Protein 1O17 (pdb70)

Secondary structure (DSSP, 8-state):
--HHHHHHHHHTTPPPPHHHHHHHHHHHHTT-S-HHHHHHHHHHHHHH---HHHHHHHHHHHHHHS-----TT-EE------B--HHHHHHHHHTTTS-EEEEE---SSSS-SHHHHHHHHTB-----HHHHHHHHHHHSEEEEEHHHH-GGGGGTHHHHHHH-S--GGGG-GGG--TT--SEEEEE-SSHHHHHHHHHHHTTS--SEEEEEEETTTBSS--SSSEEEEEEEETTEEEEEEEEGGGGT-PPPPGGGTB-SSHHHHHHHHHHHHHTS-HHHHHHHHHHHHHHHHHTTSSSSHHHHHHHHHHHHTTHHHHHHHHHHHSB-HHHHHHHHS--/--HHHHHHHHHTT-PPPHHHHHHHHHHHHHT-S-HHHHHHHHHHHHHH---HHHHHHHHHHHHHTS-----TT-EE-------B--HHHHHHHHHTTTS-EEEEE---SSSS-SHHHHHHHHTB-----HHHHHHHHHHHSEEEEEHHHH-GGGGGGHHHHHHH-S--GGGG-GGGG-TT--SEEEEE-SSHHHHHHHHHHHTTTT-SEEEEEEETTTBSS--SSSEEEEEEEETTEEEEEEEEGGGGTSPPPPGGGTB-SSHHHHHHHHHHHHHTS-HHHHHHHHHHHHHHHHHTT-SSSHHHHHHHHHHHHTTHHHHHHHHHTTSB---HHHHHHHH-/--HHHHHHHHHTTPPPPHHHHHHHHHHHHTT-S-HHHHHHHHHHHHHH---HHHHHHHHHHHHHHS-----TT-EE----TTB--HHHHHHHHHHTTS-EEEEE---SSSS-SHHHHHHHTTB-----HHHHHHHHHHHSEEEEEHHHH-GGGGGGHHHHHHH-S--GGGGSGGG--TT--SEEEEE-SSHHHHHHHHHHHHTS--SEEEEEEETTTBSS--SSSEEEEEEEESS-EEEEEEEGGGGTSPPP-GGGGB-SSHHHHHHHHHHHHTTS-HHHHHHHHHHHHHHHHHTT--SSHHHHHHHHHHHHHHHHHHHHHHHHHSB-HHHHHHHHHHTB-/--HHHHHHHHHTTPPPPHHHHHHHHHHHHTT-S-HHHHHHHHHHHHHH---HHHHHHHHHHHHHHS-----TT-EE--B---SS--B--HHHHHHHHHTTTS-EEEEE---SSSS-SHHHHHHHHTB-----HHHHHHHHHHHSEEEEEHHHH-GGGHHHHHHHHHH-S--THHHHGGG--TT--SEEEEE-SSHHHHHHHHHHHHTTT-SEEEEEEETTTBSS--SSSEEEEEEEETTEEEEEEEEGGGGT-----GGGGB-SSHHHHHHHHHHHHTT--HHHHHHHHHHHHHHHHHTT--SSHHHHHHHHHHHHTTHHHHHHHHHHHSB-HHHHHHHHTTT--

InterPro domains:
  IPR000312 Glycosyl transferase, family 3 [PF00591] (73-317)
  IPR005940 Anthranilate phosphoribosyl transferase [MF_00211] (5-329)
  IPR005940 Anthranilate phosphoribosyl transferase [PTHR43285] (2-329)
  IPR005940 Anthranilate phosphoribosyl transferase [TIGR01245] (7-326)
  IPR017459 Glycosyl transferase family 3, N-terminal domain [PF02885] (5-66)
  IPR035902 Nucleoside phosphorylase/phosphoribosyltransferase catalytic domain superfamily [G3DSA:3.40.1030.10] (70-336)
  IPR035902 Nucleoside phosphorylase/phosphoribosyltransferase catalytic domain superfamily [SSF52418] (72-334)
  IPR036320 Glycosyl transferase family 3, N-terminal domain superfamily [SSF47648] (1-70)

Nearest PDB structures (foldseek):
  1zyk-assembly2_C  TM=9.983E-01  e=2.232E-58  Saccharolobus solfataricus
  3gbr-assembly1_B  TM=9.922E-01  e=7.635E-59  Saccharolobus solfataricus
  2gvq-assembly2_B  TM=9.893E-01  e=4.711E-59  Saccharolobus solfataricus
  1gxb-assembly2_C  TM=9.992E-01  e=1.383E-57  Saccharolobus solfataricus
  1gxb-assembly2_B-3  TM=9.938E-01  e=5.289E-57  Saccharolobus solfataricus

B-factor: mean 36.36, std 11.23, range [15.32, 81.08]

Solvent-accessible surface area: 52186 Å² total; per-residue (Å²): 114,71,27,65,119,9,0,86,60,0,11,97,103,48,73,1,105,34,105,49,0,16,73,0,0,24,9,1,2,121,43,114,12,68,83,14,11,3,0,0,0,0,0,0,0,77,6,33,33,33,18,60,35,0,0,0,0,0,0,81,0,12,57,87,42,12,62,118,19,77,7,42,81,0,0,2,6,8,40,116,80,23,16,0,14,0,1,0,0,0,0,1,0,0,1,55,36,18,20,0,0,4,19,13,67,87,25,150,83,48,78,31,9,8,0,1,0,0,78,24,0,6,5,74,8,83,4,67,37,142,96,0,90,77,9,4,96,146,5,43,1,0,0,0,4,13,104,99,4,17,56,23,30,153,58,1,53,80,2,70,176,32,2,62,28,145,7,0,12,48,18,0,32,40,0,3,14,5,0,64,4,29,51,0,1,2,12,5,121,28,103,123,32,9,62,36,3,0,99,0,0,99,59,2,77,11,55,36,0,0,0,0,34,0,55,80,26,13,47,3,0,0,0,57,10,34,1,46,4,30,5,3,14,129,232,18,53,94,146,41,129,11,40,1,66,74,0,55,34,85,70,3,44,36,110,95,0,71,14,139,36,16,98,63,0,0,39,47,1,0,54,2,15,67,54,97,27,134,75,0,11,34,0,0,9,0,2,0,0,0,0,0,44,0,16,89,95,10,62,66,31,83,79,0,20,96,69,0,60,102,6,12,125,112,0,35,112,20,0,56,70,2,0,56,98,3,38,57,52,89,118,1,119,96,11,19,103,136,33,122,68,27,42,114,6,0,105,63,0,12,105,101,48,75,2,110,33,105,45,0,22,75,0,0,24,13,2,1,114,44,117,18,70,71,14,10,5,0,0,0,0,0,0,0,83,16,38,32,34,23,55,40,0,0,0,0,0,0,81,0,14,64,81,39,9,44,128,12,78,15,44,83,0,0,2,7,9,42,84,66,67,18,17,0,13,0,1,2,0,0,0,4,0,0,2,55,39,15,21,0,0,4,21,10,59,90,21,157,80,57,106,45,10,7,0,3,0,2,73,22,4,10,8,61,13,71,0,50,30,132,96,0,96,84,8,5,105,128,6,42,1,0,0,0,7,16,118,72,0,19,63,20,26,150,60,0,54,79,1,72,177,36,2,46,15,168,6,2,13,59,31,0,37,44,0,3,12,7,0,66,3,27,51,1,1,0,13,5,96,36,116,117,58,8,65,37,5,1,111,0,1,99,60,2,78,12,54,37,0,0,0,0,32,0,54,77,16,2,22,4,0,0,0,59,10,38,1,32,2,25,5,2,12,131,148,11,61,77,136,33,134,18,44,1,71,63,3,40,32,79,79,2,55,40,127,60,0,76,18,120,42,5,101,36,2,0,28,20,2,0,62,4,15,67,64,120,10,120,52,0,13,29,0,0,19,0,2,0,0,0,0,0,49,0,15,102,104,12,62,71,21,136,75,0,28,101,71,0,55,106,8,13,123,106,0,33,99,18,2,59,83,3,0,65,90,2,34,101,57,59,3,96,147,6,43,104,75,0,93,109,71,29,73,112,8,0,96,66,0,16,114,121,46,73,1,100,39,102,43,0,32,82,0,0,28,3,2,2,125,44,115,10,69,75,13,10,6,0,0,0,1,0,0,0,78,4,32,32,32,24,62,38,0,0,0,0,0,0,84,0,10,58,93,45,15,65,139,6,116,12,35,85,0,0,1,3,22,43,55,112,25,13,0,18,2,9,2,0,1,0,0,0,0,1,51,39,15,22,0,0,3,20,11,58,88,30,154,80,59,108,37,13,12,0,2,0,2,42,14,0,5,7,78,10,94,0,50,33,115,76,0,94,81,3,4,119,138,2,42,3,0,0,0,12,17,110,70,0,14,57,26,28,160,65,0,52,82,1,70,170,30,0,35,19,114,8,1,10,55,21,0,30,26,0,4,14,3,0,63,3,28,50,0,13,2,15,3,98,40,104,121,52,8,61,34,3,1,99,0,1,100,59,3,77,14,61,35,0,0,0,1,32,0,60,84,27,7,25,10,0,0,0,66,7,39,1,48,2,34,8,3,19,137,221,23,54,99,126,27,144,15,48,1,67,77,1,50,26,87,70,4,47,36,114,108,0,59,16,124,47,6,66,36,4,0,34,44,0,0,76,3,17,46,50,94,29,97,74,0,2,33,0,0,9,0,8,0,0,0,0,0,42,0,16,93,100,12,62,68,23,94,73,0,7,76,76,0,55,117,12,12,134,137,0,36,108,20,2,49,72,5,1,65,70,20,37,66,32,88,92,1,118,69,5,26,108,117,0,57,75,117,64,27,82,119,11,0,132,67,0,12,87,111,44,81,2,103,42,102,31,0,35,73,0,0,52,10,1,1,136,45,109,11,70,76,10,10,7,0,0,0,0,0,0,0,76,10,33,33,26,20,62,43,0,0,0,0,0,0,85,0,10,44,112,51,14,58,123,15,116,12,46,80,0,0,0,7,8,30,10,26,29,106,51,85,41,23,1,19,1,28,1,0,2,0,1,0,0,2,57,17,17,21,0,0,3,12,11,51,88,36,150,86,70,91,63,9,12,0,3,0,2,52,16,0,7,5,58,6,87,1,44,41,126,85,0,103,103,6,2,89,142,2,44,3,0,0,0,10,16,108,80,0,12,61,23,28,162,62,2,50,81,2,73,171,32,0,38,14,63,8,1,8,39,14,0,29,4,1,3,14,2,0,64,2,25,49,0,12,0,4,0,46,34,120,117,56,9,52,31,0,0,106,0,0,103,58,2,76,11,52,30,0,0,0,2,33,0,62,68,14,5,25,22,0,0,0,63,10,40,1,32,5,30,6,2,16,143,213,23,48,102,124,31,138,12,39,0,59,67,4,51,18,81,81,3,38,26,113,88,0,55,15,138,44,4,69,58,5,0,30,45,0,0,77,3,16,54,66,99,22,124,47,0,11,37,0,0,16,0,7,0,0,0,0,0,50,0,18,94,122,5,68,73,28,115,81,0,27,112,74,0,54,101,10,12,127,118,0,37,113,24,2,51,65,5,0,65,79,1,37,69,43,87,96,0,114,59,3,26,112,107,2,60,64

Radius of gyration: 48.21 Å; Cα contacts (8 Å, |Δi|>4): 2937; chains: 4; bounding box: 80×112×144 Å

Sequence (1365 aa):
MNINEILKKLINKSDLEINEAEELAKAIIRGEVPEILVSAILVALRMKGESKNEIVGFARAMRELAIKIDVPNAIDTAGGLGTVNVSTASAILLSLVNPVAKHGNRAVSGKSGSADVLEALGYNIIVPPERAKELVNKTNFVFLFAQYYHPAMKNVANVRKTLGIRTIFNILGPLTNPANAKYQLMGVFSKDHLDLLSKSAYELDFNKIILVYGEPGIDEVSPIGNTFMKIVSKRGIEEVKLNVTDFGISPIPIEKLIVNSAEDSAIKIVRAFLGKDEHVAEFIKINTAVALFALDRVGDFREGYEYADHLIEKSLDKLNEIISMNGDVTKLKTIVVKSMNINEILKKLINKSDLEINEAEELAKAIIRGEVPEILVSAILVALRMKGESKNEIVGFARAMRELAIKIDVPNAIDTAGDGLGTVNVSTASAILLSLVNPVAKHGNRAVSGKSGSADVLEALGYNIIVPPERAKELVNKTNFVFLFAQYYHPAMKNVANVRKTLGIRTIFNILGPLTNPANAKYQLMGVFSKDHLDLLSKSAYELDFNKIILVYGEPGIDEVSPIGNTFMKIVSKRGIEEVKLNVTDFGISPIPIEKLIVNSAEDSAIKIVRAFLGKDEHVAEFIKINTAVALFALDRVGDFREGYEYADHLIEKSLDKLNEIISMNGDVTKLKTIVVKSMNINEILKKLINKSDLEINEAEELAKAIIRGEVPEILVSAILVALRMKGESKNEIVGFARAMRELAIKIDVPNAIDTAGGLGTVNVSTASAILLSLVNPVAKHGNRAVSGKSGSADVLEALGYNIIVPPERAKELVNKTNFVFLFAQYYHPAMKNVANVRKTLGIRTIFNILGPLTNPANAKYQLMGVFSKDHLDLLSKSAYELDFNKIILVYGEPGIDEVSPIGNTFMKIVSKRGIEEVKLNVTDFGISPIPIEKLIVNSAEDSAIKIVRAFLGKDEHVAEFIKINTAVALFALDRVGDFREGYEYADHLIEKSLDKLNEIISMNGDVTKLKTIVVKSSGMNINEILKKLINKSDLEINEAEELAKAIIRGEVPEILVSAILVALRMKGESKNEIVGFARAMRELAIKIDVPNAIDTAGTGGDGLGTVNVSTASAILLSLVNPVAKHGNRAVSGKSGSADVLEALGYNIIVPPERAKELVNKTNFVFLFAQYYHPAMKNVANVRKTLGIRTIFNILGPLTNPANAKYQLMGVFSKDHLDLLSKSAYELDFNKIILVYGEPGIDEVSPIGNTFMKIVSKRGIEEVKLNVTDFGISPIPIEKLIVNSAEDSAIKIVRAFLGKDEHVAEFIKINTAVALFALDRVGDFREGYEYADHLIEKSLDKLNEIISMNGDVTKLKTIVVKSSG

Organism: Saccharolobus solfataricus (strain ATCC 35092 / DSM 1617 / JCM 11322 / P2) (NCBI:txid273057)

Structure (mmCIF, N/CA/C/O backbone):
data_1O17
#
_entry.id   1O17
#
_cell.length_a   92.340
_cell.length_b   65.850
_cell.length_c   116.440
_cell.angle_alpha   90.00
_cell.angle_beta   107.56
_cell.angle_gamma   90.00
#
_symmetry.space_group_name_H-M   'P 1 2 1'
#
loop_
_entity.id
_entity.type
_entity.pdbx_description
1 polymer 'ANTHRANILATE PHOSPHORIBOSYLTRANSFERASE'
2 water water
#
loop_
_atom_site.group_PDB
_atom_site.id
_atom_site.type_symbol
_atom_site.label_atom_id
_atom_site.label_alt_id
_atom_site.label_comp_id
_atom_site.label_asym_id
_atom_site.label_entity_id
_atom_site.label_seq_id
_atom_site.pdbx_PDB_ins_code
_atom_site.Cartn_x
_atom_site.Cartn_y
_atom_site.Cartn_z
_atom_site.occupancy
_atom_site.B_iso_or_equiv
_atom_site.auth_seq_id
_atom_site.auth_comp_id
_atom_site.auth_asym_id
_atom_site.auth_atom_id
_atom_site.pdbx_PDB_model_num
ATOM 1 N N . MET A 1 1 ? 15.531 -6.468 63.395 1.00 64.48 1 MET A N 1
ATOM 2 C CA . MET A 1 1 ? 14.398 -7.277 62.855 1.00 63.24 1 MET A CA 1
ATOM 3 C C . MET A 1 1 ? 14.855 -8.732 62.701 1.00 61.08 1 MET A C 1
ATOM 4 O O . MET A 1 1 ? 15.853 -9.015 62.036 1.00 61.71 1 MET A O 1
ATOM 9 N N . ASN A 1 2 ? 14.123 -9.648 63.330 1.00 57.79 2 ASN A N 1
ATOM 10 C CA . ASN A 1 2 ? 14.465 -11.071 63.304 1.00 53.93 2 ASN A CA 1
ATOM 11 C C . ASN A 1 2 ? 13.792 -11.834 62.167 1.00 50.25 2 ASN A C 1
ATOM 12 O O . ASN A 1 2 ? 12.572 -11.984 62.146 1.00 49.70 2 ASN A O 1
ATOM 17 N N . ILE A 1 3 ? 14.596 -12.337 61.237 1.00 46.65 3 ILE A N 1
ATOM 18 C CA . ILE A 1 3 ? 14.073 -13.074 60.095 1.00 43.39 3 ILE A CA 1
ATOM 19 C C . ILE A 1 3 ? 13.441 -14.403 60.493 1.00 41.68 3 ILE A C 1
ATOM 20 O O . ILE A 1 3 ? 12.366 -14.759 60.004 1.00 38.95 3 ILE A O 1
ATOM 25 N N . ASN A 1 4 ? 14.104 -15.136 61.380 1.00 39.98 4 ASN A N 1
ATOM 26 C CA . ASN A 1 4 ? 13.586 -16.428 61.804 1.00 39.68 4 ASN A CA 1
ATOM 27 C C . ASN A 1 4 ? 12.234 -16.318 62.497 1.00 36.78 4 ASN A C 1
ATOM 28 O O . ASN A 1 4 ? 11.348 -17.143 62.274 1.00 35.48 4 ASN A O 1
ATOM 33 N N . GLU A 1 5 ? 12.064 -15.297 63.325 1.00 36.27 5 GLU A N 1
ATOM 34 C CA . GLU A 1 5 ? 10.793 -15.112 64.010 1.00 36.80 5 GLU A CA 1
ATOM 35 C C . GLU A 1 5 ? 9.718 -14.782 62.978 1.00 34.57 5 GLU A C 1
ATOM 36 O O . GLU A 1 5 ? 8.581 -15.256 63.068 1.00 34.09 5 GLU A O 1
ATOM 42 N N . ILE A 1 6 ? 10.086 -13.975 61.988 1.00 32.57 6 ILE A N 1
ATOM 43 C CA . ILE A 1 6 ? 9.148 -13.602 60.934 1.00 32.23 6 ILE A CA 1
ATOM 44 C C . ILE A 1 6 ? 8.690 -14.851 60.189 1.00 30.24 6 ILE A C 1
ATOM 45 O O . ILE A 1 6 ? 7.498 -15.053 59.980 1.00 30.91 6 ILE A O 1
ATOM 50 N N . LEU A 1 7 ? 9.641 -15.692 59.793 1.00 29.82 7 LEU A N 1
ATOM 51 C CA . LEU A 1 7 ? 9.301 -16.912 59.066 1.00 29.40 7 LEU A CA 1
ATOM 52 C C . LEU A 1 7 ? 8.363 -17.809 59.865 1.00 28.78 7 LEU A C 1
ATOM 53 O O . LEU A 1 7 ? 7.338 -18.259 59.351 1.00 27.36 7 LEU A O 1
ATOM 58 N N . LYS A 1 8 ? 8.705 -18.069 61.124 1.00 30.43 8 LYS A N 1
ATOM 59 C CA . LYS A 1 8 ? 7.859 -18.923 61.951 1.00 31.05 8 LYS A CA 1
ATOM 60 C C . LYS A 1 8 ? 6.431 -18.413 61.999 1.00 29.28 8 LYS A C 1
ATOM 61 O O . LYS A 1 8 ? 5.488 -19.197 62.001 1.00 30.09 8 LYS A O 1
ATOM 67 N N . LYS A 1 9 ? 6.274 -17.094 62.009 1.00 30.72 9 LYS A N 1
ATOM 68 C CA . LYS A 1 9 ? 4.956 -16.463 62.042 1.00 30.05 9 LYS A CA 1
ATOM 69 C C . LYS A 1 9 ? 4.161 -16.725 60.754 1.00 30.63 9 LYS A C 1
ATOM 70 O O . LYS A 1 9 ? 2.954 -16.977 60.797 1.00 29.20 9 LYS A O 1
ATOM 76 N N . LEU A 1 10 ? 4.838 -16.664 59.607 1.00 30.30 10 LEU A N 1
ATOM 77 C CA . LEU A 1 10 ? 4.191 -16.905 58.313 1.00 28.98 10 LEU A CA 1
ATOM 78 C C . LEU A 1 10 ? 3.862 -18.388 58.195 1.00 29.82 10 LEU A C 1
ATOM 79 O O . LEU A 1 10 ? 2.797 -18.764 57.706 1.00 27.15 10 LEU A O 1
ATOM 84 N N . ILE A 1 11 ? 4.791 -19.225 58.647 1.00 32.61 11 ILE A N 1
ATOM 85 C CA . ILE A 1 11 ? 4.606 -20.673 58.613 1.00 36.20 11 ILE A CA 1
ATOM 86 C C . ILE A 1 11 ? 3.345 -21.042 59.385 1.00 36.85 11 ILE A C 1
ATOM 87 O O . ILE A 1 11 ? 2.698 -22.045 59.096 1.00 37.36 11 ILE A O 1
ATOM 92 N N . ASN A 1 12 ? 2.998 -20.219 60.368 1.00 38.14 12 ASN A N 1
ATOM 93 C CA . ASN A 1 12 ? 1.811 -20.467 61.177 1.00 39.08 12 ASN A CA 1
ATOM 94 C C . ASN A 1 12 ? 0.605 -19.698 60.655 1.00 38.05 12 ASN A C 1
ATOM 95 O O . ASN A 1 12 ? -0.422 -19.599 61.320 1.00 36.33 12 ASN A O 1
ATOM 100 N N . LYS A 1 13 ? 0.756 -19.151 59.454 1.00 37.18 13 LYS A N 1
ATOM 101 C CA . LYS A 1 13 ? -0.306 -18.422 58.779 1.00 36.92 13 LYS A CA 1
ATOM 102 C C . LYS A 1 13 ? -0.854 -17.195 59.515 1.00 37.16 13 LYS A C 1
ATOM 103 O O . LYS A 1 13 ? -2.046 -16.893 59.434 1.00 36.22 13 LYS A O 1
ATOM 109 N N . SER A 1 14 ? 0.026 -16.488 60.219 1.00 36.28 14 SER A N 1
ATOM 110 C CA . SER A 1 14 ? -0.345 -15.271 60.936 1.00 36.75 14 SER A CA 1
ATOM 111 C C . SER A 1 14 ? 0.155 -14.069 60.130 1.00 36.36 14 SER A C 1
ATOM 112 O O . SER A 1 14 ? 1.334 -14.004 59.776 1.00 34.58 14 SER A O 1
ATOM 115 N N . ASP A 1 15 ? -0.741 -13.125 59.840 1.00 36.63 15 ASP A N 1
ATOM 116 C CA . ASP A 1 15 ? -0.377 -11.931 59.074 1.00 36.58 15 ASP A CA 1
ATOM 117 C C . ASP A 1 15 ? 0.591 -11.038 59.841 1.00 35.72 15 ASP A C 1
ATOM 118 O O . ASP A 1 15 ? 0.539 -10.948 61.066 1.00 35.72 15 ASP A O 1
ATOM 123 N N . LEU A 1 16 ? 1.479 -10.379 59.109 1.00 34.79 16 LEU A N 1
ATOM 124 C CA . LEU A 1 16 ? 2.450 -9.493 59.723 1.00 33.35 16 LEU A CA 1
ATOM 125 C C . LEU A 1 16 ? 1.813 -8.125 59.899 1.00 33.56 16 LEU A C 1
ATOM 126 O O . LEU A 1 16 ? 0.790 -7.829 59.283 1.00 32.35 16 LEU A O 1
ATOM 131 N N . GLU A 1 17 ? 2.416 -7.303 60.751 1.00 34.51 17 GLU A N 1
ATOM 132 C CA . GLU A 1 17 ? 1.936 -5.943 60.966 1.00 35.65 17 GLU A CA 1
ATOM 133 C C . GLU A 1 17 ? 2.585 -5.161 59.832 1.00 35.42 17 GLU A C 1
ATOM 134 O O . GLU A 1 17 ? 3.520 -5.659 59.203 1.00 33.53 17 GLU A O 1
ATOM 140 N N . ILE A 1 18 ? 2.111 -3.948 59.568 1.00 35.40 18 ILE A N 1
ATOM 141 C CA . ILE A 1 18 ? 2.694 -3.157 58.488 1.00 36.79 18 ILE A CA 1
ATOM 142 C C . ILE A 1 18 ? 4.187 -2.918 58.665 1.00 36.80 18 ILE A C 1
ATOM 143 O O . ILE A 1 18 ? 4.973 -3.196 57.760 1.00 36.97 18 ILE A O 1
ATOM 148 N N . ASN A 1 19 ? 4.580 -2.411 59.825 1.00 37.11 19 ASN A N 1
ATOM 149 C CA . ASN A 1 19 ? 5.984 -2.132 60.082 1.00 38.62 19 ASN A CA 1
ATOM 150 C C . ASN A 1 19 ? 6.862 -3.377 59.978 1.00 37.74 19 ASN A C 1
ATOM 151 O O . ASN A 1 19 ? 8.008 -3.297 59.527 1.00 37.72 19 ASN A O 1
ATOM 156 N N . GLU A 1 20 ? 6.324 -4.520 60.392 1.00 37.04 20 GLU A N 1
ATOM 157 C CA . GLU A 1 20 ? 7.049 -5.786 60.320 1.00 36.30 20 GLU A CA 1
ATOM 158 C C . GLU A 1 20 ? 7.362 -6.126 58.866 1.00 34.38 20 GLU A C 1
ATOM 159 O O . GLU A 1 20 ? 8.505 -6.397 58.504 1.00 32.88 20 GLU A O 1
ATOM 165 N N . ALA A 1 21 ? 6.314 -6.137 58.054 1.00 32.57 21 ALA A N 1
ATOM 166 C CA . ALA A 1 21 ? 6.429 -6.448 56.643 1.00 31.44 21 ALA A CA 1
ATOM 167 C C . ALA A 1 21 ? 7.337 -5.442 55.944 1.00 30.94 21 ALA A C 1
ATOM 168 O O . ALA A 1 21 ? 8.094 -5.807 55.047 1.00 29.28 21 ALA A O 1
ATOM 170 N N . GLU A 1 22 ? 7.280 -4.181 56.365 1.00 30.09 22 GLU A N 1
ATOM 171 C CA . GLU A 1 22 ? 8.111 -3.165 55.733 1.00 30.14 22 GLU A CA 1
ATOM 172 C C . GLU A 1 22 ? 9.596 -3.345 56.030 1.00 30.27 22 GLU A C 1
ATOM 173 O O . GLU A 1 22 ? 10.442 -3.121 55.152 1.00 28.75 22 GLU A O 1
ATOM 179 N N . GLU A 1 23 ? 9.921 -3.746 57.256 1.00 28.89 23 GLU A N 1
ATOM 180 C CA . GLU A 1 23 ? 11.318 -3.962 57.619 1.00 28.98 23 GLU A CA 1
ATOM 181 C C . GLU A 1 23 ? 11.809 -5.254 56.971 1.00 26.74 23 GLU A C 1
ATOM 182 O O . GLU A 1 23 ? 12.963 -5.359 56.557 1.00 26.47 23 GLU A O 1
ATOM 188 N N . LEU A 1 24 ? 10.922 -6.238 56.885 1.00 25.33 24 LEU A N 1
ATOM 189 C CA . LEU A 1 24 ? 11.263 -7.510 56.258 1.00 26.84 24 LEU A CA 1
ATOM 190 C C . LEU A 1 24 ? 11.603 -7.244 54.786 1.00 25.65 24 LEU A C 1
ATOM 191 O O . LEU A 1 24 ? 12.650 -7.655 54.287 1.00 26.47 24 LEU A O 1
ATOM 196 N N . ALA A 1 25 ? 10.703 -6.541 54.109 1.00 24.99 25 ALA A N 1
ATOM 197 C CA . ALA A 1 25 ? 10.883 -6.205 52.707 1.00 26.67 25 ALA A CA 1
ATOM 198 C C . ALA A 1 25 ? 12.156 -5.394 52.489 1.00 26.23 25 ALA A C 1
ATOM 199 O O . ALA A 1 25 ? 12.891 -5.645 51.534 1.00 27.02 25 ALA A O 1
ATOM 201 N N . LYS A 1 26 ? 12.428 -4.433 53.371 1.00 25.89 26 LYS A N 1
ATOM 202 C CA . LYS A 1 26 ? 13.631 -3.606 53.232 1.00 26.59 26 LYS A CA 1
ATOM 203 C C . LYS A 1 26 ? 14.899 -4.436 53.302 1.00 27.01 26 LYS A C 1
ATOM 204 O O . LYS A 1 26 ? 15.812 -4.261 52.491 1.00 25.45 26 LYS A O 1
ATOM 210 N N . ALA A 1 27 ? 14.959 -5.328 54.287 1.00 27.18 27 ALA A N 1
ATOM 211 C CA . ALA A 1 27 ? 16.119 -6.189 54.467 1.00 25.52 27 ALA A CA 1
ATOM 212 C C . ALA A 1 27 ? 16.299 -7.078 53.235 1.00 24.06 27 ALA A C 1
ATOM 213 O O . ALA A 1 27 ? 17.409 -7.257 52.741 1.00 22.58 27 ALA A O 1
ATOM 215 N N . ILE A 1 28 ? 15.202 -7.639 52.741 1.00 24.15 28 ILE A N 1
ATOM 216 C CA . ILE A 1 28 ? 15.281 -8.500 51.567 1.00 25.54 28 ILE A CA 1
ATOM 217 C C . ILE A 1 28 ? 15.775 -7.746 50.334 1.00 24.85 28 ILE A C 1
ATOM 218 O O . ILE A 1 28 ? 16.676 -8.197 49.630 1.00 26.53 28 ILE A O 1
ATOM 223 N N . ILE A 1 29 ? 15.189 -6.588 50.085 1.00 26.47 29 ILE A N 1
ATOM 224 C CA . ILE A 1 29 ? 15.554 -5.799 48.925 1.00 27.13 29 ILE A CA 1
ATOM 225 C C . ILE A 1 29 ? 16.969 -5.269 49.030 1.00 26.91 29 ILE A C 1
ATOM 226 O O . ILE A 1 29 ? 17.653 -5.110 48.022 1.00 25.64 29 ILE A O 1
ATOM 231 N N . ARG A 1 30 ? 17.413 -5.016 50.257 1.00 27.59 30 ARG A N 1
ATOM 232 C CA . ARG A 1 30 ? 18.768 -4.534 50.483 1.00 28.88 30 ARG A CA 1
ATOM 233 C C . ARG A 1 30 ? 19.757 -5.694 50.339 1.00 29.72 30 ARG A C 1
ATOM 234 O O . ARG A 1 30 ? 20.973 -5.495 50.359 1.00 29.60 30 ARG A O 1
ATOM 242 N N . GLY A 1 31 ? 19.230 -6.908 50.197 1.00 30.40 31 GLY A N 1
ATOM 243 C CA . GLY A 1 31 ? 20.088 -8.069 50.042 1.00 31.41 31 GLY A CA 1
ATOM 244 C C . GLY A 1 31 ? 20.777 -8.509 51.326 1.00 31.66 31 GLY A C 1
ATOM 245 O O . GLY A 1 31 ? 21.856 -9.104 51.284 1.00 29.68 31 GLY A O 1
ATOM 246 N N . GLU A 1 32 ? 20.164 -8.225 52.471 1.00 31.28 32 GLU A N 1
ATOM 247 C CA . GLU A 1 32 ? 20.755 -8.620 53.752 1.00 32.27 32 GLU A CA 1
ATOM 248 C C . GLU A 1 32 ? 20.201 -9.963 54.241 1.00 31.05 32 GLU A C 1
ATOM 249 O O . GLU A 1 32 ? 20.535 -10.420 55.332 1.00 33.13 32 GLU A O 1
ATOM 255 N N . VAL A 1 33 ? 19.362 -10.601 53.430 1.00 29.18 33 VAL A N 1
ATOM 256 C CA . VAL A 1 33 ? 18.771 -11.883 53.804 1.00 26.86 33 VAL A CA 1
ATOM 257 C C . VAL A 1 33 ? 19.253 -13.021 52.908 1.00 27.65 33 VAL A C 1
ATOM 258 O O . VAL A 1 33 ? 19.214 -12.918 51.689 1.00 27.79 33 VAL A O 1
ATOM 262 N N . PRO A 1 34 ? 19.711 -14.130 53.506 1.00 27.72 34 PRO A N 1
ATOM 263 C CA . PRO A 1 34 ? 20.195 -15.279 52.728 1.00 27.26 34 PRO A CA 1
ATOM 264 C C . PRO A 1 34 ? 19.137 -15.737 51.722 1.00 26.41 34 PRO A C 1
ATOM 265 O O . PRO A 1 34 ? 17.947 -15.784 52.050 1.00 27.44 34 PRO A O 1
ATOM 269 N N . GLU A 1 35 ? 19.563 -16.093 50.512 1.00 25.01 35 GLU A N 1
ATOM 270 C CA . GLU A 1 35 ? 18.618 -16.532 49.479 1.00 23.68 35 GLU A CA 1
ATOM 271 C C . GLU A 1 35 ? 17.684 -17.643 49.969 1.00 23.04 35 GLU A C 1
ATOM 272 O O . GLU A 1 35 ? 16.492 -17.643 49.659 1.00 22.44 35 GLU A O 1
ATOM 278 N N . ILE A 1 36 ? 18.231 -18.584 50.737 1.00 22.33 36 ILE A N 1
ATOM 279 C CA . ILE A 1 36 ? 17.444 -19.689 51.280 1.00 21.13 36 ILE A CA 1
ATOM 280 C C . ILE A 1 36 ? 16.269 -19.154 52.093 1.00 21.92 36 ILE A C 1
ATOM 281 O O . ILE A 1 36 ? 15.163 -19.689 52.014 1.00 22.74 36 ILE A O 1
ATOM 286 N N . LEU A 1 37 ? 16.509 -18.093 52.861 1.00 22.47 37 LEU A N 1
ATOM 287 C CA . LEU A 1 37 ? 15.465 -17.493 53.690 1.00 22.70 37 LEU A CA 1
ATOM 288 C C . LEU A 1 37 ? 14.531 -16.580 52.881 1.00 22.48 37 LEU A C 1
ATOM 289 O O . LEU A 1 37 ? 13.349 -16.466 53.199 1.00 21.74 37 LEU A O 1
ATOM 294 N N . VAL A 1 38 ? 15.051 -15.930 51.840 1.00 22.99 38 VAL A N 1
ATOM 295 C CA . VAL A 1 38 ? 14.195 -15.080 51.006 1.00 22.18 38 VAL A CA 1
ATOM 296 C C . VAL A 1 38 ? 13.191 -15.998 50.304 1.00 21.56 38 VAL A C 1
ATOM 297 O O . VAL A 1 38 ? 12.001 -15.700 50.228 1.00 22.40 38 VAL A O 1
ATOM 301 N N . SER A 1 39 ? 13.685 -17.123 49.796 1.00 22.62 39 SER A N 1
ATOM 302 C CA . SER A 1 39 ? 12.848 -18.105 49.113 1.00 19.62 39 SER A CA 1
ATOM 303 C C . SER A 1 39 ? 11.757 -18.606 50.062 1.00 19.84 39 SER A C 1
ATOM 304 O O . SER A 1 39 ? 10.573 -18.643 49.705 1.00 16.77 39 SER A O 1
ATOM 307 N N . ALA A 1 40 ? 12.158 -18.981 51.278 1.00 18.26 40 ALA A N 1
ATOM 308 C CA . ALA A 1 40 ? 11.208 -19.474 52.276 1.00 19.11 40 ALA A CA 1
ATOM 309 C C . ALA A 1 40 ? 10.121 -18.452 52.551 1.00 18.88 40 ALA A C 1
ATOM 310 O O . ALA A 1 40 ? 8.938 -18.780 52.587 1.00 22.80 40 ALA A O 1
ATOM 312 N N . ILE A 1 41 ? 10.530 -17.209 52.747 1.00 21.90 41 ILE A N 1
ATOM 313 C CA . ILE A 1 41 ? 9.605 -16.128 53.046 1.00 22.50 41 ILE A CA 1
ATOM 314 C C . ILE A 1 41 ? 8.597 -15.843 51.929 1.00 23.92 41 ILE A C 1
ATOM 315 O O . ILE A 1 41 ? 7.413 -15.622 52.194 1.00 23.80 41 ILE A O 1
ATOM 320 N N . LEU A 1 42 ? 9.055 -15.856 50.684 1.00 23.10 42 LEU A N 1
ATOM 321 C CA . LEU A 1 42 ? 8.159 -15.598 49.567 1.00 22.58 42 LEU A CA 1
ATOM 322 C C . LEU A 1 42 ? 7.163 -16.741 49.388 1.00 21.95 42 LEU A C 1
ATOM 323 O O . LEU A 1 42 ? 6.001 -16.514 49.064 1.00 23.76 42 LEU A O 1
ATOM 328 N N . VAL A 1 43 ? 7.607 -17.969 49.626 1.00 21.30 43 VAL A N 1
ATOM 329 C CA . VAL A 1 43 ? 6.722 -19.110 49.489 1.00 20.08 43 VAL A CA 1
ATOM 330 C C . VAL A 1 43 ? 5.696 -19.122 50.627 1.00 20.52 43 VAL A C 1
ATOM 331 O O . VAL A 1 43 ? 4.513 -19.400 50.403 1.00 21.47 43 VAL A O 1
ATOM 335 N N . ALA A 1 44 ? 6.139 -18.797 51.838 1.00 19.19 44 ALA A N 1
ATOM 336 C CA . ALA A 1 44 ? 5.243 -18.776 53.004 1.00 20.01 44 ALA A CA 1
ATOM 337 C C . ALA A 1 44 ? 4.146 -17.720 52.833 1.00 20.74 44 ALA A C 1
ATOM 338 O O . ALA A 1 44 ? 2.985 -17.965 53.147 1.00 20.87 44 ALA A O 1
ATOM 340 N N . LEU A 1 45 ? 4.541 -16.549 52.335 1.00 21.34 45 LEU A N 1
ATOM 341 C CA . LEU A 1 45 ? 3.640 -15.426 52.080 1.00 23.16 45 LEU A CA 1
ATOM 342 C C . LEU A 1 45 ? 2.606 -15.810 51.007 1.00 24.26 45 LEU A C 1
ATOM 343 O O . LEU A 1 45 ? 1.415 -15.503 51.123 1.00 24.65 45 LEU A O 1
ATOM 348 N N . ARG A 1 46 ? 3.076 -16.475 49.960 1.00 23.55 46 ARG A N 1
ATOM 349 C CA . ARG A 1 46 ? 2.220 -16.931 48.863 1.00 25.06 46 ARG A CA 1
ATOM 350 C C . ARG A 1 46 ? 1.187 -17.974 49.330 1.00 26.56 46 ARG A C 1
ATOM 351 O O . ARG A 1 46 ? 0.001 -17.893 49.002 1.00 27.06 46 ARG A O 1
ATOM 359 N N . MET A 1 47 ? 1.638 -18.955 50.100 1.00 27.43 47 MET A N 1
ATOM 360 C CA . MET A 1 47 ? 0.740 -20.004 50.566 1.00 27.87 47 MET A CA 1
ATOM 361 C C . MET A 1 47 ? -0.209 -19.570 51.668 1.00 28.70 47 MET A C 1
ATOM 362 O O . MET A 1 47 ? -1.339 -20.047 51.745 1.00 29.01 47 MET A O 1
ATOM 367 N N . LYS A 1 48 ? 0.239 -18.666 52.525 1.00 29.63 48 LYS A N 1
ATOM 368 C CA . LYS A 1 48 ? -0.643 -18.167 53.565 1.00 30.60 48 LYS A CA 1
ATOM 369 C C . LYS A 1 48 ? -1.660 -17.266 52.876 1.00 31.89 48 LYS A C 1
ATOM 370 O O . LYS A 1 48 ? -2.833 -17.212 53.263 1.00 32.90 48 LYS A O 1
ATOM 376 N N . GLY A 1 49 ? -1.190 -16.568 51.842 1.00 29.85 49 GLY A N 1
ATOM 377 C CA . GLY A 1 49 ? -2.023 -15.626 51.116 1.00 30.39 49 GLY A CA 1
ATOM 378 C C . GLY A 1 49 ? -1.636 -14.275 51.688 1.00 30.72 49 GLY A C 1
ATOM 379 O O . GLY A 1 49 ? -1.827 -14.047 52.881 1.00 30.55 49 GLY A O 1
ATOM 380 N N . GLU A 1 50 ? -1.069 -13.383 50.878 1.00 30.58 50 GLU A N 1
ATOM 381 C CA . GLU A 1 50 ? -0.653 -12.093 51.425 1.00 32.34 50 GLU A CA 1
ATOM 382 C C . GLU A 1 50 ? -1.808 -11.207 51.887 1.00 32.14 50 GLU A C 1
ATOM 383 O O . GLU A 1 50 ? -2.865 -11.152 51.266 1.00 31.37 50 GLU A O 1
ATOM 389 N N . SER A 1 51 ? -1.590 -10.528 53.004 1.00 31.97 51 SER A N 1
ATOM 390 C CA . SER A 1 51 ? -2.600 -9.654 53.580 1.00 33.47 51 SER A CA 1
ATOM 391 C C . SER A 1 51 ? -2.383 -8.199 53.187 1.00 33.86 51 SER A C 1
ATOM 392 O O . SER A 1 51 ? -1.361 -7.838 52.612 1.00 32.85 51 SER A O 1
ATOM 395 N N . LYS A 1 52 ? -3.360 -7.370 53.531 1.00 35.56 52 LYS A N 1
ATOM 396 C CA . LYS A 1 52 ? -3.316 -5.949 53.233 1.00 35.80 52 LYS A CA 1
ATOM 397 C C . LYS A 1 52 ? -2.062 -5.302 53.807 1.00 34.75 52 LYS A C 1
ATOM 398 O O . LYS A 1 52 ? -1.361 -4.570 53.106 1.00 34.34 52 LYS A O 1
ATOM 404 N N . ASN A 1 53 ? -1.775 -5.575 55.079 1.00 33.74 53 ASN A N 1
ATOM 405 C CA . ASN A 1 53 ? -0.604 -4.986 55.731 1.00 32.74 53 ASN A CA 1
ATOM 406 C C . ASN A 1 53 ? 0.705 -5.386 55.071 1.00 31.42 53 ASN A C 1
ATOM 407 O O . ASN A 1 53 ? 1.621 -4.572 54.962 1.00 30.65 53 ASN A O 1
ATOM 412 N N . GLU A 1 54 ? 0.799 -6.645 54.656 1.00 29.67 54 GLU A N 1
ATOM 413 C CA . GLU A 1 54 ? 2.004 -7.124 53.999 1.00 29.91 54 GLU A CA 1
ATOM 414 C C . GLU A 1 54 ? 2.180 -6.440 52.643 1.00 29.49 54 GLU A C 1
ATOM 415 O O . GLU A 1 54 ? 3.304 -6.203 52.210 1.00 30.62 54 GLU A O 1
ATOM 421 N N . ILE A 1 55 ? 1.074 -6.114 51.977 1.00 28.48 55 ILE A N 1
ATOM 422 C CA . ILE A 1 55 ? 1.160 -5.426 50.691 1.00 28.25 55 ILE A CA 1
ATOM 423 C C . ILE A 1 55 ? 1.627 -3.987 50.946 1.00 29.08 55 ILE A C 1
ATOM 424 O O . ILE A 1 55 ? 2.553 -3.488 50.293 1.00 28.96 55 ILE A O 1
ATOM 429 N N . VAL A 1 56 ? 0.993 -3.333 51.914 1.00 27.01 56 VAL A N 1
ATOM 430 C CA . VAL A 1 56 ? 1.346 -1.966 52.269 1.00 25.17 56 VAL A CA 1
ATOM 431 C C . VAL A 1 56 ? 2.810 -1.896 52.671 1.00 24.89 56 VAL A C 1
ATOM 432 O O . VAL A 1 56 ? 3.559 -1.055 52.176 1.00 22.63 56 VAL A O 1
ATOM 436 N N . GLY A 1 57 ? 3.213 -2.789 53.572 1.00 25.02 57 GLY A N 1
ATOM 437 C CA . GLY A 1 57 ? 4.589 -2.797 54.035 1.00 24.34 57 GLY A CA 1
ATOM 438 C C . GLY A 1 57 ? 5.617 -2.956 52.923 1.00 23.62 57 GLY A C 1
ATOM 439 O O . GLY A 1 57 ? 6.598 -2.217 52.873 1.00 23.74 57 GLY A O 1
ATOM 440 N N . PHE A 1 58 ? 5.403 -3.921 52.033 1.00 22.87 58 PHE A N 1
ATOM 441 C CA . PHE A 1 58 ? 6.340 -4.151 50.935 1.00 22.69 58 PHE A CA 1
ATOM 442 C C . PHE A 1 58 ? 6.396 -2.976 49.965 1.00 22.06 58 PHE A C 1
ATOM 443 O O . PHE A 1 58 ? 7.472 -2.589 49.516 1.00 22.02 58 PHE A O 1
ATOM 451 N N . ALA A 1 59 ? 5.236 -2.412 49.646 1.00 23.00 59 ALA A N 1
ATOM 452 C CA . ALA A 1 59 ? 5.166 -1.277 48.741 1.00 23.54 59 ALA A CA 1
ATOM 453 C C . ALA A 1 59 ? 5.934 -0.085 49.315 1.00 25.20 59 ALA A C 1
ATOM 454 O O . ALA A 1 59 ? 6.671 0.594 48.601 1.00 25.00 59 ALA A O 1
ATOM 456 N N . ARG A 1 60 ? 5.776 0.179 50.608 1.00 26.13 60 ARG A N 1
ATOM 457 C CA . ARG A 1 60 ? 6.498 1.297 51.200 1.00 25.76 60 ARG A CA 1
ATOM 458 C C . ARG A 1 60 ? 7.995 1.031 51.129 1.00 24.01 60 ARG A C 1
ATOM 459 O O . ARG A 1 60 ? 8.784 1.945 50.909 1.00 24.91 60 ARG A O 1
ATOM 467 N N . ALA A 1 61 ? 8.386 -0.225 51.304 1.00 24.85 61 ALA A N 1
ATOM 468 C CA . ALA A 1 61 ? 9.800 -0.589 51.249 1.00 24.08 61 ALA A CA 1
ATOM 469 C C . ALA A 1 61 ? 10.384 -0.297 49.870 1.00 24.09 61 ALA A C 1
ATOM 470 O O . ALA A 1 61 ? 11.430 0.337 49.762 1.00 23.29 61 ALA A O 1
ATOM 472 N N . MET A 1 62 ? 9.714 -0.751 48.812 1.00 25.99 62 MET A N 1
ATOM 473 C CA . MET A 1 62 ? 10.216 -0.511 47.456 1.00 27.10 62 MET A CA 1
ATOM 474 C C . MET A 1 62 ? 10.253 0.981 47.135 1.00 27.25 62 MET A C 1
ATOM 475 O O . MET A 1 62 ? 11.190 1.461 46.494 1.00 26.51 62 MET A O 1
ATOM 480 N N . ARG A 1 63 ? 9.228 1.710 47.571 1.00 25.82 63 ARG A N 1
ATOM 481 C CA . ARG A 1 63 ? 9.183 3.144 47.326 1.00 27.25 63 ARG A CA 1
ATOM 482 C C . ARG A 1 63 ? 10.421 3.796 47.928 1.00 27.39 63 ARG A C 1
ATOM 483 O O . ARG A 1 63 ? 11.133 4.539 47.260 1.00 27.69 63 ARG A O 1
ATOM 491 N N . GLU A 1 64 ? 10.686 3.498 49.193 1.00 29.07 64 GLU A N 1
ATOM 492 C CA . GLU A 1 64 ? 11.850 4.055 49.864 1.00 30.68 64 GLU A CA 1
ATOM 493 C C . GLU A 1 64 ? 13.172 3.752 49.160 1.00 28.76 64 GLU A C 1
ATOM 494 O O . GLU A 1 64 ? 14.030 4.617 49.054 1.00 29.24 64 GLU A O 1
ATOM 500 N N . LEU A 1 65 ? 13.332 2.527 48.672 1.00 27.81 65 LEU A N 1
ATOM 501 C CA . LEU A 1 65 ? 14.580 2.130 48.033 1.00 27.33 65 LEU A CA 1
ATOM 502 C C . LEU A 1 65 ? 14.661 2.386 46.529 1.00 26.54 65 LEU A C 1
ATOM 503 O O . LEU A 1 65 ? 15.678 2.100 45.907 1.00 23.76 65 LEU A O 1
ATOM 508 N N . ALA A 1 66 ? 13.600 2.935 45.951 1.00 26.77 66 ALA A N 1
ATOM 509 C CA . ALA A 1 66 ? 13.577 3.214 44.520 1.00 27.38 66 ALA A CA 1
ATOM 510 C C . ALA A 1 66 ? 14.263 4.529 44.160 1.00 26.99 66 ALA A C 1
ATOM 511 O O . ALA A 1 66 ? 14.478 5.390 45.017 1.00 28.34 66 ALA A O 1
ATOM 513 N N . ILE A 1 67 ? 14.630 4.670 42.891 1.00 26.90 67 ILE A N 1
ATOM 514 C CA . ILE A 1 67 ? 15.220 5.913 42.411 1.00 25.99 67 ILE A CA 1
ATOM 515 C C . ILE A 1 67 ? 13.978 6.765 42.182 1.00 26.93 67 ILE A C 1
ATOM 516 O O . ILE A 1 67 ? 13.086 6.374 41.428 1.00 27.57 67 ILE A O 1
ATOM 521 N N . LYS A 1 68 ? 13.907 7.920 42.827 1.00 26.28 68 LYS A N 1
ATOM 522 C CA . LYS A 1 68 ? 12.720 8.751 42.697 1.00 29.93 68 LYS A CA 1
ATOM 523 C C . LYS A 1 68 ? 12.920 10.109 42.050 1.00 29.45 68 LYS A C 1
ATOM 524 O O . LYS A 1 68 ? 14.030 10.630 41.979 1.00 29.81 68 LYS A O 1
ATOM 530 N N . ILE A 1 69 ? 11.804 10.650 41.574 1.00 29.93 69 ILE A N 1
ATOM 531 C CA . ILE A 1 69 ? 11.712 11.981 40.989 1.00 30.43 69 ILE A CA 1
ATOM 532 C C . ILE A 1 69 ? 10.394 12.431 41.615 1.00 30.91 69 ILE A C 1
ATOM 533 O O . ILE A 1 69 ? 9.682 11.607 42.195 1.00 30.39 69 ILE A O 1
ATOM 538 N N . ASP A 1 70 ? 10.045 13.705 41.524 1.00 34.38 70 ASP A N 1
ATOM 539 C CA . ASP A 1 70 ? 8.806 14.124 42.168 1.00 36.76 70 ASP A CA 1
ATOM 540 C C . ASP A 1 70 ? 7.798 14.853 41.297 1.00 36.02 70 ASP A C 1
ATOM 541 O O . ASP A 1 70 ? 7.949 16.032 40.992 1.00 37.64 70 ASP A O 1
ATOM 546 N N . VAL A 1 71 ? 6.759 14.122 40.909 1.00 34.79 71 VAL A N 1
ATOM 547 C CA . VAL A 1 71 ? 5.684 14.648 40.084 1.00 32.50 71 VAL A CA 1
ATOM 548 C C . VAL A 1 71 ? 4.380 14.067 40.643 1.00 32.21 71 VAL A C 1
ATOM 549 O O . VAL A 1 71 ? 3.665 13.345 39.952 1.00 32.22 71 VAL A O 1
ATOM 553 N N . PRO A 1 72 ? 4.064 14.368 41.915 1.00 31.85 72 PRO A N 1
ATOM 554 C CA . PRO A 1 72 ? 2.842 13.870 42.557 1.00 31.45 72 PRO A CA 1
ATOM 555 C C . PRO A 1 72 ? 1.554 14.223 41.808 1.00 30.79 72 PRO A C 1
ATOM 556 O O . PRO A 1 72 ? 0.559 13.503 41.886 1.00 30.69 72 PRO A O 1
ATOM 560 N N . ASN A 1 73 ? 1.589 15.333 41.082 1.00 31.78 73 ASN A N 1
ATOM 561 C CA . ASN A 1 73 ? 0.448 15.816 40.301 1.00 32.68 73 ASN A CA 1
ATOM 562 C C . ASN A 1 73 ? 0.172 14.986 39.039 1.00 31.09 73 ASN A C 1
ATOM 563 O O . ASN A 1 73 ? -0.838 15.183 38.360 1.00 31.61 73 ASN A O 1
ATOM 568 N N . ALA A 1 74 ? 1.075 14.068 38.720 1.00 29.55 74 ALA A N 1
ATOM 569 C CA . ALA A 1 74 ? 0.936 13.247 37.523 1.00 27.09 74 ALA A CA 1
ATOM 570 C C . ALA A 1 74 ? 0.017 12.053 37.710 1.00 26.12 74 ALA A C 1
ATOM 571 O O . ALA A 1 74 ? -0.345 11.699 38.839 1.00 27.36 74 ALA A O 1
ATOM 573 N N . ILE A 1 75 ? -0.363 11.440 36.593 1.00 24.14 75 ILE A N 1
ATOM 574 C CA . ILE A 1 75 ? -1.214 10.252 36.610 1.00 24.73 75 ILE A CA 1
ATOM 575 C C . ILE A 1 75 ? -0.493 9.114 35.878 1.00 25.09 75 ILE A C 1
ATOM 576 O O . ILE A 1 75 ? 0.293 9.361 34.963 1.00 27.09 75 ILE A O 1
ATOM 581 N N . ASP A 1 76 ? -0.756 7.878 36.289 1.00 25.59 76 ASP A N 1
ATOM 582 C CA . ASP A 1 76 ? -0.160 6.699 35.664 1.00 26.25 76 ASP A CA 1
ATOM 583 C C . ASP A 1 76 ? -1.330 5.769 35.307 1.00 27.14 76 ASP A C 1
ATOM 584 O O . ASP A 1 76 ? -2.361 5.781 35.977 1.00 26.76 76 ASP A O 1
ATOM 589 N N . THR A 1 77 ? -1.180 4.967 34.261 1.00 30.20 77 THR A N 1
ATOM 590 C CA . THR A 1 77 ? -2.259 4.070 33.840 1.00 31.88 77 THR A CA 1
ATOM 591 C C . THR A 1 77 ? -2.013 2.583 34.104 1.00 36.03 77 THR A C 1
ATOM 592 O O . THR A 1 77 ? -0.957 2.191 34.597 1.00 33.13 77 THR A O 1
ATOM 596 N N . ALA A 1 78 ? -3.005 1.761 33.755 1.00 41.05 78 ALA A N 1
ATOM 597 C CA . ALA A 1 78 ? -2.932 0.313 33.945 1.00 45.95 78 ALA A CA 1
ATOM 598 C C . ALA A 1 78 ? -1.963 -0.331 32.957 1.00 49.43 78 ALA A C 1
ATOM 599 O O . ALA A 1 78 ? -1.053 0.329 32.454 1.00 50.43 78 ALA A O 1
ATOM 601 N N . GLY A 1 79 ? -2.153 -1.617 32.677 1.00 52.64 79 GLY A N 1
ATOM 602 C CA . GLY A 1 79 ? -1.257 -2.294 31.754 1.00 55.97 79 GLY A CA 1
ATOM 603 C C . GLY A 1 79 ? -1.789 -3.620 31.255 1.00 58.58 79 GLY A C 1
ATOM 604 O O . GLY A 1 79 ? -3.002 -3.834 31.226 1.00 61.54 79 GLY A O 1
ATOM 605 N N . GLY A 1 84 ? -2.451 -12.884 30.219 1.00 44.66 84 GLY A N 1
ATOM 606 C CA . GLY A 1 84 ? -1.917 -12.282 29.012 1.00 41.60 84 GLY A CA 1
ATOM 607 C C . GLY A 1 84 ? -2.637 -12.763 27.771 1.00 40.70 84 GLY A C 1
ATOM 608 O O . GLY A 1 84 ? -2.145 -13.648 27.061 1.00 40.70 84 GLY A O 1
ATOM 609 N N . LEU A 1 85 ? -3.805 -12.183 27.508 1.00 38.98 85 LEU A N 1
ATOM 610 C CA . LEU A 1 85 ? -4.585 -12.556 26.339 1.00 37.54 85 LEU A CA 1
ATOM 611 C C . LEU A 1 85 ? -3.939 -11.964 25.090 1.00 36.86 85 LEU A C 1
ATOM 612 O O . LEU A 1 85 ? -4.315 -12.301 23.968 1.00 36.67 85 LEU A O 1
ATOM 617 N N . GLY A 1 86 ? -2.964 -11.082 25.296 1.00 34.67 86 GLY A N 1
ATOM 618 C CA . GLY A 1 86 ? -2.261 -10.475 24.178 1.00 34.53 86 GLY A CA 1
ATOM 619 C C . GLY A 1 86 ? -2.895 -9.248 23.545 1.00 34.16 86 GLY A C 1
ATOM 620 O O . GLY A 1 86 ? -2.542 -8.880 22.422 1.00 33.54 86 GLY A O 1
ATOM 621 N N . THR A 1 87 ? -3.826 -8.613 24.252 1.00 34.43 87 THR A N 1
ATOM 622 C CA . THR A 1 87 ? -4.495 -7.419 23.739 1.00 32.34 87 THR A CA 1
ATOM 623 C C . THR A 1 87 ? -3.500 -6.275 23.606 1.00 31.13 87 THR A C 1
ATOM 624 O O . THR A 1 87 ? -2.516 -6.209 24.346 1.00 30.63 87 THR A O 1
ATOM 628 N N . VAL A 1 88 ? -3.752 -5.386 22.651 1.00 28.71 88 VAL A N 1
ATOM 629 C CA . VAL A 1 88 ? -2.888 -4.233 22.424 1.00 29.28 88 VAL A CA 1
ATOM 630 C C . VAL A 1 88 ? -2.786 -3.452 23.746 1.00 29.04 88 VAL A C 1
ATOM 631 O O . VAL A 1 88 ? -3.760 -3.368 24.498 1.00 27.18 88 VAL A O 1
ATOM 635 N N . ASN A 1 89 ? -1.607 -2.900 24.028 1.00 30.61 89 ASN A N 1
ATOM 636 C CA . ASN A 1 89 ? -1.380 -2.161 25.275 1.00 32.98 89 ASN A CA 1
ATOM 637 C C . ASN A 1 89 ? -1.977 -0.748 25.243 1.00 31.18 89 ASN A C 1
ATOM 638 O O . ASN A 1 89 ? -1.272 0.240 25.035 1.00 29.77 89 ASN A O 1
ATOM 643 N N . VAL A 1 90 ? -3.280 -0.667 25.477 1.00 29.47 90 VAL A N 1
ATOM 644 C CA . VAL A 1 90 ? -3.982 0.605 25.456 1.00 29.62 90 VAL A CA 1
ATOM 645 C C . VAL A 1 90 ? -3.626 1.564 26.590 1.00 28.70 90 VAL A C 1
ATOM 646 O O . VAL A 1 90 ? -3.854 2.769 26.479 1.00 28.46 90 VAL A O 1
ATOM 650 N N . SER A 1 91 ? -3.072 1.042 27.678 1.00 27.99 91 SER A N 1
ATOM 651 C CA . SER A 1 91 ? -2.695 1.903 28.790 1.00 28.53 91 SER A CA 1
ATOM 652 C C . SER A 1 91 ? -1.553 2.822 28.372 1.00 27.11 91 SER A C 1
ATOM 653 O O . SER A 1 91 ? -1.395 3.910 28.922 1.00 26.39 91 SER A O 1
ATOM 656 N N . THR A 1 92 ? -0.755 2.376 27.405 1.00 25.72 92 THR A N 1
ATOM 657 C CA . THR A 1 92 ? 0.338 3.193 26.898 1.00 26.55 92 THR A CA 1
ATOM 658 C C . THR A 1 92 ? -0.274 4.276 26.017 1.00 26.28 92 THR A C 1
ATOM 659 O O . THR A 1 92 ? 0.042 5.456 26.166 1.00 27.32 92 THR A O 1
ATOM 663 N N . ALA A 1 93 ? -1.151 3.873 25.097 1.00 24.61 93 ALA A N 1
ATOM 664 C CA . ALA A 1 93 ? -1.797 4.835 24.211 1.00 26.03 93 ALA A CA 1
ATOM 665 C C . ALA A 1 93 ? -2.595 5.823 25.056 1.00 25.11 93 ALA A C 1
ATOM 666 O O . ALA A 1 93 ? -2.547 7.028 24.829 1.00 24.76 93 ALA A O 1
ATOM 668 N N . SER A 1 94 ? -3.315 5.304 26.042 1.00 25.35 94 SER A N 1
ATOM 669 C CA . SER A 1 94 ? -4.110 6.145 26.925 1.00 25.88 94 SER A CA 1
ATOM 670 C C . SER A 1 94 ? -3.204 7.168 27.622 1.00 26.60 94 SER A C 1
ATOM 671 O O . SER A 1 94 ? -3.580 8.334 27.776 1.00 26.06 94 SER A O 1
ATOM 674 N N . ALA A 1 95 ? -2.006 6.732 28.017 1.00 26.07 95 ALA A N 1
ATOM 675 C CA . ALA A 1 95 ? -1.035 7.612 28.672 1.00 26.37 95 ALA A CA 1
ATOM 676 C C . ALA A 1 95 ? -0.732 8.801 27.756 1.00 27.35 95 ALA A C 1
ATOM 677 O O . ALA A 1 95 ? -0.577 9.937 28.220 1.00 27.57 95 ALA A O 1
ATOM 679 N N . ILE A 1 96 ? -0.655 8.532 26.455 1.00 27.85 96 ILE A N 1
ATOM 680 C CA . ILE A 1 96 ? -0.397 9.571 25.464 1.00 28.29 96 ILE A CA 1
ATOM 681 C C . ILE A 1 96 ? -1.527 10.616 25.433 1.00 27.43 96 ILE A C 1
ATOM 682 O O . ILE A 1 96 ? -1.265 11.820 25.477 1.00 28.54 96 ILE A O 1
ATOM 687 N N . LEU A 1 97 ? -2.777 10.155 25.348 1.00 26.75 97 LEU A N 1
ATOM 688 C CA . LEU A 1 97 ? -3.915 11.074 25.296 1.00 26.77 97 LEU A CA 1
ATOM 689 C C . LEU A 1 97 ? -3.926 11.977 26.521 1.00 27.39 97 LEU A C 1
ATOM 690 O O . LEU A 1 97 ? -4.063 13.196 26.408 1.00 27.64 97 LEU A O 1
ATOM 695 N N . LEU A 1 98 ? -3.802 11.362 27.691 1.00 24.93 98 LEU A N 1
ATOM 696 C CA . LEU A 1 98 ? -3.811 12.079 28.953 1.00 22.95 98 LEU A CA 1
ATOM 697 C C . LEU A 1 98 ? -2.744 13.163 29.043 1.00 23.46 98 LEU A C 1
ATOM 698 O O . LEU A 1 98 ? -2.976 14.206 29.657 1.00 21.42 98 LEU A O 1
ATOM 703 N N . SER A 1 99 ? -1.583 12.931 28.430 1.00 22.80 99 SER A N 1
ATOM 704 C CA . SER A 1 99 ? -0.508 13.906 28.497 1.00 24.33 99 SER A CA 1
ATOM 705 C C . SER A 1 99 ? -0.904 15.240 27.849 1.00 26.81 99 SER A C 1
ATOM 706 O O . SER A 1 99 ? -0.199 16.240 27.980 1.00 26.62 99 SER A O 1
ATOM 709 N N . LEU A 1 100 ? -2.034 15.252 27.148 1.00 28.58 100 LEU A N 1
ATOM 710 C CA . LEU A 1 100 ? -2.518 16.480 26.516 1.00 30.01 100 LEU A CA 1
ATOM 711 C C . LEU A 1 100 ? -3.098 17.417 27.584 1.00 30.23 100 LEU A C 1
ATOM 712 O O . LEU A 1 100 ? -3.052 18.636 27.445 1.00 32.65 100 LEU A O 1
ATOM 717 N N . VAL A 1 101 ? -3.631 16.849 28.659 1.00 30.66 101 VAL A N 1
ATOM 718 C CA . VAL A 1 101 ? -4.251 17.669 29.691 1.00 31.32 101 VAL A CA 1
ATOM 719 C C . VAL A 1 101 ? -3.744 17.492 31.114 1.00 30.58 101 VAL A C 1
ATOM 720 O O . VAL A 1 101 ? -4.349 18.018 32.049 1.00 32.69 101 VAL A O 1
ATOM 724 N N . ASN A 1 102 ? -2.647 16.765 31.290 1.00 29.67 102 ASN A N 1
ATOM 725 C CA . ASN A 1 102 ? -2.113 16.539 32.627 1.00 28.02 102 ASN A CA 1
ATOM 726 C C . ASN A 1 102 ? -0.771 15.819 32.556 1.00 27.77 102 ASN A C 1
ATOM 727 O O . ASN A 1 102 ? -0.516 15.075 31.613 1.00 27.46 102 ASN A O 1
ATOM 732 N N . PRO A 1 103 ? 0.121 16.054 33.535 1.00 26.61 103 PRO A N 1
ATOM 733 C CA . PRO A 1 103 ? 1.400 15.340 33.447 1.00 26.86 103 PRO A CA 1
ATOM 734 C C . PRO A 1 103 ? 1.221 13.831 33.617 1.00 24.40 103 PRO A C 1
ATOM 735 O O . PRO A 1 103 ? 0.428 13.374 34.445 1.00 23.81 103 PRO A O 1
ATOM 739 N N . VAL A 1 104 ? 1.954 13.072 32.810 1.00 22.91 104 VAL A N 1
ATOM 740 C CA . VAL A 1 104 ? 1.897 11.623 32.842 1.00 22.94 104 VAL A CA 1
ATOM 741 C C . VAL A 1 104 ? 3.264 11.026 33.179 1.00 23.97 104 VAL A C 1
ATOM 742 O O . VAL A 1 104 ? 4.269 11.343 32.541 1.00 24.60 104 VAL A O 1
ATOM 746 N N . ALA A 1 105 ? 3.285 10.173 34.199 1.00 24.94 105 ALA A N 1
ATOM 747 C CA . ALA A 1 105 ? 4.493 9.484 34.646 1.00 24.86 105 ALA A CA 1
ATOM 748 C C . ALA A 1 105 ? 4.214 7.973 34.533 1.00 25.70 105 ALA A C 1
ATOM 749 O O . ALA A 1 105 ? 3.873 7.304 35.516 1.00 27.01 105 ALA A O 1
ATOM 751 N N . LYS A 1 106 ? 4.364 7.459 33.317 1.00 24.02 106 LYS A N 1
ATOM 752 C CA . LYS A 1 106 ? 4.114 6.061 32.992 1.00 22.85 106 LYS A CA 1
ATOM 753 C C . LYS A 1 106 ? 5.185 5.117 33.533 1.00 23.19 106 LYS A C 1
ATOM 754 O O . LYS A 1 106 ? 6.335 5.169 33.116 1.00 23.13 106 LYS A O 1
ATOM 760 N N . HIS A 1 107 ? 4.789 4.253 34.460 1.00 22.35 107 HIS A N 1
ATOM 761 C CA . HIS A 1 107 ? 5.696 3.297 35.092 1.00 23.48 107 HIS A CA 1
ATOM 762 C C . HIS A 1 107 ? 5.482 1.924 34.457 1.00 23.70 107 HIS A C 1
ATOM 763 O O . HIS A 1 107 ? 4.379 1.393 34.507 1.00 24.45 107 HIS A O 1
ATOM 770 N N . GLY A 1 108 ? 6.529 1.353 33.863 1.00 23.77 108 GLY A N 1
ATOM 771 C CA . GLY A 1 108 ? 6.385 0.050 33.237 1.00 24.52 108 GLY A CA 1
ATOM 772 C C . GLY A 1 108 ? 7.659 -0.738 32.970 1.00 23.77 108 GLY A C 1
ATOM 773 O O . GLY A 1 108 ? 8.765 -0.286 33.249 1.00 25.50 108 GLY A O 1
ATOM 774 N N . ASN A 1 109 ? 7.493 -1.939 32.429 1.00 24.31 109 ASN A N 1
ATOM 775 C CA . ASN A 1 109 ? 8.617 -2.815 32.110 1.00 25.01 109 ASN A CA 1
ATOM 776 C C . ASN A 1 109 ? 8.349 -3.459 30.760 1.00 26.37 109 ASN A C 1
ATOM 777 O O . ASN A 1 109 ? 7.291 -3.236 30.146 1.00 25.56 109 ASN A O 1
ATOM 782 N N . ARG A 1 110 ? 9.314 -4.242 30.288 1.00 25.43 110 ARG A N 1
ATOM 783 C CA . ARG A 1 110 ? 9.132 -4.967 29.044 1.00 25.49 110 ARG A CA 1
ATOM 784 C C . ARG A 1 110 ? 8.318 -6.170 29.484 1.00 27.45 110 ARG A C 1
ATOM 785 O O . ARG A 1 110 ? 8.338 -6.551 30.650 1.00 26.71 110 ARG A O 1
ATOM 793 N N . ALA A 1 111 ? 7.588 -6.771 28.564 1.00 30.28 111 ALA A N 1
ATOM 794 C CA . ALA A 1 111 ? 6.815 -7.934 28.929 1.00 33.86 111 ALA A CA 1
ATOM 795 C C . ALA A 1 111 ? 7.724 -9.136 28.758 1.00 38.03 111 ALA A C 1
ATOM 796 O O . ALA A 1 111 ? 8.764 -9.051 28.102 1.00 38.18 111 ALA A O 1
ATOM 798 N N . VAL A 1 112 ? 7.362 -10.242 29.390 1.00 42.32 112 VAL A N 1
ATOM 799 C CA . VAL A 1 112 ? 8.116 -11.473 29.209 1.00 47.35 112 VAL A CA 1
ATOM 800 C C . VAL A 1 112 ? 7.358 -11.992 27.995 1.00 50.95 112 VAL A C 1
ATOM 801 O O . VAL A 1 112 ? 7.939 -12.399 26.982 1.00 52.28 112 VAL A O 1
ATOM 805 N N . SER A 1 113 ? 6.033 -11.897 28.130 1.00 53.23 113 SER A N 1
ATOM 806 C CA . SER A 1 113 ? 5.043 -12.337 27.158 1.00 54.82 113 SER A CA 1
ATOM 807 C C . SER A 1 113 ? 5.026 -11.712 25.758 1.00 55.71 113 SER A C 1
ATOM 808 O O . SER A 1 113 ? 4.074 -11.025 25.384 1.00 56.15 113 SER A O 1
ATOM 811 N N . GLY A 1 114 ? 6.084 -11.967 24.994 1.00 55.73 114 GLY A N 1
ATOM 812 C CA . GLY A 1 114 ? 6.182 -11.507 23.617 1.00 56.18 114 GLY A CA 1
ATOM 813 C C . GLY A 1 114 ? 5.922 -10.084 23.154 1.00 55.76 114 GLY A C 1
ATOM 814 O O . GLY A 1 114 ? 5.241 -9.874 22.149 1.00 56.71 114 GLY A O 1
ATOM 815 N N . LYS A 1 115 ? 6.466 -9.109 23.869 1.00 54.71 115 LYS A N 1
ATOM 816 C CA . LYS A 1 115 ? 6.335 -7.707 23.495 1.00 52.16 115 LYS A CA 1
ATOM 817 C C . LYS A 1 115 ? 4.950 -7.078 23.512 1.00 49.56 115 LYS A C 1
ATOM 818 O O . LYS A 1 115 ? 4.448 -6.585 22.500 1.00 48.83 115 LYS A O 1
ATOM 824 N N . SER A 1 116 ? 4.344 -7.084 24.686 1.00 46.46 116 SER A N 1
ATOM 825 C CA . SER A 1 116 ? 3.043 -6.481 24.879 1.00 43.74 116 SER A CA 1
ATOM 826 C C . SER A 1 116 ? 3.303 -5.437 25.949 1.00 40.37 116 SER A C 1
ATOM 827 O O . SER A 1 116 ? 2.435 -4.629 26.283 1.00 41.97 116 SER A O 1
ATOM 830 N N . GLY A 1 117 ? 4.529 -5.465 26.469 1.00 37.45 117 GLY A N 1
ATOM 831 C CA . GLY A 1 117 ? 4.936 -4.539 27.508 1.00 32.56 117 GLY A CA 1
ATOM 832 C C . GLY A 1 117 ? 4.941 -3.098 27.043 1.00 30.92 117 GLY A C 1
ATOM 833 O O . GLY A 1 117 ? 5.238 -2.807 25.884 1.00 28.65 117 GLY A O 1
ATOM 834 N N . SER A 1 118 ? 4.604 -2.187 27.949 1.00 28.99 118 SER A N 1
ATOM 835 C CA . SER A 1 118 ? 4.578 -0.777 27.605 1.00 27.93 118 SER A CA 1
ATOM 836 C C . SER A 1 118 ? 5.956 -0.319 27.129 1.00 25.13 118 SER A C 1
ATOM 837 O O . SER A 1 118 ? 6.063 0.557 26.280 1.00 26.72 118 SER A O 1
ATOM 840 N N . ALA A 1 119 ? 7.013 -0.921 27.655 1.00 22.80 119 ALA A N 1
ATOM 841 C CA . ALA A 1 119 ? 8.359 -0.533 27.243 1.00 22.38 119 ALA A CA 1
ATOM 842 C C . ALA A 1 119 ? 8.650 -1.014 25.830 1.00 21.83 119 ALA A C 1
ATOM 843 O O . ALA A 1 119 ? 9.379 -0.363 25.088 1.00 22.28 119 ALA A O 1
ATOM 845 N N . ASP A 1 120 ? 8.083 -2.157 25.462 1.00 22.56 120 ASP A N 1
ATOM 846 C CA . ASP A 1 120 ? 8.295 -2.708 24.128 1.00 25.64 120 ASP A CA 1
ATOM 847 C C . ASP A 1 120 ? 7.554 -1.847 23.100 1.00 24.77 120 ASP A C 1
ATOM 848 O O . ASP A 1 120 ? 8.092 -1.517 22.045 1.00 23.65 120 ASP A O 1
ATOM 853 N N . VAL A 1 121 ? 6.319 -1.481 23.416 1.00 25.17 121 VAL A N 1
ATOM 854 C CA . VAL A 1 121 ? 5.525 -0.675 22.501 1.00 25.91 121 VAL A CA 1
ATOM 855 C C . VAL A 1 121 ? 6.149 0.715 22.337 1.00 25.44 121 VAL A C 1
ATOM 856 O O . VAL A 1 121 ? 6.256 1.214 21.220 1.00 24.27 121 VAL A O 1
ATOM 860 N N . LEU A 1 122 ? 6.577 1.337 23.437 1.00 22.91 122 LEU A N 1
ATOM 861 C CA . LEU A 1 122 ? 7.186 2.663 23.332 1.00 24.38 122 LEU A CA 1
ATOM 862 C C . LEU A 1 122 ? 8.457 2.609 22.500 1.00 24.95 122 LEU A C 1
ATOM 863 O O . LEU A 1 122 ? 8.737 3.512 21.712 1.00 27.83 122 LEU A O 1
ATOM 868 N N . GLU A 1 123 ? 9.223 1.537 22.658 1.00 26.30 123 GLU A N 1
ATOM 869 C CA . GLU A 1 123 ? 10.457 1.383 21.906 1.00 25.58 123 GLU A CA 1
ATOM 870 C C . GLU A 1 123 ? 10.171 1.291 20.405 1.00 26.53 123 GLU A C 1
ATOM 871 O O . GLU A 1 123 ? 10.806 1.978 19.602 1.00 25.97 123 GLU A O 1
ATOM 877 N N . ALA A 1 124 ? 9.208 0.450 20.034 1.00 25.79 124 ALA A N 1
ATOM 878 C CA . ALA A 1 124 ? 8.843 0.272 18.633 1.00 27.25 124 ALA A CA 1
ATOM 879 C C . ALA A 1 124 ? 8.341 1.586 18.035 1.00 28.41 124 ALA A C 1
ATOM 880 O O . ALA A 1 124 ? 8.457 1.814 16.836 1.00 31.12 124 ALA A O 1
ATOM 882 N N . LEU A 1 125 ? 7.794 2.449 18.886 1.00 28.83 125 LEU A N 1
ATOM 883 C CA . LEU A 1 125 ? 7.278 3.748 18.467 1.00 26.79 125 LEU A CA 1
ATOM 884 C C . LEU A 1 125 ? 8.408 4.762 18.244 1.00 27.17 125 LEU A C 1
ATOM 885 O O . LEU A 1 125 ? 8.221 5.776 17.567 1.00 28.14 125 LEU A O 1
ATOM 890 N N . GLY A 1 126 ? 9.585 4.487 18.805 1.00 26.63 126 GLY A N 1
ATOM 891 C CA . GLY A 1 126 ? 10.712 5.391 18.644 1.00 26.25 126 GLY A CA 1
ATOM 892 C C . GLY A 1 126 ? 11.171 6.075 19.924 1.00 27.53 126 GLY A C 1
ATOM 893 O O . GLY A 1 126 ? 12.185 6.778 19.929 1.00 27.72 126 GLY A O 1
ATOM 894 N N . TYR A 1 127 ? 10.440 5.861 21.015 1.00 26.73 127 TYR A N 1
ATOM 895 C CA . TYR A 1 127 ? 10.778 6.465 22.306 1.00 25.46 127 TYR A CA 1
ATOM 896 C C . TYR A 1 127 ? 11.981 5.759 22.947 1.00 26.36 127 TYR A C 1
ATOM 897 O O . TYR A 1 127 ? 12.081 4.534 22.901 1.00 25.55 127 TYR A O 1
ATOM 906 N N . ASN A 1 128 ? 12.898 6.529 23.536 1.00 25.50 128 ASN A N 1
ATOM 907 C CA . ASN A 1 128 ? 14.059 5.940 24.204 1.00 25.65 128 ASN A CA 1
ATOM 908 C C . ASN A 1 128 ? 13.603 5.610 25.632 1.00 25.25 128 ASN A C 1
ATOM 909 O O . ASN A 1 128 ? 13.621 6.474 26.518 1.00 24.44 128 ASN A O 1
ATOM 914 N N . ILE A 1 129 ? 13.208 4.358 25.843 1.00 23.69 129 ILE A N 1
ATOM 915 C CA . ILE A 1 129 ? 12.682 3.905 27.125 1.00 23.08 129 ILE A CA 1
ATOM 916 C C . ILE A 1 129 ? 13.580 3.985 28.354 1.00 23.37 129 ILE A C 1
ATOM 917 O O . ILE A 1 129 ? 13.082 3.940 29.473 1.00 23.49 129 ILE A O 1
ATOM 922 N N . ILE A 1 130 ? 14.892 4.084 28.160 1.00 22.99 130 ILE A N 1
ATOM 923 C CA . ILE A 1 130 ? 15.800 4.194 29.292 1.00 24.10 130 ILE A CA 1
ATOM 924 C C . ILE A 1 130 ? 16.068 5.675 29.506 1.00 25.72 130 ILE A C 1
ATOM 925 O O . ILE A 1 130 ? 16.847 6.294 28.784 1.00 26.02 130 ILE A O 1
ATOM 930 N N . VAL A 1 131 ? 15.392 6.238 30.505 1.00 25.43 131 VAL A N 1
ATOM 931 C CA . VAL A 1 131 ? 15.496 7.655 30.815 1.00 23.19 131 VAL A CA 1
ATOM 932 C C . VAL A 1 131 ? 16.201 7.894 32.147 1.00 23.81 131 VAL A C 1
ATOM 933 O O . VAL A 1 131 ? 15.712 7.466 33.196 1.00 22.87 131 VAL A O 1
ATOM 937 N N . PRO A 1 132 ? 17.360 8.578 32.124 1.00 24.18 132 PRO A N 1
ATOM 938 C CA . PRO A 1 132 ? 18.085 8.852 33.369 1.00 25.21 132 PRO A CA 1
ATOM 939 C C . PRO A 1 132 ? 17.157 9.690 34.240 1.00 26.65 132 PRO A C 1
ATOM 940 O O . PRO A 1 132 ? 16.456 10.565 33.739 1.00 26.49 132 PRO A O 1
ATOM 944 N N . PRO A 1 133 ? 17.144 9.440 35.552 1.00 28.31 133 PRO A N 1
ATOM 945 C CA . PRO A 1 133 ? 16.270 10.206 36.445 1.00 28.86 133 PRO A CA 1
ATOM 946 C C . PRO A 1 133 ? 16.382 11.730 36.375 1.00 30.85 133 PRO A C 1
ATOM 947 O O . PRO A 1 133 ? 15.386 12.427 36.578 1.00 29.94 133 PRO A O 1
ATOM 951 N N . GLU A 1 134 ? 17.573 12.252 36.089 1.00 32.45 134 GLU A N 1
ATOM 952 C CA . GLU A 1 134 ? 17.752 13.709 36.006 1.00 36.09 134 GLU A CA 1
ATOM 953 C C . GLU A 1 134 ? 17.005 14.262 34.803 1.00 36.41 134 GLU A C 1
ATOM 954 O O . GLU A 1 134 ? 16.392 15.328 34.865 1.00 39.02 134 GLU A O 1
ATOM 960 N N . ARG A 1 135 ? 17.060 13.524 33.703 1.00 36.25 135 ARG A N 1
ATOM 961 C CA . ARG A 1 135 ? 16.390 13.942 32.490 1.00 36.70 135 ARG A CA 1
ATOM 962 C C . ARG A 1 135 ? 14.889 13.721 32.606 1.00 35.93 135 ARG A C 1
ATOM 963 O O . ARG A 1 135 ? 14.104 14.378 31.921 1.00 34.23 135 ARG A O 1
ATOM 971 N N . ALA A 1 136 ? 14.501 12.803 33.490 1.00 34.77 136 ALA A N 1
ATOM 972 C CA . ALA A 1 136 ? 13.100 12.448 33.690 1.00 33.16 136 ALA A CA 1
ATOM 973 C C . ALA A 1 136 ? 12.175 13.609 34.000 1.00 32.15 136 ALA A C 1
ATOM 974 O O . ALA A 1 136 ? 11.182 13.804 33.306 1.00 29.98 136 ALA A O 1
ATOM 976 N N . LYS A 1 137 ? 12.483 14.386 35.034 1.00 33.46 137 LYS A N 1
ATOM 977 C CA . LYS A 1 137 ? 11.592 15.490 35.374 1.00 34.48 137 LYS A CA 1
ATOM 978 C C . LYS A 1 137 ? 11.584 16.579 34.317 1.00 32.82 137 LYS A C 1
ATOM 979 O O . LYS A 1 137 ? 10.564 17.233 34.105 1.00 32.26 137 LYS A O 1
ATOM 985 N N . GLU A 1 138 ? 12.706 16.765 33.637 1.00 31.89 138 GLU A N 1
ATOM 986 C CA . GLU A 1 138 ? 12.755 17.780 32.600 1.00 32.58 138 GLU A CA 1
ATOM 987 C C . GLU A 1 138 ? 11.821 17.412 31.441 1.00 31.51 138 GLU A C 1
ATOM 988 O O . GLU A 1 138 ? 11.140 18.276 30.884 1.00 30.21 138 GLU A O 1
ATOM 994 N N . LEU A 1 139 ? 11.786 16.131 31.079 1.00 29.80 139 LEU A N 1
ATOM 995 C CA . LEU A 1 139 ? 10.918 15.691 29.996 1.00 28.49 139 LEU A CA 1
ATOM 996 C C . LEU A 1 139 ? 9.437 15.888 30.340 1.00 28.86 139 LEU A C 1
ATOM 997 O O . LEU A 1 139 ? 8.641 16.240 29.464 1.00 24.68 139 LEU A O 1
ATOM 1002 N N . VAL A 1 140 ? 9.071 15.663 31.606 1.00 30.67 140 VAL A N 1
ATOM 1003 C CA . VAL A 1 140 ? 7.682 15.840 32.036 1.00 32.82 140 VAL A CA 1
ATOM 1004 C C . VAL A 1 140 ? 7.354 17.325 31.990 1.00 33.68 140 VAL A C 1
ATOM 1005 O O . VAL A 1 140 ? 6.282 17.734 31.523 1.00 33.70 140 VAL A O 1
ATOM 1009 N N . ASN A 1 141 ? 8.280 18.136 32.492 1.00 33.16 141 ASN A N 1
ATOM 1010 C CA . ASN A 1 141 ? 8.082 19.578 32.485 1.00 33.44 141 ASN A CA 1
ATOM 1011 C C . ASN A 1 141 ? 7.853 20.091 31.072 1.00 32.15 141 ASN A C 1
ATOM 1012 O O . ASN A 1 141 ? 6.908 20.831 30.826 1.00 31.85 141 ASN A O 1
ATOM 1017 N N . LYS A 1 142 ? 8.712 19.677 30.147 1.00 33.39 142 LYS A N 1
ATOM 1018 C CA . LYS A 1 142 ? 8.632 20.123 28.758 1.00 33.71 142 LYS A CA 1
ATOM 1019 C C . LYS A 1 142 ? 7.579 19.461 27.862 1.00 33.92 142 LYS A C 1
ATOM 1020 O O . LYS A 1 142 ? 7.034 20.112 26.966 1.00 32.69 142 LYS A O 1
ATOM 1026 N N . THR A 1 143 ? 7.298 18.176 28.070 1.00 31.41 143 THR A N 1
ATOM 1027 C CA . THR A 1 143 ? 6.322 17.505 27.214 1.00 28.83 143 THR A CA 1
ATOM 1028 C C . THR A 1 143 ? 5.147 16.852 27.927 1.00 27.00 143 THR A C 1
ATOM 1029 O O . THR A 1 143 ? 4.320 16.213 27.285 1.00 25.97 143 THR A O 1
ATOM 1033 N N . ASN A 1 144 ? 5.084 17.005 29.247 1.00 26.01 144 ASN A N 1
ATOM 1034 C CA . ASN A 1 144 ? 3.998 16.450 30.056 1.00 25.90 144 ASN A CA 1
ATOM 1035 C C . ASN A 1 144 ? 3.930 14.921 30.109 1.00 25.76 144 ASN A C 1
ATOM 1036 O O . ASN A 1 144 ? 2.922 14.362 30.535 1.00 26.38 144 ASN A O 1
ATOM 1041 N N . PHE A 1 145 ? 4.992 14.247 29.686 1.00 25.79 145 PHE A N 1
ATOM 1042 C CA . PHE A 1 145 ? 5.009 12.787 29.685 1.00 24.68 145 PHE A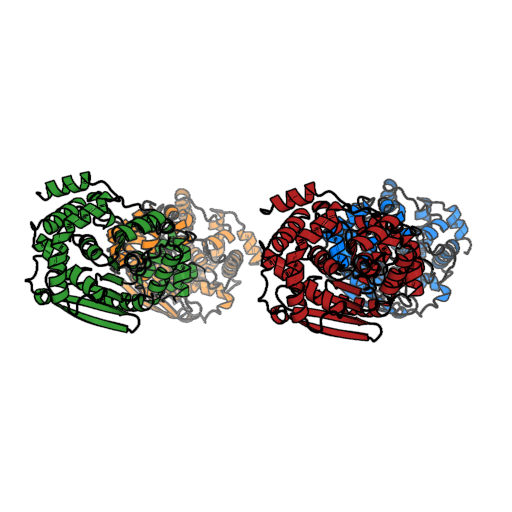 CA 1
ATOM 1043 C C . PHE A 1 145 ? 6.420 12.244 29.882 1.00 24.14 145 PHE A C 1
ATOM 1044 O O . PHE A 1 145 ? 7.399 12.848 29.450 1.00 24.77 145 PHE A O 1
ATOM 1052 N N . VAL A 1 146 ? 6.520 11.108 30.557 1.00 23.67 146 VAL A N 1
ATOM 1053 C CA . VAL A 1 146 ? 7.805 10.452 30.738 1.00 22.08 146 VAL A CA 1
ATOM 1054 C C . VAL A 1 146 ? 7.543 9.003 31.107 1.00 22.00 146 VAL A C 1
ATOM 1055 O O . VAL A 1 146 ? 6.613 8.698 31.855 1.00 19.80 146 VAL A O 1
ATOM 1059 N N . PHE A 1 147 ? 8.347 8.109 30.547 1.00 20.39 147 PHE A N 1
ATOM 1060 C CA . PHE A 1 147 ? 8.207 6.696 30.836 1.00 20.19 147 PHE A CA 1
ATOM 1061 C C . PHE A 1 147 ? 9.319 6.313 31.808 1.00 19.63 147 PHE A C 1
ATOM 1062 O O . PHE A 1 147 ? 10.496 6.615 31.586 1.00 20.16 147 PHE A O 1
ATOM 1070 N N . LEU A 1 148 ? 8.932 5.654 32.891 1.00 19.84 148 LEU A N 1
ATOM 1071 C CA . LEU A 1 148 ? 9.869 5.226 33.922 1.00 20.92 148 LEU A CA 1
ATOM 1072 C C . LEU A 1 148 ? 10.009 3.709 33.845 1.00 20.91 148 LEU A C 1
ATOM 1073 O O . LEU A 1 148 ? 9.156 2.969 34.349 1.00 22.18 148 LEU A O 1
ATOM 1078 N N . PHE A 1 149 ? 11.081 3.257 33.192 1.00 22.50 149 PHE A N 1
ATOM 1079 C CA . PHE A 1 149 ? 11.371 1.827 33.017 1.00 22.78 149 PHE A CA 1
ATOM 1080 C C . PHE A 1 149 ? 11.667 1.261 34.412 1.00 21.96 149 PHE A C 1
ATOM 1081 O O . PHE A 1 149 ? 12.741 1.506 34.977 1.00 21.19 149 PHE A O 1
ATOM 1089 N N . ALA A 1 150 ? 10.703 0.511 34.950 1.00 21.21 150 ALA A N 1
ATOM 1090 C CA . ALA A 1 150 ? 10.770 -0.071 36.302 1.00 21.42 150 ALA A CA 1
ATOM 1091 C C . ALA A 1 150 ? 12.099 -0.712 36.681 1.00 22.66 150 ALA A C 1
ATOM 1092 O O . ALA A 1 150 ? 12.702 -0.399 37.712 1.00 21.94 150 ALA A O 1
ATOM 1094 N N . GLN A 1 151 ? 12.520 -1.637 35.835 1.00 21.32 151 GLN A N 1
ATOM 1095 C CA . GLN A 1 151 ? 13.759 -2.365 35.977 1.00 23.79 151 GLN A CA 1
ATOM 1096 C C . GLN A 1 151 ? 14.924 -1.432 36.354 1.00 23.33 151 GLN A C 1
ATOM 1097 O O . GLN A 1 151 ? 15.783 -1.797 37.160 1.00 24.55 151 GLN A O 1
ATOM 1103 N N . TYR A 1 152 ? 14.954 -0.231 35.781 1.00 22.52 152 TYR A N 1
ATOM 1104 C CA . TYR A 1 152 ? 16.032 0.716 36.075 1.00 23.12 152 TYR A CA 1
ATOM 1105 C C . TYR A 1 152 ? 15.730 1.683 37.216 1.00 23.47 152 TYR A C 1
ATOM 1106 O O . TYR A 1 152 ? 16.650 2.219 37.834 1.00 26.23 152 TYR A O 1
ATOM 1115 N N . TYR A 1 153 ? 14.458 1.912 37.510 1.00 22.06 153 TYR A N 1
ATOM 1116 C CA . TYR A 1 153 ? 14.137 2.804 38.617 1.00 22.96 153 TYR A CA 1
ATOM 1117 C C . TYR A 1 153 ? 14.045 2.068 39.953 1.00 23.47 153 TYR A C 1
ATOM 1118 O O . TYR A 1 153 ? 13.900 2.684 41.006 1.00 23.17 153 TYR A O 1
ATOM 1127 N N . HIS A 1 154 ? 14.140 0.744 39.898 1.00 23.60 154 HIS A N 1
ATOM 1128 C CA . HIS A 1 154 ? 14.100 -0.098 41.095 1.00 23.31 154 HIS A CA 1
ATOM 1129 C C . HIS A 1 154 ? 15.303 -1.025 41.036 1.00 22.27 154 HIS A C 1
ATOM 1130 O O . HIS A 1 154 ? 15.151 -2.245 41.102 1.00 22.76 154 HIS A O 1
ATOM 1137 N N . PRO A 1 155 ? 16.517 -0.455 40.925 1.00 21.76 155 PRO A N 1
ATOM 1138 C CA . PRO A 1 155 ? 17.767 -1.223 40.841 1.00 21.23 155 PRO A CA 1
ATOM 1139 C C . PRO A 1 155 ? 18.023 -2.213 41.980 1.00 20.97 155 PRO A C 1
ATOM 1140 O O . PRO A 1 155 ? 18.631 -3.261 41.773 1.00 19.56 155 PRO A O 1
ATOM 1144 N N . ALA A 1 156 ? 17.553 -1.889 43.176 1.00 20.78 156 ALA A N 1
ATOM 1145 C CA . ALA A 1 156 ? 17.781 -2.773 44.316 1.00 19.88 156 ALA A CA 1
ATOM 1146 C C . ALA A 1 156 ? 17.079 -4.129 44.147 1.00 21.42 156 ALA A C 1
ATOM 1147 O O . ALA A 1 156 ? 17.409 -5.097 44.844 1.00 21.90 156 ALA A O 1
ATOM 1149 N N . MET A 1 157 ? 16.118 -4.208 43.229 1.00 19.00 157 MET A N 1
ATOM 1150 C CA . MET A 1 157 ? 15.418 -5.469 43.011 1.00 20.29 157 MET A CA 1
ATOM 1151 C C . MET A 1 157 ? 16.358 -6.529 42.439 1.00 21.53 157 MET A C 1
ATOM 1152 O O . MET A 1 157 ? 15.993 -7.700 42.332 1.00 20.13 157 MET A O 1
ATOM 1157 N N . LYS A 1 158 ? 17.570 -6.113 42.072 1.00 22.03 158 LYS A N 1
ATOM 1158 C CA . LYS A 1 158 ? 18.560 -7.047 41.554 1.00 23.39 158 LYS A CA 1
ATOM 1159 C C . LYS A 1 158 ? 18.919 -8.034 42.673 1.00 23.41 158 LYS A C 1
ATOM 1160 O O . LYS A 1 158 ? 19.376 -9.140 42.402 1.00 22.13 158 LYS A O 1
ATOM 1166 N N . ASN A 1 159 ? 18.729 -7.612 43.927 1.00 22.70 159 ASN A N 1
ATOM 1167 C CA . ASN A 1 159 ? 19.062 -8.446 45.082 1.00 23.36 159 ASN A CA 1
ATOM 1168 C C . ASN A 1 159 ? 18.074 -9.574 45.348 1.00 24.39 159 ASN A C 1
ATOM 1169 O O . ASN A 1 159 ? 18.294 -10.391 46.236 1.00 25.67 159 ASN A O 1
ATOM 1174 N N . VAL A 1 160 ? 16.987 -9.618 44.584 1.00 23.96 160 VAL A N 1
ATOM 1175 C CA . VAL A 1 160 ? 15.992 -10.670 44.738 1.00 23.80 160 VAL A CA 1
ATOM 1176 C C . VAL A 1 160 ? 15.785 -11.392 43.400 1.00 22.85 160 VAL A C 1
ATOM 1177 O O . VAL A 1 160 ? 15.008 -12.340 43.318 1.00 21.11 160 VAL A O 1
ATOM 1181 N N . ALA A 1 161 ? 16.502 -10.954 42.364 1.00 20.57 161 ALA A N 1
ATOM 1182 C CA . ALA A 1 161 ? 16.357 -11.540 41.039 1.00 21.79 161 ALA A CA 1
ATOM 1183 C C . ALA A 1 161 ? 16.613 -13.047 40.977 1.00 21.91 161 ALA A C 1
ATOM 1184 O O . ALA A 1 161 ? 15.807 -13.793 40.421 1.00 22.68 161 ALA A O 1
ATOM 1186 N N . ASN A 1 162 ? 17.729 -13.496 41.537 1.00 21.93 162 ASN A N 1
ATOM 1187 C CA . ASN A 1 162 ? 18.055 -14.916 41.510 1.00 24.25 162 ASN A CA 1
ATOM 1188 C C . ASN A 1 162 ? 16.982 -15.773 42.184 1.00 24.07 162 ASN A C 1
ATOM 1189 O O . ASN A 1 162 ? 16.611 -16.835 41.669 1.00 23.85 162 ASN A O 1
ATOM 1194 N N . VAL A 1 163 ? 16.483 -15.326 43.338 1.00 22.66 163 VAL A N 1
ATOM 1195 C CA . VAL A 1 163 ? 15.456 -16.099 44.033 1.00 21.74 163 VAL A CA 1
ATOM 1196 C C . VAL A 1 163 ? 14.199 -16.125 43.185 1.00 21.42 163 VAL A C 1
ATOM 1197 O O . VAL A 1 163 ? 13.569 -17.167 43.012 1.00 21.28 163 VAL A O 1
ATOM 1201 N N . ARG A 1 164 ? 13.849 -14.971 42.633 1.00 21.74 164 ARG A N 1
ATOM 1202 C CA . ARG A 1 164 ? 12.649 -14.859 41.815 1.00 24.30 164 ARG A CA 1
ATOM 1203 C C . ARG A 1 164 ? 12.684 -15.749 40.562 1.00 23.71 164 ARG A C 1
ATOM 1204 O O . ARG A 1 164 ? 11.715 -16.452 40.259 1.00 22.92 164 ARG A O 1
ATOM 1212 N N . LYS A 1 165 ? 13.790 -15.716 39.831 1.00 21.80 165 LYS A N 1
ATOM 1213 C CA . LYS A 1 165 ? 13.892 -16.544 38.640 1.00 23.19 165 LYS A CA 1
ATOM 1214 C C . LYS A 1 165 ? 13.893 -18.038 38.974 1.00 23.14 165 LYS A C 1
ATOM 1215 O O . LYS A 1 165 ? 13.181 -18.813 38.354 1.00 24.51 165 LYS A O 1
ATOM 1221 N N . THR A 1 166 ? 14.694 -18.428 39.956 1.00 22.19 166 THR A N 1
ATOM 1222 C CA . THR A 1 166 ? 14.798 -19.825 40.350 1.00 23.03 166 THR A CA 1
ATOM 1223 C C . THR A 1 166 ? 13.460 -20.367 40.850 1.00 22.30 166 THR A C 1
ATOM 1224 O O . THR A 1 166 ? 13.083 -21.483 40.514 1.00 21.00 166 THR A O 1
ATOM 1228 N N . LEU A 1 167 ? 12.740 -19.579 41.643 1.00 23.74 167 LEU A N 1
ATOM 1229 C CA . LEU A 1 167 ? 11.430 -20.007 42.135 1.00 25.99 167 LEU A CA 1
ATOM 1230 C C . LEU A 1 167 ? 10.510 -20.193 40.938 1.00 27.97 167 LEU A C 1
ATOM 1231 O O . LEU A 1 167 ? 9.752 -21.148 40.877 1.00 28.59 167 LEU A O 1
ATOM 1236 N N . GLY A 1 168 ? 10.575 -19.254 39.995 1.00 30.21 168 GLY A N 1
ATOM 1237 C CA . GLY A 1 168 ? 9.745 -19.331 38.807 1.00 31.35 168 GLY A CA 1
ATOM 1238 C C . GLY A 1 168 ? 8.252 -19.113 39.004 1.00 33.16 168 GLY A C 1
ATOM 1239 O O . GLY A 1 168 ? 7.501 -19.118 38.028 1.00 35.84 168 GLY A O 1
ATOM 1240 N N . ILE A 1 169 ? 7.805 -18.929 40.243 1.00 31.89 169 ILE A N 1
ATOM 1241 C CA . ILE A 1 169 ? 6.383 -18.717 40.497 1.00 30.24 169 ILE A CA 1
ATOM 1242 C C . ILE A 1 169 ? 6.097 -17.263 40.839 1.00 30.65 169 ILE A C 1
ATOM 1243 O O . ILE A 1 169 ? 7.013 -16.479 41.080 1.00 30.27 169 ILE A O 1
ATOM 1248 N N . ARG A 1 170 ? 4.816 -16.911 40.856 1.00 30.79 170 ARG A N 1
ATOM 1249 C CA . ARG A 1 170 ? 4.393 -15.561 41.204 1.00 31.86 170 ARG A CA 1
ATOM 1250 C C . ARG A 1 170 ? 4.541 -15.359 42.712 1.00 29.97 170 ARG A C 1
ATOM 1251 O O . ARG A 1 170 ? 4.216 -16.258 43.490 1.00 27.81 170 ARG A O 1
ATOM 1259 N N . THR A 1 171 ? 5.048 -14.198 43.123 1.00 28.20 171 THR A N 1
ATOM 1260 C CA . THR A 1 171 ? 5.189 -13.900 44.548 1.00 27.80 171 THR A CA 1
ATOM 1261 C C . THR A 1 171 ? 4.592 -12.531 44.831 1.00 26.78 171 THR A C 1
ATOM 1262 O O . THR A 1 171 ? 4.050 -11.883 43.938 1.00 26.51 171 THR A O 1
ATOM 1266 N N . ILE A 1 172 ? 4.697 -12.084 46.075 1.00 25.41 172 ILE A N 1
ATOM 1267 C CA . ILE A 1 172 ? 4.156 -10.790 46.440 1.00 24.25 172 ILE A CA 1
ATOM 1268 C C . ILE A 1 172 ? 4.688 -9.691 45.504 1.00 25.01 172 ILE A C 1
ATOM 1269 O O . ILE A 1 172 ? 3.967 -8.756 45.168 1.00 24.44 172 ILE A O 1
ATOM 1274 N N . PHE A 1 173 ? 5.932 -9.815 45.060 1.00 25.37 173 PHE A N 1
ATOM 1275 C CA . PHE A 1 173 ? 6.506 -8.794 44.182 1.00 27.51 173 PHE A CA 1
ATOM 1276 C C . PHE A 1 173 ? 5.810 -8.603 42.833 1.00 28.44 173 PHE A C 1
ATOM 1277 O O . PHE A 1 173 ? 5.921 -7.541 42.238 1.00 29.95 173 PHE A O 1
ATOM 1285 N N . ASN A 1 174 ? 5.092 -9.615 42.355 1.00 28.80 174 ASN A N 1
ATOM 1286 C CA . ASN A 1 174 ? 4.405 -9.513 41.066 1.00 30.13 174 ASN A CA 1
ATOM 1287 C C . ASN A 1 174 ? 3.158 -8.627 41.024 1.00 31.11 174 ASN A C 1
ATOM 1288 O O . ASN A 1 174 ? 2.662 -8.310 39.946 1.00 30.68 174 ASN A O 1
ATOM 1293 N N . ILE A 1 175 ? 2.652 -8.211 42.178 1.00 32.19 175 ILE A N 1
ATOM 1294 C CA . ILE A 1 175 ? 1.458 -7.367 42.184 1.00 34.39 175 ILE A CA 1
ATOM 1295 C C . ILE A 1 175 ? 1.695 -5.967 42.736 1.00 33.63 175 ILE A C 1
ATOM 1296 O O . ILE A 1 175 ? 0.756 -5.186 42.855 1.00 34.07 175 ILE A O 1
ATOM 1301 N N . LEU A 1 176 ? 2.945 -5.649 43.063 1.00 32.10 176 LEU A N 1
ATOM 1302 C CA . LEU A 1 176 ? 3.281 -4.349 43.637 1.00 29.55 176 LEU A CA 1
ATOM 1303 C C . LEU A 1 176 ? 3.623 -3.257 42.635 1.00 29.66 176 LEU A C 1
ATOM 1304 O O . LEU A 1 176 ? 3.558 -2.073 42.962 1.00 28.40 176 LEU A O 1
ATOM 1309 N N . GLY A 1 177 ? 3.984 -3.663 41.422 1.00 30.38 177 GLY A N 1
ATOM 1310 C CA . GLY A 1 177 ? 4.361 -2.721 40.382 1.00 28.99 177 GLY A CA 1
ATOM 1311 C C . GLY A 1 177 ? 3.587 -1.419 40.291 1.00 29.77 177 GLY A C 1
ATOM 1312 O O . GLY A 1 177 ? 4.187 -0.338 40.299 1.00 32.60 177 GLY A O 1
ATOM 1313 N N . PRO A 1 178 ? 2.255 -1.476 40.203 1.00 29.68 178 PRO A N 1
ATOM 1314 C CA . PRO A 1 178 ? 1.505 -0.220 40.106 1.00 29.60 178 PRO A CA 1
ATOM 1315 C C . PRO A 1 178 ? 1.401 0.611 41.380 1.00 29.72 178 PRO A C 1
ATOM 1316 O O . PRO A 1 178 ? 0.990 1.772 41.338 1.00 27.45 178 PRO A O 1
ATOM 1320 N N . LEU A 1 179 ? 1.787 0.025 42.510 1.00 28.30 179 LEU A N 1
ATOM 1321 C CA . LEU A 1 179 ? 1.740 0.734 43.781 1.00 27.18 179 LEU A CA 1
ATOM 1322 C C . LEU A 1 179 ? 3.110 1.327 44.076 1.00 27.50 179 LEU A C 1
ATOM 1323 O O . LEU A 1 179 ? 3.346 1.853 45.165 1.00 27.48 179 LEU A O 1
ATOM 1328 N N . THR A 1 180 ? 4.009 1.250 43.099 1.00 26.95 180 THR A N 1
ATOM 1329 C CA . THR A 1 180 ? 5.363 1.748 43.293 1.00 26.49 180 THR A CA 1
ATOM 1330 C C . THR A 1 180 ? 5.875 2.707 42.223 1.00 28.31 180 THR A C 1
ATOM 1331 O O . THR A 1 180 ? 7.065 2.688 41.891 1.00 28.84 180 THR A O 1
ATOM 1335 N N . ASN A 1 181 ? 4.990 3.546 41.686 1.00 27.69 181 ASN A N 1
ATOM 1336 C CA . ASN A 1 181 ? 5.393 4.515 40.670 1.00 27.46 181 ASN A CA 1
ATOM 1337 C C . ASN A 1 181 ? 6.527 5.387 41.239 1.00 27.36 181 ASN A C 1
ATOM 1338 O O . ASN A 1 181 ? 6.367 6.039 42.277 1.00 25.96 181 ASN A O 1
ATOM 1343 N N . PRO A 1 182 ? 7.688 5.400 40.561 1.00 25.77 182 PRO A N 1
ATOM 1344 C CA . PRO A 1 182 ? 8.892 6.156 40.936 1.00 26.86 182 PRO A CA 1
ATOM 1345 C C . PRO A 1 182 ? 8.732 7.679 40.990 1.00 29.11 182 PRO A C 1
ATOM 1346 O O . PRO A 1 182 ? 9.568 8.370 41.578 1.00 30.51 182 PRO A O 1
ATOM 1350 N N . ALA A 1 183 ? 7.676 8.199 40.365 1.00 28.58 183 ALA A N 1
ATOM 1351 C CA . ALA A 1 183 ? 7.433 9.638 40.346 1.00 27.66 183 ALA A CA 1
ATOM 1352 C C . ALA A 1 183 ? 6.448 10.053 41.440 1.00 27.99 183 ALA A C 1
ATOM 1353 O O . ALA A 1 183 ? 6.103 11.228 41.572 1.00 27.05 183 ALA A O 1
ATOM 1355 N N . ASN A 1 184 ? 5.996 9.081 42.220 1.00 27.85 184 ASN A N 1
ATOM 1356 C CA . ASN A 1 184 ? 5.066 9.353 43.305 1.00 29.56 184 ASN A CA 1
ATOM 1357 C C . ASN A 1 184 ? 3.771 9.999 42.789 1.00 28.86 184 ASN A C 1
ATOM 1358 O O . ASN A 1 184 ? 3.186 10.860 43.444 1.00 28.03 184 ASN A O 1
ATOM 1363 N N . ALA A 1 185 ? 3.330 9.574 41.606 1.00 27.80 185 ALA A N 1
ATOM 1364 C CA . ALA A 1 185 ? 2.100 10.094 41.015 1.00 27.37 185 ALA A CA 1
ATOM 1365 C C . ALA A 1 185 ? 0.913 9.793 41.943 1.00 26.95 185 ALA A C 1
ATOM 1366 O O . ALA A 1 185 ? 0.700 8.644 42.341 1.00 27.63 185 ALA A O 1
ATOM 1368 N N . LYS A 1 186 ? 0.138 10.822 42.275 1.00 26.23 186 LYS A N 1
ATOM 1369 C CA . LYS A 1 186 ? -1.005 10.666 43.173 1.00 28.05 186 LYS A CA 1
ATOM 1370 C C . LYS A 1 186 ? -2.300 10.197 42.510 1.00 29.39 186 LYS A C 1
ATOM 1371 O O . LYS A 1 186 ? -3.261 9.833 43.196 1.00 28.54 186 LYS A O 1
ATOM 1377 N N . TYR A 1 187 ? -2.335 10.228 41.181 1.00 30.29 187 TYR A N 1
ATOM 1378 C CA . TYR A 1 187 ? -3.508 9.778 40.444 1.00 30.60 187 TYR A CA 1
ATOM 1379 C C . TYR A 1 187 ? -3.064 8.556 39.660 1.00 30.99 187 TYR A C 1
ATOM 1380 O O . TYR A 1 187 ? -2.007 8.560 39.023 1.00 29.23 187 TYR A O 1
ATOM 1389 N N . GLN A 1 188 ? -3.875 7.507 39.719 1.00 30.95 188 GLN A N 1
ATOM 1390 C CA . GLN A 1 188 ? -3.531 6.255 39.077 1.00 31.99 188 GLN A CA 1
ATOM 1391 C C . GLN A 1 188 ? -4.739 5.399 38.692 1.00 32.96 188 GLN A C 1
ATOM 1392 O O . GLN A 1 188 ? -5.784 5.412 39.354 1.00 32.75 188 GLN A O 1
ATOM 1398 N N . LEU A 1 189 ? -4.567 4.654 37.607 1.00 33.24 189 LEU A N 1
ATOM 1399 C CA . LEU A 1 189 ? -5.571 3.727 37.101 1.00 33.44 189 LEU A CA 1
ATOM 1400 C C . LEU A 1 189 ? -4.800 2.413 37.032 1.00 33.47 189 LEU A C 1
ATOM 1401 O O . LEU A 1 189 ? -3.925 2.263 36.185 1.00 35.16 189 LEU A O 1
ATOM 1406 N N . MET A 1 190 ? -5.082 1.478 37.935 1.00 33.22 190 MET A N 1
ATOM 1407 C CA . MET A 1 190 ? -4.360 0.213 37.913 1.00 34.51 190 MET A CA 1
ATOM 1408 C C . MET A 1 190 ? -5.239 -1.021 37.762 1.00 35.05 190 MET A C 1
ATOM 1409 O O . MET A 1 190 ? -6.249 -1.184 38.445 1.00 33.81 190 MET A O 1
ATOM 1414 N N . GLY A 1 191 ? -4.843 -1.895 36.850 1.00 36.49 191 GLY A N 1
ATOM 1415 C CA . GLY A 1 191 ? -5.597 -3.111 36.640 1.00 39.26 191 GLY A CA 1
ATOM 1416 C C . GLY A 1 191 ? -5.058 -4.242 37.492 1.00 39.04 191 GLY A C 1
ATOM 1417 O O . GLY A 1 191 ? -3.884 -4.257 37.849 1.00 40.47 191 GLY A O 1
ATOM 1418 N N . VAL A 1 192 ? -5.933 -5.182 37.823 1.00 40.04 192 VAL A N 1
ATOM 1419 C CA . VAL A 1 192 ? -5.586 -6.349 38.618 1.00 41.13 192 VAL A CA 1
ATOM 1420 C C . VAL A 1 192 ? -5.976 -7.563 37.773 1.00 44.19 192 VAL A C 1
ATOM 1421 O O . VAL A 1 192 ? -6.782 -7.440 36.851 1.00 43.63 192 VAL A O 1
ATOM 1425 N N . PHE A 1 193 ? -5.420 -8.732 38.066 1.00 47.41 193 PHE A N 1
ATOM 1426 C CA . PHE A 1 193 ? -5.758 -9.895 37.256 1.00 51.70 193 PHE A CA 1
ATOM 1427 C C . PHE A 1 193 ? -6.805 -10.826 37.851 1.00 51.63 193 PHE A C 1
ATOM 1428 O O . PHE A 1 193 ? -7.017 -11.922 37.346 1.00 53.00 193 PHE A O 1
ATOM 1436 N N . SER A 1 194 ? -7.470 -10.388 38.914 1.00 51.53 194 SER A N 1
ATOM 1437 C CA . SER A 1 194 ? -8.507 -11.197 39.541 1.00 51.62 194 SER A CA 1
ATOM 1438 C C . SER A 1 194 ? -9.367 -10.360 40.483 1.00 51.77 194 SER A C 1
ATOM 1439 O O . SER A 1 194 ? -8.904 -9.376 41.058 1.00 51.55 194 SER A O 1
ATOM 1442 N N . LYS A 1 195 ? -10.622 -10.760 40.638 1.00 51.28 195 LYS A N 1
ATOM 1443 C CA . LYS A 1 195 ? -11.543 -10.054 41.513 1.00 51.40 195 LYS A CA 1
ATOM 1444 C C . LYS A 1 195 ? -11.086 -10.069 42.969 1.00 51.88 195 LYS A C 1
ATOM 1445 O O . LYS A 1 195 ? -11.397 -9.155 43.728 1.00 50.69 195 LYS A O 1
ATOM 1451 N N . ASP A 1 196 ? -10.357 -11.109 43.364 1.00 53.32 196 ASP A N 1
ATOM 1452 C CA . ASP A 1 196 ? -9.881 -11.201 44.738 1.00 55.24 196 ASP A CA 1
ATOM 1453 C C . ASP A 1 196 ? -8.798 -10.166 44.996 1.00 54.99 196 ASP A C 1
ATOM 1454 O O . ASP A 1 196 ? -8.602 -9.726 46.131 1.00 55.00 196 ASP A O 1
ATOM 1459 N N . HIS A 1 197 ? -8.090 -9.784 43.939 1.00 54.33 197 HIS A N 1
ATOM 1460 C CA . HIS A 1 197 ? -7.048 -8.779 44.063 1.00 53.75 197 HIS A CA 1
ATOM 1461 C C . HIS A 1 197 ? -7.685 -7.397 44.157 1.00 52.22 197 HIS A C 1
ATOM 1462 O O . HIS A 1 197 ? -7.144 -6.500 44.797 1.00 52.10 197 HIS A O 1
ATOM 1469 N N . LEU A 1 198 ? -8.839 -7.230 43.519 1.00 50.68 198 LEU A N 1
ATOM 1470 C CA . LEU A 1 198 ? -9.534 -5.952 43.562 1.00 49.94 198 LEU A CA 1
ATOM 1471 C C . LEU A 1 198 ? -9.746 -5.533 45.005 1.00 48.85 198 LEU A C 1
ATOM 1472 O O . LEU A 1 198 ? -9.367 -4.438 45.409 1.00 47.86 198 LEU A O 1
ATOM 1477 N N . ASP A 1 199 ? -10.345 -6.428 45.778 1.00 48.22 199 ASP A N 1
ATOM 1478 C CA . ASP A 1 199 ? -10.639 -6.167 47.176 1.00 49.44 199 ASP A CA 1
ATOM 1479 C C . ASP A 1 199 ? -9.385 -5.859 47.986 1.00 48.14 199 ASP A C 1
ATOM 1480 O O . ASP A 1 199 ? -9.286 -4.804 48.606 1.00 48.22 199 ASP A O 1
ATOM 1485 N N . LEU A 1 200 ? -8.424 -6.777 47.967 1.00 47.17 200 LEU A N 1
ATOM 1486 C CA . LEU A 1 200 ? -7.186 -6.612 48.723 1.00 45.55 200 LEU A CA 1
ATOM 1487 C C . LEU A 1 200 ? -6.294 -5.447 48.292 1.00 43.26 200 LEU A C 1
ATOM 1488 O O . LEU A 1 200 ? -5.815 -4.681 49.131 1.00 41.42 200 LEU A O 1
ATOM 1493 N N . LEU A 1 201 ? -6.055 -5.316 46.993 1.00 40.87 201 LEU A N 1
ATOM 1494 C CA . LEU A 1 201 ? -5.204 -4.242 46.512 1.00 40.42 201 LEU A CA 1
ATOM 1495 C C . LEU A 1 201 ? -5.836 -2.864 46.701 1.00 39.89 201 LEU A C 1
ATOM 1496 O O . LEU A 1 201 ? -5.126 -1.874 46.842 1.00 38.75 201 LEU A O 1
ATOM 1501 N N . SER A 1 202 ? -7.164 -2.793 46.711 1.00 39.38 202 SER A N 1
ATOM 1502 C CA . SER A 1 202 ? -7.829 -1.506 46.919 1.00 39.61 202 SER A CA 1
ATOM 1503 C C . SER A 1 202 ? -7.664 -1.112 48.385 1.00 38.70 202 SER A C 1
ATOM 1504 O O . SER A 1 202 ? -7.388 0.050 48.689 1.00 39.42 202 SER A O 1
ATOM 1507 N N . LYS A 1 203 ? -7.826 -2.079 49.289 1.00 37.58 203 LYS A N 1
ATOM 1508 C CA . LYS A 1 203 ? -7.667 -1.808 50.716 1.00 37.63 203 LYS A CA 1
ATOM 1509 C C . LYS A 1 203 ? -6.207 -1.472 51.023 1.00 36.64 203 LYS A C 1
ATOM 1510 O O . LYS A 1 203 ? -5.911 -0.753 51.983 1.00 36.11 203 LYS A O 1
ATOM 1516 N N . SER A 1 204 ? -5.295 -2.003 50.214 1.00 34.29 204 SER A N 1
ATOM 1517 C CA . SER A 1 204 ? -3.878 -1.721 50.396 1.00 31.77 204 SER A CA 1
ATOM 1518 C C . SER A 1 204 ? -3.626 -0.311 49.864 1.00 31.14 204 SER A C 1
ATOM 1519 O O . SER A 1 204 ? -2.928 0.488 50.487 1.00 29.10 204 SER A O 1
ATOM 1522 N N . ALA A 1 205 ? -4.215 -0.011 48.710 1.00 30.32 205 ALA A N 1
ATOM 1523 C CA . ALA A 1 205 ? -4.060 1.294 48.077 1.00 31.02 205 ALA A CA 1
ATOM 1524 C C . ALA A 1 205 ? -4.597 2.389 48.978 1.00 31.98 205 ALA A C 1
ATOM 1525 O O . ALA A 1 205 ? -4.013 3.468 49.081 1.00 32.47 205 ALA A O 1
ATOM 1527 N N . TYR A 1 206 ? -5.717 2.097 49.628 1.00 33.85 206 TYR A N 1
ATOM 1528 C CA . TYR A 1 206 ? -6.360 3.044 50.527 1.00 35.51 206 TYR A CA 1
ATOM 1529 C C . TYR A 1 206 ? -5.378 3.605 51.546 1.00 35.49 206 TYR A C 1
ATOM 1530 O O . TYR A 1 206 ? -5.501 4.753 51.977 1.00 35.67 206 TYR A O 1
ATOM 1539 N N . GLU A 1 207 ? -4.390 2.800 51.918 1.00 34.76 207 GLU A N 1
ATOM 1540 C CA . GLU A 1 207 ? -3.398 3.226 52.892 1.00 34.88 207 GLU A CA 1
ATOM 1541 C C . GLU A 1 207 ? -2.048 3.559 52.284 1.00 33.94 207 GLU A C 1
ATOM 1542 O O . GLU A 1 207 ? -1.051 3.660 53.000 1.00 32.39 207 GLU A O 1
ATOM 1548 N N . LEU A 1 208 ? -2.014 3.744 50.967 1.00 33.91 208 LEU A N 1
ATOM 1549 C CA . LEU A 1 208 ? -0.762 4.061 50.290 1.00 34.86 208 LEU A CA 1
ATOM 1550 C C . LEU A 1 208 ? -0.667 5.523 49.841 1.00 35.19 208 LEU A C 1
ATOM 1551 O O . LEU A 1 208 ? 0.118 5.871 48.953 1.00 32.48 208 LEU A O 1
ATOM 1556 N N . ASP A 1 209 ? -1.490 6.361 50.468 1.00 35.93 209 ASP A N 1
ATOM 1557 C CA . ASP A 1 209 ? -1.525 7.801 50.236 1.00 36.23 209 ASP A CA 1
ATOM 1558 C C . ASP A 1 209 ? -1.692 8.324 48.811 1.00 35.83 209 ASP A C 1
ATOM 1559 O O . ASP A 1 209 ? -0.873 9.119 48.349 1.00 35.99 209 ASP A O 1
ATOM 1564 N N . PHE A 1 210 ? -2.742 7.892 48.115 1.00 34.61 210 PHE A N 1
ATOM 1565 C CA . PHE A 1 210 ? -3.009 8.390 46.764 1.00 33.59 210 PHE A CA 1
ATOM 1566 C C . PHE A 1 210 ? -4.100 9.454 46.882 1.00 34.00 210 PHE A C 1
ATOM 1567 O O . PHE A 1 210 ? -4.885 9.426 47.830 1.00 34.10 210 PHE A O 1
ATOM 1575 N N . ASN A 1 211 ? -4.159 10.389 45.938 1.00 32.55 211 ASN A N 1
ATOM 1576 C CA . ASN A 1 211 ? -5.238 11.366 45.967 1.00 33.08 211 ASN A CA 1
ATOM 1577 C C . ASN A 1 211 ? -6.427 10.554 45.461 1.00 33.43 211 ASN A C 1
ATOM 1578 O O . ASN A 1 211 ? -7.476 10.485 46.107 1.00 31.90 211 ASN A O 1
ATOM 1583 N N . LYS A 1 212 ? -6.248 9.921 44.304 1.00 32.22 212 LYS A N 1
ATOM 1584 C CA . LYS A 1 212 ? -7.294 9.080 43.744 1.00 32.17 212 LYS A CA 1
ATOM 1585 C C . LYS A 1 212 ? -6.742 7.976 42.853 1.00 32.37 212 LYS A C 1
ATOM 1586 O O . LYS A 1 212 ? -6.032 8.233 41.886 1.00 31.67 212 LYS A O 1
ATOM 1592 N N . ILE A 1 213 ? -7.069 6.736 43.201 1.00 32.50 213 ILE A N 1
ATOM 1593 C CA . ILE A 1 213 ? -6.625 5.585 42.434 1.00 29.95 213 ILE A CA 1
ATOM 1594 C C . ILE A 1 213 ? -7.814 4.672 42.202 1.00 30.93 213 ILE A C 1
ATOM 1595 O O . ILE A 1 213 ? -8.522 4.291 43.137 1.00 30.34 213 ILE A O 1
ATOM 1600 N N . ILE A 1 214 ? -8.043 4.343 40.939 1.00 30.56 214 ILE A N 1
ATOM 1601 C CA . ILE A 1 214 ? -9.144 3.475 40.568 1.00 30.50 214 ILE A CA 1
ATOM 1602 C C . ILE A 1 214 ? -8.564 2.132 40.141 1.00 31.52 214 ILE A C 1
ATOM 1603 O O . ILE A 1 214 ? -7.676 2.078 39.288 1.00 30.99 214 ILE A O 1
ATOM 1608 N N . LEU A 1 215 ? -9.053 1.057 40.752 1.00 30.72 215 LEU A N 1
ATOM 1609 C CA . LEU A 1 215 ? -8.594 -0.279 40.418 1.00 30.95 215 LEU A CA 1
ATOM 1610 C C . LEU A 1 215 ? -9.636 -0.946 39.538 1.00 32.54 215 LEU A C 1
ATOM 1611 O O . LEU A 1 215 ? -10.838 -0.875 39.816 1.00 32.61 215 LEU A O 1
ATOM 1616 N N . VAL A 1 216 ? -9.178 -1.604 38.481 1.00 32.10 216 VAL A N 1
ATOM 1617 C CA . VAL A 1 216 ? -10.098 -2.245 37.571 1.00 34.46 216 VAL A CA 1
ATOM 1618 C C . VAL A 1 216 ? -9.733 -3.668 37.190 1.00 36.81 216 VAL A C 1
ATOM 1619 O O . VAL A 1 216 ? -8.560 -4.040 37.110 1.00 36.77 216 VAL A O 1
ATOM 1623 N N . TYR A 1 217 ? -10.774 -4.456 36.970 1.00 38.06 217 TYR A N 1
ATOM 1624 C CA . TYR A 1 217 ? -10.657 -5.834 36.540 1.00 39.54 217 TYR A CA 1
ATOM 1625 C C . TYR A 1 217 ? -11.672 -5.941 35.408 1.00 38.11 217 TYR A C 1
ATOM 1626 O O . TYR A 1 217 ? -12.865 -5.757 35.630 1.00 36.93 217 TYR A O 1
ATOM 1635 N N . GLY A 1 218 ? -11.206 -6.210 34.197 1.00 38.81 218 GLY A N 1
ATOM 1636 C CA . GLY A 1 218 ? -12.123 -6.304 33.075 1.00 38.98 218 GLY A CA 1
ATOM 1637 C C . GLY A 1 218 ? -12.264 -7.692 32.480 1.00 40.77 218 GLY A C 1
ATOM 1638 O O . GLY A 1 218 ? -11.286 -8.427 32.361 1.00 39.03 218 GLY A O 1
ATOM 1639 N N . GLU A 1 219 ? -13.488 -8.050 32.102 1.00 40.85 219 GLU A N 1
ATOM 1640 C CA . GLU A 1 219 ? -13.749 -9.354 31.506 1.00 41.14 219 GLU A CA 1
ATOM 1641 C C . GLU A 1 219 ? -13.088 -9.379 30.129 1.00 41.41 219 GLU A C 1
ATOM 1642 O O . GLU A 1 219 ? -12.970 -8.342 29.478 1.00 40.01 219 GLU A O 1
ATOM 1648 N N . PRO A 1 220 ? -12.675 -10.567 29.651 1.00 41.81 220 PRO A N 1
ATOM 1649 C CA . PRO A 1 220 ? -12.780 -11.883 30.298 1.00 43.36 220 PRO A CA 1
ATOM 1650 C C . PRO A 1 220 ? -11.627 -12.215 31.241 1.00 44.46 220 PRO A C 1
ATOM 1651 O O . PRO A 1 220 ? -11.452 -13.365 31.646 1.00 44.33 220 PRO A O 1
ATOM 1655 N N . GLY A 1 221 ? -10.850 -11.200 31.592 1.00 45.92 221 GLY A N 1
ATOM 1656 C CA . GLY A 1 221 ? -9.712 -11.403 32.466 1.00 46.72 221 GLY A CA 1
ATOM 1657 C C . GLY A 1 221 ? -8.571 -10.544 31.963 1.00 47.87 221 GLY A C 1
ATOM 1658 O O . GLY A 1 221 ? -7.604 -11.038 31.379 1.00 47.93 221 GLY A O 1
ATOM 1659 N N . ILE A 1 222 ? -8.704 -9.241 32.185 1.00 47.13 222 ILE A N 1
ATOM 1660 C CA . ILE A 1 222 ? -7.716 -8.263 31.763 1.00 46.12 222 ILE A CA 1
ATOM 1661 C C . ILE A 1 222 ? -7.551 -7.212 32.866 1.00 44.83 222 ILE A C 1
ATOM 1662 O O . ILE A 1 222 ? -8.500 -6.891 33.591 1.00 41.94 222 ILE A O 1
ATOM 1667 N N . ASP A 1 223 ? -6.337 -6.687 32.989 1.00 43.63 223 ASP A N 1
ATOM 1668 C CA . ASP A 1 223 ? -6.039 -5.672 33.987 1.00 42.52 223 ASP A CA 1
ATOM 1669 C C . ASP A 1 223 ? -6.276 -4.284 33.382 1.00 41.80 223 ASP A C 1
ATOM 1670 O O . ASP A 1 223 ? -5.404 -3.417 33.403 1.00 41.31 223 ASP A O 1
ATOM 1675 N N . GLU A 1 224 ? -7.476 -4.097 32.842 1.00 41.41 224 GLU A N 1
ATOM 1676 C CA . GLU A 1 224 ? -7.881 -2.843 32.221 1.00 40.76 224 GLU A CA 1
ATOM 1677 C C . GLU A 1 224 ? -9.401 -2.775 32.130 1.00 39.32 224 GLU A C 1
ATOM 1678 O O . GLU A 1 224 ? -10.096 -3.689 32.581 1.00 38.08 224 GLU A O 1
ATOM 1684 N N . VAL A 1 225 ? -9.911 -1.688 31.554 1.00 35.79 225 VAL A N 1
ATOM 1685 C CA . VAL A 1 225 ? -11.350 -1.515 31.386 1.00 34.64 225 VAL A CA 1
ATOM 1686 C C . VAL A 1 225 ? -11.813 -2.480 30.289 1.00 33.30 225 VAL A C 1
ATOM 1687 O O . VAL A 1 225 ? -11.222 -2.537 29.212 1.00 32.66 225 VAL A O 1
ATOM 1691 N N . SER A 1 226 ? -12.869 -3.234 30.573 1.00 33.59 226 SER A N 1
ATOM 1692 C CA . SER A 1 226 ? -13.385 -4.224 29.629 1.00 32.82 226 SER A CA 1
ATOM 1693 C C . SER A 1 226 ? -14.032 -3.700 28.356 1.00 32.62 226 SER A C 1
ATOM 1694 O O . SER A 1 226 ? -14.969 -2.902 28.395 1.00 31.17 226 SER A O 1
ATOM 1697 N N . PRO A 1 227 ? -13.540 -4.166 27.200 1.00 33.21 227 PRO A N 1
ATOM 1698 C CA . PRO A 1 227 ? -14.060 -3.767 25.893 1.00 32.32 227 PRO A CA 1
ATOM 1699 C C . PRO A 1 227 ? -15.158 -4.728 25.400 1.00 32.35 227 PRO A C 1
ATOM 1700 O O . PRO A 1 227 ? -15.797 -4.468 24.381 1.00 32.69 227 PRO A O 1
ATOM 1704 N N . ILE A 1 228 ? -15.377 -5.833 26.116 1.00 33.98 228 ILE A N 1
ATOM 1705 C CA . ILE A 1 228 ? -16.393 -6.805 25.695 1.00 35.24 228 ILE A CA 1
ATOM 1706 C C . ILE A 1 228 ? -17.598 -6.876 26.616 1.00 35.48 228 ILE A C 1
ATOM 1707 O O . ILE A 1 228 ? -18.697 -7.174 26.159 1.00 38.03 228 ILE A O 1
ATOM 1712 N N . GLY A 1 229 ? -17.394 -6.611 27.905 1.00 34.54 229 GLY A N 1
ATOM 1713 C CA . GLY A 1 229 ? -18.492 -6.670 28.850 1.00 33.00 229 GLY A CA 1
ATOM 1714 C C . GLY A 1 229 ? -18.309 -5.828 30.101 1.00 34.68 229 GLY A C 1
ATOM 1715 O O . GLY A 1 229 ? -18.135 -4.614 30.022 1.00 35.37 229 GLY A O 1
ATOM 1716 N N . ASN A 1 230 ? -18.345 -6.478 31.260 1.00 34.64 230 ASN A N 1
ATOM 1717 C CA . ASN A 1 230 ? -18.204 -5.789 32.532 1.00 36.45 230 ASN A CA 1
ATOM 1718 C C . ASN A 1 230 ? -16.782 -5.531 32.988 1.00 37.28 230 ASN A C 1
ATOM 1719 O O . ASN A 1 230 ? -15.833 -6.225 32.602 1.00 37.96 230 ASN A O 1
ATOM 1724 N N . THR A 1 231 ? -16.666 -4.509 33.827 1.00 36.55 231 THR A N 1
ATOM 1725 C CA . THR A 1 231 ? -15.411 -4.082 34.415 1.00 34.43 231 THR A CA 1
ATOM 1726 C C . THR A 1 231 ? -15.761 -3.874 35.874 1.00 34.70 231 THR A C 1
ATOM 1727 O O . THR A 1 231 ? -16.626 -3.060 36.191 1.00 35.96 231 THR A O 1
ATOM 1731 N N . PHE A 1 232 ? -15.128 -4.630 36.760 1.00 35.44 232 PHE A N 1
ATOM 1732 C CA . PHE A 1 232 ? -15.386 -4.470 38.177 1.00 37.25 232 PHE A CA 1
ATOM 1733 C C . PHE A 1 232 ? -14.356 -3.484 38.679 1.00 38.43 232 PHE A C 1
ATOM 1734 O O . PHE A 1 232 ? -13.150 -3.680 38.533 1.00 39.43 232 PHE A O 1
ATOM 1742 N N . MET A 1 233 ? -14.859 -2.413 39.271 1.00 39.43 233 MET A N 1
ATOM 1743 C CA . MET A 1 233 ? -14.025 -1.310 39.700 1.00 39.54 233 MET A CA 1
ATOM 1744 C C . MET A 1 233 ? -14.148 -0.865 41.153 1.00 39.97 233 MET A C 1
ATOM 1745 O O . MET A 1 233 ? -15.168 -1.077 41.806 1.00 39.66 233 MET A O 1
ATOM 1750 N N . LYS A 1 234 ? -13.081 -0.249 41.648 1.00 40.27 234 LYS A N 1
ATOM 1751 C CA . LYS A 1 234 ? -13.042 0.284 42.999 1.00 40.60 234 LYS A CA 1
ATOM 1752 C C . LYS A 1 234 ? -12.347 1.640 42.954 1.00 40.17 234 LYS A C 1
ATOM 1753 O O . LYS A 1 234 ? -11.236 1.762 42.426 1.00 39.83 234 LYS A O 1
ATOM 1759 N N . ILE A 1 235 ? -13.014 2.661 43.484 1.00 38.07 235 ILE A N 1
ATOM 1760 C CA . ILE A 1 235 ? -12.449 4.004 43.502 1.00 36.45 235 ILE A CA 1
ATOM 1761 C C . ILE A 1 235 ? -11.990 4.330 44.912 1.00 36.40 235 ILE A C 1
ATOM 1762 O O . ILE A 1 235 ? -12.797 4.423 45.843 1.00 35.54 235 ILE A O 1
ATOM 1767 N N . VAL A 1 236 ? -10.678 4.495 45.045 1.00 36.72 236 VAL A N 1
ATOM 1768 C CA . VAL A 1 236 ? -10.014 4.779 46.310 1.00 35.88 236 VAL A CA 1
ATOM 1769 C C . VAL A 1 236 ? -9.586 6.238 46.408 1.00 36.90 236 VAL A C 1
ATOM 1770 O O . VAL A 1 236 ? -9.027 6.800 45.461 1.00 35.67 236 VAL A O 1
ATOM 1774 N N . SER A 1 237 ? -9.849 6.837 47.566 1.00 37.77 237 SER A N 1
ATOM 1775 C CA . SER A 1 237 ? -9.499 8.226 47.840 1.00 41.19 237 SER A CA 1
ATOM 1776 C C . SER A 1 237 ? -9.458 8.397 49.356 1.00 42.99 237 SER A C 1
ATOM 1777 O O . SER A 1 237 ? -9.761 7.462 50.097 1.00 42.09 237 SER A O 1
ATOM 1780 N N . LYS A 1 238 ? -9.085 9.585 49.817 1.00 46.60 238 LYS A N 1
ATOM 1781 C CA . LYS A 1 238 ? -9.015 9.848 51.250 1.00 50.42 238 LYS A CA 1
ATOM 1782 C C . LYS A 1 238 ? -10.371 9.587 51.896 1.00 52.02 238 LYS A C 1
ATOM 1783 O O . LYS A 1 238 ? -10.458 9.373 53.103 1.00 53.72 238 LYS A O 1
ATOM 1789 N N . ARG A 1 239 ? -11.423 9.593 51.082 1.00 53.70 239 ARG A N 1
ATOM 1790 C CA . ARG A 1 239 ? -12.782 9.401 51.577 1.00 55.23 239 ARG A CA 1
ATOM 1791 C C . ARG A 1 239 ? -13.290 7.964 51.573 1.00 54.70 239 ARG A C 1
ATOM 1792 O O . ARG A 1 239 ? -14.482 7.729 51.764 1.00 55.18 239 ARG A O 1
ATOM 1800 N N . GLY A 1 240 ? -12.403 7.002 51.349 1.00 53.12 240 GLY A N 1
ATOM 1801 C CA . GLY A 1 240 ? -12.843 5.619 51.355 1.00 51.45 240 GLY A CA 1
ATOM 1802 C C . GLY A 1 240 ? -12.744 4.890 50.031 1.00 50.07 240 GLY A C 1
ATOM 1803 O O . GLY A 1 240 ? -12.095 5.353 49.094 1.00 49.07 240 GLY A O 1
ATOM 1804 N N . ILE A 1 241 ? -13.411 3.742 49.962 1.00 48.84 241 ILE A N 1
ATOM 1805 C CA . ILE A 1 241 ? -13.397 2.905 48.773 1.00 48.31 241 ILE A CA 1
ATOM 1806 C C . ILE A 1 241 ? -14.806 2.686 48.233 1.00 48.97 241 ILE A C 1
ATOM 1807 O O . ILE A 1 241 ? -15.666 2.159 48.933 1.00 49.55 241 ILE A O 1
ATOM 1812 N N . GLU A 1 242 ? -15.038 3.084 46.986 1.00 49.90 242 GLU A N 1
ATOM 1813 C CA . GLU A 1 242 ? -16.352 2.918 46.376 1.00 51.24 242 GLU A CA 1
ATOM 1814 C C . GLU A 1 242 ? -16.365 1.735 45.431 1.00 51.08 242 GLU A C 1
ATOM 1815 O O . GLU A 1 242 ? -15.424 1.542 44.664 1.00 51.31 242 GLU A O 1
ATOM 1821 N N . GLU A 1 243 ? -17.438 0.954 45.482 1.00 51.64 243 GLU A N 1
ATOM 1822 C CA . GLU A 1 243 ? -17.589 -0.183 44.588 1.00 52.19 243 GLU A CA 1
ATOM 1823 C C . GLU A 1 243 ? -18.335 0.369 43.382 1.00 51.77 243 GLU A C 1
ATOM 1824 O O . GLU A 1 243 ? -19.296 1.126 43.532 1.00 51.65 243 GLU A O 1
ATOM 1830 N N . VAL A 1 244 ? -17.885 0.005 42.189 1.00 50.64 244 VAL A N 1
ATOM 1831 C CA . VAL A 1 244 ? -18.525 0.471 40.973 1.00 49.67 244 VAL A CA 1
ATOM 1832 C C . VAL A 1 244 ? -18.462 -0.600 39.895 1.00 51.10 244 VAL A C 1
ATOM 1833 O O . VAL A 1 244 ? -17.413 -1.201 39.669 1.00 51.01 244 VAL A O 1
ATOM 1837 N N . LYS A 1 245 ? -19.594 -0.846 39.243 1.00 51.63 245 LYS A N 1
ATOM 1838 C CA . LYS A 1 245 ? -19.653 -1.822 38.169 1.00 51.84 245 LYS A CA 1
ATOM 1839 C C . LYS A 1 245 ? -19.908 -1.028 36.901 1.00 51.55 245 LYS A C 1
ATOM 1840 O O . LYS A 1 245 ? -20.530 0.032 36.945 1.00 53.15 245 LYS A O 1
ATOM 1846 N N . LEU A 1 246 ? -19.429 -1.533 35.772 1.00 50.70 246 LEU A N 1
ATOM 1847 C CA . LEU A 1 246 ? -19.575 -0.822 34.512 1.00 49.31 246 LEU A CA 1
ATOM 1848 C C . LEU A 1 246 ? -19.572 -1.789 33.332 1.00 48.14 246 LEU A C 1
ATOM 1849 O O . LEU A 1 246 ? -18.895 -2.815 33.368 1.00 49.61 246 LEU A O 1
ATOM 1854 N N . ASN A 1 247 ? -20.332 -1.463 32.291 1.00 44.01 247 ASN A N 1
ATOM 1855 C CA . ASN A 1 247 ? -20.380 -2.296 31.098 1.00 42.37 247 ASN A CA 1
ATOM 1856 C C . ASN A 1 247 ? -19.932 -1.428 29.926 1.00 41.25 247 ASN A C 1
ATOM 1857 O O . ASN A 1 247 ? -20.262 -0.246 29.866 1.00 41.19 247 ASN A O 1
ATOM 1862 N N . VAL A 1 248 ? -19.179 -2.007 29.000 1.00 40.13 248 VAL A N 1
ATOM 1863 C CA . VAL A 1 248 ? -18.707 -1.253 27.851 1.00 39.20 248 VAL A CA 1
ATOM 1864 C C . VAL A 1 248 ? -19.852 -0.490 27.185 1.00 40.94 248 VAL A C 1
ATOM 1865 O O . VAL A 1 248 ? -19.650 0.603 26.653 1.00 41.17 248 VAL A O 1
ATOM 1869 N N . THR A 1 249 ? -21.054 -1.062 27.219 1.00 42.32 249 THR A N 1
ATOM 1870 C CA . THR A 1 249 ? -22.211 -0.411 26.613 1.00 44.48 249 THR A CA 1
ATOM 1871 C C . THR A 1 249 ? -22.531 0.928 27.284 1.00 45.59 249 THR A C 1
ATOM 1872 O O . THR A 1 249 ? -23.068 1.834 26.646 1.00 45.86 249 THR A O 1
ATOM 1876 N N . ASP A 1 250 ? -22.193 1.058 28.564 1.00 45.87 250 ASP A N 1
ATOM 1877 C CA . ASP A 1 250 ? -22.435 2.306 29.270 1.00 47.50 250 ASP A CA 1
ATOM 1878 C C . ASP A 1 250 ? -21.703 3.450 28.558 1.00 48.73 250 ASP A C 1
ATOM 1879 O O . ASP A 1 250 ? -22.201 4.573 28.494 1.00 50.13 250 ASP A O 1
ATOM 1884 N N . PHE A 1 251 ? -20.522 3.161 28.015 1.00 48.96 251 PHE A N 1
ATOM 1885 C CA . PHE A 1 251 ? -19.753 4.171 27.299 1.00 47.77 251 PHE A CA 1
ATOM 1886 C C . PHE A 1 251 ? -20.480 4.493 26.007 1.00 48.76 251 PHE A C 1
ATOM 1887 O O . PHE A 1 251 ? -19.972 5.238 25.166 1.00 48.42 251 PHE A O 1
ATOM 1895 N N . GLY A 1 252 ? -21.666 3.910 25.853 1.00 49.38 252 GLY A N 1
ATOM 1896 C CA . GLY A 1 252 ? -22.469 4.133 24.664 1.00 49.94 252 GLY A CA 1
ATOM 1897 C C . GLY A 1 252 ? -21.954 3.467 23.399 1.00 50.35 252 GLY A C 1
ATOM 1898 O O . GLY A 1 252 ? -22.152 3.994 22.305 1.00 51.22 252 GLY A O 1
ATOM 1899 N N . ILE A 1 253 ? -21.302 2.314 23.532 1.00 49.98 253 ILE A N 1
ATOM 1900 C CA . ILE A 1 253 ? -20.781 1.610 22.364 1.00 49.80 253 ILE A CA 1
ATOM 1901 C C . ILE A 1 253 ? -21.156 0.139 22.363 1.00 48.29 253 ILE A C 1
ATOM 1902 O O . ILE A 1 253 ? -21.649 -0.384 23.355 1.00 47.55 253 ILE A O 1
ATOM 1907 N N . SER A 1 254 ? -20.900 -0.519 21.234 1.00 47.87 254 SER A N 1
ATOM 1908 C CA . SER A 1 254 ? -21.170 -1.947 21.079 1.00 47.15 254 SER A CA 1
ATOM 1909 C C . SER A 1 254 ? -19.920 -2.724 21.503 1.00 46.39 254 SER A C 1
ATOM 1910 O O . SER A 1 254 ? -18.796 -2.309 21.213 1.00 45.74 254 SER A O 1
ATOM 1913 N N . PRO A 1 255 ? -20.099 -3.858 22.200 1.00 45.07 255 PRO A N 1
ATOM 1914 C CA . PRO A 1 255 ? -18.949 -4.657 22.635 1.00 43.10 255 PRO A CA 1
ATOM 1915 C C . PRO A 1 255 ? -17.988 -4.929 21.477 1.00 41.69 255 PRO A C 1
ATOM 1916 O O . PRO A 1 255 ? -18.412 -5.354 20.408 1.00 41.36 255 PRO A O 1
ATOM 1920 N N . ILE A 1 256 ? -16.700 -4.672 21.686 1.00 40.93 256 ILE A N 1
ATOM 1921 C CA . ILE A 1 256 ? -15.705 -4.906 20.641 1.00 39.23 256 ILE A CA 1
ATOM 1922 C C . ILE A 1 256 ? -15.245 -6.352 20.668 1.00 39.38 256 ILE A C 1
ATOM 1923 O O . ILE A 1 256 ? -14.955 -6.902 21.727 1.00 37.88 256 ILE A O 1
ATOM 1928 N N . PRO A 1 257 ? -15.180 -6.993 19.497 1.00 39.34 257 PRO A N 1
ATOM 1929 C CA . PRO A 1 257 ? -14.735 -8.386 19.452 1.00 39.31 257 PRO A CA 1
ATOM 1930 C C . PRO A 1 257 ? -13.256 -8.432 19.826 1.00 39.16 257 PRO A C 1
ATOM 1931 O O . PRO A 1 257 ? -12.414 -7.848 19.143 1.00 39.06 257 PRO A O 1
ATOM 1935 N N . ILE A 1 258 ? -12.949 -9.121 20.922 1.00 39.02 258 ILE A N 1
ATOM 1936 C CA . ILE A 1 258 ? -11.582 -9.211 21.411 1.00 37.53 258 ILE A CA 1
ATOM 1937 C C . ILE A 1 258 ? -10.553 -9.575 20.349 1.00 36.79 258 ILE A C 1
ATOM 1938 O O . ILE A 1 258 ? -9.404 -9.146 20.442 1.00 34.67 258 ILE A O 1
ATOM 1943 N N . GLU A 1 259 ? -10.960 -10.343 19.337 1.00 37.12 259 GLU A N 1
ATOM 1944 C CA . GLU A 1 259 ? -10.040 -10.742 18.265 1.00 37.95 259 GLU A CA 1
ATOM 1945 C C . GLU A 1 259 ? -9.433 -9.533 17.570 1.00 35.73 259 GLU A C 1
ATOM 1946 O O . GLU A 1 259 ? -8.304 -9.590 17.092 1.00 35.68 259 GLU A O 1
ATOM 1952 N N . LYS A 1 260 ? -10.192 -8.447 17.501 1.00 35.07 260 LYS A N 1
ATOM 1953 C CA . LYS A 1 260 ? -9.719 -7.240 16.836 1.00 35.91 260 LYS A CA 1
ATOM 1954 C C . LYS A 1 260 ? -8.772 -6.412 17.703 1.00 34.91 260 LYS A C 1
ATOM 1955 O O . LYS A 1 260 ? -8.237 -5.404 17.250 1.00 34.99 260 LYS A O 1
ATOM 1961 N N . LEU A 1 261 ? -8.557 -6.848 18.941 1.00 32.44 261 LEU A N 1
ATOM 1962 C CA . LEU A 1 261 ? -7.678 -6.135 19.863 1.00 30.97 261 LEU A CA 1
ATOM 1963 C C . LEU A 1 261 ? -6.375 -6.881 20.168 1.00 31.33 261 LEU A C 1
ATOM 1964 O O . LEU A 1 261 ? -5.463 -6.321 20.767 1.00 29.37 261 LEU A O 1
ATOM 1969 N N . ILE A 1 262 ? -6.289 -8.139 19.754 1.00 30.81 262 ILE A N 1
ATOM 1970 C CA . ILE A 1 262 ? -5.107 -8.949 20.017 1.00 31.61 262 ILE A CA 1
ATOM 1971 C C . ILE A 1 262 ? -3.987 -8.745 19.003 1.00 31.63 262 ILE A C 1
ATOM 1972 O O . ILE A 1 262 ? -4.214 -8.750 17.794 1.00 32.96 262 ILE A O 1
ATOM 1977 N N . VAL A 1 263 ? -2.773 -8.553 19.507 1.00 31.70 263 VAL A N 1
ATOM 1978 C CA . VAL A 1 263 ? -1.601 -8.349 18.658 1.00 32.86 263 VAL A CA 1
ATOM 1979 C C . VAL A 1 263 ? -0.577 -9.410 19.030 1.00 33.04 263 VAL A C 1
ATOM 1980 O O . VAL A 1 263 ? -0.696 -10.036 20.083 1.00 32.72 263 VAL A O 1
ATOM 1984 N N . ASN A 1 264 ? 0.423 -9.620 18.184 1.00 32.89 264 ASN A N 1
ATOM 1985 C CA . ASN A 1 264 ? 1.434 -10.616 18.514 1.00 34.84 264 ASN A CA 1
ATOM 1986 C C . ASN A 1 264 ? 2.865 -10.159 18.231 1.00 33.16 264 ASN A C 1
ATOM 1987 O O . ASN A 1 264 ? 3.700 -10.939 17.781 1.00 33.17 264 ASN A O 1
ATOM 1992 N N . SER A 1 265 ? 3.127 -8.883 18.499 1.00 30.02 265 SER A N 1
ATOM 1993 C CA . SER A 1 265 ? 4.454 -8.291 18.344 1.00 27.97 265 SER A CA 1
ATOM 1994 C C . SER A 1 265 ? 4.390 -6.849 18.821 1.00 26.66 265 SER A C 1
ATOM 1995 O O . SER A 1 265 ? 3.317 -6.248 18.842 1.00 25.65 265 SER A O 1
ATOM 1998 N N . ALA A 1 266 ? 5.535 -6.306 19.220 1.00 26.70 266 ALA A N 1
ATOM 1999 C CA . ALA A 1 266 ? 5.599 -4.931 19.698 1.00 28.98 266 ALA A CA 1
ATOM 2000 C C . ALA A 1 266 ? 5.291 -3.995 18.540 1.00 29.29 266 ALA A C 1
ATOM 2001 O O . ALA A 1 266 ? 4.498 -3.061 18.674 1.00 29.06 266 ALA A O 1
ATOM 2003 N N . GLU A 1 267 ? 5.911 -4.251 17.398 1.00 28.67 267 GLU A N 1
ATOM 2004 C CA . GLU A 1 267 ? 5.667 -3.405 16.249 1.00 30.92 267 GLU A CA 1
ATOM 2005 C C . GLU A 1 267 ? 4.197 -3.412 15.846 1.00 30.08 267 GLU A C 1
ATOM 2006 O O . GLU A 1 267 ? 3.661 -2.382 15.453 1.00 30.24 267 GLU A O 1
ATOM 2012 N N . ASP A 1 268 ? 3.547 -4.569 15.947 1.00 30.55 268 ASP A N 1
ATOM 2013 C CA . ASP A 1 268 ? 2.135 -4.676 15.594 1.00 30.48 268 ASP A CA 1
ATOM 2014 C C . ASP A 1 268 ? 1.276 -3.892 16.573 1.00 29.94 268 ASP A C 1
ATOM 2015 O O . ASP A 1 268 ? 0.258 -3.323 16.197 1.00 28.53 268 ASP A O 1
ATOM 2020 N N . SER A 1 269 ? 1.680 -3.868 17.839 1.00 28.59 269 SER A N 1
ATOM 2021 C CA . SER A 1 269 ? 0.933 -3.118 18.826 1.00 27.52 269 SER A CA 1
ATOM 2022 C C . SER A 1 269 ? 1.118 -1.628 18.512 1.00 26.12 269 SER A C 1
ATOM 2023 O O . SER A 1 269 ? 0.176 -0.845 18.607 1.00 26.12 269 SER A O 1
ATOM 2026 N N . ALA A 1 270 ? 2.331 -1.248 18.120 1.00 24.97 270 ALA A N 1
ATOM 2027 C CA . ALA A 1 270 ? 2.631 0.140 17.781 1.00 26.20 270 ALA A CA 1
ATOM 2028 C C . ALA A 1 270 ? 1.793 0.573 16.588 1.00 26.37 270 ALA A C 1
ATOM 2029 O O . ALA A 1 270 ? 1.184 1.639 16.606 1.00 27.77 270 ALA A O 1
ATOM 2031 N N . ILE A 1 271 ? 1.758 -0.268 15.557 1.00 26.72 271 ILE A N 1
ATOM 2032 C CA . ILE A 1 271 ? 0.991 0.021 14.353 1.00 26.62 271 ILE A CA 1
ATOM 2033 C C . ILE A 1 271 ? -0.495 0.200 14.647 1.00 28.05 271 ILE A C 1
ATOM 2034 O O . ILE A 1 271 ? -1.125 1.129 14.134 1.00 27.59 271 ILE A O 1
ATOM 2039 N N . LYS A 1 272 ? -1.057 -0.679 15.473 1.00 28.21 272 LYS A N 1
ATOM 2040 C CA . LYS A 1 272 ? -2.474 -0.586 15.811 1.00 28.91 272 LYS A CA 1
ATOM 2041 C C . LYS A 1 272 ? -2.827 0.667 16.611 1.00 28.66 272 LYS A C 1
ATOM 2042 O O . LYS A 1 272 ? -3.936 1.209 16.490 1.00 28.31 272 LYS A O 1
ATOM 2048 N N . ILE A 1 273 ? -1.896 1.122 17.442 1.00 28.05 273 ILE A N 1
ATOM 2049 C CA . ILE A 1 273 ? -2.143 2.313 18.242 1.00 26.60 273 ILE A CA 1
ATOM 2050 C C . ILE A 1 273 ? -2.162 3.525 17.313 1.00 26.46 273 ILE A C 1
ATOM 2051 O O . ILE A 1 273 ? -3.062 4.359 17.388 1.00 27.12 273 ILE A O 1
ATOM 2056 N N . VAL A 1 274 ? -1.177 3.596 16.425 1.00 26.08 274 VAL A N 1
ATOM 2057 C CA . VAL A 1 274 ? -1.071 4.693 15.473 1.00 26.38 274 VAL A CA 1
ATOM 2058 C C . VAL A 1 274 ? -2.267 4.705 14.531 1.00 28.13 274 VAL A C 1
ATOM 2059 O O . VAL A 1 274 ? -2.822 5.770 14.247 1.00 29.36 274 VAL A O 1
ATOM 2063 N N . ARG A 1 275 ? -2.675 3.532 14.052 1.00 29.02 275 ARG A N 1
ATOM 2064 C CA . ARG A 1 275 ? -3.834 3.469 13.171 1.00 29.29 275 ARG A CA 1
ATOM 2065 C C . ARG A 1 275 ? -5.017 4.051 13.925 1.00 30.41 275 ARG A C 1
ATOM 2066 O O . ARG A 1 275 ? -5.783 4.839 13.367 1.00 31.30 275 ARG A O 1
ATOM 2074 N N . ALA A 1 276 ? -5.155 3.680 15.195 1.00 27.81 276 ALA A N 1
ATOM 2075 C CA . ALA A 1 276 ? -6.240 4.201 16.016 1.00 29.68 276 ALA A CA 1
ATOM 2076 C C . ALA A 1 276 ? -6.177 5.730 16.011 1.00 30.08 276 ALA A C 1
ATOM 2077 O O . ALA A 1 276 ? -7.177 6.393 15.736 1.00 29.03 276 ALA A O 1
ATOM 2079 N N . PHE A 1 277 ? -4.997 6.272 16.307 1.00 31.15 277 PHE A N 1
ATOM 2080 C CA . PHE A 1 277 ? -4.772 7.719 16.327 1.00 32.06 277 PHE A CA 1
ATOM 2081 C C . PHE A 1 277 ? -5.134 8.335 14.977 1.00 34.54 277 PHE A C 1
ATOM 2082 O O . PHE A 1 277 ? -5.696 9.426 14.921 1.00 35.75 277 PHE A O 1
ATOM 2090 N N . LEU A 1 278 ? -4.800 7.627 13.898 1.00 35.88 278 LEU A N 1
ATOM 2091 C CA . LEU A 1 278 ? -5.071 8.083 12.531 1.00 36.78 278 LEU A CA 1
ATOM 2092 C C . LEU A 1 278 ? -6.523 7.920 12.099 1.00 38.12 278 LEU A C 1
ATOM 2093 O O . LEU A 1 278 ? -6.889 8.334 11.002 1.00 39.91 278 LEU A O 1
ATOM 2098 N N . GLY A 1 279 ? -7.343 7.309 12.948 1.00 39.52 279 GLY A N 1
ATOM 2099 C CA . GLY A 1 279 ? -8.738 7.092 12.604 1.00 39.44 279 GLY A CA 1
ATOM 2100 C C . GLY A 1 279 ? -8.938 5.861 11.732 1.00 41.67 279 GLY A C 1
ATOM 2101 O O . GLY A 1 279 ? -10.037 5.626 11.223 1.00 42.49 279 GLY A O 1
ATOM 2102 N N . LYS A 1 280 ? -7.883 5.062 11.575 1.00 41.60 280 LYS A N 1
ATOM 2103 C CA . LYS A 1 280 ? -7.926 3.859 10.743 1.00 41.62 280 LYS A CA 1
ATOM 2104 C C . LYS A 1 280 ? -8.243 2.540 11.453 1.00 40.86 280 LYS A C 1
ATOM 2105 O O . LYS A 1 280 ? -8.285 1.495 10.811 1.00 42.19 280 LYS A O 1
ATOM 2111 N N . ASP A 1 281 ? -8.450 2.572 12.765 1.00 39.38 281 ASP A N 1
ATOM 2112 C CA . ASP A 1 281 ? -8.793 1.355 13.510 1.00 37.59 281 ASP A CA 1
ATOM 2113 C C . ASP A 1 281 ? -9.710 1.752 14.659 1.00 38.33 281 ASP A C 1
ATOM 2114 O O . ASP A 1 281 ? -9.280 1.918 15.808 1.00 38.97 281 ASP A O 1
ATOM 2119 N N . GLU A 1 282 ? -10.984 1.903 14.327 1.00 36.96 282 GLU A N 1
ATOM 2120 C CA . GLU A 1 282 ? -11.993 2.314 15.282 1.00 38.53 282 GLU A CA 1
ATOM 2121 C C . GLU A 1 282 ? -12.135 1.438 16.533 1.00 37.17 282 GLU A C 1
ATOM 2122 O O . GLU A 1 282 ? -12.352 1.966 17.624 1.00 34.75 282 GLU A O 1
ATOM 2128 N N . HIS A 1 283 ? -11.993 0.120 16.398 1.00 35.76 283 HIS A N 1
ATOM 2129 C CA . HIS A 1 283 ? -12.116 -0.772 17.562 1.00 34.99 283 HIS A CA 1
ATOM 2130 C C . HIS A 1 283 ? -11.022 -0.521 18.601 1.00 32.36 283 HIS A C 1
ATOM 2131 O O . HIS A 1 283 ? -11.291 -0.496 19.801 1.00 32.02 283 HIS A O 1
ATOM 2138 N N . VAL A 1 284 ? -9.794 -0.332 18.134 1.00 30.82 284 VAL A N 1
ATOM 2139 C CA . VAL A 1 284 ? -8.679 -0.057 19.026 1.00 30.80 284 VAL A CA 1
ATOM 2140 C C . VAL A 1 284 ? -8.898 1.323 19.646 1.00 31.87 284 VAL A C 1
ATOM 2141 O O . VAL A 1 284 ? -8.763 1.499 20.859 1.00 32.97 284 VAL A O 1
ATOM 2145 N N . ALA A 1 285 ? -9.244 2.294 18.803 1.00 31.83 285 ALA A N 1
ATOM 2146 C CA . ALA A 1 285 ? -9.503 3.656 19.261 1.00 32.20 285 ALA A CA 1
ATOM 2147 C C . ALA A 1 285 ? -10.549 3.626 20.365 1.00 30.81 285 ALA A C 1
ATOM 2148 O O . ALA A 1 285 ? -10.436 4.345 21.355 1.00 31.48 285 ALA A O 1
ATOM 2150 N N . GLU A 1 286 ? -11.556 2.774 20.209 1.00 30.53 286 GLU A N 1
ATOM 2151 C CA . GLU A 1 286 ? -12.611 2.650 21.217 1.00 31.53 286 GLU A CA 1
ATOM 2152 C C . GLU A 1 286 ? -12.058 2.103 22.537 1.00 30.26 286 GLU A C 1
ATOM 2153 O O . GLU A 1 286 ? -12.415 2.576 23.615 1.00 30.79 286 GLU A O 1
ATOM 2159 N N . PHE A 1 287 ? -11.208 1.082 22.433 1.00 28.63 287 PHE A N 1
ATOM 2160 C CA . PHE A 1 287 ? -10.594 0.429 23.595 1.00 26.99 287 PHE A CA 1
ATOM 2161 C C . PHE A 1 287 ? -9.750 1.462 24.348 1.00 24.89 287 PHE A C 1
ATOM 2162 O O . PHE A 1 287 ? -9.738 1.504 25.573 1.00 22.78 287 PHE A O 1
ATOM 2170 N N . ILE A 1 288 ? -9.065 2.311 23.591 1.00 25.50 288 ILE A N 1
ATOM 2171 C CA . ILE A 1 288 ? -8.245 3.364 24.163 1.00 25.97 288 ILE A CA 1
ATOM 2172 C C . ILE A 1 288 ? -9.126 4.361 24.916 1.00 28.27 288 ILE A C 1
ATOM 2173 O O . ILE A 1 288 ? -8.875 4.672 26.086 1.00 28.98 288 ILE A O 1
ATOM 2178 N N . LYS A 1 289 ? -10.181 4.829 24.255 1.00 30.40 289 LYS A N 1
ATOM 2179 C CA . LYS A 1 289 ? -11.085 5.823 24.848 1.00 31.11 289 LYS A CA 1
ATOM 2180 C C . LYS A 1 289 ? -11.805 5.417 26.128 1.00 30.39 289 LYS A C 1
ATOM 2181 O O . LYS A 1 289 ? -11.920 6.223 27.058 1.00 30.94 289 LYS A O 1
ATOM 2187 N N . ILE A 1 290 ? -12.285 4.183 26.205 1.00 29.34 290 ILE A N 1
ATOM 2188 C CA . ILE A 1 290 ? -12.982 3.765 27.415 1.00 28.22 290 ILE A CA 1
ATOM 2189 C C . ILE A 1 290 ? -12.022 3.687 28.602 1.00 27.85 290 ILE A C 1
ATOM 2190 O O . ILE A 1 290 ? -12.419 3.879 29.751 1.00 27.49 290 ILE A O 1
ATOM 2195 N N . ASN A 1 291 ? -10.756 3.410 28.325 1.00 27.61 291 ASN A N 1
ATOM 2196 C CA . ASN A 1 291 ? -9.758 3.340 29.386 1.00 27.12 291 ASN A CA 1
ATOM 2197 C C . ASN A 1 291 ? -9.392 4.771 29.758 1.00 25.71 291 ASN A C 1
ATOM 2198 O O . ASN A 1 291 ? -9.289 5.117 30.935 1.00 24.70 291 ASN A O 1
ATOM 2203 N N . THR A 1 292 ? -9.214 5.605 28.740 1.00 25.21 292 THR A N 1
ATOM 2204 C CA . THR A 1 292 ? -8.871 6.996 28.970 1.00 25.66 292 THR A CA 1
ATOM 2205 C C . THR A 1 292 ? -10.012 7.663 29.743 1.00 26.95 292 THR A C 1
ATOM 2206 O O . THR A 1 292 ? -9.782 8.536 30.579 1.00 27.46 292 THR A O 1
ATOM 2210 N N . ALA A 1 293 ? -11.239 7.226 29.473 1.00 28.21 293 ALA A N 1
ATOM 2211 C CA . ALA A 1 293 ? -12.420 7.773 30.129 1.00 28.88 293 ALA A CA 1
ATOM 2212 C C . ALA A 1 293 ? -12.399 7.578 31.646 1.00 29.36 293 ALA A C 1
ATOM 2213 O O . ALA A 1 293 ? -12.733 8.489 32.394 1.00 30.71 293 ALA A O 1
ATOM 2215 N N . VAL A 1 294 ? -12.017 6.395 32.107 1.00 28.99 294 VAL A N 1
ATOM 2216 C CA . VAL A 1 294 ? -11.966 6.151 33.546 1.00 27.49 294 VAL A CA 1
ATOM 2217 C C . VAL A 1 294 ? -10.819 6.951 34.177 1.00 27.82 294 VAL A C 1
ATOM 2218 O O . VAL A 1 294 ? -10.956 7.499 35.274 1.00 26.67 294 VAL A O 1
ATOM 2222 N N . ALA A 1 295 ? -9.687 7.026 33.486 1.00 27.15 295 ALA A N 1
ATOM 2223 C CA . ALA A 1 295 ? -8.548 7.780 34.006 1.00 29.44 295 ALA A CA 1
ATOM 2224 C C . ALA A 1 295 ? -8.939 9.257 34.147 1.00 30.48 295 ALA A C 1
ATOM 2225 O O . ALA A 1 295 ? -8.616 9.917 35.148 1.00 31.08 295 ALA A O 1
ATOM 2227 N N . LEU A 1 296 ? -9.644 9.762 33.140 1.00 29.76 296 LEU A N 1
ATOM 2228 C CA . LEU A 1 296 ? -10.111 11.145 33.129 1.00 30.45 296 LEU A CA 1
ATOM 2229 C C . LEU A 1 296 ? -11.020 11.384 34.338 1.00 31.59 296 LEU A C 1
ATOM 2230 O O . LEU A 1 296 ? -11.055 12.483 34.900 1.00 31.74 296 LEU A O 1
ATOM 2235 N N . PHE A 1 297 ? -11.756 10.352 34.738 1.00 31.28 297 PHE A N 1
ATOM 2236 C CA . PHE A 1 297 ? -12.634 10.469 35.891 1.00 33.00 297 PHE A CA 1
ATOM 2237 C C . PHE A 1 297 ? -11.787 10.500 37.166 1.00 33.54 297 PHE A C 1
ATOM 2238 O O . PHE A 1 297 ? -12.142 11.160 38.144 1.00 33.72 297 PHE A O 1
ATOM 2246 N N . ALA A 1 298 ? -10.668 9.779 37.149 1.00 33.65 298 ALA A N 1
ATOM 2247 C CA . ALA A 1 298 ? -9.768 9.736 38.298 1.00 33.70 298 ALA A CA 1
ATOM 2248 C C . ALA A 1 298 ? -9.176 11.121 38.563 1.00 33.41 298 ALA A C 1
ATOM 2249 O O . ALA A 1 298 ? -8.983 11.510 39.714 1.00 32.90 298 ALA A O 1
ATOM 2251 N N . LEU A 1 299 ? -8.885 11.858 37.496 1.00 33.18 299 LEU A N 1
ATOM 2252 C CA . LEU A 1 299 ? -8.332 13.200 37.621 1.00 33.68 299 LEU A CA 1
ATOM 2253 C C . LEU A 1 299 ? -9.431 14.208 37.933 1.00 35.19 299 LEU A C 1
ATOM 2254 O O . LEU A 1 299 ? -9.163 15.386 38.170 1.00 33.92 299 LEU A O 1
ATOM 2259 N N . ASP A 1 300 ? -10.669 13.728 37.936 1.00 37.75 300 ASP A N 1
ATOM 2260 C CA . ASP A 1 300 ? -11.832 14.568 38.181 1.00 38.43 300 ASP A CA 1
ATOM 2261 C C . ASP A 1 300 ? -11.936 15.684 37.145 1.00 37.94 300 ASP A C 1
ATOM 2262 O O . ASP A 1 300 ? -12.240 16.825 37.488 1.00 36.60 300 ASP A O 1
ATOM 2267 N N . ARG A 1 301 ? -11.674 15.341 35.881 1.00 35.67 301 ARG A N 1
ATOM 2268 C CA . ARG A 1 301 ? -11.754 16.288 34.769 1.00 35.04 301 ARG A CA 1
ATOM 2269 C C . ARG A 1 301 ? -13.124 16.164 34.106 1.00 34.71 301 ARG A C 1
ATOM 2270 O O . ARG A 1 301 ? -13.501 16.969 33.256 1.00 33.86 301 ARG A O 1
ATOM 2278 N N . VAL A 1 302 ? -13.853 15.125 34.493 1.00 34.11 302 VAL A N 1
ATOM 2279 C CA . VAL A 1 302 ? -15.192 14.878 33.985 1.00 34.27 302 VAL A CA 1
ATOM 2280 C C . VAL A 1 302 ? -15.966 14.401 35.191 1.00 35.58 302 VAL A C 1
ATOM 2281 O O . VAL A 1 302 ? -15.371 14.005 36.191 1.00 36.52 302 VAL A O 1
ATOM 2285 N N . GLY A 1 303 ? -17.288 14.446 35.116 1.00 37.27 303 GLY A N 1
ATOM 2286 C CA . GLY A 1 303 ? -18.077 14.012 36.253 1.00 39.24 303 GLY A CA 1
ATOM 2287 C C . GLY A 1 303 ? -18.809 12.722 35.971 1.00 39.27 303 GLY A C 1
ATOM 2288 O O . GLY A 1 303 ? -19.644 12.291 36.763 1.00 40.00 303 GLY A O 1
ATOM 2289 N N . ASP A 1 304 ? -18.478 12.097 34.846 1.00 40.08 304 ASP A N 1
ATOM 2290 C CA . ASP A 1 304 ? -19.129 10.859 34.447 1.00 41.05 304 ASP A CA 1
ATOM 2291 C C . ASP A 1 304 ? -18.288 10.120 33.381 1.00 39.87 304 ASP A C 1
ATOM 2292 O O . ASP A 1 304 ? -17.464 10.734 32.693 1.00 38.36 304 ASP A O 1
ATOM 2297 N N . PHE A 1 305 ? -18.477 8.805 33.267 1.00 38.27 305 PHE A N 1
ATOM 2298 C CA . PHE A 1 305 ? -17.715 7.997 32.310 1.00 37.09 305 PHE A CA 1
ATOM 2299 C C . PHE A 1 305 ? -18.031 8.313 30.855 1.00 37.52 305 PHE A C 1
ATOM 2300 O O . PHE A 1 305 ? -17.149 8.261 29.996 1.00 35.71 305 PHE A O 1
ATOM 2308 N N . ARG A 1 306 ? -19.292 8.631 30.575 1.00 39.16 306 ARG A N 1
ATOM 2309 C CA . ARG A 1 306 ? -19.697 8.973 29.218 1.00 40.65 306 ARG A CA 1
ATOM 2310 C C . ARG A 1 306 ? -18.998 10.265 28.792 1.00 38.66 306 ARG A C 1
ATOM 2311 O O . ARG A 1 306 ? -18.473 10.370 27.683 1.00 36.32 306 ARG A O 1
ATOM 2319 N N . GLU A 1 307 ? -18.994 11.245 29.687 1.00 37.69 307 GLU A N 1
ATOM 2320 C CA . GLU A 1 307 ? -18.347 12.527 29.428 1.00 37.03 307 GLU A CA 1
ATOM 2321 C C . GLU A 1 307 ? -16.870 12.244 29.159 1.00 35.49 307 GLU A C 1
ATOM 2322 O O . GLU A 1 307 ? -16.281 12.780 28.220 1.00 34.80 307 GLU A O 1
ATOM 2328 N N . GLY A 1 308 ? -16.281 11.395 30.000 1.00 34.64 308 GLY A N 1
ATOM 2329 C CA . GLY A 1 308 ? -14.885 11.033 29.832 1.00 32.89 308 GLY A CA 1
ATOM 2330 C C . GLY A 1 308 ? -14.670 10.415 28.463 1.00 31.57 308 GLY A C 1
ATOM 2331 O O . GLY A 1 308 ? -13.650 10.658 27.815 1.00 31.47 308 GLY A O 1
ATOM 2332 N N . TYR A 1 309 ? -15.637 9.620 28.014 1.00 31.69 309 TYR A N 1
ATOM 2333 C CA . TYR A 1 309 ? -15.544 8.977 26.707 1.00 33.29 309 TYR A CA 1
ATOM 2334 C C . TYR A 1 309 ? -15.582 10.021 25.595 1.00 33.13 309 TYR A C 1
ATOM 2335 O O . TYR A 1 309 ? -14.786 9.979 24.654 1.00 32.65 309 TYR A O 1
ATOM 2344 N N . GLU A 1 310 ? -16.518 10.957 25.703 1.00 34.94 310 GLU A N 1
ATOM 2345 C CA . GLU A 1 310 ? -16.650 12.016 24.707 1.00 36.32 310 GLU A CA 1
ATOM 2346 C C . GLU A 1 310 ? -15.408 12.903 24.710 1.00 34.57 310 GLU A C 1
ATOM 2347 O O . GLU A 1 310 ? -14.932 13.326 23.652 1.00 32.39 310 GLU A O 1
ATOM 2353 N N . TYR A 1 311 ? -14.880 13.166 25.905 1.00 32.37 311 TYR A N 1
ATOM 2354 C CA . TYR A 1 311 ? -13.692 14.001 26.052 1.00 30.68 311 TYR A CA 1
ATOM 2355 C C . TYR A 1 311 ? -12.514 13.295 25.393 1.00 29.12 311 TYR A C 1
ATOM 2356 O O . TYR A 1 311 ? -11.728 13.911 24.679 1.00 29.84 311 TYR A O 1
ATOM 2365 N N . ALA A 1 312 ? -12.414 11.991 25.629 1.00 29.48 312 ALA A N 1
ATOM 2366 C CA . ALA A 1 312 ? -11.336 11.179 25.080 1.00 28.87 312 ALA A CA 1
ATOM 2367 C C . ALA A 1 312 ? -11.316 11.169 23.549 1.00 29.50 312 ALA A C 1
ATOM 2368 O O . ALA A 1 312 ? -10.271 10.959 22.939 1.00 26.31 312 ALA A O 1
ATOM 2370 N N . ASP A 1 313 ? -12.465 11.390 22.922 1.00 30.89 313 ASP A N 1
ATOM 2371 C CA . ASP A 1 313 ? -12.494 11.397 21.468 1.00 32.66 313 ASP A CA 1
ATOM 2372 C C . ASP A 1 313 ? -11.794 12.650 20.941 1.00 32.84 313 ASP A C 1
ATOM 2373 O O . ASP A 1 313 ? -11.168 12.619 19.880 1.00 33.81 313 ASP A O 1
ATOM 2378 N N . HIS A 1 314 ? -11.884 13.747 21.688 1.00 31.26 314 HIS A N 1
ATOM 2379 C CA . HIS A 1 314 ? -11.226 14.984 21.281 1.00 32.30 314 HIS A CA 1
ATOM 2380 C C . HIS A 1 314 ? -9.718 14.806 21.443 1.00 31.25 314 HIS A C 1
ATOM 2381 O O . HIS A 1 314 ? -8.938 15.188 20.575 1.00 30.71 314 HIS A O 1
ATOM 2388 N N . LEU A 1 315 ? -9.321 14.208 22.561 1.00 29.61 315 LEU A N 1
ATOM 2389 C CA . LEU A 1 315 ? -7.914 13.970 22.842 1.00 28.37 315 LEU A CA 1
ATOM 2390 C C . LEU A 1 315 ? -7.229 13.055 21.814 1.00 28.14 315 LEU A C 1
ATOM 2391 O O . LEU A 1 315 ? -6.108 13.336 21.386 1.00 28.25 315 LEU A O 1
ATOM 2396 N N . ILE A 1 316 ? -7.895 11.977 21.400 1.00 27.58 316 ILE A N 1
ATOM 2397 C CA . ILE A 1 316 ? -7.286 11.050 20.437 1.00 27.07 316 ILE A CA 1
ATOM 2398 C C . ILE A 1 316 ? -6.955 11.700 19.092 1.00 29.28 316 ILE A C 1
ATOM 2399 O O . ILE A 1 316 ? -5.966 11.340 18.447 1.00 27.45 316 ILE A O 1
ATOM 2404 N N . GLU A 1 317 ? -7.772 12.668 18.676 1.00 31.56 317 GLU A N 1
ATOM 2405 C CA . GLU A 1 317 ? -7.549 13.373 17.413 1.00 32.74 317 GLU A CA 1
ATOM 2406 C C . GLU A 1 317 ? -6.254 14.186 17.441 1.00 32.93 317 GLU A C 1
ATOM 2407 O O . GLU A 1 317 ? -5.757 14.626 16.402 1.00 31.36 317 GLU A O 1
ATOM 2413 N N . LYS A 1 318 ? -5.708 14.381 18.636 1.00 31.51 318 LYS A N 1
ATOM 2414 C CA . LYS A 1 318 ? -4.490 15.167 18.792 1.00 33.02 318 LYS A CA 1
ATOM 2415 C C . LYS A 1 318 ? -3.314 14.368 19.335 1.00 32.06 318 LYS A C 1
ATOM 2416 O O . LYS A 1 318 ? -2.250 14.929 19.594 1.00 33.19 318 LYS A O 1
ATOM 2422 N N . SER A 1 319 ? -3.495 13.062 19.495 1.00 30.38 319 SER A N 1
ATOM 2423 C CA . SER A 1 319 ? -2.443 12.224 20.056 1.00 28.01 319 SER A CA 1
ATOM 2424 C C . SER A 1 319 ? -1.270 11.852 19.171 1.00 28.20 319 SER A C 1
ATOM 2425 O O . SER A 1 319 ? -0.168 11.663 19.680 1.00 29.08 319 SER A O 1
ATOM 2428 N N . LEU A 1 320 ? -1.474 11.738 17.861 1.00 28.10 320 LEU A N 1
ATOM 2429 C CA . LEU A 1 320 ? -0.345 11.413 16.993 1.00 27.94 320 LEU A CA 1
ATOM 2430 C C . LEU A 1 320 ? 0.661 12.554 17.052 1.00 28.12 320 LEU A C 1
ATOM 2431 O O . LEU A 1 320 ? 1.867 12.315 17.208 1.00 28.87 320 LEU A O 1
ATOM 2436 N N . ASP A 1 321 ? 0.172 13.790 16.934 1.00 26.74 321 ASP A N 1
ATOM 2437 C CA . ASP A 1 321 ? 1.051 14.958 16.995 1.00 28.06 321 ASP A CA 1
ATOM 2438 C C . ASP A 1 321 ? 1.737 15.038 18.352 1.00 27.99 321 ASP A C 1
ATOM 2439 O O . ASP A 1 321 ? 2.928 15.344 18.432 1.00 28.28 321 ASP A O 1
ATOM 2444 N N . LYS A 1 322 ? 0.980 14.772 19.415 1.00 27.55 322 LYS A N 1
ATOM 2445 C CA . LYS A 1 322 ? 1.522 14.799 20.771 1.00 27.03 322 LYS A CA 1
ATOM 2446 C C . LYS A 1 322 ? 2.619 13.735 20.899 1.00 28.46 322 LYS A C 1
ATOM 2447 O O . LYS A 1 322 ? 3.684 13.995 21.458 1.00 28.64 322 LYS A O 1
ATOM 2453 N N . LEU A 1 323 ? 2.355 12.542 20.369 1.00 28.70 323 LEU A N 1
ATOM 2454 C CA . LEU A 1 323 ? 3.331 11.460 20.422 1.00 28.21 323 LEU A CA 1
ATOM 2455 C C . LEU A 1 323 ? 4.602 11.930 19.740 1.00 28.45 323 LEU A C 1
ATOM 2456 O O . LEU A 1 323 ? 5.708 11.708 20.227 1.00 27.98 323 LEU A O 1
ATOM 2461 N N . ASN A 1 324 ? 4.440 12.598 18.607 1.00 29.77 324 ASN A N 1
ATOM 2462 C CA . ASN A 1 324 ? 5.595 13.085 17.881 1.00 29.60 324 ASN A CA 1
ATOM 2463 C C . ASN A 1 324 ? 6.408 14.104 18.698 1.00 30.63 324 ASN A C 1
ATOM 2464 O O . ASN A 1 324 ? 7.640 14.046 18.701 1.00 29.18 324 ASN A O 1
ATOM 2469 N N . GLU A 1 325 ? 5.744 15.024 19.402 1.00 29.77 325 GLU A N 1
ATOM 2470 C CA . GLU A 1 325 ? 6.503 15.993 20.189 1.00 31.48 325 GLU A CA 1
ATOM 2471 C C . GLU A 1 325 ? 7.271 15.244 21.281 1.00 29.22 325 GLU A C 1
ATOM 2472 O O . GLU A 1 325 ? 8.460 15.481 21.491 1.00 28.18 325 GLU A O 1
ATOM 2478 N N . ILE A 1 326 ? 6.591 14.317 21.953 1.00 29.42 326 ILE A N 1
ATOM 2479 C CA . ILE A 1 326 ? 7.200 13.536 23.029 1.00 27.31 326 ILE A CA 1
ATOM 2480 C C . ILE A 1 326 ? 8.456 12.797 22.564 1.00 27.28 326 ILE A C 1
ATOM 2481 O O . ILE A 1 326 ? 9.524 12.939 23.159 1.00 25.96 326 ILE A O 1
ATOM 2486 N N . ILE A 1 327 ? 8.320 12.018 21.496 1.00 26.99 327 ILE A N 1
ATOM 2487 C CA . ILE A 1 327 ? 9.428 11.242 20.968 1.00 27.82 327 ILE A CA 1
ATOM 2488 C C . ILE A 1 327 ? 10.572 12.100 20.445 1.00 30.89 327 ILE A C 1
ATOM 2489 O O . ILE A 1 327 ? 11.741 11.792 20.693 1.00 29.14 327 ILE A O 1
ATOM 2494 N N . SER A 1 328 ? 10.244 13.193 19.757 1.00 32.21 328 SER A N 1
ATOM 2495 C CA . SER A 1 328 ? 11.279 14.068 19.217 1.00 34.31 328 SER A CA 1
ATOM 2496 C C . SER A 1 328 ? 12.210 14.561 20.316 1.00 34.13 328 SER A C 1
ATOM 2497 O O . SER A 1 328 ? 13.393 14.782 20.080 1.00 35.36 328 SER A O 1
ATOM 2500 N N . MET A 1 329 ? 11.684 14.723 21.524 1.00 33.53 329 MET A N 1
ATOM 2501 C CA . MET A 1 329 ? 12.504 15.204 22.624 1.00 34.03 329 MET A CA 1
ATOM 2502 C C . MET A 1 329 ? 13.263 14.064 23.318 1.00 31.44 329 MET A C 1
ATOM 2503 O O . MET A 1 329 ? 14.235 14.292 24.032 1.00 28.19 329 MET A O 1
ATOM 2508 N N . ASN A 1 330 ? 12.817 12.836 23.096 1.00 30.14 330 ASN A N 1
ATOM 2509 C CA . ASN A 1 330 ? 13.457 11.677 23.706 1.00 28.35 330 ASN A CA 1
ATOM 2510 C C . ASN A 1 330 ? 13.167 10.453 22.845 1.00 28.00 330 ASN A C 1
ATOM 2511 O O . ASN A 1 330 ? 12.208 9.715 23.089 1.00 27.35 330 ASN A O 1
ATOM 2516 N N . GLY A 1 331 ? 13.997 10.248 21.828 1.00 27.09 331 GLY A N 1
ATOM 2517 C CA . GLY A 1 331 ? 13.793 9.126 20.939 1.00 29.49 331 GLY A CA 1
ATOM 2518 C C . GLY A 1 331 ? 14.103 9.470 19.499 1.00 31.82 331 GLY A C 1
ATOM 2519 O O . GLY A 1 331 ? 14.755 10.476 19.216 1.00 32.36 331 GLY A O 1
ATOM 2520 N N . ASP A 1 332 ? 13.620 8.635 18.586 1.00 32.82 332 ASP A N 1
ATOM 2521 C CA . ASP A 1 332 ? 13.860 8.813 17.159 1.00 34.39 332 ASP A CA 1
ATOM 2522 C C . ASP A 1 332 ? 12.547 8.949 16.393 1.00 34.31 332 ASP A C 1
ATOM 2523 O O . ASP A 1 332 ? 11.822 7.972 16.225 1.00 34.10 332 ASP A O 1
ATOM 2528 N N . VAL A 1 333 ? 12.245 10.155 15.919 1.00 35.62 333 VAL A N 1
ATOM 2529 C CA . VAL A 1 333 ? 11.003 10.376 15.184 1.00 36.87 333 VAL A CA 1
ATOM 2530 C C . VAL A 1 333 ? 10.970 9.737 13.798 1.00 36.85 333 VAL A C 1
ATOM 2531 O O . VAL A 1 333 ? 9.895 9.580 13.216 1.00 35.95 333 VAL A O 1
ATOM 2535 N N . THR A 1 334 ? 12.130 9.367 13.261 1.00 36.63 334 THR A N 1
ATOM 2536 C CA . THR A 1 334 ? 12.131 8.730 11.952 1.00 37.67 334 THR A CA 1
ATOM 2537 C C . THR A 1 334 ? 11.461 7.362 12.104 1.00 38.57 334 THR A C 1
ATOM 2538 O O . THR A 1 334 ? 10.724 6.924 11.220 1.00 38.64 334 THR A O 1
ATOM 2542 N N . LYS A 1 335 ? 11.696 6.705 13.240 1.00 39.56 335 LYS A N 1
ATOM 2543 C CA . LYS A 1 335 ? 11.090 5.399 13.503 1.00 39.47 335 LYS A CA 1
ATOM 2544 C C . LYS A 1 335 ? 9.583 5.550 13.640 1.00 37.71 335 LYS A C 1
ATOM 2545 O O . LYS A 1 335 ? 8.829 4.658 13.259 1.00 36.60 335 LYS A O 1
ATOM 2551 N N . LEU A 1 336 ? 9.146 6.678 14.195 1.00 36.26 336 LEU A N 1
ATOM 2552 C CA . LEU A 1 336 ? 7.719 6.925 14.352 1.00 35.40 336 LEU A CA 1
ATOM 2553 C C . LEU A 1 336 ? 7.105 7.140 12.976 1.00 35.85 336 LEU A C 1
ATOM 2554 O O . LEU A 1 336 ? 5.995 6.682 12.693 1.00 34.31 336 LEU A O 1
ATOM 2559 N N . LYS A 1 337 ? 7.844 7.837 12.121 1.00 36.36 337 LYS A N 1
ATOM 2560 C CA . LYS A 1 337 ? 7.369 8.113 10.777 1.00 37.91 337 LYS A CA 1
ATOM 2561 C C . LYS A 1 337 ? 7.311 6.814 9.980 1.00 37.61 337 LYS A C 1
ATOM 2562 O O . LYS A 1 337 ? 6.445 6.642 9.118 1.00 38.81 337 LYS A O 1
ATOM 2568 N N . THR A 1 338 ? 8.228 5.895 10.274 1.00 36.98 338 THR A N 1
ATOM 2569 C CA . THR A 1 338 ? 8.237 4.605 9.600 1.00 36.97 338 THR A CA 1
ATOM 2570 C C . THR A 1 338 ? 6.956 3.872 9.979 1.00 37.58 338 THR A C 1
ATOM 2571 O O . THR A 1 338 ? 6.264 3.321 9.121 1.00 34.91 338 THR A O 1
ATOM 2575 N N . ILE A 1 339 ? 6.655 3.866 11.277 1.00 37.52 339 ILE A N 1
ATOM 2576 C CA . ILE A 1 339 ? 5.453 3.216 11.788 1.00 37.00 339 ILE A CA 1
ATOM 2577 C C . ILE A 1 339 ? 4.198 3.905 11.254 1.00 38.52 339 ILE A C 1
ATOM 2578 O O . ILE A 1 339 ? 3.174 3.257 11.022 1.00 37.60 339 ILE A O 1
ATOM 2583 N N . VAL A 1 340 ? 4.242 5.219 11.055 1.00 39.78 340 VAL A N 1
ATOM 2584 C CA . VAL A 1 340 ? 3.052 5.933 10.598 1.00 42.89 340 VAL A CA 1
ATOM 2585 C C . VAL A 1 340 ? 2.676 5.516 9.192 1.00 45.31 340 VAL A C 1
ATOM 2586 O O . VAL A 1 340 ? 1.543 5.739 8.734 1.00 45.30 340 VAL A O 1
ATOM 2590 N N . VAL A 1 341 ? 3.631 4.959 8.498 1.00 48.54 341 VAL A N 1
ATOM 2591 C CA . VAL A 1 341 ? 3.359 4.874 7.072 1.00 52.53 341 VAL A CA 1
ATOM 2592 C C . VAL A 1 341 ? 2.165 3.929 6.632 1.00 54.34 341 VAL A C 1
ATOM 2593 O O . VAL A 1 341 ? 2.356 2.830 6.141 1.00 52.91 341 VAL A O 1
ATOM 2597 N N . LYS A 1 342 ? 0.894 4.551 6.830 1.00 56.55 342 LYS A N 1
ATOM 2598 C CA . LYS A 1 342 ? -0.587 4.179 6.672 1.00 57.13 342 LYS A CA 1
ATOM 2599 C C . LYS A 1 342 ? -1.005 3.369 7.815 1.00 57.19 342 LYS A C 1
ATOM 2600 O O . LYS A 1 342 ? -2.135 3.249 8.276 1.00 56.62 342 LYS A O 1
ATOM 2606 N N . SER A 1 343 ? 0.061 2.774 8.195 1.00 58.03 343 SER A N 1
ATOM 2607 C CA . SER A 1 343 ? 0.158 1.765 9.192 1.00 58.74 343 SER A CA 1
ATOM 2608 C C . SER A 1 343 ? 0.800 2.223 10.507 1.00 59.57 343 SER A C 1
ATOM 2609 O O . SER A 1 343 ? 0.531 3.328 10.976 1.00 59.98 343 SER A O 1
ATOM 2612 N N . MET B 1 1 ? -4.778 25.460 122.328 1.00 67.28 1 MET B N 1
ATOM 2613 C CA . MET B 1 1 ? -4.970 25.137 120.882 1.00 67.79 1 MET B CA 1
ATOM 2614 C C . MET B 1 1 ? -4.073 23.983 120.436 1.00 66.22 1 MET B C 1
ATOM 2615 O O . MET B 1 1 ? -3.135 24.173 119.659 1.00 66.05 1 MET B O 1
ATOM 2620 N N . ASN B 1 2 ? -4.355 22.785 120.938 1.00 64.12 2 ASN B N 1
ATOM 2621 C CA . ASN B 1 2 ? -3.563 21.625 120.552 1.00 62.13 2 ASN B CA 1
ATOM 2622 C C . ASN B 1 2 ? -4.343 20.793 119.547 1.00 59.24 2 ASN B C 1
ATOM 2623 O O . ASN B 1 2 ? -5.505 20.459 119.765 1.00 57.98 2 ASN B O 1
ATOM 2628 N N . ILE B 1 3 ? -3.688 20.469 118.440 1.00 57.48 3 ILE B N 1
ATOM 2629 C CA . ILE B 1 3 ? -4.304 19.697 117.375 1.00 55.50 3 ILE B CA 1
ATOM 2630 C C . ILE B 1 3 ? -4.825 18.341 117.831 1.00 54.20 3 ILE B C 1
ATOM 2631 O O . ILE B 1 3 ? -5.916 17.923 117.441 1.00 54.03 3 ILE B O 1
ATOM 2636 N N . ASN B 1 4 ? -4.055 17.647 118.660 1.00 53.78 4 ASN B N 1
ATOM 2637 C CA . ASN B 1 4 ? -4.488 16.343 119.129 1.00 52.52 4 ASN B CA 1
ATOM 2638 C C . ASN B 1 4 ? -5.685 16.456 120.060 1.00 50.78 4 ASN B C 1
ATOM 2639 O O . ASN B 1 4 ? -6.505 15.546 120.130 1.00 51.10 4 ASN B O 1
ATOM 2644 N N . GLU B 1 5 ? -5.796 17.575 120.769 1.00 49.92 5 GLU B N 1
ATOM 2645 C CA . GLU B 1 5 ? -6.938 17.784 121.652 1.00 49.81 5 GLU B CA 1
ATOM 2646 C C . GLU B 1 5 ? -8.147 17.971 120.738 1.00 47.53 5 GLU B C 1
ATOM 2647 O O . GLU B 1 5 ? -9.217 17.401 120.959 1.00 46.50 5 GLU B O 1
ATOM 2653 N N . ILE B 1 6 ? -7.958 18.788 119.705 1.00 45.32 6 ILE B N 1
ATOM 2654 C CA . ILE B 1 6 ? -9.013 19.068 118.740 1.00 43.16 6 ILE B CA 1
ATOM 2655 C C . ILE B 1 6 ? -9.431 17.796 118.023 1.00 40.87 6 ILE B C 1
ATOM 2656 O O . ILE B 1 6 ? -10.610 17.453 117.998 1.00 40.72 6 ILE B O 1
ATOM 2661 N N . LEU B 1 7 ? -8.462 17.088 117.454 1.00 40.49 7 LEU B N 1
ATOM 2662 C CA . LEU B 1 7 ? -8.758 15.845 116.755 1.00 40.17 7 LEU B CA 1
ATOM 2663 C C . LEU B 1 7 ? -9.566 14.912 117.655 1.00 41.74 7 LEU B C 1
ATOM 2664 O O . LEU B 1 7 ? -10.627 14.419 117.264 1.00 42.86 7 LEU B O 1
ATOM 2669 N N . LYS B 1 8 ? -9.071 14.682 118.868 1.00 43.19 8 LYS B N 1
ATOM 2670 C CA . LYS B 1 8 ? -9.768 13.819 119.806 1.00 44.14 8 LYS B CA 1
ATOM 2671 C C . LYS B 1 8 ? -11.176 14.347 120.027 1.00 44.15 8 LYS B C 1
ATOM 2672 O O . LYS B 1 8 ? -12.131 13.575 120.124 1.00 44.71 8 LYS B O 1
ATOM 2678 N N . LYS B 1 9 ? -11.307 15.667 120.086 1.00 43.92 9 LYS B N 1
ATOM 2679 C CA . LYS B 1 9 ? -12.611 16.283 120.291 1.00 43.03 9 LYS B CA 1
ATOM 2680 C C . LYS B 1 9 ? -13.545 16.016 119.103 1.00 42.38 9 LYS B C 1
ATOM 2681 O O . LYS B 1 9 ? -14.730 15.720 119.285 1.00 40.02 9 LYS B O 1
ATOM 2687 N N . LEU B 1 10 ? -13.008 16.117 117.889 1.00 40.91 10 LEU B N 1
ATOM 2688 C CA . LEU B 1 10 ? -13.807 15.880 116.690 1.00 40.75 10 LEU B CA 1
ATOM 2689 C C . LEU B 1 10 ? -14.183 14.413 116.584 1.00 42.30 10 LEU B C 1
ATOM 2690 O O . LEU B 1 10 ? -15.301 14.077 116.195 1.00 41.67 10 LEU B O 1
ATOM 2695 N N . ILE B 1 11 ? -13.247 13.534 116.930 1.00 44.20 11 ILE B N 1
ATOM 2696 C CA . ILE B 1 11 ? -13.520 12.106 116.868 1.00 44.83 11 ILE B CA 1
ATOM 2697 C C . ILE B 1 11 ? -14.658 11.739 117.817 1.00 45.16 11 ILE B C 1
ATOM 2698 O O . ILE B 1 11 ? -15.471 10.869 117.507 1.00 44.53 11 ILE B O 1
ATOM 2703 N N . ASN B 1 12 ? -14.733 12.414 118.960 1.00 45.28 12 ASN B N 1
ATOM 2704 C CA . ASN B 1 12 ? -15.813 12.144 119.899 1.00 46.83 12 ASN B CA 1
ATOM 2705 C C . ASN B 1 12 ? -17.073 12.807 119.360 1.00 46.64 12 ASN B C 1
ATOM 2706 O O . ASN B 1 12 ? -18.125 12.808 120.004 1.00 47.08 12 ASN B O 1
ATOM 2711 N N . LYS B 1 13 ? -16.942 13.381 118.168 1.00 45.78 13 LYS B N 1
ATOM 2712 C CA . LYS B 1 13 ? -18.042 14.041 117.482 1.00 44.20 13 LYS B CA 1
ATOM 2713 C C . LYS B 1 13 ? -18.655 15.214 118.245 1.00 43.15 13 LYS B C 1
ATOM 2714 O O . LYS B 1 13 ? -19.874 15.341 118.354 1.00 43.04 13 LYS B O 1
ATOM 2720 N N . SER B 1 14 ? -17.787 16.072 118.767 1.00 42.30 14 SER B N 1
ATOM 2721 C CA . SER B 1 14 ? -18.206 17.262 119.496 1.00 43.11 14 SER B CA 1
ATOM 2722 C C . SER B 1 14 ? -17.816 18.477 118.674 1.00 42.49 14 SER B C 1
ATOM 2723 O O . SER B 1 14 ? -16.699 18.548 118.163 1.00 42.02 14 SER B O 1
ATOM 2726 N N . ASP B 1 15 ? -18.730 19.433 118.547 1.00 42.17 15 ASP B N 1
ATOM 2727 C CA . ASP B 1 15 ? -18.448 20.639 117.773 1.00 41.59 15 ASP B CA 1
ATOM 2728 C C . ASP B 1 15 ? -17.356 21.494 118.407 1.00 40.81 15 ASP B C 1
ATOM 2729 O O . ASP B 1 15 ? -17.123 21.433 119.612 1.00 41.40 15 ASP B O 1
ATOM 2734 N N . LEU B 1 16 ? -16.680 22.283 117.580 1.00 39.90 16 LEU B N 1
ATOM 2735 C CA . LEU B 1 16 ? -15.630 23.167 118.052 1.00 39.12 16 LEU B CA 1
ATOM 2736 C C . LEU B 1 16 ? -16.243 24.553 118.225 1.00 40.01 16 LEU B C 1
ATOM 2737 O O . LEU B 1 16 ? -17.319 24.838 117.688 1.00 38.90 16 LEU B O 1
ATOM 2742 N N . GLU B 1 17 ? -15.555 25.399 118.990 1.00 40.38 17 GLU B N 1
ATOM 2743 C CA . GLU B 1 17 ? -15.981 26.774 119.227 1.00 40.00 17 GLU B CA 1
ATOM 2744 C C . GLU B 1 17 ? -15.446 27.553 118.035 1.00 37.83 17 GLU B C 1
ATOM 2745 O O . GLU B 1 17 ? -14.534 27.089 117.355 1.00 37.21 17 GLU B O 1
ATOM 2751 N N . ILE B 1 18 ? -15.986 28.738 117.792 1.00 36.92 18 ILE B N 1
ATOM 2752 C CA . ILE B 1 18 ? -15.547 29.537 116.661 1.00 36.98 18 ILE B CA 1
ATOM 2753 C C . ILE B 1 18 ? -14.050 29.816 116.647 1.00 38.03 18 ILE B C 1
ATOM 2754 O O . ILE B 1 18 ? -13.345 29.415 115.720 1.00 37.65 18 ILE B O 1
ATOM 2759 N N . ASN B 1 19 ? -13.563 30.506 117.673 1.00 39.89 19 ASN B N 1
ATOM 2760 C CA . ASN B 1 19 ? -12.148 30.854 117.756 1.00 41.41 19 ASN B CA 1
ATOM 2761 C C . ASN B 1 19 ? -11.266 29.612 117.716 1.00 40.08 19 ASN B C 1
ATOM 2762 O O . ASN B 1 19 ? -10.156 29.618 117.162 1.00 37.80 19 ASN B O 1
ATOM 2767 N N . GLU B 1 20 ? -11.776 28.542 118.303 1.00 38.42 20 GLU B N 1
ATOM 2768 C CA . GLU B 1 20 ? -11.101 27.257 118.338 1.00 39.07 20 GLU B CA 1
ATOM 2769 C C . GLU B 1 20 ? -10.940 26.763 116.898 1.00 38.37 20 GLU B C 1
ATOM 2770 O O . GLU B 1 20 ? -9.826 26.496 116.432 1.00 37.56 20 GLU B O 1
ATOM 2776 N N . ALA B 1 21 ? -12.058 26.654 116.188 1.00 37.48 21 ALA B N 1
ATOM 2777 C CA . ALA B 1 21 ? -12.026 26.199 114.805 1.00 35.59 21 ALA B CA 1
ATOM 2778 C C . ALA B 1 21 ? -11.186 27.157 113.972 1.00 34.75 21 ALA B C 1
ATOM 2779 O O . ALA B 1 21 ? -10.521 26.747 113.019 1.00 33.81 21 ALA B O 1
ATOM 2781 N N . GLU B 1 22 ? -11.202 28.434 114.348 1.00 35.05 22 GLU B N 1
ATOM 2782 C CA . GLU B 1 22 ? -10.452 29.441 113.611 1.00 34.85 22 GLU B CA 1
ATOM 2783 C C . GLU B 1 22 ? -8.949 29.256 113.767 1.00 35.35 22 GLU B C 1
ATOM 2784 O O . GLU B 1 22 ? -8.197 29.394 112.798 1.00 34.90 22 GLU B O 1
ATOM 2790 N N . GLU B 1 23 ? -8.504 28.942 114.980 1.00 35.19 23 GLU B N 1
ATOM 2791 C CA . GLU B 1 23 ? -7.079 28.730 115.213 1.00 36.45 23 GLU B CA 1
ATOM 2792 C C . GLU B 1 23 ? -6.592 27.493 114.473 1.00 35.38 23 GLU B C 1
ATOM 2793 O O . GLU B 1 23 ? -5.475 27.465 113.946 1.00 37.47 23 GLU B O 1
ATOM 2799 N N . LEU B 1 24 ? -7.432 26.468 114.435 1.00 34.50 24 LEU B N 1
ATOM 2800 C CA . LEU B 1 24 ? -7.094 25.237 113.728 1.00 34.05 24 LEU B CA 1
ATOM 2801 C C . LEU B 1 24 ? -6.936 25.533 112.239 1.00 34.39 24 LEU B C 1
ATOM 2802 O O . LEU B 1 24 ? -5.915 25.203 111.634 1.00 34.31 24 LEU B O 1
ATOM 2807 N N . ALA B 1 25 ? -7.950 26.166 111.652 1.00 33.95 25 ALA B N 1
ATOM 2808 C CA . ALA B 1 25 ? -7.913 26.498 110.231 1.00 31.85 25 ALA B CA 1
ATOM 2809 C C . ALA B 1 25 ? -6.672 27.312 109.885 1.00 30.88 25 ALA B C 1
ATOM 2810 O O . ALA B 1 25 ? -6.046 27.092 108.853 1.00 31.38 25 ALA B O 1
ATOM 2812 N N . LYS B 1 26 ? -6.307 28.254 110.747 1.00 32.49 26 LYS B N 1
ATOM 2813 C CA . LYS B 1 26 ? -5.127 29.070 110.487 1.00 33.72 26 LYS B CA 1
ATOM 2814 C C . LYS B 1 26 ? -3.871 28.205 110.491 1.00 34.17 26 LYS B C 1
ATOM 2815 O O . LYS B 1 26 ? -3.010 28.319 109.607 1.00 33.09 26 LYS B O 1
ATOM 2821 N N . ALA B 1 27 ? -3.771 27.340 111.494 1.00 33.20 27 ALA B N 1
ATOM 2822 C CA . ALA B 1 27 ? -2.627 26.454 111.605 1.00 32.96 27 ALA B CA 1
ATOM 2823 C C . ALA B 1 27 ? -2.533 25.614 110.336 1.00 33.03 27 ALA B C 1
ATOM 2824 O O . ALA B 1 27 ? -1.467 25.495 109.724 1.00 32.61 27 ALA B O 1
ATOM 2826 N N . ILE B 1 28 ? -3.659 25.036 109.934 1.00 33.61 28 ILE B N 1
ATOM 2827 C CA . ILE B 1 28 ? -3.684 24.207 108.733 1.00 34.11 28 ILE B CA 1
ATOM 2828 C C . ILE B 1 28 ? -3.329 24.995 107.478 1.00 34.42 28 ILE B C 1
ATOM 2829 O O . ILE B 1 28 ? -2.464 24.583 106.706 1.00 34.84 28 ILE B O 1
ATOM 2834 N N . ILE B 1 29 ? -3.994 26.127 107.268 1.00 35.03 29 ILE B N 1
ATOM 2835 C CA . ILE B 1 29 ? -3.733 26.928 106.071 1.00 35.48 29 ILE B CA 1
ATOM 2836 C C . ILE B 1 29 ? -2.297 27.431 106.024 1.00 35.55 29 ILE B C 1
ATOM 2837 O O . ILE B 1 29 ? -1.721 27.604 104.951 1.00 34.05 29 ILE B O 1
ATOM 2842 N N . ARG B 1 30 ? -1.722 27.654 107.199 1.00 37.35 30 ARG B N 1
ATOM 2843 C CA . ARG B 1 30 ? -0.350 28.132 107.300 1.00 39.56 30 ARG B CA 1
ATOM 2844 C C . ARG B 1 30 ? 0.698 27.076 106.960 1.00 39.52 30 ARG B C 1
ATOM 2845 O O . ARG B 1 30 ? 1.842 27.411 106.649 1.00 38.44 30 ARG B O 1
ATOM 2853 N N . GLY B 1 31 ? 0.307 25.805 107.005 1.00 39.78 31 GLY B N 1
ATOM 2854 C CA . GLY B 1 31 ? 1.241 24.738 106.680 1.00 38.11 31 GLY B CA 1
ATOM 2855 C C . GLY B 1 31 ? 2.017 24.233 107.884 1.00 38.45 31 GLY B C 1
ATOM 2856 O O . GLY B 1 31 ? 3.071 23.612 107.740 1.00 37.40 31 GLY B O 1
ATOM 2857 N N . GLU B 1 32 ? 1.493 24.493 109.075 1.00 37.61 32 GLU B N 1
ATOM 2858 C CA . GLU B 1 32 ? 2.153 24.067 110.298 1.00 39.86 32 GLU B CA 1
ATOM 2859 C C . GLU B 1 32 ? 1.452 22.882 110.954 1.00 39.32 32 GLU B C 1
ATOM 2860 O O . GLU B 1 32 ? 1.449 22.732 112.170 1.00 41.04 32 GLU B O 1
ATOM 2866 N N . VAL B 1 33 ? 0.852 22.041 110.127 1.00 39.79 33 VAL B N 1
ATOM 2867 C CA . VAL B 1 33 ? 0.171 20.848 110.602 1.00 37.95 33 VAL B CA 1
ATOM 2868 C C . VAL B 1 33 ? 0.518 19.747 109.615 1.00 37.69 33 VAL B C 1
ATOM 2869 O O . VAL B 1 33 ? 0.346 19.909 108.405 1.00 35.28 33 VAL B O 1
ATOM 2873 N N . PRO B 1 34 ? 1.041 18.619 110.118 1.00 36.40 34 PRO B N 1
ATOM 2874 C CA . PRO B 1 34 ? 1.413 17.499 109.249 1.00 35.27 34 PRO B CA 1
ATOM 2875 C C . PRO B 1 34 ? 0.253 17.081 108.345 1.00 32.70 34 PRO B C 1
ATOM 2876 O O . PRO B 1 34 ? -0.902 17.115 108.750 1.00 31.18 34 PRO B O 1
ATOM 2880 N N . GLU B 1 35 ? 0.566 16.694 107.119 1.00 32.12 35 GLU B N 1
ATOM 2881 C CA . GLU B 1 35 ? -0.469 16.265 106.196 1.00 32.33 35 GLU B CA 1
ATOM 2882 C C . GLU B 1 35 ? -1.289 15.124 106.808 1.00 32.52 35 GLU B C 1
ATOM 2883 O O . GLU B 1 35 ? -2.500 15.038 106.602 1.00 31.12 35 GLU B O 1
ATOM 2889 N N . ILE B 1 36 ? -0.632 14.252 107.572 1.00 31.63 36 ILE B N 1
ATOM 2890 C CA . ILE B 1 36 ? -1.333 13.143 108.201 1.00 30.12 36 ILE B CA 1
ATOM 2891 C C . ILE B 1 36 ? -2.446 13.662 109.111 1.00 30.04 36 ILE B C 1
ATOM 2892 O O . ILE B 1 36 ? -3.534 13.088 109.163 1.00 30.73 36 ILE B O 1
ATOM 2897 N N . LEU B 1 37 ? -2.172 14.754 109.818 1.00 30.17 37 LEU B N 1
ATOM 2898 C CA . LEU B 1 37 ? -3.149 15.338 110.729 1.00 30.97 37 LEU B CA 1
ATOM 2899 C C . LEU B 1 37 ? -4.183 16.221 110.026 1.00 29.87 37 LEU B C 1
ATOM 2900 O O . LEU B 1 37 ? -5.317 16.333 110.487 1.00 30.37 37 LEU B O 1
ATOM 2905 N N . VAL B 1 38 ? -3.799 16.850 108.918 1.00 30.73 38 VAL B N 1
ATOM 2906 C CA . VAL B 1 38 ? -4.744 17.685 108.174 1.00 30.63 38 VAL B CA 1
ATOM 2907 C C . VAL B 1 38 ? -5.823 16.754 107.630 1.00 29.41 38 VAL B C 1
ATOM 2908 O O . VAL B 1 38 ? -7.018 17.016 107.760 1.00 30.96 38 VAL B O 1
ATOM 2912 N N . SER B 1 39 ? -5.380 15.652 107.038 1.00 28.65 39 SER B N 1
ATOM 2913 C CA . SER B 1 39 ? -6.274 14.643 106.484 1.00 27.71 39 SER B CA 1
ATOM 2914 C C . SER B 1 39 ? -7.239 14.120 107.548 1.00 27.13 39 SER B C 1
ATOM 2915 O O . SER B 1 39 ? -8.442 14.015 107.308 1.00 25.23 39 SER B O 1
ATOM 2918 N N . ALA B 1 40 ? -6.706 13.802 108.728 1.00 25.86 40 ALA B N 1
ATOM 2919 C CA . ALA B 1 40 ? -7.527 13.295 109.819 1.00 25.64 40 ALA B CA 1
ATOM 2920 C C . ALA B 1 40 ? -8.577 14.313 110.255 1.00 24.92 40 ALA B C 1
ATOM 2921 O O . ALA B 1 40 ? -9.745 13.979 110.448 1.00 27.03 40 ALA B O 1
ATOM 2923 N N . ILE B 1 41 ? -8.152 15.555 110.432 1.00 25.49 41 ILE B N 1
ATOM 2924 C CA . ILE B 1 41 ? -9.059 16.609 110.852 1.00 26.47 41 ILE B CA 1
ATOM 2925 C C . ILE B 1 41 ? -10.169 16.819 109.815 1.00 25.98 41 ILE B C 1
ATOM 2926 O O . ILE B 1 41 ? -11.349 16.854 110.154 1.00 24.48 41 ILE B O 1
ATOM 2931 N N . LEU B 1 42 ? -9.788 16.947 108.550 1.00 27.46 42 LEU B N 1
ATOM 2932 C CA . LEU B 1 42 ? -10.781 17.149 107.502 1.00 27.82 42 LEU B CA 1
ATOM 2933 C C . LEU B 1 42 ? -11.789 16.005 107.481 1.00 27.32 42 LEU B C 1
ATOM 2934 O O . LEU B 1 42 ? -12.990 16.239 107.365 1.00 27.34 42 LEU B O 1
ATOM 2939 N N . VAL B 1 43 ? -11.307 14.770 107.614 1.00 26.90 43 VAL B N 1
ATOM 2940 C CA . VAL B 1 43 ? -12.197 13.611 107.608 1.00 26.02 43 VAL B CA 1
ATOM 2941 C C . VAL B 1 43 ? -13.084 13.592 108.849 1.00 26.23 43 VAL B C 1
ATOM 2942 O O . VAL B 1 43 ? -14.285 13.328 108.764 1.00 25.88 43 VAL B O 1
ATOM 2946 N N . ALA B 1 44 ? -12.488 13.865 110.002 1.00 26.59 44 ALA B N 1
ATOM 2947 C CA . ALA B 1 44 ? -13.232 13.883 111.251 1.00 27.02 44 ALA B CA 1
ATOM 2948 C C . ALA B 1 44 ? -14.361 14.907 111.142 1.00 27.85 44 ALA B C 1
ATOM 2949 O O . ALA B 1 44 ? -15.510 14.631 111.505 1.00 26.75 44 ALA B O 1
ATOM 2951 N N . LEU B 1 45 ? -14.022 16.089 110.635 1.00 27.55 45 LEU B N 1
ATOM 2952 C CA . LEU B 1 45 ? -14.993 17.164 110.460 1.00 29.04 45 LEU B CA 1
ATOM 2953 C C . LEU B 1 45 ? -16.146 16.722 109.574 1.00 29.33 45 LEU B C 1
ATOM 2954 O O . LEU B 1 45 ? -17.316 16.881 109.926 1.00 29.88 45 LEU B O 1
ATOM 2959 N N . ARG B 1 46 ? -15.808 16.181 108.412 1.00 28.38 46 ARG B N 1
ATOM 2960 C CA . ARG B 1 46 ? -16.824 15.722 107.490 1.00 30.09 46 ARG B CA 1
ATOM 2961 C C . ARG B 1 46 ? -17.761 14.657 108.062 1.00 30.71 46 ARG B C 1
ATOM 2962 O O . ARG B 1 46 ? -18.974 14.769 107.928 1.00 32.45 46 ARG B O 1
ATOM 2970 N N . MET B 1 47 ? -17.209 13.621 108.684 1.00 29.85 47 MET B N 1
ATOM 2971 C CA . MET B 1 47 ? -18.045 12.560 109.225 1.00 29.61 47 MET B CA 1
ATOM 2972 C C . MET B 1 47 ? -18.920 12.973 110.397 1.00 30.69 47 MET B C 1
ATOM 2973 O O . MET B 1 47 ? -20.027 12.460 110.556 1.00 31.14 47 MET B O 1
ATOM 2978 N N . LYS B 1 48 ? -18.439 13.893 111.222 1.00 29.30 48 LYS B N 1
ATOM 2979 C CA . LYS B 1 48 ? -19.245 14.356 112.343 1.00 29.65 48 LYS B CA 1
ATOM 2980 C C . LYS B 1 48 ? -20.350 15.236 111.774 1.00 30.22 48 LYS B C 1
ATOM 2981 O O . LYS B 1 48 ? -21.520 15.124 112.153 1.00 28.15 48 LYS B O 1
ATOM 2987 N N . GLY B 1 49 ? -19.950 16.095 110.838 1.00 30.56 49 GLY B N 1
ATOM 2988 C CA . GLY B 1 49 ? -20.859 17.042 110.217 1.00 31.22 49 GLY B CA 1
ATOM 2989 C C . GLY B 1 49 ? -20.388 18.416 110.667 1.00 32.09 49 GLY B C 1
ATOM 2990 O O . GLY B 1 49 ? -20.400 18.709 111.860 1.00 33.27 49 GLY B O 1
ATOM 2991 N N . GLU B 1 50 ? -19.944 19.255 109.737 1.00 32.70 50 GLU B N 1
ATOM 2992 C CA . GLU B 1 50 ? -19.466 20.575 110.121 1.00 33.09 50 GLU B CA 1
ATOM 2993 C C . GLU B 1 50 ? -20.613 21.426 110.634 1.00 32.61 50 GLU B C 1
ATOM 2994 O O . GLU B 1 50 ? -21.690 21.462 110.041 1.00 32.73 50 GLU B O 1
ATOM 3000 N N . SER B 1 51 ? -20.383 22.086 111.765 1.00 31.49 51 SER B N 1
ATOM 3001 C CA . SER B 1 51 ? -21.399 22.934 112.373 1.00 31.43 51 SER B CA 1
ATOM 3002 C C . SER B 1 51 ? -21.200 24.393 111.968 1.00 30.02 51 SER B C 1
ATOM 3003 O O . SER B 1 51 ? -20.192 24.753 111.358 1.00 28.67 51 SER B O 1
ATOM 3006 N N . LYS B 1 52 ? -22.174 25.223 112.328 1.00 31.67 52 LYS B N 1
ATOM 3007 C CA . LYS B 1 52 ? -22.146 26.644 112.016 1.00 32.79 52 LYS B CA 1
ATOM 3008 C C . LYS B 1 52 ? -20.881 27.309 112.556 1.00 33.19 52 LYS B C 1
ATOM 3009 O O . LYS B 1 52 ? -20.233 28.082 111.853 1.00 32.84 52 LYS B O 1
ATOM 3015 N N . ASN B 1 53 ? -20.511 27.003 113.795 1.00 34.49 53 ASN B N 1
ATOM 3016 C CA . ASN B 1 53 ? -19.315 27.616 114.363 1.00 34.73 53 ASN B CA 1
ATOM 3017 C C . ASN B 1 53 ? -18.034 27.231 113.629 1.00 34.71 53 ASN B C 1
ATOM 3018 O O . ASN B 1 53 ? -17.166 28.078 113.404 1.00 35.55 53 ASN B O 1
ATOM 3023 N N . GLU B 1 54 ? -17.907 25.965 113.243 1.00 34.66 54 GLU B N 1
ATOM 3024 C CA . GLU B 1 54 ? -16.717 25.537 112.512 1.00 35.31 54 GLU B CA 1
ATOM 3025 C C . GLU B 1 54 ? -16.608 26.262 111.168 1.00 34.97 54 GLU B C 1
ATOM 3026 O O . GLU B 1 54 ? -15.521 26.684 110.765 1.00 34.97 54 GLU B O 1
ATOM 3032 N N . ILE B 1 55 ? -17.738 26.407 110.480 1.00 33.00 55 ILE B N 1
ATOM 3033 C CA . ILE B 1 55 ? -17.758 27.093 109.194 1.00 31.41 55 ILE B CA 1
ATOM 3034 C C . ILE B 1 55 ? -17.355 28.556 109.375 1.00 30.03 55 ILE B C 1
ATOM 3035 O O . ILE B 1 55 ? -16.508 29.068 108.646 1.00 29.44 55 ILE B O 1
ATOM 3040 N N . VAL B 1 56 ? -17.953 29.220 110.360 1.00 29.53 56 VAL B N 1
ATOM 3041 C CA . VAL B 1 56 ? -17.624 30.613 110.632 1.00 28.78 56 VAL B CA 1
ATOM 3042 C C . VAL B 1 56 ? -16.135 30.748 110.949 1.00 29.54 56 VAL B C 1
ATOM 3043 O O . VAL B 1 56 ? -15.451 31.611 110.402 1.00 28.69 56 VAL B O 1
ATOM 3047 N N . GLY B 1 57 ? -15.633 29.879 111.823 1.00 29.74 57 GLY B N 1
ATOM 3048 C CA . GLY B 1 57 ? -14.227 29.938 112.187 1.00 28.16 57 GLY B CA 1
ATOM 3049 C C . GLY B 1 57 ? -13.306 29.761 110.999 1.00 26.43 57 GLY B C 1
ATOM 3050 O O . GLY B 1 57 ? -12.345 30.507 110.832 1.00 26.98 57 GLY B O 1
ATOM 3051 N N . PHE B 1 58 ? -13.597 28.771 110.166 1.00 25.61 58 PHE B N 1
ATOM 3052 C CA . PHE B 1 58 ? -12.775 28.517 108.994 1.00 26.78 58 PHE B CA 1
ATOM 3053 C C . PHE B 1 58 ? -12.835 29.670 107.997 1.00 25.12 58 PHE B C 1
ATOM 3054 O O . PHE B 1 58 ? -11.829 30.009 107.373 1.00 24.07 58 PHE B O 1
ATOM 3062 N N . ALA B 1 59 ? -14.014 30.267 107.847 1.00 26.08 59 ALA B N 1
ATOM 3063 C CA . ALA B 1 59 ? -14.183 31.389 106.923 1.00 27.69 59 ALA B CA 1
ATOM 3064 C C . ALA B 1 59 ? -13.349 32.590 107.386 1.00 29.43 59 ALA B C 1
ATOM 3065 O O . ALA B 1 59 ? -12.659 33.237 106.589 1.00 29.03 59 ALA B O 1
ATOM 3067 N N . ARG B 1 60 ? -13.415 32.879 108.682 1.00 30.40 60 ARG B N 1
ATOM 3068 C CA . ARG B 1 60 ? -12.654 33.978 109.256 1.00 31.06 60 ARG B CA 1
ATOM 3069 C C . ARG B 1 60 ? -11.157 33.733 109.090 1.00 31.83 60 ARG B C 1
ATOM 3070 O O . ARG B 1 60 ? -10.388 34.665 108.850 1.00 33.79 60 ARG B O 1
ATOM 3078 N N . ALA B 1 61 ? -10.743 32.475 109.209 1.00 34.10 61 ALA B N 1
ATOM 3079 C CA . ALA B 1 61 ? -9.330 32.133 109.064 1.00 34.45 61 ALA B CA 1
ATOM 3080 C C . ALA B 1 61 ? -8.863 32.386 107.632 1.00 35.03 61 ALA B C 1
ATOM 3081 O O . ALA B 1 61 ? -7.811 32.990 107.411 1.00 34.63 61 ALA B O 1
ATOM 3083 N N . MET B 1 62 ? -9.648 31.931 106.659 1.00 35.00 62 MET B N 1
ATOM 3084 C CA . MET B 1 62 ? -9.295 32.129 105.256 1.00 35.86 62 MET B CA 1
ATOM 3085 C C . MET B 1 62 ? -9.285 33.601 104.864 1.00 35.32 62 MET B C 1
ATOM 3086 O O . MET B 1 62 ? -8.470 34.024 104.053 1.00 36.13 62 MET B O 1
ATOM 3091 N N . ARG B 1 63 ? -10.200 34.377 105.430 1.00 36.37 63 ARG B N 1
ATOM 3092 C CA . ARG B 1 63 ? -10.259 35.800 105.128 1.00 38.25 63 ARG B CA 1
ATOM 3093 C C . ARG B 1 63 ? -8.999 36.516 105.598 1.00 38.72 63 ARG B C 1
ATOM 3094 O O . ARG B 1 63 ? -8.395 37.289 104.851 1.00 37.88 63 ARG B O 1
ATOM 3102 N N . GLU B 1 64 ? -8.598 36.254 106.839 1.00 40.13 64 GLU B N 1
ATOM 3103 C CA . GLU B 1 64 ? -7.415 36.906 107.385 1.00 41.85 64 GLU B CA 1
ATOM 3104 C C . GLU B 1 64 ? -6.130 36.523 106.664 1.00 40.22 64 GLU B C 1
ATOM 3105 O O . GLU B 1 64 ? -5.226 37.343 106.537 1.00 40.87 64 GLU B O 1
ATOM 3111 N N . LEU B 1 65 ? -6.047 35.284 106.190 1.00 38.89 65 LEU B N 1
ATOM 3112 C CA . LEU B 1 65 ? -4.849 34.818 105.502 1.00 39.10 65 LEU B CA 1
ATOM 3113 C C . LEU B 1 65 ? -4.871 35.071 103.999 1.00 40.20 65 LEU B C 1
ATOM 3114 O O . LEU B 1 65 ? -3.988 34.619 103.274 1.00 40.32 65 LEU B O 1
ATOM 3119 N N . ALA B 1 66 ? -5.879 35.789 103.522 1.00 41.72 66 ALA B N 1
ATOM 3120 C CA . ALA B 1 66 ? -5.968 36.071 102.093 1.00 41.89 66 ALA B CA 1
ATOM 3121 C C . ALA B 1 66 ? -5.394 37.439 101.764 1.00 42.39 66 ALA B C 1
ATOM 3122 O O . ALA B 1 66 ? -5.307 38.314 102.629 1.00 40.15 66 ALA B O 1
ATOM 3124 N N . ILE B 1 67 ? -4.978 37.610 100.514 1.00 44.28 67 ILE B N 1
ATOM 3125 C CA . ILE B 1 67 ? -4.455 38.892 100.075 1.00 46.26 67 ILE B CA 1
ATOM 3126 C C . ILE B 1 67 ? -5.698 39.767 99.933 1.00 47.10 67 ILE B C 1
ATOM 3127 O O . ILE B 1 67 ? -6.499 39.599 99.013 1.00 47.08 67 ILE B O 1
ATOM 3132 N N . LYS B 1 68 ? -5.862 40.682 100.879 1.00 47.60 68 LYS B N 1
ATOM 3133 C CA . LYS B 1 68 ? -7.027 41.550 100.916 1.00 50.17 68 LYS B CA 1
ATOM 3134 C C . LYS B 1 68 ? -6.949 42.817 100.076 1.00 50.56 68 LYS B C 1
ATOM 3135 O O . LYS B 1 68 ? -5.874 43.331 99.778 1.00 51.34 68 LYS B O 1
ATOM 3141 N N . ILE B 1 69 ? -8.127 43.293 99.691 1.00 51.32 69 ILE B N 1
ATOM 3142 C CA . ILE B 1 69 ? -8.306 44.519 98.928 1.00 50.90 69 ILE B CA 1
ATOM 3143 C C . ILE B 1 69 ? -9.619 44.983 99.528 1.00 50.13 69 ILE B C 1
ATOM 3144 O O . ILE B 1 69 ? -10.453 44.154 99.895 1.00 50.28 69 ILE B O 1
ATOM 3149 N N . ASP B 1 70 ? -9.806 46.289 99.654 1.00 49.57 70 ASP B N 1
ATOM 3150 C CA . ASP B 1 70 ? -11.022 46.801 100.267 1.00 48.79 70 ASP B CA 1
ATOM 3151 C C . ASP B 1 70 ? -11.987 47.497 99.309 1.00 48.03 70 ASP B C 1
ATOM 3152 O O . ASP B 1 70 ? -11.614 48.440 98.609 1.00 47.92 70 ASP B O 1
ATOM 3157 N N . VAL B 1 71 ? -13.225 47.005 99.282 1.00 46.09 71 VAL B N 1
ATOM 3158 C CA . VAL B 1 71 ? -14.295 47.558 98.450 1.00 44.56 71 VAL B CA 1
ATOM 3159 C C . VAL B 1 71 ? -15.620 47.041 99.023 1.00 44.91 71 VAL B C 1
ATOM 3160 O O . VAL B 1 71 ? -16.426 46.448 98.305 1.00 43.95 71 VAL B O 1
ATOM 3164 N N . PRO B 1 72 ? -15.857 47.264 100.329 1.00 44.26 72 PRO B N 1
ATOM 3165 C CA . PRO B 1 72 ? -17.062 46.840 101.057 1.00 43.69 72 PRO B CA 1
ATOM 3166 C C . PRO B 1 72 ? -18.374 47.046 100.299 1.00 43.65 72 PRO B C 1
ATOM 3167 O O . PRO B 1 72 ? -19.208 46.143 100.214 1.00 44.62 72 PRO B O 1
ATOM 3171 N N . ASN B 1 73 ? -18.544 48.245 99.757 1.00 42.03 73 ASN B N 1
ATOM 3172 C CA . ASN B 1 73 ? -19.742 48.622 99.013 1.00 39.89 73 ASN B CA 1
ATOM 3173 C C . ASN B 1 73 ? -20.001 47.795 97.745 1.00 37.29 73 ASN B C 1
ATOM 3174 O O . ASN B 1 73 ? -21.068 47.901 97.141 1.00 37.19 73 ASN B O 1
ATOM 3179 N N . ALA B 1 74 ? -19.031 46.993 97.324 1.00 32.42 74 ALA B N 1
ATOM 3180 C CA . ALA B 1 74 ? -19.219 46.194 96.124 1.00 30.14 74 ALA B CA 1
ATOM 3181 C C . ALA B 1 74 ? -20.138 45.009 96.381 1.00 29.25 74 ALA B C 1
ATOM 3182 O O . ALA B 1 74 ? -20.479 44.699 97.526 1.00 27.31 74 ALA B O 1
ATOM 3184 N N . ILE B 1 75 ? -20.555 44.361 95.300 1.00 27.35 75 ILE B N 1
ATOM 3185 C CA . ILE B 1 75 ? -21.418 43.194 95.394 1.00 26.42 75 ILE B CA 1
ATOM 3186 C C . ILE B 1 75 ? -20.742 42.068 94.630 1.00 24.80 75 ILE B C 1
ATOM 3187 O O . ILE B 1 75 ? -19.958 42.328 93.720 1.00 25.20 75 ILE B O 1
ATOM 3192 N N . ASP B 1 76 ? -21.024 40.829 95.018 1.00 26.01 76 ASP B N 1
ATOM 3193 C CA . ASP B 1 76 ? -20.474 39.651 94.344 1.00 27.97 76 ASP B CA 1
ATOM 3194 C C . ASP B 1 76 ? -21.658 38.720 94.097 1.00 28.69 76 ASP B C 1
ATOM 3195 O O . ASP B 1 76 ? -22.646 38.791 94.830 1.00 27.01 76 ASP B O 1
ATOM 3200 N N . THR B 1 77 ? -21.575 37.863 93.080 1.00 30.18 77 THR B N 1
ATOM 3201 C CA . THR B 1 77 ? -22.682 36.954 92.775 1.00 35.68 77 THR B CA 1
ATOM 3202 C C . THR B 1 77 ? -22.414 35.452 92.980 1.00 37.89 77 THR B C 1
ATOM 3203 O O . THR B 1 77 ? -21.322 35.048 93.368 1.00 34.81 77 THR B O 1
ATOM 3207 N N . ALA B 1 78 ? -23.436 34.636 92.713 1.00 42.79 78 ALA B N 1
ATOM 3208 C CA . ALA B 1 78 ? -23.363 33.181 92.892 1.00 46.26 78 ALA B CA 1
ATOM 3209 C C . ALA B 1 78 ? -22.710 32.422 91.739 1.00 48.28 78 ALA B C 1
ATOM 3210 O O . ALA B 1 78 ? -21.637 32.797 91.264 1.00 50.02 78 ALA B O 1
ATOM 3212 N N . GLY B 1 79 ? -23.362 31.345 91.305 1.00 49.21 79 GLY B N 1
ATOM 3213 C CA . GLY B 1 79 ? -22.832 30.545 90.215 1.00 50.88 79 GLY B CA 1
ATOM 3214 C C . GLY B 1 79 ? -21.796 29.537 90.673 1.00 52.65 79 GLY B C 1
ATOM 3215 O O . GLY B 1 79 ? -20.607 29.851 90.768 1.00 54.70 79 GLY B O 1
ATOM 3216 N N . ASP B 1 83 ? -22.155 21.968 91.487 1.00 65.61 83 ASP B N 1
ATOM 3217 C CA . ASP B 1 83 ? -22.596 20.725 90.874 1.00 65.21 83 ASP B CA 1
ATOM 3218 C C . ASP B 1 83 ? -21.959 20.540 89.505 1.00 64.07 83 ASP B C 1
ATOM 3219 O O . ASP B 1 83 ? -20.850 21.013 89.255 1.00 62.85 83 ASP B O 1
ATOM 3224 N N . GLY B 1 84 ? -22.669 19.854 88.618 1.00 63.86 84 GLY B N 1
ATOM 3225 C CA . GLY B 1 84 ? -22.132 19.614 87.296 1.00 63.53 84 GLY B CA 1
ATOM 3226 C C . GLY B 1 84 ? -23.086 19.775 86.128 1.00 62.91 84 GLY B C 1
ATOM 3227 O O . GLY B 1 84 ? -22.780 19.286 85.037 1.00 64.81 84 GLY B O 1
ATOM 3228 N N . LEU B 1 85 ? -24.230 20.435 86.328 1.00 60.22 85 LEU B N 1
ATOM 3229 C CA . LEU B 1 85 ? -25.159 20.631 85.217 1.00 56.89 85 LEU B CA 1
ATOM 3230 C C . LEU B 1 85 ? -24.466 21.526 84.195 1.00 55.19 85 LEU B C 1
ATOM 3231 O O . LEU B 1 85 ? -23.662 22.382 84.555 1.00 54.95 85 LEU B O 1
ATOM 3236 N N . GLY B 1 86 ? -24.774 21.327 82.921 1.00 53.78 86 GLY B N 1
ATOM 3237 C CA . GLY B 1 86 ? -24.141 22.126 81.887 1.00 51.86 86 GLY B CA 1
ATOM 3238 C C . GLY B 1 86 ? -24.365 23.626 81.975 1.00 48.83 86 GLY B C 1
ATOM 3239 O O . GLY B 1 86 ? -23.700 24.382 81.271 1.00 48.95 86 GLY B O 1
ATOM 3240 N N . THR B 1 87 ? -25.289 24.047 82.839 1.00 46.76 87 THR B N 1
ATOM 3241 C CA . THR B 1 87 ? -25.647 25.460 83.029 1.00 44.09 87 THR B CA 1
ATOM 3242 C C . THR B 1 87 ? -24.614 26.531 82.692 1.00 41.95 87 THR B C 1
ATOM 3243 O O . THR B 1 87 ? -23.490 26.498 83.184 1.00 42.05 87 THR B O 1
ATOM 3247 N N . VAL B 1 88 ? -25.014 27.492 81.864 1.00 38.83 88 VAL B N 1
ATOM 3248 C CA . VAL B 1 88 ? -24.141 28.600 81.491 1.00 36.47 88 VAL B CA 1
ATOM 3249 C C . VAL B 1 88 ? -23.890 29.405 82.773 1.00 36.15 88 VAL B C 1
ATOM 3250 O O . VAL B 1 88 ? -24.755 29.472 83.646 1.00 34.78 88 VAL B O 1
ATOM 3254 N N . ASN B 1 89 ? -22.711 30.011 82.888 1.00 36.90 89 ASN B N 1
ATOM 3255 C CA . ASN B 1 89 ? -22.366 30.761 84.098 1.00 37.04 89 ASN B CA 1
ATOM 3256 C C . ASN B 1 89 ? -22.953 32.160 84.095 1.00 35.05 89 ASN B C 1
ATOM 3257 O O . ASN B 1 89 ? -22.273 33.137 83.798 1.00 35.64 89 ASN B O 1
ATOM 3262 N N . VAL B 1 90 ? -24.226 32.251 84.446 1.00 33.58 90 VAL B N 1
ATOM 3263 C CA . VAL B 1 90 ? -24.904 33.529 84.450 1.00 32.77 90 VAL B CA 1
ATOM 3264 C C . VAL B 1 90 ? -24.473 34.479 85.561 1.00 31.11 90 VAL B C 1
ATOM 3265 O O . VAL B 1 90 ? -24.652 35.687 85.440 1.00 30.39 90 VAL B O 1
ATOM 3269 N N . SER B 1 91 ? -23.894 33.959 86.637 1.00 29.40 91 SER B N 1
ATOM 3270 C CA . SER B 1 91 ? -23.455 34.852 87.699 1.00 29.26 91 SER B CA 1
ATOM 3271 C C . SER B 1 91 ? -22.333 35.750 87.174 1.00 28.85 91 SER B C 1
ATOM 3272 O O . SER B 1 91 ? -22.137 36.869 87.657 1.00 28.35 91 SER B O 1
ATOM 3275 N N . THR B 1 92 ? -21.594 35.257 86.186 1.00 26.24 92 THR B N 1
ATOM 3276 C CA . THR B 1 92 ? -20.530 36.054 85.585 1.00 27.46 92 THR B CA 1
ATOM 3277 C C . THR B 1 92 ? -21.193 37.145 84.730 1.00 26.20 92 THR B C 1
ATOM 3278 O O . THR B 1 92 ? -20.790 38.300 84.767 1.00 26.92 92 THR B O 1
ATOM 3282 N N . ALA B 1 93 ? -22.210 36.771 83.957 1.00 26.45 93 ALA B N 1
ATOM 3283 C CA . ALA B 1 93 ? -22.922 37.739 83.118 1.00 26.72 93 ALA B CA 1
ATOM 3284 C C . ALA B 1 93 ? -23.659 38.739 84.009 1.00 27.30 93 ALA B C 1
ATOM 3285 O O . ALA B 1 93 ? -23.679 39.937 83.745 1.00 28.08 93 ALA B O 1
ATOM 3287 N N . SER B 1 94 ? -24.259 38.233 85.074 1.00 25.77 94 SER B N 1
ATOM 3288 C CA . SER B 1 94 ? -24.989 39.070 86.007 1.00 26.15 94 SER B CA 1
ATOM 3289 C C . SER B 1 94 ? -24.070 40.112 86.641 1.00 25.51 94 SER B C 1
ATOM 3290 O O . SER B 1 94 ? -24.472 41.256 86.860 1.00 25.04 94 SER B O 1
ATOM 3293 N N . ALA B 1 95 ? -22.833 39.715 86.929 1.00 24.68 95 ALA B N 1
ATOM 3294 C CA . ALA B 1 95 ? -21.859 40.616 87.532 1.00 23.82 95 ALA B CA 1
ATOM 3295 C C . ALA B 1 95 ? -21.600 41.779 86.575 1.00 24.23 95 ALA B C 1
ATOM 3296 O O . ALA B 1 95 ? -21.346 42.903 86.999 1.00 21.93 95 ALA B O 1
ATOM 3298 N N . ILE B 1 96 ? -21.659 41.499 85.279 1.00 24.67 96 ILE B N 1
ATOM 3299 C CA . ILE B 1 96 ? -21.466 42.543 84.279 1.00 25.81 96 ILE B CA 1
ATOM 3300 C C . ILE B 1 96 ? -22.608 43.564 84.331 1.00 24.63 96 ILE B C 1
ATOM 3301 O O . ILE B 1 96 ? -22.365 44.768 84.347 1.00 25.53 96 ILE B O 1
ATOM 3306 N N . LEU B 1 97 ? -23.854 43.090 84.348 1.00 24.62 97 LEU B N 1
ATOM 3307 C CA . LEU B 1 97 ? -24.987 44.016 84.386 1.00 23.83 97 LEU B CA 1
ATOM 3308 C C . LEU B 1 97 ? -24.889 44.898 85.619 1.00 23.60 97 LEU B C 1
ATOM 3309 O O . LEU B 1 97 ? -25.048 46.108 85.528 1.00 22.01 97 LEU B O 1
ATOM 3314 N N . LEU B 1 98 ? -24.616 44.281 86.768 1.00 22.80 98 LEU B N 1
ATOM 3315 C CA . LEU B 1 98 ? -24.520 45.003 88.035 1.00 22.53 98 LEU B CA 1
ATOM 3316 C C . LEU B 1 98 ? -23.419 46.081 88.079 1.00 23.99 98 LEU B C 1
ATOM 3317 O O . LEU B 1 98 ? -23.551 47.071 88.802 1.00 24.40 98 LEU B O 1
ATOM 3322 N N . SER B 1 99 ? -22.344 45.894 87.310 1.00 25.09 99 SER B N 1
ATOM 3323 C CA . SER B 1 99 ? -21.246 46.859 87.302 1.00 25.74 99 SER B CA 1
ATOM 3324 C C . SER B 1 99 ? -21.672 48.215 86.730 1.00 25.97 99 SER B C 1
ATOM 3325 O O . SER B 1 99 ? -20.936 49.204 86.844 1.00 25.53 99 SER B O 1
ATOM 3328 N N . LEU B 1 100 ? -22.860 48.260 86.130 1.00 24.68 100 LEU B N 1
ATOM 3329 C CA . LEU B 1 100 ? -23.399 49.504 85.575 1.00 24.92 100 LEU B CA 1
ATOM 3330 C C . LEU B 1 100 ? -23.980 50.407 86.670 1.00 26.31 100 LEU B C 1
ATOM 3331 O O . LEU B 1 100 ? -24.025 51.625 86.508 1.00 28.44 100 LEU B O 1
ATOM 3336 N N . VAL B 1 101 ? -24.408 49.821 87.785 1.00 25.91 101 VAL B N 1
ATOM 3337 C CA . VAL B 1 101 ? -25.022 50.609 88.853 1.00 26.47 101 VAL B CA 1
ATOM 3338 C C . VAL B 1 101 ? -24.427 50.389 90.256 1.00 27.86 101 VAL B C 1
ATOM 3339 O O . VAL B 1 101 ? -24.992 50.839 91.264 1.00 28.82 101 VAL B O 1
ATOM 3343 N N . ASN B 1 102 ? -23.282 49.717 90.325 1.00 27.73 102 ASN B N 1
ATOM 3344 C CA . ASN B 1 102 ? -22.643 49.442 91.612 1.00 27.65 102 ASN B CA 1
ATOM 3345 C C . ASN B 1 102 ? -21.324 48.734 91.367 1.00 28.31 102 ASN B C 1
ATOM 3346 O O . ASN B 1 102 ? -21.188 47.969 90.406 1.00 28.11 102 ASN B O 1
ATOM 3351 N N . PRO B 1 103 ? -20.322 48.996 92.216 1.00 29.32 103 PRO B N 1
ATOM 3352 C CA . PRO B 1 103 ? -19.042 48.317 92.013 1.00 29.36 103 PRO B CA 1
ATOM 3353 C C . PRO B 1 103 ? -19.210 46.801 92.215 1.00 27.70 103 PRO B C 1
ATOM 3354 O O . PRO B 1 103 ? -19.987 46.341 93.058 1.00 24.81 103 PRO B O 1
ATOM 3358 N N . VAL B 1 104 ? -18.494 46.027 91.415 1.00 26.97 104 VAL B N 1
ATOM 3359 C CA . VAL B 1 104 ? -18.590 44.579 91.485 1.00 25.52 104 VAL B CA 1
ATOM 3360 C C . VAL B 1 104 ? -17.223 43.961 91.723 1.00 26.67 104 VAL B C 1
ATOM 3361 O O . VAL B 1 104 ? -16.261 44.276 91.026 1.00 26.41 104 VAL B O 1
ATOM 3365 N N . ALA B 1 105 ? -17.145 43.098 92.730 1.00 28.38 105 ALA B N 1
ATOM 3366 C CA . ALA B 1 105 ? -15.909 42.400 93.078 1.00 30.02 105 ALA B CA 1
ATOM 3367 C C . ALA B 1 105 ? -16.209 40.908 92.972 1.00 30.70 105 ALA B C 1
ATOM 3368 O O . ALA B 1 105 ? -16.590 40.266 93.954 1.00 28.49 105 ALA B O 1
ATOM 3370 N N . LYS B 1 106 ? -16.038 40.372 91.767 1.00 31.90 106 LYS B N 1
ATOM 3371 C CA . LYS B 1 106 ? -16.314 38.968 91.483 1.00 33.95 106 LYS B CA 1
ATOM 3372 C C . LYS B 1 106 ? -15.235 37.990 91.942 1.00 34.75 106 LYS B C 1
ATOM 3373 O O . LYS B 1 106 ? -14.133 37.965 91.396 1.00 35.05 106 LYS B O 1
ATOM 3379 N N . HIS B 1 107 ? -15.570 37.183 92.944 1.00 35.57 107 HIS B N 1
ATOM 3380 C CA . HIS B 1 107 ? -14.654 36.170 93.471 1.00 37.49 107 HIS B CA 1
ATOM 3381 C C . HIS B 1 107 ? -14.969 34.859 92.749 1.00 37.87 107 HIS B C 1
ATOM 3382 O O . HIS B 1 107 ? -16.060 34.318 92.904 1.00 39.01 107 HIS B O 1
ATOM 3389 N N . GLY B 1 108 ? -14.030 34.345 91.963 1.00 38.43 108 GLY B N 1
ATOM 3390 C CA . GLY B 1 108 ? -14.306 33.113 91.248 1.00 39.48 108 GLY B CA 1
ATOM 3391 C C . GLY B 1 108 ? -13.130 32.175 91.066 1.00 40.42 108 GLY B C 1
ATOM 3392 O O . GLY B 1 108 ? -12.016 32.443 91.520 1.00 38.80 108 GLY B O 1
ATOM 3393 N N . ASN B 1 109 ? -13.386 31.066 90.386 1.00 42.37 109 ASN B N 1
ATOM 3394 C CA . ASN B 1 109 ? -12.353 30.074 90.140 1.00 45.08 109 ASN B CA 1
ATOM 3395 C C . ASN B 1 109 ? -12.658 29.279 88.878 1.00 46.57 109 ASN B C 1
ATOM 3396 O O . ASN B 1 109 ? -13.664 29.514 88.205 1.00 44.80 109 ASN B O 1
ATOM 3401 N N . ARG B 1 110 ? -11.775 28.340 88.557 1.00 49.58 110 ARG B N 1
ATOM 3402 C CA . ARG B 1 110 ? -11.959 27.493 87.391 1.00 52.03 110 ARG B CA 1
ATOM 3403 C C . ARG B 1 110 ? -12.830 26.328 87.801 1.00 54.15 110 ARG B C 1
ATOM 3404 O O . ARG B 1 110 ? -12.904 25.984 88.979 1.00 53.34 110 ARG B O 1
ATOM 3412 N N . ALA B 1 111 ? -13.497 25.723 86.829 1.00 57.74 111 ALA B N 1
ATOM 3413 C CA . ALA B 1 111 ? -14.336 24.575 87.113 1.00 62.46 111 ALA B CA 1
ATOM 3414 C C . ALA B 1 111 ? -13.516 23.352 86.750 1.00 65.91 111 ALA B C 1
ATOM 3415 O O . ALA B 1 111 ? -13.218 23.133 85.575 1.00 67.38 111 ALA B O 1
ATOM 3417 N N . VAL B 1 112 ? -13.124 22.570 87.751 1.00 69.40 112 VAL B N 1
ATOM 3418 C CA . VAL B 1 112 ? -12.342 21.370 87.483 1.00 72.51 112 VAL B CA 1
ATOM 3419 C C . VAL B 1 112 ? -13.142 20.574 86.465 1.00 73.96 112 VAL B C 1
ATOM 3420 O O . VAL B 1 112 ? -12.590 20.037 85.503 1.00 74.48 112 VAL B O 1
ATOM 3424 N N . SER B 1 113 ? -14.453 20.524 86.684 1.00 75.25 113 SER B N 1
ATOM 3425 C CA . SER B 1 113 ? -15.358 19.819 85.788 1.00 76.22 113 SER B CA 1
ATOM 3426 C C . SER B 1 113 ? -15.508 20.634 84.506 1.00 76.68 113 SER B C 1
ATOM 3427 O O . SER B 1 113 ? -16.333 21.545 84.434 1.00 76.74 113 SER B O 1
ATOM 3430 N N . GLY B 1 114 ? -14.699 20.304 83.502 1.00 77.08 114 GLY B N 1
ATOM 3431 C CA . GLY B 1 114 ? -14.754 21.014 82.235 1.00 76.51 114 GLY B CA 1
ATOM 3432 C C . GLY B 1 114 ? -14.419 22.486 82.389 1.00 76.03 114 GLY B C 1
ATOM 3433 O O . GLY B 1 114 ? -13.437 22.841 83.045 1.00 76.73 114 GLY B O 1
ATOM 3434 N N . LYS B 1 115 ? -15.231 23.345 81.779 1.00 74.48 115 LYS B N 1
ATOM 3435 C CA . LYS B 1 115 ? -15.020 24.784 81.864 1.00 72.06 115 LYS B CA 1
ATOM 3436 C C . LYS B 1 115 ? -16.331 25.536 82.009 1.00 68.91 115 LYS B C 1
ATOM 3437 O O . LYS B 1 115 ? -16.844 26.124 81.056 1.00 69.12 115 LYS B O 1
ATOM 3443 N N . SER B 1 116 ? -16.868 25.504 83.219 1.00 65.02 116 SER B N 1
ATOM 3444 C CA . SER B 1 116 ? -18.114 26.180 83.523 1.00 61.37 116 SER B CA 1
ATOM 3445 C C . SER B 1 116 ? -17.815 27.284 84.529 1.00 57.66 116 SER B C 1
ATOM 3446 O O . SER B 1 116 ? -18.634 28.175 84.755 1.00 57.98 116 SER B O 1
ATOM 3449 N N . GLY B 1 117 ? -16.622 27.221 85.116 1.00 52.55 117 GLY B N 1
ATOM 3450 C CA . GLY B 1 117 ? -16.213 28.210 86.096 1.00 47.09 117 GLY B CA 1
ATOM 3451 C C . GLY B 1 117 ? -16.188 29.616 85.537 1.00 42.83 117 GLY B C 1
ATOM 3452 O O . GLY B 1 117 ? -15.924 29.817 84.351 1.00 40.98 117 GLY B O 1
ATOM 3453 N N . SER B 1 118 ? -16.468 30.593 86.390 1.00 40.77 118 SER B N 1
ATOM 3454 C CA . SER B 1 118 ? -16.478 31.984 85.961 1.00 40.06 118 SER B CA 1
ATOM 3455 C C . SER B 1 118 ? -15.097 32.408 85.470 1.00 38.03 118 SER B C 1
ATOM 3456 O O . SER B 1 118 ? -14.987 33.221 84.560 1.00 36.23 118 SER B O 1
ATOM 3459 N N . ALA B 1 119 ? -14.047 31.848 86.065 1.00 38.44 119 ALA B N 1
ATOM 3460 C CA . ALA B 1 119 ? -12.682 32.172 85.659 1.00 38.33 119 ALA B CA 1
ATOM 3461 C C . ALA B 1 119 ? -12.421 31.669 84.241 1.00 38.08 119 ALA B C 1
ATOM 3462 O O . ALA B 1 119 ? -11.648 32.266 83.497 1.00 38.02 119 ALA B O 1
ATOM 3464 N N . ASP B 1 120 ? -13.072 30.569 83.877 1.00 37.80 120 ASP B N 1
ATOM 3465 C CA . ASP B 1 120 ? -12.909 29.985 82.553 1.00 38.96 120 ASP B CA 1
ATOM 3466 C C . ASP B 1 120 ? -13.615 30.833 81.504 1.00 38.97 120 ASP B C 1
ATOM 3467 O O . ASP B 1 120 ? -13.053 31.128 80.450 1.00 37.76 120 ASP B O 1
ATOM 3472 N N . VAL B 1 121 ? -14.852 31.222 81.805 1.00 39.12 121 VAL B N 1
ATOM 3473 C CA . VAL B 1 121 ? -15.655 32.035 80.897 1.00 38.83 121 VAL B CA 1
ATOM 3474 C C . VAL B 1 121 ? -15.017 33.406 80.678 1.00 38.19 121 VAL B C 1
ATOM 3475 O O . VAL B 1 121 ? -14.886 33.861 79.545 1.00 37.22 121 VAL B O 1
ATOM 3479 N N . LEU B 1 122 ? -14.624 34.061 81.767 1.00 38.44 122 LEU B N 1
ATOM 3480 C CA . LEU B 1 122 ? -13.987 35.369 81.672 1.00 40.00 122 LEU B CA 1
ATOM 3481 C C . LEU B 1 122 ? -12.776 35.277 80.762 1.00 42.27 122 LEU B C 1
ATOM 3482 O O . LEU B 1 122 ? -12.521 36.160 79.937 1.00 43.12 122 LEU B O 1
ATOM 3487 N N . GLU B 1 123 ? -12.027 34.197 80.930 1.00 43.05 123 GLU B N 1
ATOM 3488 C CA . GLU B 1 123 ? -10.842 33.956 80.132 1.00 45.38 123 GLU B CA 1
ATOM 3489 C C . GLU B 1 123 ? -11.243 33.832 78.671 1.00 44.49 123 GLU B C 1
ATOM 3490 O O . GLU B 1 123 ? -10.597 34.392 77.790 1.00 46.17 123 GLU B O 1
ATOM 3496 N N . ALA B 1 124 ? -12.316 33.094 78.419 1.00 43.91 124 ALA B N 1
ATOM 3497 C CA . ALA B 1 124 ? -12.795 32.902 77.056 1.00 44.79 124 ALA B CA 1
ATOM 3498 C C . ALA B 1 124 ? -13.214 34.236 76.434 1.00 44.85 124 ALA B C 1
ATOM 3499 O O . ALA B 1 124 ? -13.263 34.375 75.213 1.00 45.73 124 ALA B O 1
ATOM 3501 N N . LEU B 1 125 ? -13.513 35.216 77.280 1.00 44.78 125 LEU B N 1
ATOM 3502 C CA . LEU B 1 125 ? -13.926 36.535 76.813 1.00 42.97 125 LEU B CA 1
ATOM 3503 C C . LEU B 1 125 ? -12.738 37.445 76.511 1.00 43.20 125 LEU B C 1
ATOM 3504 O O . LEU B 1 125 ? -12.889 38.473 75.853 1.00 44.00 125 LEU B O 1
ATOM 3509 N N . GLY B 1 126 ? -11.559 37.074 76.994 1.00 41.92 126 GLY B N 1
ATOM 3510 C CA . GLY B 1 126 ? -10.383 37.889 76.750 1.00 40.41 126 GLY B CA 1
ATOM 3511 C C . GLY B 1 126 ? -9.946 38.669 77.975 1.00 40.90 126 GLY B C 1
ATOM 3512 O O . GLY B 1 126 ? -9.023 39.480 77.908 1.00 41.79 126 GLY B O 1
ATOM 3513 N N . TYR B 1 127 ? -10.612 38.426 79.097 1.00 39.61 127 TYR B N 1
ATOM 3514 C CA . TYR B 1 127 ? -10.292 39.105 80.346 1.00 38.85 127 TYR B CA 1
ATOM 3515 C C . TYR B 1 127 ? -9.047 38.461 80.935 1.00 40.09 127 TYR B C 1
ATOM 3516 O O . TYR B 1 127 ? -8.839 37.261 80.773 1.00 39.25 127 TYR B O 1
ATOM 3525 N N . ASN B 1 128 ? -8.211 39.251 81.602 1.00 41.61 128 ASN B N 1
ATOM 3526 C CA . ASN B 1 128 ? -7.014 38.699 82.230 1.00 43.71 128 ASN B CA 1
ATOM 3527 C C . ASN B 1 128 ? -7.395 38.337 83.664 1.00 43.27 128 ASN B C 1
ATOM 3528 O O . ASN B 1 128 ? -7.395 39.193 84.553 1.00 43.09 128 ASN B O 1
ATOM 3533 N N . ILE B 1 129 ? -7.717 37.063 83.881 1.00 43.07 129 ILE B N 1
ATOM 3534 C CA . ILE B 1 129 ? -8.149 36.593 85.196 1.00 42.39 129 ILE B CA 1
ATOM 3535 C C . ILE B 1 129 ? -7.166 36.794 86.337 1.00 42.03 129 ILE B C 1
ATOM 3536 O O . ILE B 1 129 ? -7.554 36.714 87.501 1.00 41.01 129 ILE B O 1
ATOM 3541 N N . ILE B 1 130 ? -5.899 37.038 86.023 1.00 42.05 130 ILE B N 1
ATOM 3542 C CA . ILE B 1 130 ? -4.916 37.273 87.078 1.00 42.78 130 ILE B CA 1
ATOM 3543 C C . ILE B 1 130 ? -4.790 38.781 87.257 1.00 42.98 130 ILE B C 1
ATOM 3544 O O . ILE B 1 130 ? -4.297 39.481 86.375 1.00 42.83 130 ILE B O 1
ATOM 3549 N N . VAL B 1 131 ? -5.249 39.280 88.399 1.00 42.56 131 VAL B N 1
ATOM 3550 C CA . VAL B 1 131 ? -5.203 40.708 88.671 1.00 42.22 131 VAL B CA 1
ATOM 3551 C C . VAL B 1 131 ? -4.653 41.016 90.052 1.00 43.05 131 VAL B C 1
ATOM 3552 O O . VAL B 1 131 ? -5.314 40.765 91.060 1.00 41.93 131 VAL B O 1
ATOM 3556 N N . PRO B 1 132 ? -3.429 41.573 90.114 1.00 44.51 132 PRO B N 1
ATOM 3557 C CA . PRO B 1 132 ? -2.776 41.927 91.380 1.00 43.98 132 PRO B CA 1
ATOM 3558 C C . PRO B 1 132 ? -3.627 42.946 92.125 1.00 43.56 132 PRO B C 1
ATOM 3559 O O . PRO B 1 132 ? -4.292 43.774 91.510 1.00 43.79 132 PRO B O 1
ATOM 3563 N N . PRO B 1 133 ? -3.602 42.910 93.460 1.00 42.58 133 PRO B N 1
ATOM 3564 C CA . PRO B 1 133 ? -4.389 43.845 94.270 1.00 43.50 133 PRO B CA 1
ATOM 3565 C C . PRO B 1 133 ? -4.252 45.322 93.891 1.00 44.07 133 PRO B C 1
ATOM 3566 O O . PRO B 1 133 ? -5.238 46.062 93.922 1.00 43.95 133 PRO B O 1
ATOM 3570 N N . GLU B 1 134 ? -3.042 45.751 93.534 1.00 44.77 134 GLU B N 1
ATOM 3571 C CA . GLU B 1 134 ? -2.815 47.150 93.163 1.00 43.97 134 GLU B CA 1
ATOM 3572 C C . GLU B 1 134 ? -3.686 47.529 91.976 1.00 43.51 134 GLU B C 1
ATOM 3573 O O . GLU B 1 134 ? -4.457 48.485 92.035 1.00 43.26 134 GLU B O 1
ATOM 3579 N N . ARG B 1 135 ? -3.546 46.776 90.893 1.00 43.57 135 ARG B N 1
ATOM 3580 C CA . ARG B 1 135 ? -4.312 47.035 89.686 1.00 44.95 135 ARG B CA 1
ATOM 3581 C C . ARG B 1 135 ? -5.793 46.735 89.905 1.00 44.53 135 ARG B C 1
ATOM 3582 O O . ARG B 1 135 ? -6.659 47.411 89.355 1.00 42.97 135 ARG B O 1
ATOM 3590 N N . ALA B 1 136 ? -6.074 45.725 90.718 1.00 44.79 136 ALA B N 1
ATOM 3591 C CA . ALA B 1 136 ? -7.450 45.340 90.992 1.00 46.56 136 ALA B CA 1
ATOM 3592 C C . ALA B 1 136 ? -8.261 46.509 91.523 1.00 47.44 136 ALA B C 1
ATOM 3593 O O . ALA B 1 136 ? -9.343 46.802 91.018 1.00 47.91 136 ALA B O 1
ATOM 3595 N N . LYS B 1 137 ? -7.738 47.190 92.536 1.00 49.07 137 LYS B N 1
ATOM 3596 C CA . LYS B 1 137 ? -8.473 48.305 93.113 1.00 51.07 137 LYS B CA 1
ATOM 3597 C C . LYS B 1 137 ? -8.649 49.451 92.124 1.00 50.74 137 LYS B C 1
ATOM 3598 O O . LYS B 1 137 ? -9.638 50.181 92.186 1.00 50.84 137 LYS B O 1
ATOM 3604 N N . GLU B 1 138 ? -7.704 49.598 91.202 1.00 50.12 138 GLU B N 1
ATOM 3605 C CA . GLU B 1 138 ? -7.788 50.663 90.211 1.00 49.54 138 GLU B CA 1
ATOM 3606 C C . GLU B 1 138 ? -8.788 50.310 89.111 1.00 47.65 138 GLU B C 1
ATOM 3607 O O . GLU B 1 138 ? -9.415 51.193 88.527 1.00 47.21 138 GLU B O 1
ATOM 3613 N N . LEU B 1 139 ? -8.935 49.015 88.832 1.00 44.76 139 LEU B N 1
ATOM 3614 C CA . LEU B 1 139 ? -9.869 48.553 87.808 1.00 41.96 139 LEU B CA 1
ATOM 3615 C C . LEU B 1 139 ? -11.304 48.755 88.277 1.00 41.87 139 LEU B C 1
ATOM 3616 O O . LEU B 1 139 ? -12.201 49.030 87.480 1.00 41.05 139 LEU B O 1
ATOM 3621 N N . VAL B 1 140 ? -11.518 48.611 89.578 1.00 41.96 140 VAL B N 1
ATOM 3622 C CA . VAL B 1 140 ? -12.846 48.786 90.137 1.00 42.71 140 VAL B CA 1
ATOM 3623 C C . VAL B 1 140 ? -13.209 50.255 90.081 1.00 43.61 140 VAL B C 1
ATOM 3624 O O . VAL B 1 140 ? -14.357 50.609 89.833 1.00 43.37 140 VAL B O 1
ATOM 3628 N N . ASN B 1 141 ? -12.221 51.110 90.309 1.00 45.27 141 ASN B N 1
ATOM 3629 C CA . ASN B 1 141 ? -12.454 52.545 90.295 1.00 47.15 141 ASN B CA 1
ATOM 3630 C C . ASN B 1 141 ? -12.744 53.101 88.902 1.00 46.88 141 ASN B C 1
ATOM 3631 O O . ASN B 1 141 ? -13.582 53.987 88.746 1.00 47.49 141 ASN B O 1
ATOM 3636 N N . LYS B 1 142 ? -12.066 52.580 87.888 1.00 46.91 142 LYS B N 1
ATOM 3637 C CA . LYS B 1 142 ? -12.260 53.088 86.535 1.00 47.08 142 LYS B CA 1
ATOM 3638 C C . LYS B 1 142 ? -13.266 52.313 85.697 1.00 46.19 142 LYS B C 1
ATOM 3639 O O . LYS B 1 142 ? -13.671 52.780 84.633 1.00 46.26 142 LYS B O 1
ATOM 3645 N N . THR B 1 143 ? -13.682 51.141 86.162 1.00 43.36 143 THR B N 1
ATOM 3646 C CA . THR B 1 143 ? -14.620 50.360 85.374 1.00 41.39 143 THR B CA 1
ATOM 3647 C C . THR B 1 143 ? -15.707 49.680 86.217 1.00 38.79 143 THR B C 1
ATOM 3648 O O . THR B 1 143 ? -16.565 48.975 85.689 1.00 39.09 143 THR B O 1
ATOM 3652 N N . ASN B 1 144 ? -15.673 49.906 87.527 1.00 36.50 144 ASN B N 1
ATOM 3653 C CA . ASN B 1 144 ? -16.658 49.335 88.445 1.00 34.23 144 ASN B CA 1
ATOM 3654 C C . ASN B 1 144 ? -16.691 47.816 88.511 1.00 33.17 144 ASN B C 1
ATOM 3655 O O . ASN B 1 144 ? -17.651 47.244 89.013 1.00 32.49 144 ASN B O 1
ATOM 3660 N N . PHE B 1 145 ? -15.650 47.158 88.021 1.00 31.97 145 PHE B N 1
ATOM 3661 C CA . PHE B 1 145 ? -15.636 45.707 88.024 1.00 31.32 145 PHE B CA 1
ATOM 3662 C C . PHE B 1 145 ? -14.236 45.103 88.087 1.00 32.23 145 PHE B C 1
ATOM 3663 O O . PHE B 1 145 ? -13.288 45.640 87.518 1.00 31.93 145 PHE B O 1
ATOM 3671 N N . VAL B 1 146 ? -14.117 43.979 88.785 1.00 31.41 146 VAL B N 1
ATOM 3672 C CA . VAL B 1 146 ? -12.850 43.267 88.866 1.00 30.69 146 VAL B CA 1
ATOM 3673 C C . VAL B 1 146 ? -13.113 41.820 89.263 1.00 31.85 146 VAL B C 1
ATOM 3674 O O . VAL B 1 146 ? -14.019 41.534 90.050 1.00 29.80 146 VAL B O 1
ATOM 3678 N N . PHE B 1 147 ? -12.331 40.912 88.691 1.00 31.92 147 PHE B N 1
ATOM 3679 C CA . PHE B 1 147 ? -12.454 39.497 88.998 1.00 32.66 147 PHE B CA 1
ATOM 3680 C C . PHE B 1 147 ? -11.322 39.118 89.948 1.00 32.92 147 PHE B C 1
ATOM 3681 O O . PHE B 1 147 ? -10.145 39.366 89.661 1.00 33.00 147 PHE B O 1
ATOM 3689 N N . LEU B 1 148 ? -11.678 38.529 91.082 1.00 32.16 148 LEU B N 1
ATOM 3690 C CA . LEU B 1 148 ? -10.686 38.117 92.065 1.00 33.93 148 LEU B CA 1
ATOM 3691 C C . LEU B 1 148 ? -10.503 36.600 92.005 1.00 34.99 148 LEU B C 1
ATOM 3692 O O . LEU B 1 148 ? -11.266 35.850 92.611 1.00 35.57 148 LEU B O 1
ATOM 3697 N N . PHE B 1 149 ? -9.498 36.159 91.251 1.00 35.93 149 PHE B N 1
ATOM 3698 C CA . PHE B 1 149 ? -9.221 34.732 91.091 1.00 36.89 149 PHE B CA 1
ATOM 3699 C C . PHE B 1 149 ? -8.860 34.143 92.444 1.00 37.11 149 PHE B C 1
ATOM 3700 O O . PHE B 1 149 ? -7.826 34.488 93.011 1.00 37.65 149 PHE B O 1
ATOM 3708 N N . ALA B 1 150 ? -9.717 33.261 92.950 1.00 38.30 150 ALA B N 1
ATOM 3709 C CA . ALA B 1 150 ? -9.515 32.622 94.249 1.00 40.32 150 ALA B CA 1
ATOM 3710 C C . ALA B 1 150 ? -8.148 31.955 94.346 1.00 41.83 150 ALA B C 1
ATOM 3711 O O . ALA B 1 150 ? -7.432 32.087 95.343 1.00 41.33 150 ALA B O 1
ATOM 3713 N N . GLN B 1 151 ? -7.797 31.234 93.294 1.00 43.11 151 GLN B N 1
ATOM 3714 C CA . GLN B 1 151 ? -6.530 30.531 93.229 1.00 44.77 151 GLN B CA 1
ATOM 3715 C C . GLN B 1 151 ? -5.358 31.482 93.489 1.00 44.17 151 GLN B C 1
ATOM 3716 O O . GLN B 1 151 ? -4.328 31.079 94.029 1.00 44.88 151 GLN B O 1
ATOM 3722 N N . TYR B 1 152 ? -5.531 32.746 93.112 1.00 43.34 152 TYR B N 1
ATOM 3723 C CA . TYR B 1 152 ? -4.494 33.759 93.280 1.00 41.51 152 TYR B CA 1
ATOM 3724 C C . TYR B 1 152 ? -4.637 34.546 94.576 1.00 40.33 152 TYR B C 1
ATOM 3725 O O . TYR B 1 152 ? -3.647 34.847 95.243 1.00 41.41 152 TYR B O 1
ATOM 3734 N N . TYR B 1 153 ? -5.868 34.889 94.929 1.00 37.33 153 TYR B N 1
ATOM 3735 C CA . TYR B 1 153 ? -6.108 35.666 96.131 1.00 35.47 153 TYR B CA 1
ATOM 3736 C C . TYR B 1 153 ? -6.087 34.883 97.429 1.00 34.76 153 TYR B C 1
ATOM 3737 O O . TYR B 1 153 ? -6.156 35.468 98.514 1.00 34.94 153 TYR B O 1
ATOM 3746 N N . HIS B 1 154 ? -5.990 33.564 97.314 1.00 35.17 154 HIS B N 1
ATOM 3747 C CA . HIS B 1 154 ? -5.939 32.683 98.478 1.00 35.77 154 HIS B CA 1
ATOM 3748 C C . HIS B 1 154 ? -4.707 31.791 98.339 1.00 36.88 154 HIS B C 1
ATOM 3749 O O . HIS B 1 154 ? -4.812 30.566 98.273 1.0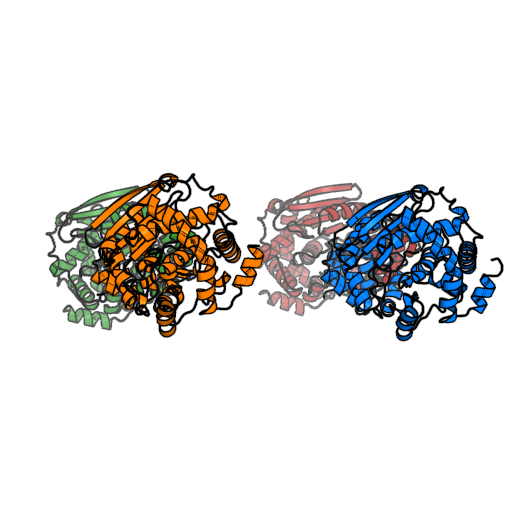0 36.17 154 HIS B O 1
ATOM 3756 N N . PRO B 1 155 ? -3.513 32.408 98.301 1.00 38.39 155 PRO B N 1
ATOM 3757 C CA . PRO B 1 155 ? -2.237 31.698 98.159 1.00 37.79 155 PRO B CA 1
ATOM 3758 C C . PRO B 1 155 ? -1.944 30.628 99.207 1.00 37.33 155 PRO B C 1
ATOM 3759 O O . PRO B 1 155 ? -1.468 29.545 98.878 1.00 38.00 155 PRO B O 1
ATOM 3763 N N . ALA B 1 156 ? -2.237 30.934 100.465 1.00 37.35 156 ALA B N 1
ATOM 3764 C CA . ALA B 1 156 ? -1.989 30.009 101.565 1.00 37.17 156 ALA B CA 1
ATOM 3765 C C . ALA B 1 156 ? -2.618 28.623 101.392 1.00 37.15 156 ALA B C 1
ATOM 3766 O O . ALA B 1 156 ? -2.105 27.636 101.921 1.00 36.92 156 ALA B O 1
ATOM 3768 N N . MET B 1 157 ? -3.722 28.554 100.652 1.00 36.60 157 MET B N 1
ATOM 3769 C CA . MET B 1 157 ? -4.428 27.296 100.425 1.00 35.19 157 MET B CA 1
ATOM 3770 C C . MET B 1 157 ? -3.581 26.271 99.681 1.00 36.14 157 MET B C 1
ATOM 3771 O O . MET B 1 157 ? -3.983 25.118 99.521 1.00 33.71 157 MET B O 1
ATOM 3776 N N . LYS B 1 158 ? -2.405 26.696 99.233 1.00 37.12 158 LYS B N 1
ATOM 3777 C CA . LYS B 1 158 ? -1.497 25.803 98.524 1.00 39.20 158 LYS B CA 1
ATOM 3778 C C . LYS B 1 158 ? -0.980 24.764 99.510 1.00 39.13 158 LYS B C 1
ATOM 3779 O O . LYS B 1 158 ? -0.736 23.615 99.149 1.00 40.22 158 LYS B O 1
ATOM 3785 N N . ASN B 1 159 ? -0.823 25.177 100.763 1.00 38.31 159 ASN B N 1
ATOM 3786 C CA . ASN B 1 159 ? -0.315 24.288 101.797 1.00 39.35 159 ASN B CA 1
ATOM 3787 C C . ASN B 1 159 ? -1.233 23.115 102.087 1.00 39.37 159 ASN B C 1
ATOM 3788 O O . ASN B 1 159 ? -0.832 22.161 102.748 1.00 41.28 159 ASN B O 1
ATOM 3793 N N . VAL B 1 160 ? -2.461 23.178 101.587 1.00 38.81 160 VAL B N 1
ATOM 3794 C CA . VAL B 1 160 ? -3.423 22.114 101.834 1.00 37.78 160 VAL B CA 1
ATOM 3795 C C . VAL B 1 160 ? -3.928 21.484 100.540 1.00 35.80 160 VAL B C 1
ATOM 3796 O O . VAL B 1 160 ? -4.800 20.616 100.553 1.00 35.39 160 VAL B O 1
ATOM 3800 N N . ALA B 1 161 ? -3.341 21.902 99.426 1.00 33.76 161 ALA B N 1
ATOM 3801 C CA . ALA B 1 161 ? -3.725 21.396 98.118 1.00 34.24 161 ALA B CA 1
ATOM 3802 C C . ALA B 1 161 ? -3.477 19.903 97.965 1.00 36.08 161 ALA B C 1
ATOM 3803 O O . ALA B 1 161 ? -4.329 19.174 97.452 1.00 35.24 161 ALA B O 1
ATOM 3805 N N . ASN B 1 162 ? -2.304 19.453 98.401 1.00 36.49 162 ASN B N 1
ATOM 3806 C CA . ASN B 1 162 ? -1.942 18.046 98.292 1.00 36.31 162 ASN B CA 1
ATOM 3807 C C . ASN B 1 162 ? -2.888 17.170 99.102 1.00 35.42 162 ASN B C 1
ATOM 3808 O O . ASN B 1 162 ? -3.410 16.178 98.590 1.00 34.56 162 ASN B O 1
ATOM 3813 N N . VAL B 1 163 ? -3.120 17.532 100.359 1.00 32.56 163 VAL B N 1
ATOM 3814 C CA . VAL B 1 163 ? -4.021 16.747 101.183 1.00 32.66 163 VAL B CA 1
ATOM 3815 C C . VAL B 1 163 ? -5.395 16.655 100.523 1.00 33.59 163 VAL B C 1
ATOM 3816 O O . VAL B 1 163 ? -5.954 15.566 100.381 1.00 35.03 163 VAL B O 1
ATOM 3820 N N . ARG B 1 164 ? -5.937 17.792 100.105 1.00 33.58 164 ARG B N 1
ATOM 3821 C CA . ARG B 1 164 ? -7.250 17.786 99.481 1.00 33.37 164 ARG B CA 1
ATOM 3822 C C . ARG B 1 164 ? -7.313 16.959 98.208 1.00 32.64 164 ARG B C 1
ATOM 3823 O O . ARG B 1 164 ? -8.283 16.238 97.983 1.00 31.60 164 ARG B O 1
ATOM 3831 N N . LYS B 1 165 ? -6.284 17.048 97.378 1.00 32.61 165 LYS B N 1
ATOM 3832 C CA . LYS B 1 165 ? -6.276 16.282 96.142 1.00 35.41 165 LYS B CA 1
ATOM 3833 C C . LYS B 1 165 ? -6.169 14.780 96.406 1.00 34.59 165 LYS B C 1
ATOM 3834 O O . LYS B 1 165 ? -6.907 13.986 95.834 1.00 34.48 165 LYS B O 1
ATOM 3840 N N . THR B 1 166 ? -5.247 14.395 97.278 1.00 35.11 166 THR B N 1
ATOM 3841 C CA . THR B 1 166 ? -5.059 12.989 97.603 1.00 35.53 166 THR B CA 1
ATOM 3842 C C . THR B 1 166 ? -6.344 12.405 98.177 1.00 35.90 166 THR B C 1
ATOM 3843 O O . THR B 1 166 ? -6.747 11.297 97.819 1.00 37.29 166 THR B O 1
ATOM 3847 N N . LEU B 1 167 ? -6.990 13.159 99.062 1.00 35.80 167 LEU B N 1
ATOM 3848 C CA . LEU B 1 167 ? -8.237 12.718 99.669 1.00 36.43 167 LEU B CA 1
ATOM 3849 C C . LEU B 1 167 ? -9.301 12.460 98.615 1.00 37.48 167 LEU B C 1
ATOM 3850 O O . LEU B 1 167 ? -9.971 11.427 98.642 1.00 39.03 167 LEU B O 1
ATOM 3855 N N . GLY B 1 168 ? -9.459 13.408 97.694 1.00 37.99 168 GLY B N 1
ATOM 3856 C CA . GLY B 1 168 ? -10.439 13.261 96.635 1.00 39.47 168 GLY B CA 1
ATOM 3857 C C . GLY B 1 168 ? -11.892 13.241 97.081 1.00 39.34 168 GLY B C 1
ATOM 3858 O O . GLY B 1 168 ? -12.753 12.719 96.372 1.00 42.07 168 GLY B O 1
ATOM 3859 N N . ILE B 1 169 ? -12.175 13.799 98.252 1.00 37.59 169 ILE B N 1
ATOM 3860 C CA . ILE B 1 169 ? -13.545 13.842 98.758 1.00 36.07 169 ILE B CA 1
ATOM 3861 C C . ILE B 1 169 ? -13.884 15.284 99.082 1.00 35.29 169 ILE B C 1
ATOM 3862 O O . ILE B 1 169 ? -12.993 16.130 99.135 1.00 33.85 169 ILE B O 1
ATOM 3867 N N . ARG B 1 170 ? -15.167 15.566 99.285 1.00 34.54 170 ARG B N 1
ATOM 3868 C CA . ARG B 1 170 ? -15.591 16.919 99.629 1.00 36.44 170 ARG B CA 1
ATOM 3869 C C . ARG B 1 170 ? -15.269 17.159 101.104 1.00 34.13 170 ARG B C 1
ATOM 3870 O O . ARG B 1 170 ? -15.493 16.287 101.941 1.00 32.86 170 ARG B O 1
ATOM 3878 N N . THR B 1 171 ? -14.733 18.332 101.415 1.00 31.93 171 THR B N 1
ATOM 3879 C CA . THR B 1 171 ? -14.407 18.678 102.795 1.00 31.31 171 THR B CA 1
ATOM 3880 C C . THR B 1 171 ? -14.935 20.075 103.038 1.00 32.16 171 THR B C 1
ATOM 3881 O O . THR B 1 171 ? -15.366 20.754 102.097 1.00 31.39 171 THR B O 1
ATOM 3885 N N . ILE B 1 172 ? -14.880 20.500 104.297 1.00 31.70 172 ILE B N 1
ATOM 3886 C CA . ILE B 1 172 ? -15.347 21.815 104.714 1.00 32.09 172 ILE B CA 1
ATOM 3887 C C . ILE B 1 172 ? -14.902 22.941 103.782 1.00 32.02 172 ILE B C 1
ATOM 3888 O O . ILE B 1 172 ? -15.624 23.919 103.595 1.00 32.70 172 ILE B O 1
ATOM 3893 N N . PHE B 1 173 ? -13.713 22.806 103.203 1.00 33.01 173 PHE B N 1
ATOM 3894 C CA . PHE B 1 173 ? -13.184 23.827 102.306 1.00 33.80 173 PHE B CA 1
ATOM 3895 C C . PHE B 1 173 ? -13.960 23.976 100.999 1.00 34.23 173 PHE B C 1
ATOM 3896 O O . PHE B 1 173 ? -13.827 24.984 100.316 1.00 33.24 173 PHE B O 1
ATOM 3904 N N . ASN B 1 174 ? -14.762 22.976 100.655 1.00 34.42 174 ASN B N 1
ATOM 3905 C CA . ASN B 1 174 ? -15.538 23.009 99.421 1.00 35.81 174 ASN B CA 1
ATOM 3906 C C . ASN B 1 174 ? -16.771 23.905 99.459 1.00 36.59 174 ASN B C 1
ATOM 3907 O O . ASN B 1 174 ? -17.329 24.233 98.417 1.00 36.73 174 ASN B O 1
ATOM 3912 N N . ILE B 1 175 ? -17.189 24.316 100.649 1.00 37.85 175 ILE B N 1
ATOM 3913 C CA . ILE B 1 175 ? -18.375 25.151 100.763 1.00 38.81 175 ILE B CA 1
ATOM 3914 C C . ILE B 1 175 ? -18.115 26.536 101.331 1.00 38.93 175 ILE B C 1
ATOM 3915 O O . ILE B 1 175 ? -19.043 27.203 101.776 1.00 40.95 175 ILE B O 1
ATOM 3920 N N . LEU B 1 176 ? -16.867 26.983 101.303 1.00 38.41 176 LEU B N 1
ATOM 3921 C CA . LEU B 1 176 ? -16.535 28.289 101.860 1.00 37.83 176 LEU B CA 1
ATOM 3922 C C . LEU B 1 176 ? -16.198 29.356 100.819 1.00 36.98 176 LEU B C 1
ATOM 3923 O O . LEU B 1 176 ? -16.059 30.533 101.152 1.00 35.53 176 LEU B O 1
ATOM 3928 N N . GLY B 1 177 ? -16.067 28.950 99.562 1.00 36.36 177 GLY B N 1
ATOM 3929 C CA . GLY B 1 177 ? -15.734 29.903 98.518 1.00 35.68 177 GLY B CA 1
ATOM 3930 C C . GLY B 1 177 ? -16.456 31.240 98.596 1.00 34.80 177 GLY B C 1
ATOM 3931 O O . GLY B 1 177 ? -15.824 32.285 98.780 1.00 35.30 177 GLY B O 1
ATOM 3932 N N . PRO B 1 178 ? -17.791 31.240 98.474 1.00 34.39 178 PRO B N 1
ATOM 3933 C CA . PRO B 1 178 ? -18.597 32.465 98.525 1.00 33.63 178 PRO B CA 1
ATOM 3934 C C . PRO B 1 178 ? -18.504 33.284 99.822 1.00 33.68 178 PRO B C 1
ATOM 3935 O O . PRO B 1 178 ? -18.779 34.486 99.825 1.00 32.29 178 PRO B O 1
ATOM 3939 N N . LEU B 1 179 ? -18.108 32.641 100.917 1.00 33.92 179 LEU B N 1
ATOM 3940 C CA . LEU B 1 179 ? -17.989 33.337 102.197 1.00 32.75 179 LEU B CA 1
ATOM 3941 C C . LEU B 1 179 ? -16.629 33.989 102.358 1.00 33.51 179 LEU B C 1
ATOM 3942 O O . LEU B 1 179 ? -16.374 34.646 103.370 1.00 34.39 179 LEU B O 1
ATOM 3947 N N . THR B 1 180 ? -15.757 33.828 101.364 1.00 33.65 180 THR B N 1
ATOM 3948 C CA . THR B 1 180 ? -14.414 34.394 101.463 1.00 35.51 180 THR B CA 1
ATOM 3949 C C . THR B 1 180 ? -14.000 35.416 100.394 1.00 35.58 180 THR B C 1
ATOM 3950 O O . THR B 1 180 ? -12.842 35.439 99.966 1.00 35.66 180 THR B O 1
ATOM 3954 N N . ASN B 1 181 ? -14.936 36.269 99.979 1.00 35.91 181 ASN B N 1
ATOM 3955 C CA . ASN B 1 181 ? -14.654 37.297 98.972 1.00 34.93 181 ASN B CA 1
ATOM 3956 C C . ASN B 1 181 ? -13.464 38.127 99.458 1.00 34.16 181 ASN B C 1
ATOM 3957 O O . ASN B 1 181 ? -13.523 38.744 100.521 1.00 32.97 181 ASN B O 1
ATOM 3962 N N . PRO B 1 182 ? -12.370 38.153 98.683 1.00 34.73 182 PRO B N 1
ATOM 3963 C CA . PRO B 1 182 ? -11.157 38.904 99.037 1.00 36.83 182 PRO B CA 1
ATOM 3964 C C . PRO B 1 182 ? -11.313 40.419 99.103 1.00 37.57 182 PRO B C 1
ATOM 3965 O O . PRO B 1 182 ? -10.419 41.113 99.588 1.00 39.54 182 PRO B O 1
ATOM 3969 N N . ALA B 1 183 ? -12.435 40.935 98.610 1.00 38.02 183 ALA B N 1
ATOM 3970 C CA . ALA B 1 183 ? -12.669 42.373 98.617 1.00 35.76 183 ALA B CA 1
ATOM 3971 C C . ALA B 1 183 ? -13.540 42.776 99.788 1.00 35.04 183 ALA B C 1
ATOM 3972 O O . ALA B 1 183 ? -13.865 43.948 99.958 1.00 34.75 183 ALA B O 1
ATOM 3974 N N . ASN B 1 184 ? -13.918 41.796 100.596 1.00 34.39 184 ASN B N 1
ATOM 3975 C CA . ASN B 1 184 ? -14.768 42.056 101.744 1.00 35.04 184 ASN B CA 1
ATOM 3976 C C . ASN B 1 184 ? -16.093 42.691 101.303 1.00 34.73 184 ASN B C 1
ATOM 3977 O O . ASN B 1 184 ? -16.671 43.512 102.014 1.00 34.66 184 ASN B O 1
ATOM 3982 N N . ALA B 1 185 ? -16.570 42.295 100.125 1.00 33.52 185 ALA B N 1
ATOM 3983 C CA . ALA B 1 185 ? -17.831 42.802 99.588 1.00 33.94 185 ALA B CA 1
ATOM 3984 C C . ALA B 1 185 ? -18.959 42.512 100.579 1.00 34.04 185 ALA B C 1
ATOM 3985 O O . ALA B 1 185 ? -19.190 41.356 100.939 1.00 34.65 185 ALA B O 1
ATOM 3987 N N . LYS B 1 186 ? -19.662 43.554 101.015 1.00 33.36 186 LYS B N 1
ATOM 3988 C CA . LYS B 1 186 ? -20.744 43.379 101.981 1.00 34.37 186 LYS B CA 1
ATOM 3989 C C . LYS B 1 186 ? -22.074 42.900 101.408 1.00 33.39 186 LYS B C 1
ATOM 3990 O O . LYS B 1 186 ? -22.938 42.435 102.149 1.00 33.20 186 LYS B O 1
ATOM 3996 N N . TYR B 1 187 ? -22.245 43.014 100.097 1.00 33.25 187 TYR B N 1
ATOM 3997 C CA . TYR B 1 187 ? -23.480 42.564 99.462 1.00 33.00 187 TYR B CA 1
ATOM 3998 C C . TYR B 1 187 ? -23.169 41.363 98.587 1.00 31.98 187 TYR B C 1
ATOM 3999 O O . TYR B 1 187 ? -22.229 41.390 97.793 1.00 29.68 187 TYR B O 1
ATOM 4008 N N . GLN B 1 188 ? -23.959 40.308 98.731 1.00 31.64 188 GLN B N 1
ATOM 4009 C CA . GLN B 1 188 ? -23.723 39.110 97.951 1.00 31.85 188 GLN B CA 1
ATOM 4010 C C . GLN B 1 188 ? -24.928 38.236 97.686 1.00 30.47 188 GLN B C 1
ATOM 4011 O O . GLN B 1 188 ? -25.829 38.119 98.508 1.00 29.66 188 GLN B O 1
ATOM 4017 N N . LEU B 1 189 ? -24.926 37.637 96.505 1.00 28.41 189 LEU B N 1
ATOM 4018 C CA . LEU B 1 189 ? -25.951 36.696 96.097 1.00 28.49 189 LEU B CA 1
ATOM 4019 C C . LEU B 1 189 ? -25.123 35.407 96.115 1.00 29.26 189 LEU B C 1
ATOM 4020 O O . LEU B 1 189 ? -24.144 35.278 95.372 1.00 27.76 189 LEU B O 1
ATOM 4025 N N . MET B 1 190 ? -25.493 34.478 96.991 1.00 29.63 190 MET B N 1
ATOM 4026 C CA . MET B 1 190 ? -24.746 33.234 97.149 1.00 30.15 190 MET B CA 1
ATOM 4027 C C . MET B 1 190 ? -25.530 31.955 96.885 1.00 29.35 190 MET B C 1
ATOM 4028 O O . MET B 1 190 ? -26.523 31.666 97.552 1.00 29.48 190 MET B O 1
ATOM 4033 N N . GLY B 1 191 ? -25.062 31.180 95.918 1.00 29.16 191 GLY B N 1
ATOM 4034 C CA . GLY B 1 191 ? -25.723 29.931 95.603 1.00 29.88 191 GLY B CA 1
ATOM 4035 C C . GLY B 1 191 ? -25.185 28.779 96.433 1.00 29.65 191 GLY B C 1
ATOM 4036 O O . GLY B 1 191 ? -24.001 28.751 96.774 1.00 28.77 191 GLY B O 1
ATOM 4037 N N . VAL B 1 192 ? -26.069 27.842 96.768 1.00 30.31 192 VAL B N 1
ATOM 4038 C CA . VAL B 1 192 ? -25.731 26.638 97.532 1.00 31.90 192 VAL B CA 1
ATOM 4039 C C . VAL B 1 192 ? -26.296 25.439 96.744 1.00 34.24 192 VAL B C 1
ATOM 4040 O O . VAL B 1 192 ? -27.223 25.597 95.950 1.00 33.61 192 VAL B O 1
ATOM 4044 N N . PHE B 1 193 ? -25.754 24.246 96.959 1.00 36.86 193 PHE B N 1
ATOM 4045 C CA . PHE B 1 193 ? -26.234 23.085 96.216 1.00 39.55 193 PHE B CA 1
ATOM 4046 C C . PHE B 1 193 ? -27.271 22.211 96.907 1.00 39.54 193 PHE B C 1
ATOM 4047 O O . PHE B 1 193 ? -27.723 21.225 96.330 1.00 38.94 193 PHE B O 1
ATOM 4055 N N . SER B 1 194 ? -27.656 22.558 98.129 1.00 39.97 194 SER B N 1
ATOM 4056 C CA . SER B 1 194 ? -28.650 21.757 98.835 1.00 40.94 194 SER B CA 1
ATOM 4057 C C . SER B 1 194 ? -29.430 22.590 99.836 1.00 41.40 194 SER B C 1
ATOM 4058 O O . SER B 1 194 ? -28.981 23.659 100.246 1.00 42.33 194 SER B O 1
ATOM 4061 N N . LYS B 1 195 ? -30.601 22.098 100.226 1.00 41.94 195 LYS B N 1
ATOM 4062 C CA . LYS B 1 195 ? -31.422 22.800 101.199 1.00 42.90 195 LYS B CA 1
ATOM 4063 C C . LYS B 1 195 ? -30.771 22.761 102.581 1.00 43.28 195 LYS B C 1
ATOM 4064 O O . LYS B 1 195 ? -30.912 23.699 103.361 1.00 44.36 195 LYS B O 1
ATOM 4070 N N . ASP B 1 196 ? -30.069 21.674 102.891 1.00 43.57 196 ASP B N 1
ATOM 4071 C CA . ASP B 1 196 ? -29.393 21.561 104.183 1.00 43.45 196 ASP B CA 1
ATOM 4072 C C . ASP B 1 196 ? -28.306 22.622 104.267 1.00 42.12 196 ASP B C 1
ATOM 4073 O O . ASP B 1 196 ? -28.110 23.247 105.306 1.00 42.02 196 ASP B O 1
ATOM 4078 N N . HIS B 1 197 ? -27.590 22.815 103.165 1.00 40.51 197 HIS B N 1
ATOM 4079 C CA . HIS B 1 197 ? -26.534 23.811 103.126 1.00 40.03 197 HIS B CA 1
ATOM 4080 C C . HIS B 1 197 ? -27.107 25.220 103.164 1.00 39.80 197 HIS B C 1
ATOM 4081 O O . HIS B 1 197 ? -26.431 26.167 103.559 1.00 38.76 197 HIS B O 1
ATOM 4088 N N . LEU B 1 198 ? -28.361 25.349 102.750 1.00 38.82 198 LEU B N 1
ATOM 4089 C CA . LEU B 1 198 ? -29.032 26.631 102.738 1.00 38.88 198 LEU B CA 1
ATOM 4090 C C . LEU B 1 198 ? -29.153 27.099 104.183 1.00 39.82 198 LEU B C 1
ATOM 4091 O O . LEU B 1 198 ? -28.734 28.199 104.542 1.00 38.58 198 LEU B O 1
ATOM 4096 N N . ASP B 1 199 ? -29.730 26.241 105.009 1.00 40.05 199 ASP B N 1
ATOM 4097 C CA . ASP B 1 199 ? -29.931 26.544 106.413 1.00 42.46 199 ASP B CA 1
ATOM 4098 C C . ASP B 1 199 ? -28.605 26.793 107.139 1.00 41.69 199 ASP B C 1
ATOM 4099 O O . ASP B 1 199 ? -28.410 27.833 107.772 1.00 41.35 199 ASP B O 1
ATOM 4104 N N . LEU B 1 200 ? -27.694 25.833 107.040 1.00 40.78 200 LEU B N 1
ATOM 4105 C CA . LEU B 1 200 ? -26.396 25.930 107.694 1.00 39.30 200 LEU B CA 1
ATOM 4106 C C . LEU B 1 200 ? -25.578 27.140 107.271 1.00 38.41 200 LEU B C 1
ATOM 4107 O O . LEU B 1 200 ? -24.999 27.834 108.107 1.00 37.95 200 LEU B O 1
ATOM 4112 N N . LEU B 1 201 ? -25.517 27.394 105.971 1.00 35.53 201 LEU B N 1
ATOM 4113 C CA . LEU B 1 201 ? -24.731 28.509 105.490 1.00 34.21 201 LEU B CA 1
ATOM 4114 C C . LEU B 1 201 ? -25.334 29.874 105.803 1.00 32.90 201 LEU B C 1
ATOM 4115 O O . LEU B 1 201 ? -24.594 30.825 106.065 1.00 30.66 201 LEU B O 1
ATOM 4120 N N . SER B 1 202 ? -26.660 29.980 105.798 1.00 31.16 202 SER B N 1
ATOM 4121 C CA . SER B 1 202 ? -27.275 31.265 106.098 1.00 30.83 202 SER B CA 1
ATOM 4122 C C . SER B 1 202 ? -26.999 31.607 107.558 1.00 30.96 202 SER B C 1
ATOM 4123 O O . SER B 1 202 ? -26.675 32.746 107.877 1.00 30.09 202 SER B O 1
ATOM 4126 N N . LYS B 1 203 ? -27.107 30.621 108.444 1.00 31.66 203 LYS B N 1
ATOM 4127 C CA . LYS B 1 203 ? -26.828 30.870 109.852 1.00 32.52 203 LYS B CA 1
ATOM 4128 C C . LYS B 1 203 ? -25.364 31.277 110.014 1.00 31.96 203 LYS B C 1
ATOM 4129 O O . LYS B 1 203 ? -25.041 32.143 110.820 1.00 31.50 203 LYS B O 1
ATOM 4135 N N . SER B 1 204 ? -24.487 30.655 109.232 1.00 31.33 204 SER B N 1
ATOM 4136 C CA . SER B 1 204 ? -23.060 30.962 109.273 1.00 32.03 204 SER B CA 1
ATOM 4137 C C . SER B 1 204 ? -22.776 32.364 108.736 1.00 31.58 204 SER B C 1
ATOM 4138 O O . SER B 1 204 ? -21.955 33.097 109.289 1.00 30.73 204 SER B O 1
ATOM 4141 N N . ALA B 1 205 ? -23.444 32.717 107.640 1.00 30.95 205 ALA B N 1
ATOM 4142 C CA . ALA B 1 205 ? -23.267 34.023 107.011 1.00 30.15 205 ALA B CA 1
ATOM 4143 C C . ALA B 1 205 ? -23.720 35.114 107.963 1.00 28.73 205 ALA B C 1
ATOM 4144 O O . ALA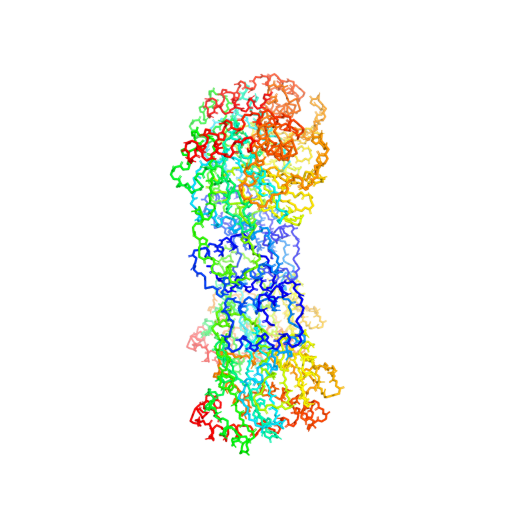 B 1 205 ? -23.149 36.201 107.994 1.00 29.21 205 ALA B O 1
ATOM 4146 N N . TYR B 1 206 ? -24.749 34.805 108.740 1.00 28.45 206 TYR B N 1
ATOM 4147 C CA . TYR B 1 206 ? -25.303 35.741 109.705 1.00 30.00 206 TYR B CA 1
ATOM 4148 C C . TYR B 1 206 ? -24.268 36.264 110.699 1.00 30.45 206 TYR B C 1
ATOM 4149 O O . TYR B 1 206 ? -24.438 37.337 111.273 1.00 30.70 206 TYR B O 1
ATOM 4158 N N . GLU B 1 207 ? -23.201 35.501 110.912 1.00 31.42 207 GLU B N 1
ATOM 4159 C CA . GLU B 1 207 ? -22.151 35.917 111.839 1.00 32.44 207 GLU B CA 1
ATOM 4160 C C . GLU B 1 207 ? -20.870 36.263 111.110 1.00 33.93 207 GLU B C 1
ATOM 4161 O O . GLU B 1 207 ? -19.823 36.404 111.728 1.00 36.23 207 GLU B O 1
ATOM 4167 N N . LEU B 1 208 ? -20.955 36.406 109.790 1.00 33.82 208 LEU B N 1
ATOM 4168 C CA . LEU B 1 208 ? -19.783 36.744 109.007 1.00 32.87 208 LEU B CA 1
ATOM 4169 C C . LEU B 1 208 ? -19.754 38.214 108.584 1.00 33.26 208 LEU B C 1
ATOM 4170 O O . LEU B 1 208 ? -18.955 38.618 107.738 1.00 32.22 208 LEU B O 1
ATOM 4175 N N . ASP B 1 209 ? -20.647 39.000 109.184 1.00 33.98 209 ASP B N 1
ATOM 4176 C CA . ASP B 1 209 ? -20.709 40.449 108.983 1.00 35.04 209 ASP B CA 1
ATOM 4177 C C . ASP B 1 209 ? -21.007 41.018 107.582 1.00 35.49 209 ASP B C 1
ATOM 4178 O O . ASP B 1 209 ? -20.254 41.851 107.072 1.00 34.70 209 ASP B O 1
ATOM 4183 N N . PHE B 1 210 ? -22.099 40.575 106.963 1.00 34.23 210 PHE B N 1
ATOM 4184 C CA . PHE B 1 210 ? -22.484 41.104 105.653 1.00 34.89 210 PHE B CA 1
ATOM 4185 C C . PHE B 1 210 ? -23.576 42.133 105.911 1.00 33.30 210 PHE B C 1
ATOM 4186 O O . PHE B 1 210 ? -24.307 42.021 106.891 1.00 32.01 210 PHE B O 1
ATOM 4194 N N . ASN B 1 211 ? -23.688 43.143 105.053 1.00 33.75 211 ASN B N 1
ATOM 4195 C CA . ASN B 1 211 ? -24.764 44.113 105.226 1.00 33.40 211 ASN B CA 1
ATOM 4196 C C . ASN B 1 211 ? -25.999 43.365 104.745 1.00 32.99 211 ASN B C 1
ATOM 4197 O O . ASN B 1 211 ? -27.058 43.411 105.368 1.00 33.49 211 ASN B O 1
ATOM 4202 N N . LYS B 1 212 ? -25.839 42.655 103.633 1.00 31.15 212 LYS B N 1
ATOM 4203 C CA . LYS B 1 212 ? -26.920 41.869 103.071 1.00 29.27 212 LYS B CA 1
ATOM 4204 C C . LYS B 1 212 ? -26.415 40.767 102.144 1.00 28.11 212 LYS B C 1
ATOM 4205 O O . LYS B 1 212 ? -25.745 41.026 101.140 1.00 28.94 212 LYS B O 1
ATOM 4211 N N . ILE B 1 213 ? -26.742 39.531 102.489 1.00 26.38 213 ILE B N 1
ATOM 4212 C CA . ILE B 1 213 ? -26.349 38.394 101.676 1.00 25.42 213 ILE B CA 1
ATOM 4213 C C . ILE B 1 213 ? -27.567 37.501 101.484 1.00 25.32 213 ILE B C 1
ATOM 4214 O O . ILE B 1 213 ? -28.231 37.116 102.447 1.00 24.38 213 ILE B O 1
ATOM 4219 N N . ILE B 1 214 ? -27.881 37.208 100.229 1.00 24.02 214 ILE B N 1
ATOM 4220 C CA . ILE B 1 214 ? -29.010 36.353 99.912 1.00 22.91 214 ILE B CA 1
ATOM 4221 C C . ILE B 1 214 ? -28.475 34.998 99.467 1.00 25.22 214 ILE B C 1
ATOM 4222 O O . ILE B 1 214 ? -27.598 34.908 98.601 1.00 25.43 214 ILE B O 1
ATOM 4227 N N . LEU B 1 215 ? -28.989 33.941 100.078 1.00 24.84 215 LEU B N 1
ATOM 4228 C CA . LEU B 1 215 ? -28.558 32.600 99.733 1.00 26.77 215 LEU B CA 1
ATOM 4229 C C . LEU B 1 215 ? -29.656 31.961 98.913 1.00 24.82 215 LEU B C 1
ATOM 4230 O O . LEU B 1 215 ? -30.828 32.116 99.225 1.00 26.19 215 LEU B O 1
ATOM 4235 N N . VAL B 1 216 ? -29.284 31.255 97.857 1.00 25.09 216 VAL B N 1
ATOM 4236 C CA . VAL B 1 216 ? -30.287 30.612 97.025 1.00 24.77 216 VAL B CA 1
ATOM 4237 C C . VAL B 1 216 ? -29.941 29.189 96.640 1.00 24.76 216 VAL B C 1
ATOM 4238 O O . VAL B 1 216 ? -28.778 28.840 96.459 1.00 25.97 216 VAL B O 1
ATOM 4242 N N . TYR B 1 217 ? -30.981 28.373 96.548 1.00 26.44 217 TYR B N 1
ATOM 4243 C CA . TYR B 1 217 ? -30.887 26.988 96.114 1.00 25.97 217 TYR B CA 1
ATOM 4244 C C . TYR B 1 217 ? -32.017 26.916 95.090 1.00 24.36 217 TYR B C 1
ATOM 4245 O O . TYR B 1 217 ? -33.171 27.168 95.425 1.00 22.69 217 TYR B O 1
ATOM 4254 N N . GLY B 1 218 ? -31.688 26.601 93.846 1.00 23.31 218 GLY B N 1
ATOM 4255 C CA . GLY B 1 218 ? -32.717 26.533 92.832 1.00 24.73 218 GLY B CA 1
ATOM 4256 C C . GLY B 1 218 ? -32.898 25.144 92.261 1.00 25.19 218 GLY B C 1
ATOM 4257 O O . GLY B 1 218 ? -31.920 24.439 92.008 1.00 26.62 218 GLY B O 1
ATOM 4258 N N . GLU B 1 219 ? -34.148 24.739 92.068 1.00 24.73 219 GLU B N 1
ATOM 4259 C CA . GLU B 1 219 ? -34.423 23.438 91.483 1.00 26.76 219 GLU B CA 1
ATOM 4260 C C . GLU B 1 219 ? -33.831 23.469 90.077 1.00 26.65 219 GLU B C 1
ATOM 4261 O O . GLU B 1 219 ? -33.785 24.525 89.449 1.00 24.50 219 GLU B O 1
ATOM 4267 N N . PRO B 1 220 ? -33.400 22.306 89.546 1.00 28.67 220 PRO B N 1
ATOM 4268 C CA . PRO B 1 220 ? -33.410 20.952 90.113 1.00 29.91 220 PRO B CA 1
ATOM 4269 C C . PRO B 1 220 ? -32.233 20.656 91.043 1.00 31.25 220 PRO B C 1
ATOM 4270 O O . PRO B 1 220 ? -31.912 19.491 91.290 1.00 31.02 220 PRO B O 1
ATOM 4274 N N . GLY B 1 221 ? -31.590 21.706 91.546 1.00 31.74 221 GLY B N 1
ATOM 4275 C CA . GLY B 1 221 ? -30.462 21.525 92.439 1.00 30.97 221 GLY B CA 1
ATOM 4276 C C . GLY B 1 221 ? -29.221 22.241 91.942 1.00 31.78 221 GLY B C 1
ATOM 4277 O O . GLY B 1 221 ? -28.200 21.611 91.667 1.00 33.27 221 GLY B O 1
ATOM 4278 N N . ILE B 1 222 ? -29.308 23.561 91.817 1.00 30.51 222 ILE B N 1
ATOM 4279 C CA . ILE B 1 222 ? -28.179 24.353 91.350 1.00 27.86 222 ILE B CA 1
ATOM 4280 C C . ILE B 1 222 ? -27.979 25.553 92.257 1.00 27.52 222 ILE B C 1
ATOM 4281 O O . ILE B 1 222 ? -28.921 26.038 92.881 1.00 24.69 222 ILE B O 1
ATOM 4286 N N . ASP B 1 223 ? -26.739 26.023 92.325 1.00 28.52 223 ASP B N 1
ATOM 4287 C CA . ASP B 1 223 ? -26.382 27.156 93.169 1.00 30.01 223 ASP B CA 1
ATOM 4288 C C . ASP B 1 223 ? -26.712 28.501 92.519 1.00 29.54 223 ASP B C 1
ATOM 4289 O O . ASP B 1 223 ? -25.881 29.408 92.514 1.00 30.02 223 ASP B O 1
ATOM 4294 N N . GLU B 1 224 ? -27.926 28.614 91.981 1.00 28.39 224 GLU B N 1
ATOM 4295 C CA . GLU B 1 224 ? -28.400 29.833 91.317 1.00 29.19 224 GLU B CA 1
ATOM 4296 C C . GLU B 1 224 ? -29.924 29.934 91.397 1.00 26.69 224 GLU B C 1
ATOM 4297 O O . GLU B 1 224 ? -30.591 29.003 91.860 1.00 24.22 224 GLU B O 1
ATOM 4303 N N . VAL B 1 225 ? -30.474 31.068 90.960 1.00 26.17 225 VAL B N 1
ATOM 4304 C CA . VAL B 1 225 ? -31.929 31.228 90.957 1.00 24.14 225 VAL B CA 1
ATOM 4305 C C . VAL B 1 225 ? -32.430 30.224 89.917 1.00 24.71 225 VAL B C 1
ATOM 4306 O O . VAL B 1 225 ? -31.870 30.133 88.823 1.00 24.32 225 VAL B O 1
ATOM 4310 N N . SER B 1 226 ? -33.476 29.480 90.261 1.00 24.10 226 SER B N 1
ATOM 4311 C CA . SER B 1 226 ? -34.020 28.459 89.380 1.00 25.49 226 SER B CA 1
ATOM 4312 C C . SER B 1 226 ? -34.685 28.962 88.103 1.00 26.34 226 SER B C 1
ATOM 4313 O O . SER B 1 226 ? -35.598 29.795 88.138 1.00 23.85 226 SER B O 1
ATOM 4316 N N . PRO B 1 227 ? -34.230 28.451 86.952 1.00 26.65 227 PRO B N 1
ATOM 4317 C CA . PRO B 1 227 ? -34.794 28.850 85.662 1.00 27.19 227 PRO B CA 1
ATOM 4318 C C . PRO B 1 227 ? -36.000 27.984 85.289 1.00 28.91 227 PRO B C 1
ATOM 4319 O O . PRO B 1 227 ? -36.723 28.295 84.339 1.00 29.62 227 PRO B O 1
ATOM 4323 N N . ILE B 1 228 ? -36.224 26.907 86.040 1.00 29.27 228 ILE B N 1
ATOM 4324 C CA . ILE B 1 228 ? -37.317 25.994 85.715 1.00 29.59 228 ILE B CA 1
ATOM 4325 C C . ILE B 1 228 ? -38.397 25.854 86.764 1.00 30.22 228 ILE B C 1
ATOM 4326 O O . ILE B 1 228 ? -39.472 25.344 86.472 1.00 30.31 228 ILE B O 1
ATOM 4331 N N . GLY B 1 229 ? -38.125 26.292 87.986 1.00 31.39 229 GLY B N 1
ATOM 4332 C CA . GLY B 1 229 ? -39.135 26.155 89.013 1.00 29.17 229 GLY B CA 1
ATOM 4333 C C . GLY B 1 229 ? -38.907 27.016 90.228 1.00 29.84 229 GLY B C 1
ATOM 4334 O O . GLY B 1 229 ? -38.681 28.218 90.112 1.00 30.60 229 GLY B O 1
ATOM 4335 N N . ASN B 1 230 ? -38.964 26.384 91.395 1.00 29.36 230 ASN B N 1
ATOM 4336 C CA . ASN B 1 230 ? -38.793 27.062 92.668 1.00 30.50 230 ASN B CA 1
ATOM 4337 C C . ASN B 1 230 ? -37.357 27.322 93.113 1.00 30.01 230 ASN B C 1
ATOM 4338 O O . ASN B 1 230 ? -36.451 26.522 92.874 1.00 27.88 230 ASN B O 1
ATOM 4343 N N . THR B 1 231 ? -37.180 28.465 93.768 1.00 28.44 231 THR B N 1
ATOM 4344 C CA . THR B 1 231 ? -35.902 28.889 94.306 1.00 27.79 231 THR B CA 1
ATOM 4345 C C . THR B 1 231 ? -36.139 29.111 95.799 1.00 29.20 231 THR B C 1
ATOM 4346 O O . THR B 1 231 ? -37.063 29.826 96.193 1.00 29.65 231 THR B O 1
ATOM 4350 N N . PHE B 1 232 ? -35.327 28.475 96.629 1.00 29.11 232 PHE B N 1
ATOM 4351 C CA . PHE B 1 232 ? -35.458 28.632 98.072 1.00 29.04 232 PHE B CA 1
ATOM 4352 C C . PHE B 1 232 ? -34.323 29.544 98.515 1.00 27.77 232 PHE B C 1
ATOM 4353 O O . PHE B 1 232 ? -33.169 29.333 98.134 1.00 27.29 232 PHE B O 1
ATOM 4361 N N . MET B 1 233 ? -34.644 30.569 99.299 1.00 27.52 233 MET B N 1
ATOM 4362 C CA . MET B 1 233 ? -33.620 31.500 99.735 1.00 29.32 233 MET B CA 1
ATOM 4363 C C . MET B 1 233 ? -33.711 31.990 101.167 1.00 30.46 233 MET B C 1
ATOM 4364 O O . MET B 1 233 ? -34.741 31.883 101.836 1.00 29.91 233 MET B O 1
ATOM 4369 N N . LYS B 1 234 ? -32.598 32.539 101.624 1.00 30.44 234 LYS B N 1
ATOM 4370 C CA . LYS B 1 234 ? -32.498 33.096 102.957 1.00 30.86 234 LYS B CA 1
ATOM 4371 C C . LYS B 1 234 ? -31.924 34.488 102.743 1.00 30.96 234 LYS B C 1
ATOM 4372 O O . LYS B 1 234 ? -30.904 34.641 102.074 1.00 31.04 234 LYS B O 1
ATOM 4378 N N . ILE B 1 235 ? -32.593 35.508 103.266 1.00 29.95 235 ILE B N 1
ATOM 4379 C CA . ILE B 1 235 ? -32.082 36.856 103.128 1.00 29.59 235 ILE B CA 1
ATOM 4380 C C . ILE B 1 235 ? -31.484 37.173 104.486 1.00 31.65 235 ILE B C 1
ATOM 4381 O O . ILE B 1 235 ? -32.195 37.294 105.485 1.00 31.35 235 ILE B O 1
ATOM 4386 N N . VAL B 1 236 ? -30.160 37.274 104.508 1.00 32.43 236 VAL B N 1
ATOM 4387 C CA . VAL B 1 236 ? -29.406 37.520 105.727 1.00 33.40 236 VAL B CA 1
ATOM 4388 C C . VAL B 1 236 ? -28.921 38.952 105.875 1.00 34.59 236 VAL B C 1
ATOM 4389 O O . VAL B 1 236 ? -28.420 39.545 104.926 1.00 35.64 236 VAL B O 1
ATOM 4393 N N . SER B 1 237 ? -29.060 39.498 107.077 1.00 37.46 237 SER B N 1
ATOM 4394 C CA . SER B 1 237 ? -28.615 40.860 107.360 1.00 38.97 237 SER B CA 1
ATOM 4395 C C . SER B 1 237 ? -28.467 41.044 108.863 1.00 40.66 237 SER B C 1
ATOM 4396 O O . SER B 1 237 ? -28.814 40.157 109.639 1.00 40.56 237 SER B O 1
ATOM 4399 N N . LYS B 1 238 ? -27.964 42.210 109.258 1.00 43.38 238 LYS B N 1
ATOM 4400 C CA . LYS B 1 238 ? -27.755 42.553 110.662 1.00 47.39 238 LYS B CA 1
ATOM 4401 C C . LYS B 1 238 ? -28.965 42.225 111.535 1.00 49.45 238 LYS B C 1
ATOM 4402 O O . LYS B 1 238 ? -28.815 41.859 112.701 1.00 50.58 238 LYS B O 1
ATOM 4408 N N . ARG B 1 239 ? -30.163 42.362 110.977 1.00 50.91 239 ARG B N 1
ATOM 4409 C CA . ARG B 1 239 ? -31.370 42.108 111.750 1.00 53.26 239 ARG B CA 1
ATOM 4410 C C . ARG B 1 239 ? -31.841 40.652 111.775 1.00 52.70 239 ARG B C 1
ATOM 4411 O O . ARG B 1 239 ? -32.775 40.315 112.501 1.00 54.39 239 ARG B O 1
ATOM 4419 N N . GLY B 1 240 ? -31.209 39.785 110.993 1.00 50.63 240 GLY B N 1
ATOM 4420 C CA . GLY B 1 240 ? -31.632 38.397 111.004 1.00 47.78 240 GLY B CA 1
ATOM 4421 C C . GLY B 1 240 ? -31.608 37.693 109.662 1.00 46.38 240 GLY B C 1
ATOM 4422 O O . GLY B 1 240 ? -30.950 38.140 108.721 1.00 45.98 240 GLY B O 1
ATOM 4423 N N . ILE B 1 241 ? -32.337 36.582 109.591 1.00 44.29 241 ILE B N 1
ATOM 4424 C CA . ILE B 1 241 ? -32.426 35.759 108.393 1.00 44.03 241 ILE B CA 1
ATOM 4425 C C . ILE B 1 241 ? -33.885 35.648 107.979 1.00 44.60 241 ILE B C 1
ATOM 4426 O O . ILE B 1 241 ? -34.739 35.304 108.795 1.00 45.59 241 ILE B O 1
ATOM 4431 N N . GLU B 1 242 ? -34.164 35.927 106.709 1.00 44.08 242 GLU B N 1
ATOM 4432 C CA . GLU B 1 242 ? -35.530 35.890 106.188 1.00 43.54 242 GLU B CA 1
ATOM 4433 C C . GLU B 1 242 ? -35.740 34.800 105.142 1.00 42.57 242 GLU B C 1
ATOM 4434 O O . GLU B 1 242 ? -35.011 34.738 104.153 1.00 42.25 242 GLU B O 1
ATOM 4440 N N . GLU B 1 243 ? -36.739 33.949 105.356 1.00 40.67 243 GLU B N 1
ATOM 4441 C CA . GLU B 1 243 ? -37.042 32.880 104.410 1.00 42.49 243 GLU B CA 1
ATOM 4442 C C . GLU B 1 243 ? -37.898 33.386 103.251 1.00 41.02 243 GLU B C 1
ATOM 4443 O O . GLU B 1 243 ? -38.775 34.228 103.435 1.00 40.26 243 GLU B O 1
ATOM 4449 N N . VAL B 1 244 ? -37.632 32.870 102.056 1.00 39.82 244 VAL B N 1
ATOM 4450 C CA . VAL B 1 244 ? -38.373 33.262 100.863 1.00 39.05 244 VAL B CA 1
ATOM 4451 C C . VAL B 1 244 ? -38.404 32.110 99.867 1.00 39.41 244 VAL B C 1
ATOM 4452 O O . VAL B 1 244 ? -37.369 31.506 99.584 1.00 40.17 244 VAL B O 1
ATOM 4456 N N . LYS B 1 245 ? -39.592 31.793 99.355 1.00 38.56 245 LYS B N 1
ATOM 4457 C CA . LYS B 1 245 ? -39.733 30.741 98.355 1.00 37.28 245 LYS B CA 1
ATOM 4458 C C . LYS B 1 245 ? -40.283 31.437 97.119 1.00 38.08 245 LYS B C 1
ATOM 4459 O O . LYS B 1 245 ? -41.346 32.050 97.158 1.00 39.07 245 LYS B O 1
ATOM 4465 N N . LEU B 1 246 ? -39.551 31.337 96.019 1.00 37.54 246 LEU B N 1
ATOM 4466 C CA . LEU B 1 246 ? -39.932 32.011 94.786 1.00 38.04 246 LEU B CA 1
ATOM 4467 C C . LEU B 1 246 ? -40.052 31.043 93.612 1.00 36.67 246 LEU B C 1
ATOM 4468 O O . LEU B 1 246 ? -39.406 29.999 93.604 1.00 38.05 246 LEU B O 1
ATOM 4473 N N . ASN B 1 247 ? -40.885 31.377 92.629 1.00 33.97 247 ASN B N 1
ATOM 4474 C CA . ASN B 1 247 ? -41.025 30.527 91.448 1.00 33.24 247 ASN B CA 1
ATOM 4475 C C . ASN B 1 247 ? -40.562 31.345 90.258 1.00 31.63 247 ASN B C 1
ATOM 4476 O O . ASN B 1 247 ? -40.788 32.546 90.215 1.00 32.33 247 ASN B O 1
ATOM 4481 N N . VAL B 1 248 ? -39.914 30.707 89.291 1.00 30.48 248 VAL B N 1
ATOM 4482 C CA . VAL B 1 248 ? -39.445 31.448 88.133 1.00 29.60 248 VAL B CA 1
ATOM 4483 C C . VAL B 1 248 ? -40.575 32.311 87.553 1.00 31.65 248 VAL B C 1
ATOM 4484 O O . VAL B 1 248 ? -40.328 33.391 87.017 1.00 32.83 248 VAL B O 1
ATOM 4488 N N . THR B 1 249 ? -41.812 31.842 87.686 1.00 32.47 249 THR B N 1
ATOM 4489 C CA . THR B 1 249 ? -42.973 32.577 87.189 1.00 34.77 249 THR B CA 1
ATOM 4490 C C . THR B 1 249 ? -43.154 33.915 87.915 1.00 35.13 249 THR B C 1
ATOM 4491 O O . THR B 1 249 ? -43.638 34.882 87.331 1.00 35.73 249 THR B O 1
ATOM 4495 N N . ASP B 1 250 ? -42.761 33.978 89.185 1.00 35.62 250 ASP B N 1
ATOM 4496 C CA . ASP B 1 250 ? -42.873 35.220 89.944 1.00 36.59 250 ASP B CA 1
ATOM 4497 C C . ASP B 1 250 ? -42.054 36.351 89.321 1.00 37.04 250 ASP B C 1
ATOM 4498 O O . ASP B 1 250 ? -42.169 37.508 89.731 1.00 37.20 250 ASP B O 1
ATOM 4503 N N . PHE B 1 251 ? -41.208 36.015 88.351 1.00 36.57 251 PHE B N 1
ATOM 4504 C CA . PHE B 1 251 ? -40.392 37.019 87.678 1.00 36.83 251 PHE B CA 1
ATOM 4505 C C . PHE B 1 251 ? -41.149 37.534 86.466 1.00 37.69 251 PHE B C 1
ATOM 4506 O O . PHE B 1 251 ? -40.732 38.496 85.825 1.00 38.36 251 PHE B O 1
ATOM 4514 N N . GLY B 1 252 ? -42.267 36.885 86.159 1.00 38.32 252 GLY B N 1
ATOM 4515 C CA . GLY B 1 252 ? -43.071 37.304 85.033 1.00 38.78 252 GLY B CA 1
ATOM 4516 C C . GLY B 1 252 ? -42.773 36.568 83.745 1.00 40.82 252 GLY B C 1
ATOM 4517 O O . GLY B 1 252 ? -43.138 37.034 82.663 1.00 42.77 252 GLY B O 1
ATOM 4518 N N . ILE B 1 253 ? -42.122 35.415 83.841 1.00 40.42 253 ILE B N 1
ATOM 4519 C CA . ILE B 1 253 ? -41.800 34.644 82.646 1.00 39.50 253 ILE B CA 1
ATOM 4520 C C . ILE B 1 253 ? -42.284 33.207 82.766 1.00 38.36 253 ILE B C 1
ATOM 4521 O O . ILE B 1 253 ? -42.872 32.816 83.774 1.00 38.55 253 ILE B O 1
ATOM 4526 N N . SER B 1 254 ? -42.016 32.425 81.727 1.00 36.65 254 SER B N 1
ATOM 4527 C CA . SER B 1 254 ? -42.375 31.016 81.697 1.00 37.45 254 SER B CA 1
ATOM 4528 C C . SER B 1 254 ? -41.108 30.228 82.002 1.00 35.79 254 SER B C 1
ATOM 4529 O O . SER B 1 254 ? -40.003 30.721 81.774 1.00 33.83 254 SER B O 1
ATOM 4532 N N . PRO B 1 255 ? -41.247 28.998 82.526 1.00 34.35 255 PRO B N 1
ATOM 4533 C CA . PRO B 1 255 ? -40.062 28.196 82.827 1.00 34.26 255 PRO B CA 1
ATOM 4534 C C . PRO B 1 255 ? -39.147 28.108 81.608 1.00 35.38 255 PRO B C 1
ATOM 4535 O O . PRO B 1 255 ? -39.600 27.900 80.481 1.00 35.88 255 PRO B O 1
ATOM 4539 N N . ILE B 1 256 ? -37.857 28.288 81.844 1.00 34.88 256 ILE B N 1
ATOM 4540 C CA . ILE B 1 256 ? -36.866 28.243 80.781 1.00 34.62 256 ILE B CA 1
ATOM 4541 C C . ILE B 1 256 ? -36.446 26.792 80.545 1.00 37.28 256 ILE B C 1
ATOM 4542 O O . ILE B 1 256 ? -36.072 26.092 81.489 1.00 38.28 256 ILE B O 1
ATOM 4547 N N . PRO B 1 257 ? -36.518 26.312 79.289 1.00 37.45 257 PRO B N 1
ATOM 4548 C CA . PRO B 1 257 ? -36.114 24.922 79.038 1.00 37.77 257 PRO B CA 1
ATOM 4549 C C . PRO B 1 257 ? -34.632 24.777 79.370 1.00 36.94 257 PRO B C 1
ATOM 4550 O O . PRO B 1 257 ? -33.791 25.493 78.819 1.00 37.24 257 PRO B O 1
ATOM 4554 N N . ILE B 1 258 ? -34.308 23.851 80.266 1.00 37.02 258 ILE B N 1
ATOM 4555 C CA . ILE B 1 258 ? -32.922 23.684 80.683 1.00 35.83 258 ILE B CA 1
ATOM 4556 C C . ILE B 1 258 ? -31.924 23.333 79.586 1.00 35.67 258 ILE B C 1
ATOM 4557 O O . ILE B 1 258 ? -30.759 23.728 79.670 1.00 34.40 258 ILE B O 1
ATOM 4562 N N . GLU B 1 259 ? -32.360 22.613 78.554 1.00 35.29 259 GLU B N 1
ATOM 4563 C CA . GLU B 1 259 ? -31.439 22.240 77.480 1.00 36.49 259 GLU B CA 1
ATOM 4564 C C . GLU B 1 259 ? -30.845 23.481 76.824 1.00 36.31 259 GLU B C 1
ATOM 4565 O O . GLU B 1 259 ? -29.714 23.456 76.329 1.00 35.83 259 GLU B O 1
ATOM 4571 N N . LYS B 1 260 ? -31.604 24.570 76.830 1.00 36.65 260 LYS B N 1
ATOM 4572 C CA . LYS B 1 260 ? -31.137 25.811 76.228 1.00 37.47 260 LYS B CA 1
ATOM 4573 C C . LYS B 1 260 ? -30.092 26.527 77.081 1.00 35.55 260 LYS B C 1
ATOM 4574 O O . LYS B 1 260 ? -29.397 27.423 76.608 1.00 35.51 260 LYS B O 1
ATOM 4580 N N . LEU B 1 261 ? -29.953 26.114 78.333 1.00 34.18 261 LEU B N 1
ATOM 4581 C CA . LEU B 1 261 ? -28.986 26.752 79.212 1.00 33.71 261 LEU B CA 1
ATOM 4582 C C . LEU B 1 261 ? -27.701 25.938 79.413 1.00 35.76 261 LEU B C 1
ATOM 4583 O O . LEU B 1 261 ? -26.670 26.468 79.838 1.00 36.13 261 LEU B O 1
ATOM 4588 N N . ILE B 1 262 ? -27.752 24.652 79.093 1.00 38.14 262 ILE B N 1
ATOM 4589 C CA . ILE B 1 262 ? -26.582 23.800 79.268 1.00 38.85 262 ILE B CA 1
ATOM 4590 C C . ILE B 1 262 ? -25.483 24.098 78.257 1.00 39.13 262 ILE B C 1
ATOM 4591 O O . ILE B 1 262 ? -25.740 24.258 77.071 1.00 37.97 262 ILE B O 1
ATOM 4596 N N . VAL B 1 263 ? -24.254 24.185 78.750 1.00 42.09 263 VAL B N 1
ATOM 4597 C CA . VAL B 1 263 ? -23.095 24.478 77.914 1.00 45.60 263 VAL B CA 1
ATOM 4598 C C . VAL B 1 263 ? -22.034 23.388 78.082 1.00 47.91 263 VAL B C 1
ATOM 4599 O O . VAL B 1 263 ? -22.026 22.659 79.078 1.00 47.31 263 VAL B O 1
ATOM 4603 N N . ASN B 1 264 ? -21.142 23.284 77.103 1.00 50.41 264 ASN B N 1
ATOM 4604 C CA . ASN B 1 264 ? -20.083 22.286 77.138 1.00 53.61 264 ASN B CA 1
ATOM 4605 C C . ASN B 1 264 ? -18.728 22.909 77.461 1.00 53.59 264 ASN B C 1
ATOM 4606 O O . ASN B 1 264 ? -18.056 22.496 78.404 1.00 55.82 264 ASN B O 1
ATOM 4611 N N . SER B 1 265 ? -18.330 23.911 76.687 1.00 52.25 265 SER B N 1
ATOM 4612 C CA . SER B 1 265 ? -17.046 24.565 76.904 1.00 50.64 265 SER B CA 1
ATOM 4613 C C . SER B 1 265 ? -17.185 25.993 77.415 1.00 49.85 265 SER B C 1
ATOM 4614 O O . SER B 1 265 ? -18.264 26.578 77.371 1.00 47.57 265 SER B O 1
ATOM 4617 N N . ALA B 1 266 ? -16.079 26.547 77.897 1.00 49.60 266 ALA B N 1
ATOM 4618 C CA . ALA B 1 266 ? -16.074 27.912 78.401 1.00 50.22 266 ALA B CA 1
ATOM 4619 C C . ALA B 1 266 ? -16.366 28.876 77.254 1.00 50.20 266 ALA B C 1
ATOM 4620 O O . ALA B 1 266 ? -17.098 29.852 77.424 1.00 50.57 266 ALA B O 1
ATOM 4622 N N . GLU B 1 267 ? -15.793 28.601 76.085 1.00 48.85 267 GLU B N 1
ATOM 4623 C CA . GLU B 1 267 ? -16.013 29.457 74.931 1.00 48.19 267 GLU B CA 1
ATOM 4624 C C . GLU B 1 267 ? -17.485 29.433 74.535 1.00 45.44 267 GLU B C 1
ATOM 4625 O O . GLU B 1 267 ? -18.035 30.451 74.133 1.00 45.45 267 GLU B O 1
ATOM 4631 N N . ASP B 1 268 ? -18.119 28.272 74.651 1.00 42.67 268 ASP B N 1
ATOM 4632 C CA . ASP B 1 268 ? -19.533 28.144 74.308 1.00 41.83 268 ASP B CA 1
ATOM 4633 C C . ASP B 1 268 ? -20.376 28.959 75.289 1.00 41.34 268 ASP B C 1
ATOM 4634 O O . ASP B 1 268 ? -21.390 29.557 74.919 1.00 39.95 268 ASP B O 1
ATOM 4639 N N . SER B 1 269 ? -19.950 28.968 76.548 1.00 39.54 269 SER B N 1
ATOM 4640 C CA . SER B 1 269 ? -20.647 29.710 77.582 1.00 38.12 269 SER B CA 1
ATOM 4641 C C . SER B 1 269 ? -20.485 31.196 77.289 1.00 36.28 269 SER B C 1
ATOM 4642 O O . SER B 1 269 ? -21.426 31.970 77.424 1.00 35.58 269 SER B O 1
ATOM 4645 N N . ALA B 1 270 ? -19.279 31.581 76.881 1.00 35.26 270 ALA B N 1
ATOM 4646 C CA . ALA B 1 270 ? -18.979 32.971 76.552 1.00 36.06 270 ALA B CA 1
ATOM 4647 C C . ALA B 1 270 ? -19.818 33.373 75.351 1.00 36.15 270 ALA B C 1
ATOM 4648 O O . ALA B 1 270 ? -20.247 34.521 75.227 1.00 36.62 270 ALA B O 1
ATOM 4650 N N . ILE B 1 271 ? -20.052 32.404 74.474 1.00 36.35 271 ILE B N 1
ATOM 4651 C CA . ILE B 1 271 ? -20.831 32.622 73.269 1.00 35.20 271 ILE B CA 1
ATOM 4652 C C . ILE B 1 271 ? -22.291 32.874 73.596 1.00 34.40 271 ILE B C 1
ATOM 4653 O O . ILE B 1 271 ? -22.904 33.797 73.060 1.00 34.53 271 ILE B O 1
ATOM 4658 N N . LYS B 1 272 ? -22.851 32.050 74.471 1.00 33.49 272 LYS B N 1
ATOM 4659 C CA . LYS B 1 272 ? -24.245 32.213 74.845 1.00 32.72 272 LYS B CA 1
ATOM 4660 C C . LYS B 1 272 ? -24.460 33.524 75.589 1.00 31.62 272 LYS B C 1
ATOM 4661 O O . LYS B 1 272 ? -25.467 34.198 75.407 1.00 29.10 272 LYS B O 1
ATOM 4667 N N . ILE B 1 273 ? -23.501 33.886 76.425 1.00 28.97 273 ILE B N 1
ATOM 4668 C CA . ILE B 1 273 ? -23.634 35.103 77.194 1.00 29.55 273 ILE B CA 1
ATOM 4669 C C . ILE B 1 273 ? -23.690 36.339 76.313 1.00 30.69 273 ILE B C 1
ATOM 4670 O O . ILE B 1 273 ? -24.481 37.257 76.555 1.00 30.98 273 ILE B O 1
ATOM 4675 N N . VAL B 1 274 ? -22.872 36.369 75.274 1.00 31.06 274 VAL B N 1
ATOM 4676 C CA . VAL B 1 274 ? -22.905 37.541 74.442 1.00 35.12 274 VAL B CA 1
ATOM 4677 C C . VAL B 1 274 ? -24.032 37.536 73.409 1.00 34.65 274 VAL B C 1
ATOM 4678 O O . VAL B 1 274 ? -24.442 38.598 72.942 1.00 34.53 274 VAL B O 1
ATOM 4682 N N . ARG B 1 275 ? -24.534 36.353 73.058 1.00 34.40 275 ARG B N 1
ATOM 4683 C CA . ARG B 1 275 ? -25.662 36.277 72.145 1.00 35.31 275 ARG B CA 1
ATOM 4684 C C . ARG B 1 275 ? -26.813 36.838 72.968 1.00 34.48 275 ARG B C 1
ATOM 4685 O O . ARG B 1 275 ? -27.696 37.518 72.445 1.00 33.88 275 ARG B O 1
ATOM 4693 N N . ALA B 1 276 ? -26.796 36.547 74.268 1.00 32.52 276 ALA B N 1
ATOM 4694 C CA . ALA B 1 276 ? -27.837 37.038 75.168 1.00 32.12 276 ALA B CA 1
ATOM 4695 C C . ALA B 1 276 ? -27.757 38.561 75.213 1.00 30.01 276 ALA B C 1
ATOM 4696 O O . ALA B 1 276 ? -28.773 39.255 75.149 1.00 30.86 276 ALA B O 1
ATOM 4698 N N . PHE B 1 277 ? -26.533 39.067 75.317 1.00 30.39 277 PHE B N 1
ATOM 4699 C CA . PHE B 1 277 ? -26.290 40.504 75.358 1.00 30.58 277 PHE B CA 1
ATOM 4700 C C . PHE B 1 277 ? -26.690 41.168 74.040 1.00 31.73 277 PHE B C 1
ATOM 4701 O O . PHE B 1 277 ? -27.182 42.298 74.030 1.00 30.54 277 PHE B O 1
ATOM 4709 N N . LEU B 1 278 ? -26.471 40.459 72.935 1.00 33.02 278 LEU B N 1
ATOM 4710 C CA . LEU B 1 278 ? -26.797 40.969 71.600 1.00 35.17 278 LEU B CA 1
ATOM 4711 C C . LEU B 1 278 ? -28.291 40.952 71.310 1.00 35.81 278 LEU B C 1
ATOM 4712 O O . LEU B 1 278 ? -28.766 41.665 70.425 1.00 37.52 278 LEU B O 1
ATOM 4717 N N . GLY B 1 279 ? -29.027 40.135 72.057 1.00 36.65 279 GLY B N 1
ATOM 4718 C CA . GLY B 1 279 ? -30.458 40.028 71.848 1.00 37.15 279 GLY B CA 1
ATOM 4719 C C . GLY B 1 279 ? -30.757 38.794 71.019 1.00 38.15 279 GLY B C 1
ATOM 4720 O O . GLY B 1 279 ? -31.883 38.585 70.577 1.00 39.17 279 GLY B O 1
ATOM 4721 N N . LYS B 1 280 ? -29.743 37.958 70.820 1.00 38.77 280 LYS B N 1
ATOM 4722 C CA . LYS B 1 280 ? -29.904 36.746 70.027 1.00 38.42 280 LYS B CA 1
ATOM 4723 C C . LYS B 1 280 ? -30.088 35.449 70.819 1.00 38.10 280 LYS B C 1
ATOM 4724 O O . LYS B 1 280 ? -30.077 34.361 70.237 1.00 38.18 280 LYS B O 1
ATOM 4730 N N . ASP B 1 281 ? -30.251 35.553 72.135 1.00 35.92 281 ASP B N 1
ATOM 4731 C CA . ASP B 1 281 ? -30.475 34.365 72.961 1.00 33.79 281 ASP B CA 1
ATOM 4732 C C . ASP B 1 281 ? -31.341 34.717 74.158 1.00 33.58 281 ASP B C 1
ATOM 4733 O O . ASP B 1 281 ? -30.853 34.876 75.280 1.00 31.44 281 ASP B O 1
ATOM 4738 N N . GLU B 1 282 ? -32.636 34.825 73.885 1.00 33.17 282 GLU B N 1
ATOM 4739 C CA . GLU B 1 282 ? -33.659 35.168 74.862 1.00 35.35 282 GLU B CA 1
ATOM 4740 C C . GLU B 1 282 ? -33.661 34.306 76.123 1.00 33.71 282 GLU B C 1
ATOM 4741 O O . GLU B 1 282 ? -33.818 34.830 77.222 1.00 31.96 282 GLU B O 1
ATOM 4747 N N . HIS B 1 283 ? -33.505 32.992 75.973 1.00 31.69 283 HIS B N 1
ATOM 4748 C CA . HIS B 1 283 ? -33.523 32.113 77.138 1.00 30.88 283 HIS B CA 1
ATOM 4749 C C . HIS B 1 283 ? -32.368 32.320 78.089 1.00 27.42 283 HIS B C 1
ATOM 4750 O O . HIS B 1 283 ? -32.559 32.270 79.296 1.00 29.03 283 HIS B O 1
ATOM 4757 N N . VAL B 1 284 ? -31.176 32.548 77.553 1.00 27.11 284 VAL B N 1
ATOM 4758 C CA . VAL B 1 284 ? -30.011 32.805 78.391 1.00 26.97 284 VAL B CA 1
ATOM 4759 C C . VAL B 1 284 ? -30.184 34.199 79.017 1.00 26.98 284 VAL B C 1
ATOM 4760 O O . VAL B 1 284 ? -29.895 34.403 80.201 1.00 26.49 284 VAL B O 1
ATOM 4764 N N . ALA B 1 285 ? -30.675 35.149 78.221 1.00 25.33 285 ALA B N 1
ATOM 4765 C CA . ALA B 1 285 ? -30.903 36.514 78.702 1.00 25.24 285 ALA B CA 1
ATOM 4766 C C . ALA B 1 285 ? -31.854 36.467 79.894 1.00 25.32 285 ALA B C 1
ATOM 4767 O O . ALA B 1 285 ? -31.617 37.113 80.925 1.00 24.32 285 ALA B O 1
ATOM 4769 N N . GLU B 1 286 ? -32.930 35.700 79.744 1.00 23.65 286 GLU B N 1
ATOM 4770 C CA . GLU B 1 286 ? -33.916 35.537 80.805 1.00 25.99 286 GLU B CA 1
ATOM 4771 C C . GLU B 1 286 ? -33.263 34.970 82.072 1.00 25.36 286 GLU B C 1
ATOM 4772 O O . GLU B 1 286 ? -33.530 35.438 83.173 1.00 25.84 286 GLU B O 1
ATOM 4778 N N . PHE B 1 287 ? -32.415 33.961 81.898 1.00 23.68 287 PHE B N 1
ATOM 4779 C CA . PHE B 1 287 ? -31.727 33.309 83.019 1.00 23.79 287 PHE B CA 1
ATOM 4780 C C . PHE B 1 287 ? -30.796 34.304 83.725 1.00 22.89 287 PHE B C 1
ATOM 4781 O O . PHE B 1 287 ? -30.718 34.334 84.957 1.00 22.33 287 PHE B O 1
ATOM 4789 N N . ILE B 1 288 ? -30.106 35.126 82.936 1.00 22.51 288 ILE B N 1
ATOM 4790 C CA . ILE B 1 288 ? -29.211 36.143 83.476 1.00 21.85 288 ILE B CA 1
ATOM 4791 C C . ILE B 1 288 ? -30.040 37.142 84.285 1.00 24.08 288 ILE B C 1
ATOM 4792 O O . ILE B 1 288 ? -29.698 37.485 85.422 1.00 23.09 288 ILE B O 1
ATOM 4797 N N . LYS B 1 289 ? -31.155 37.575 83.704 1.00 24.62 289 LYS B N 1
ATOM 4798 C CA . LYS B 1 289 ? -32.018 38.550 84.354 1.00 24.62 289 LYS B CA 1
ATOM 4799 C C . LYS B 1 289 ? -32.723 38.121 85.639 1.00 24.34 289 LYS B C 1
ATOM 4800 O O . LYS B 1 289 ? -32.875 38.937 86.544 1.00 23.18 289 LYS B O 1
ATOM 4806 N N . ILE B 1 290 ? -33.160 36.871 85.752 1.00 23.16 290 ILE B N 1
ATOM 4807 C CA . ILE B 1 290 ? -33.797 36.490 87.010 1.00 23.84 290 ILE B CA 1
ATOM 4808 C C . ILE B 1 290 ? -32.748 36.454 88.119 1.00 23.82 290 ILE B C 1
ATOM 4809 O O . ILE B 1 290 ? -33.058 36.712 89.284 1.00 25.40 290 ILE B O 1
ATOM 4814 N N . ASN B 1 291 ? -31.503 36.152 87.757 1.00 22.63 291 ASN B N 1
ATOM 4815 C CA . ASN B 1 291 ? -30.436 36.120 88.745 1.00 25.58 291 ASN B CA 1
ATOM 4816 C C . ASN B 1 291 ? -30.036 37.541 89.119 1.00 23.36 291 ASN B C 1
ATOM 4817 O O . ASN B 1 291 ? -29.793 37.838 90.284 1.00 24.54 291 ASN B O 1
ATOM 4822 N N . THR B 1 292 ? -29.983 38.424 88.135 1.00 21.85 292 THR B N 1
ATOM 4823 C CA . THR B 1 292 ? -29.653 39.818 88.406 1.00 20.95 292 THR B CA 1
ATOM 4824 C C . THR B 1 292 ? -30.750 40.445 89.277 1.00 21.56 292 THR B C 1
ATOM 4825 O O . THR B 1 292 ? -30.464 41.214 90.203 1.00 18.84 292 THR B O 1
ATOM 4829 N N . ALA B 1 293 ? -32.006 40.105 88.978 1.00 19.04 293 ALA B N 1
ATOM 4830 C CA . ALA B 1 293 ? -33.146 40.624 89.730 1.00 20.53 293 ALA B CA 1
ATOM 4831 C C . ALA B 1 293 ? -32.948 40.442 91.241 1.00 21.19 293 ALA B C 1
ATOM 4832 O O . ALA B 1 293 ? -33.138 41.376 92.028 1.00 23.67 293 ALA B O 1
ATOM 4834 N N . VAL B 1 294 ? -32.565 39.241 91.644 1.00 20.39 294 VAL B N 1
ATOM 4835 C CA . VAL B 1 294 ? -32.341 38.959 93.053 1.00 21.22 294 VAL B CA 1
ATOM 4836 C C . VAL B 1 294 ? -31.180 39.801 93.602 1.00 22.01 294 VAL B C 1
ATOM 4837 O O . VAL B 1 294 ? -31.280 40.362 94.695 1.00 24.73 294 VAL B O 1
ATOM 4841 N N . ALA B 1 295 ? -30.091 39.901 92.843 1.00 21.00 295 ALA B N 1
ATOM 4842 C CA . ALA B 1 295 ? -28.926 40.685 93.259 1.00 21.29 295 ALA B CA 1
ATOM 4843 C C . ALA B 1 295 ? -29.309 42.153 93.456 1.00 22.58 295 ALA B C 1
ATOM 4844 O O . ALA B 1 295 ? -28.864 42.815 94.402 1.00 22.34 295 ALA B O 1
ATOM 4846 N N . LEU B 1 296 ? -30.121 42.661 92.535 1.00 22.48 296 LEU B N 1
ATOM 4847 C CA . LEU B 1 296 ? -30.605 44.041 92.584 1.00 24.18 296 LEU B CA 1
ATOM 4848 C C . LEU B 1 296 ? -31.429 44.230 93.865 1.00 25.05 296 LEU B C 1
ATOM 4849 O O . LEU B 1 296 ? -31.407 45.298 94.477 1.00 27.29 296 LEU B O 1
ATOM 4854 N N . PHE B 1 297 ? -32.163 43.194 94.259 1.00 24.00 297 PHE B N 1
ATOM 4855 C CA . PHE B 1 297 ? -32.967 43.255 95.472 1.00 25.89 297 PHE B CA 1
ATOM 4856 C C . PHE B 1 297 ? -32.033 43.242 96.684 1.00 27.07 297 PHE B C 1
ATOM 4857 O O . PHE B 1 297 ? -32.309 43.878 97.706 1.00 28.09 297 PHE B O 1
ATOM 4865 N N . ALA B 1 298 ? -30.926 42.517 96.567 1.00 26.65 298 ALA B N 1
ATOM 4866 C CA . ALA B 1 298 ? -29.949 42.450 97.649 1.00 27.92 298 ALA B CA 1
ATOM 4867 C C . ALA B 1 298 ? -29.353 43.834 97.878 1.00 28.26 298 ALA B C 1
ATOM 4868 O O . ALA B 1 298 ? -28.972 44.174 98.997 1.00 27.68 298 ALA B O 1
ATOM 4870 N N . LEU B 1 299 ? -29.263 44.620 96.808 1.00 28.82 299 LEU B N 1
ATOM 4871 C CA . LEU B 1 299 ? -28.721 45.973 96.887 1.00 30.61 299 LEU B CA 1
ATOM 4872 C C . LEU B 1 299 ? -29.790 46.993 97.270 1.00 30.76 299 LEU B C 1
ATOM 4873 O O . LEU B 1 299 ? -29.517 48.190 97.346 1.00 30.11 299 LEU B O 1
ATOM 4878 N N . ASP B 1 300 ? -31.006 46.516 97.505 1.00 30.79 300 ASP B N 1
ATOM 4879 C CA . ASP B 1 300 ? -32.107 47.397 97.855 1.00 31.94 300 ASP B CA 1
ATOM 4880 C C . ASP B 1 300 ? -32.361 48.430 96.749 1.00 30.92 300 ASP B C 1
ATOM 4881 O O . ASP B 1 300 ? -32.730 49.560 97.043 1.00 28.93 300 ASP B O 1
ATOM 4886 N N . ARG B 1 301 ? -32.161 48.044 95.485 1.00 29.50 301 ARG B N 1
ATOM 4887 C CA . ARG B 1 301 ? -32.389 48.951 94.352 1.00 28.03 301 ARG B CA 1
ATOM 4888 C C . ARG B 1 301 ? -33.784 48.783 93.755 1.00 28.31 301 ARG B C 1
ATOM 4889 O O . ARG B 1 301 ? -34.190 49.565 92.889 1.00 28.24 301 ARG B O 1
ATOM 4897 N N . VAL B 1 302 ? -34.505 47.757 94.199 1.00 26.47 302 VAL B N 1
ATOM 4898 C CA . VAL B 1 302 ? -35.861 47.493 93.716 1.00 25.78 302 VAL B CA 1
ATOM 4899 C C . VAL B 1 302 ? -36.718 46.998 94.875 1.00 27.40 302 VAL B C 1
ATOM 4900 O O . VAL B 1 302 ? -36.203 46.413 95.822 1.00 29.38 302 VAL B O 1
ATOM 4904 N N . GLY B 1 303 ? -38.020 47.234 94.795 1.00 27.74 303 GLY B N 1
ATOM 4905 C CA . GLY B 1 303 ? -38.910 46.813 95.859 1.00 29.19 303 GLY B CA 1
ATOM 4906 C C . GLY B 1 303 ? -39.341 45.362 95.793 1.00 30.10 303 GLY B C 1
ATOM 4907 O O . GLY B 1 303 ? -39.815 44.809 96.784 1.00 29.95 303 GLY B O 1
ATOM 4908 N N . ASP B 1 304 ? -39.197 44.737 94.631 1.00 30.85 304 ASP B N 1
ATOM 4909 C CA . ASP B 1 304 ? -39.577 43.334 94.493 1.00 32.23 304 ASP B CA 1
ATOM 4910 C C . ASP B 1 304 ? -38.811 42.690 93.351 1.00 30.50 304 ASP B C 1
ATOM 4911 O O . ASP B 1 304 ? -38.115 43.370 92.591 1.00 30.46 304 ASP B O 1
ATOM 4916 N N . PHE B 1 305 ? -38.946 41.375 93.229 1.00 29.54 305 PHE B N 1
ATOM 4917 C CA . PHE B 1 305 ? -38.238 40.635 92.196 1.00 28.99 305 PHE B CA 1
ATOM 4918 C C . PHE B 1 305 ? -38.702 40.942 90.782 1.00 29.32 305 PHE B C 1
ATOM 4919 O O . PHE B 1 305 ? -37.899 40.931 89.850 1.00 28.86 305 PHE B O 1
ATOM 4927 N N . ARG B 1 306 ? -39.990 41.223 90.624 1.00 30.11 306 ARG B N 1
ATOM 4928 C CA . ARG B 1 306 ? -40.540 41.571 89.315 1.00 31.29 306 ARG B CA 1
ATOM 4929 C C . ARG B 1 306 ? -39.868 42.860 88.814 1.00 28.37 306 ARG B C 1
ATOM 4930 O O . ARG B 1 306 ? -39.449 42.946 87.660 1.00 27.92 306 ARG B O 1
ATOM 4938 N N . GLU B 1 307 ? -39.777 43.860 89.690 1.00 25.99 307 GLU B N 1
ATOM 4939 C CA . GLU B 1 307 ? -39.156 45.130 89.336 1.00 24.71 307 GLU B CA 1
ATOM 4940 C C . GLU B 1 307 ? -37.681 44.894 89.027 1.00 23.93 307 GLU B C 1
ATOM 4941 O O . GLU B 1 307 ? -37.123 45.493 88.110 1.00 21.13 307 GLU B O 1
ATOM 4947 N N . GLY B 1 308 ? -37.056 44.028 89.819 1.00 23.46 308 GLY B N 1
ATOM 4948 C CA . GLY B 1 308 ? -35.661 43.699 89.599 1.00 22.42 308 GLY B CA 1
ATOM 4949 C C . GLY B 1 308 ? -35.500 43.081 88.223 1.00 21.84 308 GLY B C 1
ATOM 4950 O O . GLY B 1 308 ? -34.548 43.379 87.510 1.00 21.89 308 GLY B O 1
ATOM 4951 N N . TYR B 1 309 ? -36.440 42.221 87.846 1.00 21.98 309 TYR B N 1
ATOM 4952 C CA . TYR B 1 309 ? -36.389 41.576 86.541 1.00 22.60 309 TYR B CA 1
ATOM 4953 C C . TYR B 1 309 ? -36.525 42.615 85.422 1.00 23.47 309 TYR B C 1
ATOM 4954 O O . TYR B 1 309 ? -35.776 42.586 84.447 1.00 21.58 309 TYR B O 1
ATOM 4963 N N . GLU B 1 310 ? -37.486 43.525 85.566 1.00 23.87 310 GLU B N 1
ATOM 4964 C CA . GLU B 1 310 ? -37.715 44.569 84.570 1.00 24.94 310 GLU B CA 1
ATOM 4965 C C . GLU B 1 310 ? -36.516 45.509 84.474 1.00 24.30 310 GLU B C 1
ATOM 4966 O O . GLU B 1 310 ? -36.085 45.897 83.387 1.00 22.27 310 GLU B O 1
ATOM 4972 N N . TYR B 1 311 ? -35.976 45.877 85.626 1.00 22.85 311 TYR B N 1
ATOM 4973 C CA . TYR B 1 311 ? -34.839 46.774 85.654 1.00 23.10 311 TYR B CA 1
ATOM 4974 C C . TYR B 1 311 ? -33.632 46.131 84.976 1.00 22.24 311 TYR B C 1
ATOM 4975 O O . TYR B 1 311 ? -32.895 46.793 84.242 1.00 22.99 311 TYR B O 1
ATOM 4984 N N . ALA B 1 312 ? -33.451 44.833 85.200 1.00 22.05 312 ALA B N 1
ATOM 4985 C CA . ALA B 1 312 ? -32.336 44.097 84.611 1.00 22.75 312 ALA B CA 1
ATOM 4986 C C . ALA B 1 312 ? -32.359 44.156 83.078 1.00 24.05 312 ALA B C 1
ATOM 4987 O O . ALA B 1 312 ? -31.317 44.037 82.425 1.00 22.97 312 ALA B O 1
ATOM 4989 N N . ASP B 1 313 ? -33.543 44.334 82.499 1.00 25.90 313 ASP B N 1
ATOM 4990 C CA . ASP B 1 313 ? -33.640 44.414 81.041 1.00 29.27 313 ASP B CA 1
ATOM 4991 C C . ASP B 1 313 ? -32.905 45.653 80.534 1.00 29.32 313 ASP B C 1
ATOM 4992 O O . ASP B 1 313 ? -32.227 45.613 79.509 1.00 28.46 313 ASP B O 1
ATOM 4997 N N . HIS B 1 314 ? -33.040 46.753 81.268 1.00 29.70 314 HIS B N 1
ATOM 4998 C CA . HIS B 1 314 ? -32.383 48.004 80.905 1.00 30.60 314 HIS B CA 1
ATOM 4999 C C . HIS B 1 314 ? -30.870 47.883 81.015 1.00 29.93 314 HIS B C 1
ATOM 5000 O O . HIS B 1 314 ? -30.127 48.484 80.227 1.00 29.66 314 HIS B O 1
ATOM 5007 N N . LEU B 1 315 ? -30.417 47.102 81.994 1.00 28.37 315 LEU B N 1
ATOM 5008 C CA . LEU B 1 315 ? -28.993 46.890 82.209 1.00 26.30 315 LEU B CA 1
ATOM 5009 C C . LEU B 1 315 ? -28.388 46.001 81.120 1.00 25.93 315 LEU B C 1
ATOM 5010 O O . LEU B 1 315 ? -27.321 46.310 80.569 1.00 26.77 315 LEU B O 1
ATOM 5015 N N . ILE B 1 316 ? -29.072 44.909 80.791 1.00 24.57 316 ILE B N 1
ATOM 5016 C CA . ILE B 1 316 ? -28.551 43.991 79.783 1.00 25.27 316 ILE B CA 1
ATOM 5017 C C . ILE B 1 316 ? -28.322 44.642 78.413 1.00 27.23 316 ILE B C 1
ATOM 5018 O O . ILE B 1 316 ? -27.418 44.237 77.677 1.00 26.72 316 ILE B O 1
ATOM 5023 N N . GLU B 1 317 ? -29.118 45.656 78.079 1.00 28.00 317 GLU B N 1
ATOM 5024 C CA . GLU B 1 317 ? -28.968 46.336 76.790 1.00 31.82 317 GLU B CA 1
ATOM 5025 C C . GLU B 1 317 ? -27.649 47.107 76.669 1.00 31.17 317 GLU B C 1
ATOM 5026 O O . GLU B 1 317 ? -27.183 47.398 75.566 1.00 29.97 317 GLU B O 1
ATOM 5032 N N . LYS B 1 318 ? -27.037 47.413 77.806 1.00 30.99 318 LYS B N 1
ATOM 5033 C CA . LYS B 1 318 ? -25.793 48.170 77.818 1.00 31.65 318 LYS B CA 1
ATOM 5034 C C . LYS B 1 318 ? -24.599 47.324 78.269 1.00 32.57 318 LYS B C 1
ATOM 5035 O O . LYS B 1 318 ? -23.467 47.825 78.343 1.00 31.52 318 LYS B O 1
ATOM 5041 N N . SER B 1 319 ? -24.850 46.042 78.543 1.00 30.72 319 SER B N 1
ATOM 5042 C CA . SER B 1 319 ? -23.812 45.137 79.039 1.00 29.81 319 SER B CA 1
ATOM 5043 C C . SER B 1 319 ? -22.690 44.753 78.078 1.00 29.80 319 SER B C 1
ATOM 5044 O O . SER B 1 319 ? -21.561 44.503 78.506 1.00 27.57 319 SER B O 1
ATOM 5047 N N . LEU B 1 320 ? -22.988 44.700 76.784 1.00 31.60 320 LEU B N 1
ATOM 5048 C CA . LEU B 1 320 ? -21.959 44.362 75.809 1.00 32.68 320 LEU B CA 1
ATOM 5049 C C . LEU B 1 320 ? -20.901 45.470 75.726 1.00 34.31 320 LEU B C 1
ATOM 5050 O O . LEU B 1 320 ? -19.707 45.191 75.604 1.00 33.29 320 LEU B O 1
ATOM 5055 N N . ASP B 1 321 ? -21.333 46.726 75.793 1.00 35.79 321 ASP B N 1
ATOM 5056 C CA . ASP B 1 321 ? -20.393 47.843 75.740 1.00 35.92 321 ASP B CA 1
ATOM 5057 C C . ASP B 1 321 ? -19.601 47.876 77.042 1.00 35.85 321 ASP B C 1
ATOM 5058 O O . ASP B 1 321 ? -18.404 48.197 77.061 1.00 35.06 321 ASP B O 1
ATOM 5063 N N . LYS B 1 322 ? -20.285 47.545 78.133 1.00 33.64 322 LYS B N 1
ATOM 5064 C CA . LYS B 1 322 ? -19.657 47.524 79.442 1.00 33.59 322 LYS B CA 1
ATOM 5065 C C . LYS B 1 322 ? -18.572 46.446 79.441 1.00 34.20 322 LYS B C 1
ATOM 5066 O O . LYS B 1 322 ? -17.440 46.671 79.885 1.00 32.82 322 LYS B O 1
ATOM 5072 N N . LEU B 1 323 ? -18.928 45.275 78.928 1.00 34.06 323 LEU B N 1
ATOM 5073 C CA . LEU B 1 323 ? -17.994 44.167 78.845 1.00 35.31 323 LEU B CA 1
ATOM 5074 C C . LEU B 1 323 ? -16.779 44.622 78.045 1.00 36.91 323 LEU B C 1
ATOM 5075 O O . LEU B 1 323 ? -15.635 44.338 78.404 1.00 35.77 323 LEU B O 1
ATOM 5080 N N . ASN B 1 324 ? -17.047 45.344 76.962 1.00 39.39 324 ASN B N 1
ATOM 5081 C CA . ASN B 1 324 ? -16.003 45.849 76.085 1.00 40.90 324 ASN B CA 1
ATOM 5082 C C . ASN B 1 324 ? -14.996 46.697 76.845 1.00 42.19 324 ASN B C 1
ATOM 5083 O O . ASN B 1 324 ? -13.788 46.485 76.743 1.00 41.64 324 ASN B O 1
ATOM 5088 N N . GLU B 1 325 ? -15.493 47.658 77.616 1.00 44.26 325 GLU B N 1
ATOM 5089 C CA . GLU B 1 325 ? -14.601 48.526 78.367 1.00 46.19 325 GLU B CA 1
ATOM 5090 C C . GLU B 1 325 ? -13.910 47.838 79.527 1.00 45.10 325 GLU B C 1
ATOM 5091 O O . GLU B 1 325 ? -12.872 48.305 79.992 1.00 45.78 325 GLU B O 1
ATOM 5097 N N . ILE B 1 326 ? -14.468 46.724 79.988 1.00 44.25 326 ILE B N 1
ATOM 5098 C CA . ILE B 1 326 ? -13.868 45.987 81.095 1.00 43.21 326 ILE B CA 1
ATOM 5099 C C . ILE B 1 326 ? -12.664 45.185 80.597 1.00 44.05 326 ILE B C 1
ATOM 5100 O O . ILE B 1 326 ? -11.599 45.199 81.209 1.00 44.47 326 ILE B O 1
ATOM 5105 N N . ILE B 1 327 ? -12.841 44.492 79.479 1.00 45.42 327 ILE B N 1
ATOM 5106 C CA . ILE B 1 327 ? -11.782 43.679 78.896 1.00 46.34 327 ILE B CA 1
ATOM 5107 C C . ILE B 1 327 ? -10.725 44.529 78.201 1.00 49.21 327 ILE B C 1
ATOM 5108 O O . ILE B 1 327 ? -9.549 44.162 78.157 1.00 49.39 327 ILE B O 1
ATOM 5113 N N . SER B 1 328 ? -11.144 45.669 77.662 1.00 50.28 328 SER B N 1
ATOM 5114 C CA . SER B 1 328 ? -10.219 46.562 76.983 1.00 51.60 328 SER B CA 1
ATOM 5115 C C . SER B 1 328 ? -9.253 47.178 77.990 1.00 52.14 328 SER B C 1
ATOM 5116 O O . SER B 1 328 ? -8.175 47.639 77.622 1.00 52.05 328 SER B O 1
ATOM 5119 N N . MET B 1 329 ? -9.635 47.182 79.263 1.00 52.48 329 MET B N 1
ATOM 5120 C CA . MET B 1 329 ? -8.770 47.753 80.284 1.00 54.09 329 MET B CA 1
ATOM 5121 C C . MET B 1 329 ? -8.066 46.686 81.120 1.00 53.92 329 MET B C 1
ATOM 5122 O O . MET B 1 329 ? -7.345 47.003 82.067 1.00 54.20 329 MET B O 1
ATOM 5127 N N . ASN B 1 330 ? -8.279 45.422 80.766 1.00 53.47 330 ASN B N 1
ATOM 5128 C CA . ASN B 1 330 ? -7.653 44.303 81.465 1.00 53.65 330 ASN B CA 1
ATOM 5129 C C . ASN B 1 330 ? -7.825 43.025 80.652 1.00 53.64 330 ASN B C 1
ATOM 5130 O O . ASN B 1 330 ? -8.651 42.172 80.975 1.00 51.93 330 ASN B O 1
ATOM 5135 N N . GLY B 1 331 ? -7.038 42.908 79.589 1.00 55.18 331 GLY B N 1
ATOM 5136 C CA . GLY B 1 331 ? -7.110 41.736 78.738 1.00 56.95 331 GLY B CA 1
ATOM 5137 C C . GLY B 1 331 ? -7.055 42.074 77.260 1.00 58.29 331 GLY B C 1
ATOM 5138 O O . GLY B 1 331 ? -7.042 43.243 76.877 1.00 58.39 331 GLY B O 1
ATOM 5139 N N . ASP B 1 332 ? -7.010 41.042 76.426 1.00 60.08 332 ASP B N 1
ATOM 5140 C CA . ASP B 1 332 ? -6.969 41.229 74.985 1.00 62.64 332 ASP B CA 1
ATOM 5141 C C . ASP B 1 332 ? -8.397 41.150 74.487 1.00 64.06 332 ASP B C 1
ATOM 5142 O O . ASP B 1 332 ? -9.247 40.541 75.129 1.00 65.01 332 ASP B O 1
ATOM 5147 N N . VAL B 1 333 ? -8.669 41.768 73.345 1.00 65.75 333 VAL B N 1
ATOM 5148 C CA . VAL B 1 333 ? -10.011 41.723 72.804 1.00 66.35 333 VAL B CA 1
ATOM 5149 C C . VAL B 1 333 ? -10.193 40.544 71.852 1.00 67.53 333 VAL B C 1
ATOM 5150 O O . VAL B 1 333 ? -10.152 40.689 70.630 1.00 67.14 333 VAL B O 1
ATOM 5154 N N . THR B 1 334 ? -10.359 39.364 72.443 1.00 68.89 334 THR B N 1
ATOM 5155 C CA . THR B 1 334 ? -10.601 38.136 71.696 1.00 69.77 334 THR B CA 1
ATOM 5156 C C . THR B 1 334 ? -12.119 38.109 71.677 1.00 69.71 334 THR B C 1
ATOM 5157 O O . THR B 1 334 ? -12.750 37.329 70.967 1.00 69.19 334 THR B O 1
ATOM 5161 N N . LYS B 1 335 ? -12.682 38.991 72.496 1.00 70.00 335 LYS B N 1
ATOM 5162 C CA . LYS B 1 335 ? -14.118 39.157 72.632 1.00 70.46 335 LYS B CA 1
ATOM 5163 C C . LYS B 1 335 ? -14.713 39.457 71.267 1.00 69.76 335 LYS B C 1
ATOM 5164 O O . LYS B 1 335 ? -15.747 38.903 70.892 1.00 69.37 335 LYS B O 1
ATOM 5170 N N . LEU B 1 336 ? -14.056 40.347 70.530 1.00 69.22 336 LEU B N 1
ATOM 5171 C CA . LEU B 1 336 ? -14.521 40.704 69.202 1.00 68.95 336 LEU B CA 1
ATOM 5172 C C . LEU B 1 336 ? -14.578 39.455 68.337 1.00 68.33 336 LEU B C 1
ATOM 5173 O O . LEU B 1 336 ? -15.374 39.370 67.406 1.00 67.58 336 LEU B O 1
ATOM 5178 N N . LYS B 1 337 ? -13.734 38.479 68.647 1.00 67.91 337 LYS B N 1
ATOM 5179 C CA . LYS B 1 337 ? -13.746 37.243 67.885 1.00 67.83 337 LYS B CA 1
ATOM 5180 C C . LYS B 1 337 ? -14.991 36.465 68.290 1.00 66.57 337 LYS B C 1
ATOM 5181 O O . LYS B 1 337 ? -15.711 35.938 67.441 1.00 65.57 337 LYS B O 1
ATOM 5187 N N . THR B 1 338 ? -15.248 36.409 69.594 1.00 65.02 338 THR B N 1
ATOM 5188 C CA . THR B 1 338 ? -16.415 35.703 70.102 1.00 63.73 338 THR B CA 1
ATOM 5189 C C . THR B 1 338 ? -17.685 36.345 69.552 1.00 62.70 338 THR B C 1
ATOM 5190 O O . THR B 1 338 ? -18.646 35.644 69.234 1.00 61.87 338 THR B O 1
ATOM 5194 N N . ILE B 1 339 ? -17.684 37.672 69.422 1.00 61.55 339 ILE B N 1
ATOM 5195 C CA . ILE B 1 339 ? -18.858 38.374 68.913 1.00 62.53 339 ILE B CA 1
ATOM 5196 C C . ILE B 1 339 ? -19.123 38.077 67.448 1.00 63.03 339 ILE B C 1
ATOM 5197 O O . ILE B 1 339 ? -20.246 38.227 66.961 1.00 63.13 339 ILE B O 1
ATOM 5202 N N . VAL B 1 340 ? -18.084 37.638 66.747 1.00 62.23 340 VAL B N 1
ATOM 5203 C CA . VAL B 1 340 ? -18.244 37.267 65.349 1.00 62.45 340 VAL B CA 1
ATOM 5204 C C . VAL B 1 340 ? -18.770 35.828 65.316 1.00 62.57 340 VAL B C 1
ATOM 5205 O O . VAL B 1 340 ? -19.201 35.349 64.278 1.00 63.44 340 VAL B O 1
ATOM 5209 N N . VAL B 1 341 ? -18.716 35.133 66.449 1.00 62.46 341 VAL B N 1
ATOM 5210 C CA . VAL B 1 341 ? -19.209 33.763 66.527 1.00 62.23 341 VAL B CA 1
ATOM 5211 C C . VAL B 1 341 ? -20.647 33.870 67.018 1.00 62.72 341 VAL B C 1
ATOM 5212 O O . VAL B 1 341 ? -21.509 33.061 66.660 1.00 63.45 341 VAL B O 1
ATOM 5216 N N . LYS B 1 342 ? -20.872 34.877 67.866 1.00 62.95 342 LYS B N 1
ATOM 5217 C CA . LYS B 1 342 ? -22.180 35.227 68.432 1.00 64.24 342 LYS B CA 1
ATOM 5218 C C . LYS B 1 342 ? -23.018 35.628 67.249 1.00 64.37 342 LYS B C 1
ATOM 5219 O O . LYS B 1 342 ? -24.245 35.568 67.283 1.00 64.02 342 LYS B O 1
ATOM 5225 N N . SER B 1 343 ? -22.302 36.110 66.237 1.00 65.48 343 SER B N 1
ATOM 5226 C CA . SER B 1 343 ? -22.805 36.538 64.942 1.00 66.29 343 SER B CA 1
ATOM 5227 C C . SER B 1 343 ? -23.921 35.577 64.500 1.00 66.61 343 SER B C 1
ATOM 5228 O O . SER B 1 343 ? -25.027 36.016 64.089 1.00 67.35 343 SER B O 1
ATOM 5231 N N . MET C 1 1 ? -8.540 -3.533 94.377 1.00 59.75 1 MET C N 1
ATOM 5232 C CA . MET C 1 1 ? -8.502 -2.893 95.727 1.00 59.32 1 MET C CA 1
ATOM 5233 C C . MET C 1 1 ? -9.279 -1.576 95.683 1.00 56.61 1 MET C C 1
ATOM 5234 O O . MET C 1 1 ? -10.441 -1.500 96.095 1.00 55.85 1 MET C O 1
ATOM 5239 N N . ASN C 1 2 ? -8.610 -0.550 95.165 1.00 53.72 2 ASN C N 1
ATOM 5240 C CA . ASN C 1 2 ? -9.153 0.797 95.027 1.00 49.64 2 ASN C CA 1
ATOM 5241 C C . ASN C 1 2 ? -9.434 1.462 96.366 1.00 45.91 2 ASN C C 1
ATOM 5242 O O . ASN C 1 2 ? -10.510 1.308 96.947 1.00 43.66 2 ASN C O 1
ATOM 5247 N N . ILE C 1 3 ? -8.444 2.223 96.817 1.00 42.83 3 ILE C N 1
ATOM 5248 C CA . ILE C 1 3 ? -8.473 2.946 98.081 1.00 40.70 3 ILE C CA 1
ATOM 5249 C C . ILE C 1 3 ? -9.603 3.960 98.189 1.00 38.25 3 ILE C C 1
ATOM 5250 O O . ILE C 1 3 ? -10.234 4.085 99.241 1.00 36.01 3 ILE C O 1
ATOM 5255 N N . ASN C 1 4 ? -9.846 4.692 97.107 1.00 35.63 4 ASN C N 1
ATOM 5256 C CA . ASN C 1 4 ? -10.878 5.720 97.111 1.00 36.01 4 ASN C CA 1
ATOM 5257 C C . ASN C 1 4 ? -12.286 5.184 97.312 1.00 34.68 4 ASN C C 1
ATOM 5258 O O . ASN C 1 4 ? -13.092 5.795 98.006 1.00 34.45 4 ASN C O 1
ATOM 5263 N N . GLU C 1 5 ? -12.586 4.045 96.703 1.00 35.32 5 GLU C N 1
ATOM 5264 C CA . GLU C 1 5 ? -13.903 3.447 96.854 1.00 34.96 5 GLU C CA 1
ATOM 5265 C C . GLU C 1 5 ? -14.097 3.001 98.296 1.00 33.25 5 GLU C C 1
ATOM 5266 O O . GLU C 1 5 ? -15.201 3.024 98.820 1.00 34.32 5 GLU C O 1
ATOM 5272 N N . ILE C 1 6 ? -13.014 2.595 98.941 1.00 33.48 6 ILE C N 1
ATOM 5273 C CA . ILE C 1 6 ? -13.110 2.163 100.324 1.00 32.95 6 ILE C CA 1
ATOM 5274 C C . ILE C 1 6 ? -13.341 3.359 101.235 1.00 31.09 6 ILE C C 1
ATOM 5275 O O . ILE C 1 6 ? -14.229 3.325 102.087 1.00 30.80 6 ILE C O 1
ATOM 5280 N N . LEU C 1 7 ? -12.577 4.430 101.038 1.00 29.49 7 LEU C N 1
ATOM 5281 C CA . LEU C 1 7 ? -12.746 5.608 101.879 1.00 29.90 7 LEU C CA 1
ATOM 5282 C C . LEU C 1 7 ? -14.177 6.141 101.760 1.00 31.33 7 LEU C C 1
ATOM 5283 O O . LEU C 1 7 ? -14.818 6.461 102.769 1.00 31.09 7 LEU C O 1
ATOM 5288 N N . LYS C 1 8 ? -14.681 6.217 100.528 1.00 32.34 8 LYS C N 1
ATOM 5289 C CA . LYS C 1 8 ? -16.040 6.705 100.282 1.00 33.93 8 LYS C CA 1
ATOM 5290 C C . LYS C 1 8 ? -17.031 5.877 101.084 1.00 32.62 8 LYS C C 1
ATOM 5291 O O . LYS C 1 8 ? -17.923 6.412 101.735 1.00 32.02 8 LYS C O 1
ATOM 5297 N N . LYS C 1 9 ? -16.867 4.561 101.018 1.00 33.47 9 LYS C N 1
ATOM 5298 C CA . LYS C 1 9 ? -17.744 3.637 101.723 1.00 35.68 9 LYS C CA 1
ATOM 5299 C C . LYS C 1 9 ? -17.672 3.843 103.243 1.00 36.28 9 LYS C C 1
ATOM 5300 O O . LYS C 1 9 ? -18.686 3.770 103.946 1.00 36.02 9 LYS C O 1
ATOM 5306 N N . LEU C 1 10 ? -16.469 4.102 103.741 1.00 35.11 10 LEU C N 1
ATOM 5307 C CA . LEU C 1 10 ? -16.270 4.317 105.170 1.00 36.68 10 LEU C CA 1
ATOM 5308 C C . LEU C 1 10 ? -16.859 5.662 105.580 1.00 37.06 10 LEU C C 1
ATOM 5309 O O . LEU C 1 10 ? -17.428 5.786 106.664 1.00 34.76 10 LEU C O 1
ATOM 5314 N N . ILE C 1 11 ? -16.730 6.661 104.706 1.00 38.21 11 ILE C N 1
ATOM 5315 C CA . ILE C 1 11 ? -17.271 7.989 104.986 1.00 41.13 11 ILE C CA 1
ATOM 5316 C C . ILE C 1 11 ? -18.792 7.909 105.122 1.00 42.10 11 ILE C C 1
ATOM 5317 O O . ILE C 1 11 ? -19.394 8.656 105.893 1.00 42.38 11 ILE C O 1
ATOM 5322 N N . ASN C 1 12 ? -19.408 7.003 104.368 1.00 42.33 12 ASN C N 1
ATOM 5323 C CA . ASN C 1 12 ? -20.856 6.836 104.417 1.00 44.67 12 ASN C CA 1
ATOM 5324 C C . ASN C 1 12 ? -21.273 5.905 105.540 1.00 43.30 12 ASN C C 1
ATOM 5325 O O . ASN C 1 12 ? -22.443 5.562 105.661 1.00 44.78 12 ASN C O 1
ATOM 5330 N N . LYS C 1 13 ? -20.308 5.485 106.348 1.00 42.47 13 LYS C N 1
ATOM 5331 C CA . LYS C 1 13 ? -20.575 4.602 107.477 1.00 40.29 13 LYS C CA 1
ATOM 5332 C C . LYS C 1 13 ? -21.012 3.193 107.099 1.00 39.57 13 LYS C C 1
ATOM 5333 O O . LYS C 1 13 ? -21.788 2.575 107.823 1.00 40.12 13 LYS C O 1
ATOM 5339 N N . SER C 1 14 ? -20.523 2.686 105.971 1.00 38.36 14 SER C N 1
ATOM 5340 C CA . SER C 1 14 ? -20.854 1.329 105.544 1.00 37.99 14 SER C CA 1
ATOM 5341 C C . SER C 1 14 ? -19.708 0.419 105.971 1.00 38.35 14 SER C C 1
ATOM 5342 O O . SER C 1 14 ? -18.536 0.734 105.740 1.00 36.36 14 SER C O 1
ATOM 5345 N N . ASP C 1 15 ? -20.046 -0.707 106.591 1.00 37.38 15 ASP C N 1
ATOM 5346 C CA . ASP C 1 15 ? -19.034 -1.642 107.046 1.00 37.71 15 ASP C CA 1
ATOM 5347 C C . ASP C 1 15 ? -18.466 -2.435 105.893 1.00 37.72 15 ASP C C 1
ATOM 5348 O O . ASP C 1 15 ? -19.142 -2.673 104.893 1.00 38.21 15 ASP C O 1
ATOM 5353 N N . LEU C 1 16 ? -17.210 -2.838 106.038 1.00 36.86 16 LEU C N 1
ATOM 5354 C CA . LEU C 1 16 ? -16.533 -3.613 105.015 1.00 35.62 16 LEU C CA 1
ATOM 5355 C C . LEU C 1 16 ? -16.740 -5.096 105.275 1.00 35.41 16 LEU C C 1
ATOM 5356 O O . LEU C 1 16 ? -16.977 -5.508 106.413 1.00 36.15 16 LEU C O 1
ATOM 5361 N N . GLU C 1 17 ? -16.665 -5.896 104.217 1.00 34.77 17 GLU C N 1
ATOM 5362 C CA . GLU C 1 17 ? -16.798 -7.338 104.359 1.00 34.89 17 GLU C CA 1
ATOM 5363 C C . GLU C 1 17 ? -15.427 -7.810 104.817 1.00 33.14 17 GLU C C 1
ATOM 5364 O O . GLU C 1 17 ? -14.451 -7.066 104.709 1.00 31.79 17 GLU C O 1
ATOM 5370 N N . ILE C 1 18 ? -15.340 -9.038 105.310 1.00 31.55 18 ILE C N 1
ATOM 5371 C CA . ILE C 1 18 ? -14.058 -9.543 105.779 1.00 33.11 18 ILE C CA 1
ATOM 5372 C C . ILE C 1 18 ? -12.941 -9.450 104.741 1.00 33.45 18 ILE C C 1
ATOM 5373 O O . ILE C 1 18 ? -11.947 -8.776 104.978 1.00 33.79 18 ILE C O 1
ATOM 5378 N N . ASN C 1 19 ? -13.108 -10.109 103.595 1.00 35.93 19 ASN C N 1
ATOM 5379 C CA . ASN C 1 19 ? -12.086 -10.096 102.543 1.00 36.44 19 ASN C CA 1
ATOM 5380 C C . ASN C 1 19 ? -11.771 -8.672 102.112 1.00 34.41 19 ASN C C 1
ATOM 5381 O O . ASN C 1 19 ? -10.656 -8.369 101.695 1.00 34.88 19 ASN C O 1
ATOM 5386 N N . GLU C 1 20 ? -12.776 -7.812 102.206 1.00 33.89 20 GLU C N 1
ATOM 5387 C CA . GLU C 1 20 ? -12.653 -6.405 101.854 1.00 32.98 20 GLU C CA 1
ATOM 5388 C C . GLU C 1 20 ? -11.690 -5.728 102.832 1.00 31.73 20 GLU C C 1
ATOM 5389 O O . GLU C 1 20 ? -10.759 -5.022 102.432 1.00 28.59 20 GLU C O 1
ATOM 5395 N N . ALA C 1 21 ? -11.943 -5.943 104.123 1.00 30.58 21 ALA C N 1
ATOM 5396 C CA . ALA C 1 21 ? -11.114 -5.378 105.181 1.00 29.03 21 ALA C CA 1
ATOM 5397 C C . ALA C 1 21 ? -9.709 -5.996 105.172 1.00 26.65 21 ALA C C 1
ATOM 5398 O O . ALA C 1 21 ? -8.721 -5.293 105.344 1.00 25.54 21 ALA C O 1
ATOM 5400 N N . GLU C 1 22 ? -9.617 -7.304 104.960 1.00 27.62 22 GLU C N 1
A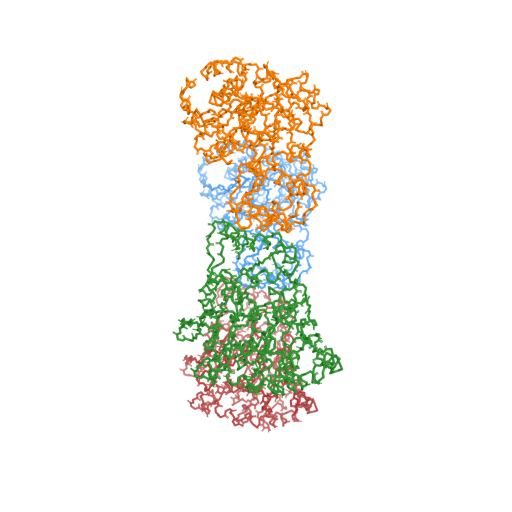TOM 5401 C CA . GLU C 1 22 ? -8.313 -7.962 104.943 1.00 29.35 22 GLU C CA 1
ATOM 5402 C C . GLU C 1 22 ? -7.431 -7.433 103.802 1.00 30.44 22 GLU C C 1
ATOM 5403 O O . GLU C 1 22 ? -6.235 -7.212 103.988 1.00 29.71 22 GLU C O 1
ATOM 5409 N N . GLU C 1 23 ? -8.022 -7.229 102.626 1.00 29.94 23 GLU C N 1
ATOM 5410 C CA . GLU C 1 23 ? -7.282 -6.708 101.473 1.00 31.26 23 GLU C CA 1
ATOM 5411 C C . GLU C 1 23 ? -6.808 -5.291 101.739 1.00 30.11 23 GLU C C 1
ATOM 5412 O O . GLU C 1 23 ? -5.711 -4.909 101.337 1.00 31.01 23 GLU C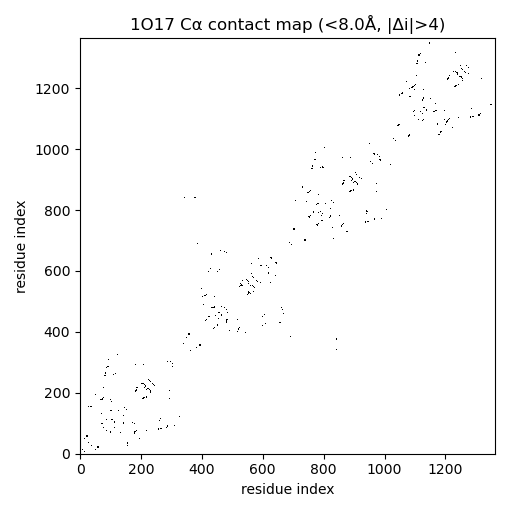 O 1
ATOM 5418 N N . LEU C 1 24 ? -7.654 -4.506 102.399 1.00 28.92 24 LEU C N 1
ATOM 5419 C CA . LEU C 1 24 ? -7.310 -3.134 102.743 1.00 29.44 24 LEU C CA 1
ATOM 5420 C C . LEU C 1 24 ? -6.155 -3.130 103.746 1.00 29.88 24 LEU C C 1
ATOM 5421 O O . LEU C 1 24 ? -5.144 -2.451 103.550 1.00 30.04 24 LEU C O 1
ATOM 5426 N N . ALA C 1 25 ? -6.315 -3.888 104.827 1.00 28.89 25 ALA C N 1
ATOM 5427 C CA . ALA C 1 25 ? -5.281 -3.961 105.850 1.00 27.87 25 ALA C CA 1
ATOM 5428 C C . ALA C 1 25 ? -3.958 -4.372 105.214 1.00 27.84 25 ALA C C 1
ATOM 5429 O O . ALA C 1 25 ? -2.920 -3.789 105.515 1.00 25.78 25 ALA C O 1
ATOM 5431 N N . LYS C 1 26 ? -4.001 -5.371 104.329 1.00 29.08 26 LYS C N 1
ATOM 5432 C CA . LYS C 1 26 ? -2.793 -5.850 103.654 1.00 29.70 26 LYS C CA 1
ATOM 5433 C C . LYS C 1 26 ? -2.101 -4.736 102.880 1.00 28.69 26 LYS C C 1
ATOM 5434 O O . LYS C 1 26 ? -0.883 -4.586 102.944 1.00 27.97 26 LYS C O 1
ATOM 5440 N N . ALA C 1 27 ? -2.882 -3.963 102.141 1.00 27.27 27 ALA C N 1
ATOM 5441 C CA . ALA C 1 27 ? -2.329 -2.873 101.354 1.00 27.28 27 ALA C CA 1
ATOM 5442 C C . ALA C 1 27 ? -1.692 -1.840 102.272 1.00 26.90 27 ALA C C 1
ATOM 5443 O O . ALA C 1 27 ? -0.623 -1.311 101.974 1.00 26.04 27 ALA C O 1
ATOM 5445 N N . ILE C 1 28 ? -2.349 -1.552 103.392 1.00 25.95 28 ILE C N 1
ATOM 5446 C CA . ILE C 1 28 ? -1.822 -0.582 104.345 1.00 27.48 28 ILE C CA 1
ATOM 5447 C C . ILE C 1 28 ? -0.522 -1.094 104.967 1.00 27.60 28 ILE C C 1
ATOM 5448 O O . ILE C 1 28 ? 0.505 -0.422 104.925 1.00 26.75 28 ILE C O 1
ATOM 5453 N N . ILE C 1 29 ? -0.570 -2.297 105.525 1.00 28.64 29 ILE C N 1
ATOM 5454 C CA . ILE C 1 29 ? 0.601 -2.903 106.155 1.00 29.58 29 ILE C CA 1
ATOM 5455 C C . ILE C 1 29 ? 1.755 -3.101 105.166 1.00 29.86 29 ILE C C 1
ATOM 5456 O O . ILE C 1 29 ? 2.919 -3.061 105.554 1.00 30.00 29 ILE C O 1
ATOM 5461 N N . ARG C 1 30 ? 1.433 -3.328 103.894 1.00 29.49 30 ARG C N 1
ATOM 5462 C CA . ARG C 1 30 ? 2.470 -3.506 102.874 1.00 31.92 30 ARG C CA 1
ATOM 5463 C C . ARG C 1 30 ? 3.050 -2.162 102.415 1.00 31.28 30 ARG C C 1
ATOM 5464 O O . ARG C 1 30 ? 3.984 -2.122 101.606 1.00 30.89 30 ARG C O 1
ATOM 5472 N N . GLY C 1 31 ? 2.489 -1.068 102.926 1.00 30.81 31 GLY C N 1
ATOM 5473 C CA . GLY C 1 31 ? 2.978 0.257 102.570 1.00 31.81 31 GLY C CA 1
ATOM 5474 C C . GLY C 1 31 ? 2.655 0.749 101.164 1.00 31.50 31 GLY C C 1
ATOM 5475 O O . GLY C 1 31 ? 3.329 1.630 100.635 1.00 28.66 31 GLY C O 1
ATOM 5476 N N . GLU C 1 32 ? 1.618 0.203 100.546 1.00 33.07 32 GLU C N 1
ATOM 5477 C CA . GLU C 1 32 ? 1.274 0.647 99.201 1.00 34.74 32 GLU C CA 1
ATOM 5478 C C . GLU C 1 32 ? 0.162 1.698 99.157 1.00 34.07 32 GLU C C 1
ATOM 5479 O O . GLU C 1 32 ? -0.342 2.033 98.086 1.00 35.30 32 GLU C O 1
ATOM 5485 N N . VAL C 1 33 ? -0.207 2.225 100.322 1.00 31.25 33 VAL C N 1
ATOM 5486 C CA . VAL C 1 33 ? -1.247 3.241 100.414 1.00 30.44 33 VAL C CA 1
ATOM 5487 C C . VAL C 1 33 ? -0.636 4.538 100.945 1.00 32.08 33 VAL C C 1
ATOM 5488 O O . VAL C 1 33 ? 0.077 4.526 101.952 1.00 33.88 33 VAL C O 1
ATOM 5492 N N . PRO C 1 34 ? -0.898 5.675 100.276 1.00 30.93 34 PRO C N 1
ATOM 5493 C CA . PRO C 1 34 ? -0.336 6.945 100.754 1.00 30.04 34 PRO C CA 1
ATOM 5494 C C . PRO C 1 34 ? -0.725 7.178 102.215 1.00 29.44 34 PRO C C 1
ATOM 5495 O O . PRO C 1 34 ? -1.817 6.809 102.628 1.00 30.27 34 PRO C O 1
ATOM 5499 N N . GLU C 1 35 ? 0.165 7.794 102.987 1.00 28.96 35 GLU C N 1
ATOM 5500 C CA . GLU C 1 35 ? -0.096 8.067 104.398 1.00 29.06 35 GLU C CA 1
ATOM 5501 C C . GLU C 1 35 ? -1.310 8.960 104.596 1.00 28.11 35 GLU C C 1
ATOM 5502 O O . GLU C 1 35 ? -2.017 8.843 105.599 1.00 27.02 35 GLU C O 1
ATOM 5508 N N . ILE C 1 36 ? -1.543 9.869 103.653 1.00 26.94 36 ILE C N 1
ATOM 5509 C CA . ILE C 1 36 ? -2.694 10.753 103.763 1.00 27.21 36 ILE C CA 1
ATOM 5510 C C . ILE C 1 36 ? -3.973 9.927 103.772 1.00 26.27 36 ILE C C 1
ATOM 5511 O O . ILE C 1 36 ? -4.885 10.198 104.542 1.00 26.18 36 ILE C O 1
ATOM 5516 N N . LEU C 1 37 ? -4.021 8.902 102.929 1.00 26.86 37 LEU C N 1
ATOM 5517 C CA . LEU C 1 37 ? -5.194 8.053 102.844 1.00 25.61 37 LEU C CA 1
ATOM 5518 C C . LEU C 1 37 ? -5.248 7.071 104.013 1.00 25.96 37 LEU C C 1
ATOM 5519 O O . LEU C 1 37 ? -6.327 6.778 104.540 1.00 24.11 37 LEU C O 1
ATOM 5524 N N . VAL C 1 38 ? -4.087 6.568 104.428 1.00 25.68 38 VAL C N 1
ATOM 5525 C CA . VAL C 1 38 ? -4.052 5.646 105.562 1.00 24.47 38 VAL C CA 1
ATOM 5526 C C . VAL C 1 38 ? -4.646 6.355 106.773 1.00 23.25 38 VAL C C 1
ATOM 5527 O O . VAL C 1 38 ? -5.497 5.806 107.471 1.00 24.76 38 VAL C O 1
ATOM 5531 N N . SER C 1 39 ? -4.206 7.584 107.010 1.00 24.45 39 SER C N 1
ATOM 5532 C CA . SER C 1 39 ? -4.714 8.366 108.133 1.00 24.87 39 SER C CA 1
ATOM 5533 C C . SER C 1 39 ? -6.228 8.525 108.039 1.00 24.96 39 SER C C 1
ATOM 5534 O O . SER C 1 39 ? -6.948 8.277 109.004 1.00 23.38 39 SER C O 1
ATOM 5537 N N . ALA C 1 40 ? -6.697 8.951 106.866 1.00 25.89 40 ALA C N 1
ATOM 5538 C CA . ALA C 1 40 ? -8.125 9.156 106.609 1.00 25.78 40 ALA C CA 1
ATOM 5539 C C . ALA C 1 40 ? -8.943 7.895 106.886 1.00 25.93 40 ALA C C 1
ATOM 5540 O O . ALA C 1 40 ? -9.973 7.941 107.562 1.00 25.60 40 ALA C O 1
ATOM 5542 N N . ILE C 1 41 ? -8.475 6.770 106.356 1.00 26.08 41 ILE C N 1
ATOM 5543 C CA . ILE C 1 41 ? -9.163 5.498 106.534 1.00 24.98 41 ILE C CA 1
ATOM 5544 C C . ILE C 1 41 ? -9.213 5.057 107.992 1.00 24.35 41 ILE C C 1
ATOM 5545 O O . ILE C 1 41 ? -10.252 4.597 108.469 1.00 22.53 41 ILE C O 1
ATOM 5550 N N . LEU C 1 42 ? -8.105 5.204 108.709 1.00 24.33 42 LEU C N 1
ATOM 5551 C CA . LEU C 1 42 ? -8.102 4.810 110.113 1.00 25.94 42 LEU C CA 1
ATOM 5552 C C . LEU C 1 42 ? -9.082 5.695 110.878 1.00 25.65 42 LEU C C 1
ATOM 5553 O O . LEU C 1 42 ? -9.830 5.218 111.730 1.00 26.11 42 LEU C O 1
ATOM 5558 N N . VAL C 1 43 ? -9.103 6.983 110.548 1.00 26.74 43 VAL C N 1
ATOM 5559 C CA . VAL C 1 43 ? -10.010 7.910 111.215 1.00 27.72 43 VAL C CA 1
ATOM 5560 C C . VAL C 1 43 ? -11.468 7.610 110.865 1.00 27.98 43 VAL C C 1
ATOM 5561 O O . VAL C 1 43 ? -12.328 7.566 111.752 1.00 28.66 43 VAL C O 1
ATOM 5565 N N . ALA C 1 44 ? -11.747 7.398 109.580 1.00 27.16 44 ALA C N 1
ATOM 5566 C CA . ALA C 1 44 ? -13.107 7.092 109.151 1.00 27.15 44 ALA C CA 1
ATOM 5567 C C . ALA C 1 44 ? -13.554 5.795 109.813 1.00 26.90 44 ALA C C 1
ATOM 5568 O O . ALA C 1 44 ? -14.698 5.665 110.262 1.00 25.68 44 ALA C O 1
ATOM 5570 N N . LEU C 1 45 ? -12.633 4.841 109.871 1.00 27.66 45 LEU C N 1
ATOM 5571 C CA . LEU C 1 45 ? -12.906 3.539 110.470 1.00 29.51 45 LEU C CA 1
ATOM 5572 C C . LEU C 1 45 ? -13.294 3.707 111.930 1.00 29.51 45 LEU C C 1
ATOM 5573 O O . LEU C 1 45 ? -14.220 3.067 112.411 1.00 29.46 45 LEU C O 1
ATOM 5578 N N . ARG C 1 46 ? -12.603 4.593 112.633 1.00 30.39 46 ARG C N 1
ATOM 5579 C CA . ARG C 1 46 ? -12.907 4.803 114.038 1.00 32.23 46 ARG C CA 1
ATOM 5580 C C . ARG C 1 46 ? -14.210 5.563 114.299 1.00 32.01 46 ARG C C 1
ATOM 5581 O O . ARG C 1 46 ? -14.953 5.235 115.223 1.00 31.71 46 ARG C O 1
ATOM 5589 N N . MET C 1 47 ? -14.495 6.570 113.483 1.00 31.81 47 MET C N 1
ATOM 5590 C CA . MET C 1 47 ? -15.706 7.353 113.681 1.00 31.81 47 MET C CA 1
ATOM 5591 C C . MET C 1 47 ? -16.968 6.615 113.294 1.00 30.74 47 MET C C 1
ATOM 5592 O O . MET C 1 47 ? -18.030 6.847 113.868 1.00 29.27 47 MET C O 1
ATOM 5597 N N . LYS C 1 48 ? -16.861 5.728 112.318 1.00 30.57 48 LYS C N 1
ATOM 5598 C CA . LYS C 1 48 ? -18.019 4.930 111.949 1.00 30.13 48 LYS C CA 1
ATOM 5599 C C . LYS C 1 48 ? -18.180 3.902 113.071 1.00 29.11 48 LYS C C 1
ATOM 5600 O O . LYS C 1 48 ? -19.292 3.533 113.450 1.00 28.96 48 LYS C O 1
ATOM 5606 N N . GLY C 1 49 ? -17.048 3.457 113.604 1.00 27.77 49 GLY C N 1
ATOM 5607 C CA . GLY C 1 49 ? -17.056 2.444 114.641 1.00 28.37 49 GLY C CA 1
ATOM 5608 C C . GLY C 1 49 ? -16.720 1.157 113.915 1.00 28.88 49 GLY C C 1
ATOM 5609 O O . GLY C 1 49 ? -17.489 0.703 113.061 1.00 27.10 49 GLY C O 1
ATOM 5610 N N . GLU C 1 50 ? -15.566 0.571 114.222 1.00 28.06 50 GLU C N 1
ATOM 5611 C CA . GLU C 1 50 ? -15.169 -0.649 113.538 1.00 27.47 50 GLU C CA 1
ATOM 5612 C C . GLU C 1 50 ? -16.085 -1.820 113.858 1.00 28.22 50 GLU C C 1
ATOM 5613 O O . GLU C 1 50 ? -16.556 -1.966 114.987 1.00 26.73 50 GLU C O 1
ATOM 5619 N N . SER C 1 51 ? -16.358 -2.645 112.846 1.00 27.86 51 SER C N 1
ATOM 5620 C CA . SER C 1 51 ? -17.241 -3.793 113.029 1.00 27.72 51 SER C CA 1
ATOM 5621 C C . SER C 1 51 ? -16.465 -5.095 113.182 1.00 26.12 51 SER C C 1
ATOM 5622 O O . SER C 1 51 ? -15.247 -5.137 112.991 1.00 26.33 51 SER C O 1
ATOM 5625 N N . LYS C 1 52 ? -17.191 -6.157 113.507 1.00 25.12 52 LYS C N 1
ATOM 5626 C CA . LYS C 1 52 ? -16.605 -7.471 113.689 1.00 26.10 52 LYS C CA 1
ATOM 5627 C C . LYS C 1 52 ? -15.867 -7.959 112.437 1.00 27.31 52 LYS C C 1
ATOM 5628 O O . LYS C 1 52 ? -14.764 -8.496 112.526 1.00 27.43 52 LYS C O 1
ATOM 5634 N N . ASN C 1 53 ? -16.483 -7.792 111.273 1.00 27.46 53 ASN C N 1
ATOM 5635 C CA . ASN C 1 53 ? -15.845 -8.229 110.039 1.00 28.47 53 ASN C CA 1
ATOM 5636 C C . ASN C 1 53 ? -14.563 -7.445 109.790 1.00 27.53 53 ASN C C 1
ATOM 5637 O O . ASN C 1 53 ? -13.585 -7.990 109.293 1.00 28.84 53 ASN C O 1
ATOM 5642 N N . GLU C 1 54 ? -14.560 -6.171 110.155 1.00 27.85 54 GLU C N 1
ATOM 5643 C CA . GLU C 1 54 ? -13.376 -5.354 109.966 1.00 27.59 54 GLU C CA 1
ATOM 5644 C C . GLU C 1 54 ? -12.239 -5.837 110.849 1.00 26.54 54 GLU C C 1
ATOM 5645 O O . GLU C 1 54 ? -11.106 -5.970 110.394 1.00 26.49 54 GLU C O 1
ATOM 5651 N N . ILE C 1 55 ? -12.542 -6.112 112.112 1.00 25.87 55 ILE C N 1
ATOM 5652 C CA . ILE C 1 55 ? -11.519 -6.574 113.035 1.00 24.65 55 ILE C CA 1
ATOM 5653 C C . ILE C 1 55 ? -10.927 -7.899 112.581 1.00 23.65 55 ILE C C 1
ATOM 5654 O O . ILE C 1 55 ? -9.709 -8.047 112.521 1.00 23.77 55 ILE C O 1
ATOM 5659 N N . VAL C 1 56 ? -11.791 -8.850 112.242 1.00 22.23 56 VAL C N 1
ATOM 5660 C CA . VAL C 1 56 ? -11.345 -10.158 111.783 1.00 22.18 56 VAL C CA 1
ATOM 5661 C C . VAL C 1 56 ? -10.449 -9.999 110.552 1.00 23.61 56 VAL C C 1
ATOM 5662 O O . VAL C 1 56 ? -9.377 -10.613 110.449 1.00 21.59 56 VAL C O 1
ATOM 5666 N N . GLY C 1 57 ? -10.898 -9.153 109.629 1.00 24.95 57 GLY C N 1
ATOM 5667 C CA . GLY C 1 57 ? -10.156 -8.914 108.404 1.00 24.64 57 GLY C CA 1
ATOM 5668 C C . GLY C 1 57 ? -8.764 -8.398 108.673 1.00 24.38 57 GLY C C 1
ATOM 5669 O O . GLY C 1 57 ? -7.789 -8.920 108.129 1.00 22.13 57 GLY C O 1
ATOM 5670 N N . PHE C 1 58 ? -8.672 -7.371 109.517 1.00 23.98 58 PHE C N 1
ATOM 5671 C CA . PHE C 1 58 ? -7.386 -6.780 109.864 1.00 24.02 58 PHE C CA 1
ATOM 5672 C C . PHE C 1 58 ? -6.499 -7.763 110.628 1.00 24.59 58 PHE C C 1
ATOM 5673 O O . PHE C 1 58 ? -5.286 -7.829 110.394 1.00 21.49 58 PHE C O 1
ATOM 5681 N N . ALA C 1 59 ? -7.097 -8.529 111.537 1.00 23.77 59 ALA C N 1
ATOM 5682 C CA . ALA C 1 59 ? -6.323 -9.493 112.313 1.00 23.76 59 ALA C CA 1
ATOM 5683 C C . ALA C 1 59 ? -5.683 -10.544 111.398 1.00 24.66 59 ALA C C 1
ATOM 5684 O O . ALA C 1 59 ? -4.502 -10.868 111.546 1.00 25.22 59 ALA C O 1
ATOM 5686 N N . ARG C 1 60 ? -6.458 -11.071 110.453 1.00 23.97 60 ARG C N 1
ATOM 5687 C CA . ARG C 1 60 ? -5.938 -12.072 109.526 1.00 24.94 60 ARG C CA 1
ATOM 5688 C C . ARG C 1 60 ? -4.837 -11.490 108.642 1.00 25.28 60 ARG C C 1
ATOM 5689 O O . ARG C 1 60 ? -3.855 -12.175 108.340 1.00 27.72 60 ARG C O 1
ATOM 5697 N N . ALA C 1 61 ? -4.997 -10.233 108.235 1.00 24.11 61 ALA C N 1
ATOM 5698 C CA . ALA C 1 61 ? -3.999 -9.573 107.402 1.00 26.06 61 ALA C CA 1
ATOM 5699 C C . ALA C 1 61 ? -2.666 -9.545 108.148 1.00 26.35 61 ALA C C 1
ATOM 5700 O O . ALA C 1 61 ? -1.634 -9.972 107.618 1.00 26.98 61 ALA C O 1
ATOM 5702 N N . MET C 1 62 ? -2.692 -9.049 109.382 1.00 24.90 62 MET C N 1
ATOM 5703 C CA . MET C 1 62 ? -1.480 -8.982 110.191 1.00 26.58 62 MET C CA 1
ATOM 5704 C C . MET C 1 62 ? -0.871 -10.354 110.418 1.00 25.74 62 MET C C 1
ATOM 5705 O O . MET C 1 62 ? 0.340 -10.525 110.312 1.00 26.35 62 MET C O 1
ATOM 5710 N N . ARG C 1 63 ? -1.711 -11.332 110.734 1.00 25.32 63 ARG C N 1
ATOM 5711 C CA . ARG C 1 63 ? -1.222 -12.681 110.976 1.00 24.96 63 ARG C CA 1
ATOM 5712 C C . ARG C 1 63 ? -0.459 -13.186 109.762 1.00 25.55 63 ARG C C 1
ATOM 5713 O O . ARG C 1 63 ? 0.644 -13.715 109.888 1.00 24.55 63 ARG C O 1
ATOM 5721 N N . GLU C 1 64 ? -1.047 -13.003 108.584 1.00 25.21 64 GLU C N 1
ATOM 5722 C CA . GLU C 1 64 ? -0.430 -13.464 107.350 1.00 28.12 64 GLU C CA 1
ATOM 5723 C C . GLU C 1 64 ? 0.920 -12.825 107.051 1.00 26.82 64 GLU C C 1
ATOM 5724 O O . GLU C 1 64 ? 1.780 -13.461 106.457 1.00 29.05 64 GLU C O 1
ATOM 5730 N N . LEU C 1 65 ? 1.119 -11.579 107.460 1.00 25.59 65 LEU C N 1
ATOM 5731 C CA . LEU C 1 65 ? 2.386 -10.906 107.189 1.00 25.38 65 LEU C CA 1
ATOM 5732 C C . LEU C 1 65 ? 3.379 -11.014 108.348 1.00 26.41 65 LEU C C 1
ATOM 5733 O O . LEU C 1 65 ? 4.509 -10.529 108.254 1.00 25.64 65 LEU C O 1
ATOM 5738 N N . ALA C 1 66 ? 2.959 -11.669 109.428 1.00 25.05 66 ALA C N 1
ATOM 5739 C CA . ALA C 1 66 ? 3.800 -11.832 110.601 1.00 25.73 66 ALA C CA 1
ATOM 5740 C C . ALA C 1 66 ? 4.806 -12.970 110.496 1.00 27.18 66 ALA C C 1
ATOM 5741 O O . ALA C 1 66 ? 4.611 -13.935 109.766 1.00 25.24 66 ALA C O 1
ATOM 5743 N N . ILE C 1 67 ? 5.894 -12.833 111.241 1.00 28.79 67 ILE C N 1
ATOM 5744 C CA . ILE C 1 67 ? 6.909 -13.867 111.314 1.00 31.93 67 ILE C CA 1
ATOM 5745 C C . ILE C 1 67 ? 6.339 -14.802 112.381 1.00 33.87 67 ILE C C 1
ATOM 5746 O O . ILE C 1 67 ? 6.128 -14.383 113.518 1.00 34.20 67 ILE C O 1
ATOM 5751 N N . LYS C 1 68 ? 6.055 -16.050 112.026 1.00 35.83 68 LYS C N 1
ATOM 5752 C CA . LYS C 1 68 ? 5.483 -16.965 113.012 1.00 38.35 68 LYS C CA 1
ATOM 5753 C C . LYS C 1 68 ? 6.442 -18.029 113.528 1.00 38.57 68 LYS C C 1
ATOM 5754 O O . LYS C 1 68 ? 7.436 -18.359 112.890 1.00 39.51 68 LYS C O 1
ATOM 5760 N N . ILE C 1 69 ? 6.109 -18.559 114.699 1.00 38.09 69 ILE C N 1
ATOM 5761 C CA . ILE C 1 69 ? 6.849 -19.638 115.340 1.00 37.37 69 ILE C CA 1
ATOM 5762 C C . ILE C 1 69 ? 5.706 -20.554 115.731 1.00 37.83 69 ILE C C 1
ATOM 5763 O O . ILE C 1 69 ? 4.580 -20.096 115.906 1.00 37.22 69 ILE C O 1
ATOM 5768 N N . ASP C 1 70 ? 5.971 -21.838 115.878 1.00 39.04 70 ASP C N 1
ATOM 5769 C CA . ASP C 1 70 ? 4.890 -22.744 116.205 1.00 42.28 70 ASP C CA 1
ATOM 5770 C C . ASP C 1 70 ? 4.903 -23.200 117.651 1.00 42.73 70 ASP C C 1
ATOM 5771 O O . ASP C 1 70 ? 5.802 -23.920 118.080 1.00 43.57 70 ASP C O 1
ATOM 5776 N N . VAL C 1 71 ? 3.905 -22.747 118.403 1.00 42.66 71 VAL C N 1
ATOM 5777 C CA . VAL C 1 71 ? 3.754 -23.113 119.810 1.00 43.84 71 VAL C CA 1
ATOM 5778 C C . VAL C 1 71 ? 2.290 -22.901 120.213 1.00 44.44 71 VAL C C 1
ATOM 5779 O O . VAL C 1 71 ? 2.011 -22.268 121.227 1.00 46.45 71 VAL C O 1
ATOM 5783 N N . PRO C 1 72 ? 1.337 -23.422 119.417 1.00 43.52 72 PRO C N 1
ATOM 5784 C CA . PRO C 1 72 ? -0.101 -23.282 119.694 1.00 41.41 72 PRO C CA 1
ATOM 5785 C C . PRO C 1 72 ? -0.517 -23.667 121.113 1.00 40.17 72 PRO C C 1
ATOM 5786 O O . PRO C 1 72 ? -1.514 -23.165 121.644 1.00 39.76 72 PRO C O 1
ATOM 5790 N N . ASN C 1 73 ? 0.257 -24.562 121.714 1.00 38.12 73 ASN C N 1
ATOM 5791 C CA . ASN C 1 73 ? 0.004 -25.050 123.065 1.00 35.67 73 ASN C CA 1
ATOM 5792 C C . ASN C 1 73 ? 0.239 -23.964 124.111 1.00 32.55 73 ASN C C 1
ATOM 5793 O O . ASN C 1 73 ? -0.202 -24.070 125.259 1.00 30.00 73 ASN C O 1
ATOM 5798 N N . ALA C 1 74 ? 0.933 -22.913 123.704 1.00 28.40 74 ALA C N 1
ATOM 5799 C CA . ALA C 1 74 ? 1.244 -21.821 124.612 1.00 27.52 74 ALA C CA 1
ATOM 5800 C C . ALA C 1 74 ? 0.049 -20.925 124.907 1.00 25.75 74 ALA C C 1
ATOM 5801 O O . ALA C 1 74 ? -0.948 -20.930 124.186 1.00 25.01 74 ALA C O 1
ATOM 5803 N N . ILE C 1 75 ? 0.153 -20.176 126.001 1.00 26.18 75 ILE C N 1
ATOM 5804 C CA . ILE C 1 75 ? -0.883 -19.224 126.387 1.00 24.74 75 ILE C CA 1
ATOM 5805 C C . ILE C 1 75 ? -0.2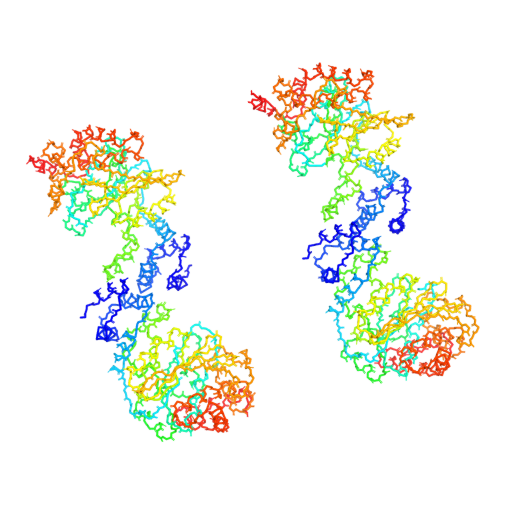12 -17.861 126.431 1.00 24.69 75 ILE C C 1
ATOM 5806 O O . ILE C 1 75 ? 1.013 -17.764 126.565 1.00 23.51 75 ILE C O 1
ATOM 5811 N N . ASP C 1 76 ? -1.013 -16.817 126.270 1.00 25.02 76 ASP C N 1
ATOM 5812 C CA . ASP C 1 76 ? -0.517 -15.458 126.347 1.00 26.29 76 ASP C CA 1
ATOM 5813 C C . ASP C 1 76 ? -1.545 -14.644 127.116 1.00 27.05 76 ASP C C 1
ATOM 5814 O O . ASP C 1 76 ? -2.715 -15.032 127.202 1.00 25.99 76 ASP C O 1
ATOM 5819 N N . THR C 1 77 ? -1.088 -13.537 127.692 1.00 28.29 77 THR C N 1
ATOM 5820 C CA . THR C 1 77 ? -1.931 -12.618 128.442 1.00 33.64 77 THR C CA 1
ATOM 5821 C C . THR C 1 77 ? -1.828 -11.301 127.677 1.00 37.36 77 THR C C 1
ATOM 5822 O O . THR C 1 77 ? -0.965 -11.160 126.819 1.00 41.37 77 THR C O 1
ATOM 5826 N N . ALA C 1 78 ? -2.684 -10.334 127.967 1.00 41.90 78 ALA C N 1
ATOM 5827 C CA . ALA C 1 78 ? -2.621 -9.073 127.232 1.00 47.67 78 ALA C CA 1
ATOM 5828 C C . ALA C 1 78 ? -2.953 -7.848 128.078 1.00 51.48 78 ALA C C 1
ATOM 5829 O O . ALA C 1 78 ? -4.124 -7.564 128.322 1.00 53.70 78 ALA C O 1
ATOM 5831 N N . GLY C 1 79 ? -1.915 -7.124 128.500 1.00 54.51 79 GLY C N 1
ATOM 5832 C CA . GLY C 1 79 ? -2.083 -5.924 129.312 1.00 56.52 79 GLY C CA 1
ATOM 5833 C C . GLY C 1 79 ? -3.503 -5.641 129.771 1.00 57.22 79 GLY C C 1
ATOM 5834 O O . GLY C 1 79 ? -3.790 -5.639 130.969 1.00 59.54 79 GLY C O 1
ATOM 5835 N N . GLY C 1 84 ? -1.632 2.117 131.495 1.00 64.44 84 GLY C N 1
ATOM 5836 C CA . GLY C 1 84 ? -2.935 1.582 131.855 1.00 64.01 84 GLY C CA 1
ATOM 5837 C C . GLY C 1 84 ? -3.435 2.128 133.179 1.00 63.36 84 GLY C C 1
ATOM 5838 O O . GLY C 1 84 ? -3.297 1.482 134.216 1.00 63.91 84 GLY C O 1
ATOM 5839 N N . LEU C 1 85 ? -4.023 3.322 133.142 1.00 61.71 85 LEU C N 1
ATOM 5840 C CA . LEU C 1 85 ? -4.531 3.970 134.348 1.00 58.03 85 LEU C CA 1
ATOM 5841 C C . LEU C 1 85 ? -3.417 4.085 135.384 1.00 55.53 85 LEU C C 1
ATOM 5842 O O . LEU C 1 85 ? -3.636 4.540 136.505 1.00 56.80 85 LEU C O 1
ATOM 5847 N N . GLY C 1 86 ? -2.212 3.691 134.987 1.00 52.11 86 GLY C N 1
ATOM 5848 C CA . GLY C 1 86 ? -1.079 3.749 135.887 1.00 47.76 86 GLY C CA 1
ATOM 5849 C C . GLY C 1 86 ? -0.960 2.445 136.645 1.00 43.63 86 GLY C C 1
ATOM 5850 O O . GLY C 1 86 ? -0.058 2.276 137.461 1.00 44.72 86 GLY C O 1
ATOM 5851 N N . THR C 1 87 ? -1.870 1.516 136.362 1.00 39.01 87 THR C N 1
ATOM 5852 C CA . THR C 1 87 ? -1.882 0.222 137.024 1.00 34.85 87 THR C CA 1
ATOM 5853 C C . THR C 1 87 ? -0.668 -0.623 136.644 1.00 32.64 87 THR C C 1
ATOM 5854 O O . THR C 1 87 ? -0.207 -0.575 135.503 1.00 32.89 87 THR C O 1
ATOM 5858 N N . VAL C 1 88 ? -0.151 -1.385 137.606 1.00 30.13 88 VAL C N 1
ATOM 5859 C CA . VAL C 1 88 ? 1.009 -2.244 137.370 1.00 28.72 88 VAL C CA 1
ATOM 5860 C C . VAL C 1 88 ? 0.721 -3.219 136.214 1.00 27.70 88 VAL C C 1
ATOM 5861 O O . VAL C 1 88 ? -0.431 -3.565 135.962 1.00 26.11 88 VAL C O 1
ATOM 5865 N N . ASN C 1 89 ? 1.766 -3.638 135.505 1.00 26.97 89 ASN C N 1
ATOM 5866 C CA . ASN C 1 89 ? 1.614 -4.548 134.365 1.00 29.40 89 ASN C CA 1
ATOM 5867 C C . ASN C 1 89 ? 1.401 -5.981 134.840 1.00 27.82 89 ASN C C 1
ATOM 5868 O O . ASN C 1 89 ? 2.329 -6.796 134.784 1.00 26.87 89 ASN C O 1
ATOM 5873 N N . VAL C 1 90 ? 0.191 -6.291 135.311 1.00 25.84 90 VAL C N 1
ATOM 5874 C CA . VAL C 1 90 ? -0.082 -7.642 135.785 1.00 25.14 90 VAL C CA 1
ATOM 5875 C C . VAL C 1 90 ? 0.037 -8.727 134.724 1.00 24.02 90 VAL C C 1
ATOM 5876 O O . VAL C 1 90 ? 0.298 -9.878 135.061 1.00 22.88 90 VAL C O 1
ATOM 5880 N N . SER C 1 91 ? -0.166 -8.371 133.455 1.00 21.20 91 SER C N 1
ATOM 5881 C CA . SER C 1 91 ? -0.062 -9.349 132.373 1.00 23.47 91 SER C CA 1
ATOM 5882 C C . SER C 1 91 ? 1.338 -9.920 132.337 1.00 22.77 91 SER C C 1
ATOM 5883 O O . SER C 1 91 ? 1.527 -11.108 132.087 1.00 24.60 91 SER C O 1
ATOM 5886 N N . THR C 1 92 ? 2.323 -9.059 132.568 1.00 22.21 92 THR C N 1
ATOM 5887 C CA . THR C 1 92 ? 3.709 -9.492 132.557 1.00 24.52 92 THR C CA 1
ATOM 5888 C C . THR C 1 92 ? 3.997 -10.392 133.754 1.00 23.80 92 THR C C 1
ATOM 5889 O O . THR C 1 92 ? 4.594 -11.462 133.611 1.00 20.75 92 THR C O 1
ATOM 5893 N N . ALA C 1 93 ? 3.573 -9.957 134.935 1.00 22.50 93 ALA C N 1
ATOM 5894 C CA . ALA C 1 93 ? 3.796 -10.751 136.136 1.00 23.60 93 ALA C CA 1
ATOM 5895 C C . ALA C 1 93 ? 3.047 -12.066 135.995 1.00 22.92 93 ALA C C 1
ATOM 5896 O O . ALA C 1 93 ? 3.583 -13.136 136.261 1.00 24.03 93 ALA C O 1
ATOM 5898 N N . SER C 1 94 ? 1.802 -11.989 135.548 1.00 22.54 94 SER C N 1
ATOM 5899 C CA . SER C 1 94 ? 1.006 -13.188 135.407 1.00 23.59 94 SER C CA 1
ATOM 5900 C C . SER C 1 94 ? 1.629 -14.210 134.458 1.00 25.08 94 SER C C 1
ATOM 5901 O O . SER C 1 94 ? 1.623 -15.412 134.737 1.00 24.12 94 SER C O 1
ATOM 5904 N N . ALA C 1 95 ? 2.175 -13.735 133.343 1.00 24.60 95 ALA C N 1
ATOM 5905 C CA . ALA C 1 95 ? 2.801 -14.625 132.370 1.00 24.67 95 ALA C CA 1
ATOM 5906 C C . ALA C 1 95 ? 3.939 -15.429 133.011 1.00 25.46 95 ALA C C 1
ATOM 5907 O O . ALA C 1 95 ? 4.231 -16.557 132.604 1.00 24.70 95 ALA C O 1
ATOM 5909 N N . ILE C 1 96 ? 4.595 -14.848 134.006 1.00 24.90 96 ILE C N 1
ATOM 5910 C CA . ILE C 1 96 ? 5.665 -15.566 134.673 1.00 25.71 96 ILE C CA 1
ATOM 5911 C C . ILE C 1 96 ? 5.089 -16.713 135.510 1.00 27.23 96 ILE C C 1
ATOM 5912 O O . ILE C 1 96 ? 5.547 -17.854 135.388 1.00 27.20 96 ILE C O 1
ATOM 5917 N N . LEU C 1 97 ? 4.087 -16.435 136.346 1.00 24.56 97 LEU C N 1
ATOM 5918 C CA . LEU C 1 97 ? 3.510 -17.505 137.152 1.00 25.72 97 LEU C CA 1
ATOM 5919 C C . LEU C 1 97 ? 3.044 -18.637 136.242 1.00 26.35 97 LEU C C 1
ATOM 5920 O O . LEU C 1 97 ? 3.236 -19.821 136.545 1.00 26.91 97 LEU C O 1
ATOM 5925 N N . LEU C 1 98 ? 2.427 -18.268 135.123 1.00 25.23 98 LEU C N 1
ATOM 5926 C CA . LEU C 1 98 ? 1.906 -19.242 134.173 1.00 24.38 98 LEU C CA 1
ATOM 5927 C C . LEU C 1 98 ? 2.966 -20.116 133.491 1.00 23.07 98 LEU C C 1
ATOM 5928 O O . LEU C 1 98 ? 2.673 -21.249 133.111 1.00 24.64 98 LEU C O 1
ATOM 5933 N N . SER C 1 99 ? 4.182 -19.603 133.324 1.00 21.70 99 SER C N 1
ATOM 5934 C CA . SER C 1 99 ? 5.235 -20.389 132.689 1.00 24.07 99 SER C CA 1
ATOM 5935 C C . SER C 1 99 ? 5.632 -21.599 133.553 1.00 26.53 99 SER C C 1
ATOM 5936 O O . SER C 1 99 ? 6.269 -22.538 133.078 1.00 26.18 99 SER C O 1
ATOM 5939 N N . LEU C 1 100 ? 5.248 -21.556 134.821 1.00 27.28 100 LEU C N 1
ATOM 5940 C CA . LEU C 1 100 ? 5.525 -22.635 135.763 1.00 28.92 100 LEU C CA 1
ATOM 5941 C C . LEU C 1 100 ? 4.668 -23.863 135.453 1.00 30.15 100 LEU C C 1
ATOM 5942 O O . LEU C 1 100 ? 5.042 -24.980 135.806 1.00 32.07 100 LEU C O 1
ATOM 5947 N N . VAL C 1 101 ? 3.522 -23.664 134.801 1.00 28.98 101 VAL C N 1
ATOM 5948 C CA . VAL C 1 101 ? 2.632 -24.786 134.499 1.00 28.66 101 VAL C CA 1
ATOM 5949 C C . VAL C 1 101 ? 2.209 -24.955 133.049 1.00 27.92 101 VAL C C 1
ATOM 5950 O O . VAL C 1 101 ? 1.466 -25.880 132.736 1.00 29.73 101 VAL C O 1
ATOM 5954 N N . ASN C 1 102 ? 2.667 -24.076 132.162 1.00 27.52 102 ASN C N 1
ATOM 5955 C CA . ASN C 1 102 ? 2.302 -24.169 130.748 1.00 25.81 102 ASN C CA 1
ATOM 5956 C C . ASN C 1 102 ? 3.203 -23.272 129.910 1.00 25.58 102 ASN C C 1
ATOM 5957 O O . ASN C 1 102 ? 3.692 -22.241 130.385 1.00 24.55 102 ASN C O 1
ATOM 5962 N N . PRO C 1 103 ? 3.471 -23.667 128.659 1.00 26.11 103 PRO C N 1
ATOM 5963 C CA . PRO C 1 103 ? 4.329 -22.782 127.869 1.00 25.38 103 PRO C CA 1
ATOM 5964 C C . PRO C 1 103 ? 3.635 -21.436 127.686 1.00 22.75 103 PRO C C 1
ATOM 5965 O O . PRO C 1 103 ? 2.416 -21.369 127.515 1.00 21.45 103 PRO C O 1
ATOM 5969 N N . VAL C 1 104 ? 4.424 -20.372 127.753 1.00 22.22 104 VAL C N 1
ATOM 5970 C CA . VAL C 1 104 ? 3.931 -19.007 127.608 1.00 20.70 104 VAL C CA 1
ATOM 5971 C C . VAL C 1 104 ? 4.700 -18.313 126.491 1.00 22.26 104 VAL C C 1
ATOM 5972 O O . VAL C 1 104 ? 5.933 -18.352 126.456 1.00 21.29 104 VAL C O 1
ATOM 5976 N N . ALA C 1 105 ? 3.963 -17.691 125.578 1.00 21.68 105 ALA C N 1
ATOM 5977 C CA . ALA C 1 105 ? 4.555 -16.967 124.466 1.00 21.74 105 ALA C CA 1
ATOM 5978 C C . ALA C 1 105 ? 3.935 -15.589 124.581 1.00 22.43 105 ALA C C 1
ATOM 5979 O O . ALA C 1 105 ? 2.863 -15.318 124.032 1.00 20.62 105 ALA C O 1
ATOM 5981 N N . LYS C 1 106 ? 4.622 -14.737 125.331 1.00 23.00 106 LYS C N 1
ATOM 5982 C CA . LYS C 1 106 ? 4.174 -13.382 125.602 1.00 24.25 106 LYS C CA 1
ATOM 5983 C C . LYS C 1 106 ? 4.424 -12.441 124.432 1.00 23.88 106 LYS C C 1
ATOM 5984 O O . LYS C 1 106 ? 5.572 -12.129 124.100 1.00 25.07 106 LYS C O 1
ATOM 5990 N N . HIS C 1 107 ? 3.338 -12.015 123.795 1.00 23.98 107 HIS C N 1
ATOM 5991 C CA . HIS C 1 107 ? 3.397 -11.074 122.682 1.00 22.84 107 HIS C CA 1
ATOM 5992 C C . HIS C 1 107 ? 3.284 -9.707 123.352 1.00 24.47 107 HIS C C 1
ATOM 5993 O O . HIS C 1 107 ? 2.381 -9.489 124.161 1.00 25.99 107 HIS C O 1
ATOM 6000 N N . GLY C 1 108 ? 4.186 -8.790 123.034 1.00 23.15 108 GLY C N 1
ATOM 6001 C CA . GLY C 1 108 ? 4.120 -7.484 123.661 1.00 22.19 108 GLY C CA 1
ATOM 6002 C C . GLY C 1 108 ? 4.864 -6.436 122.874 1.00 23.55 108 GLY C C 1
ATOM 6003 O O . GLY C 1 108 ? 5.456 -6.739 121.838 1.00 22.51 108 GLY C O 1
ATOM 6004 N N . ASN C 1 109 ? 4.861 -5.209 123.383 1.00 24.60 109 ASN C N 1
ATOM 6005 C CA . ASN C 1 109 ? 5.521 -4.094 122.706 1.00 26.29 109 ASN C CA 1
ATOM 6006 C C . ASN C 1 109 ? 5.889 -3.027 123.736 1.00 27.97 109 ASN C C 1
ATOM 6007 O O . ASN C 1 109 ? 5.576 -3.166 124.924 1.00 26.01 109 ASN C O 1
ATOM 6012 N N . ARG C 1 110 ? 6.574 -1.978 123.287 1.00 30.06 110 ARG C N 1
ATOM 6013 C CA . ARG C 1 110 ? 6.927 -0.869 124.167 1.00 33.81 110 ARG C CA 1
ATOM 6014 C C . ARG C 1 110 ? 5.711 0.044 124.231 1.00 38.11 110 ARG C C 1
ATOM 6015 O O . ARG C 1 110 ? 4.830 -0.030 123.369 1.00 39.33 110 ARG C O 1
ATOM 6023 N N . ALA C 1 111 ? 5.668 0.908 125.240 1.00 42.43 111 ALA C N 1
ATOM 6024 C CA . ALA C 1 111 ? 4.546 1.815 125.420 1.00 47.26 111 ALA C CA 1
ATOM 6025 C C . ALA C 1 111 ? 4.852 3.231 124.960 1.00 51.92 111 ALA C C 1
ATOM 6026 O O . ALA C 1 111 ? 5.993 3.690 125.034 1.00 52.15 111 ALA C O 1
ATOM 6028 N N . VAL C 1 112 ? 3.815 3.917 124.487 1.00 57.53 112 VAL C N 1
ATOM 6029 C CA . VAL C 1 112 ? 3.933 5.298 124.024 1.00 61.41 112 VAL C CA 1
ATOM 6030 C C . VAL C 1 112 ? 3.522 6.246 125.157 1.00 63.14 112 VAL C C 1
ATOM 6031 O O . VAL C 1 112 ? 3.602 7.468 125.020 1.00 64.47 112 VAL C O 1
ATOM 6035 N N . SER C 1 113 ? 3.087 5.671 126.278 1.00 64.32 113 SER C N 1
ATOM 6036 C CA . SER C 1 113 ? 2.671 6.452 127.440 1.00 64.67 113 SER C CA 1
ATOM 6037 C C . SER C 1 113 ? 3.519 6.121 128.669 1.00 65.10 113 SER C C 1
ATOM 6038 O O . SER C 1 113 ? 3.082 5.382 129.558 1.00 65.43 113 SER C O 1
ATOM 6041 N N . GLY C 1 114 ? 4.730 6.672 128.713 1.00 64.80 114 GLY C N 1
ATOM 6042 C CA . GLY C 1 114 ? 5.619 6.437 129.836 1.00 63.34 114 GLY C CA 1
ATOM 6043 C C . GLY C 1 114 ? 5.917 4.984 130.157 1.00 62.28 114 GLY C C 1
ATOM 6044 O O . GLY C 1 114 ? 5.430 4.463 131.160 1.00 63.12 114 GLY C O 1
ATOM 6045 N N . LYS C 1 115 ? 6.718 4.336 129.312 1.00 60.82 115 LYS C N 1
ATOM 6046 C CA . LYS C 1 115 ? 7.116 2.938 129.496 1.00 58.83 115 LYS C CA 1
ATOM 6047 C C . LYS C 1 115 ? 6.228 2.094 130.418 1.00 56.70 115 LYS C C 1
ATOM 6048 O O . LYS C 1 115 ? 6.562 1.832 131.580 1.00 56.83 115 LYS C O 1
ATOM 6054 N N . SER C 1 116 ? 5.097 1.660 129.875 1.00 52.90 116 SER C N 1
ATOM 6055 C CA . SER C 1 116 ? 4.136 0.858 130.609 1.00 48.05 116 SER C CA 1
ATOM 6056 C C . SER C 1 116 ? 3.819 -0.414 129.826 1.00 43.43 116 SER C C 1
ATOM 6057 O O . SER C 1 116 ? 2.913 -1.160 130.180 1.00 45.36 116 SER C O 1
ATOM 6060 N N . GLY C 1 117 ? 4.569 -0.648 128.755 1.00 38.83 117 GLY C N 1
ATOM 6061 C CA . GLY C 1 117 ? 4.357 -1.839 127.947 1.00 34.39 117 GLY C CA 1
ATOM 6062 C C . GLY C 1 117 ? 5.135 -3.007 128.521 1.00 30.16 117 GLY C C 1
ATOM 6063 O O . GLY C 1 117 ? 6.155 -2.800 129.179 1.00 28.23 117 GLY C O 1
ATOM 6064 N N . SER C 1 118 ? 4.670 -4.230 128.281 1.00 26.04 118 SER C N 1
ATOM 6065 C CA . SER C 1 118 ? 5.363 -5.398 128.812 1.00 25.19 118 SER C CA 1
ATOM 6066 C C . SER C 1 118 ? 6.825 -5.463 128.351 1.00 24.04 118 SER C C 1
ATOM 6067 O O . SER C 1 118 ? 7.691 -5.912 129.103 1.00 22.12 118 SER C O 1
ATOM 6070 N N . ALA C 1 119 ? 7.103 -5.004 127.130 1.00 20.10 119 ALA C N 1
ATOM 6071 C CA . ALA C 1 119 ? 8.473 -4.998 126.623 1.00 18.90 119 ALA C CA 1
ATOM 6072 C C . ALA C 1 119 ? 9.326 -4.131 127.539 1.00 19.93 119 ALA C C 1
ATOM 6073 O O . ALA C 1 119 ? 10.443 -4.501 127.888 1.00 19.72 119 ALA C O 1
ATOM 6075 N N . ASP C 1 120 ? 8.791 -2.975 127.924 1.00 21.51 120 ASP C N 1
ATOM 6076 C CA . ASP C 1 120 ? 9.507 -2.056 128.803 1.00 22.54 120 ASP C CA 1
ATOM 6077 C C . ASP C 1 120 ? 9.795 -2.680 130.168 1.00 22.46 120 ASP C C 1
ATOM 6078 O O . ASP C 1 120 ? 10.901 -2.579 130.683 1.00 24.10 120 ASP C O 1
ATOM 6083 N N . VAL C 1 121 ? 8.794 -3.318 130.755 1.00 22.67 121 VAL C N 1
ATOM 6084 C CA . VAL C 1 121 ? 8.965 -3.925 132.065 1.00 23.25 121 VAL C CA 1
ATOM 6085 C C . VAL C 1 121 ? 9.960 -5.089 132.020 1.00 23.51 121 VAL C C 1
ATOM 6086 O O . VAL C 1 121 ? 10.848 -5.183 132.868 1.00 24.16 121 VAL C O 1
ATOM 6090 N N . LEU C 1 122 ? 9.836 -5.961 131.025 1.00 22.75 122 LEU C N 1
ATOM 6091 C CA . LEU C 1 122 ? 10.751 -7.094 130.924 1.00 23.68 122 LEU C CA 1
ATOM 6092 C C . LEU C 1 122 ? 12.179 -6.585 130.758 1.00 24.56 122 LEU C C 1
ATOM 6093 O O . LEU C 1 122 ? 13.111 -7.104 131.372 1.00 24.11 122 LEU C O 1
ATOM 6098 N N . GLU C 1 123 ? 12.334 -5.547 129.945 1.00 25.25 123 GLU C N 1
ATOM 6099 C CA . GLU C 1 123 ? 13.633 -4.944 129.707 1.00 27.15 123 GLU C CA 1
ATOM 6100 C C . GLU C 1 123 ? 14.223 -4.422 131.025 1.00 27.62 123 GLU C C 1
ATOM 6101 O O . GLU C 1 123 ? 15.403 -4.623 131.305 1.00 26.08 123 GLU C O 1
ATOM 6107 N N . ALA C 1 124 ? 13.395 -3.758 131.829 1.00 25.93 124 ALA C N 1
ATOM 6108 C CA . ALA C 1 124 ? 13.842 -3.225 133.116 1.00 27.38 124 ALA C CA 1
ATOM 6109 C C . ALA C 1 124 ? 14.255 -4.378 134.028 1.00 28.16 124 ALA C C 1
ATOM 6110 O O . ALA C 1 124 ? 15.079 -4.215 134.925 1.00 29.94 124 ALA C O 1
ATOM 6112 N N . LEU C 1 125 ? 13.671 -5.546 133.782 1.00 27.60 125 LEU C N 1
ATOM 6113 C CA . LEU C 1 125 ? 13.953 -6.744 134.560 1.00 27.67 125 LEU C CA 1
ATOM 6114 C C . LEU C 1 125 ? 15.284 -7.377 134.109 1.00 28.66 125 LEU C C 1
ATOM 6115 O O . LEU C 1 125 ? 15.816 -8.267 134.783 1.00 27.84 125 LEU C O 1
ATOM 6120 N N . GLY C 1 126 ? 15.812 -6.902 132.979 1.00 28.52 126 GLY C N 1
ATOM 6121 C CA . GLY C 1 126 ? 17.059 -7.423 132.441 1.00 27.54 126 GLY C CA 1
ATOM 6122 C C . GLY C 1 126 ? 16.878 -8.412 131.294 1.00 28.50 126 GLY C C 1
ATOM 6123 O O . GLY C 1 126 ? 17.841 -9.023 130.831 1.00 28.05 126 GLY C O 1
ATOM 6124 N N . TYR C 1 127 ? 15.644 -8.570 130.827 1.00 27.72 127 TYR C N 1
ATOM 6125 C CA . TYR C 1 127 ? 15.340 -9.499 129.741 1.00 27.80 127 TYR C CA 1
ATOM 6126 C C . TYR C 1 127 ? 15.744 -8.916 128.389 1.00 29.28 127 TYR C C 1
ATOM 6127 O O . TYR C 1 127 ? 15.595 -7.717 128.151 1.00 30.79 127 TYR C O 1
ATOM 6136 N N . ASN C 1 128 ? 16.263 -9.757 127.500 1.00 29.72 128 ASN C N 1
ATOM 6137 C CA . ASN C 1 128 ? 16.622 -9.274 126.176 1.00 29.80 128 ASN C CA 1
ATOM 6138 C C . ASN C 1 128 ? 15.372 -9.471 125.309 1.00 29.11 128 ASN C C 1
ATOM 6139 O O . ASN C 1 128 ? 15.087 -10.585 124.877 1.00 29.48 128 ASN C O 1
ATOM 6144 N N . ILE C 1 129 ? 14.637 -8.393 125.050 1.00 27.24 129 ILE C N 1
ATOM 6145 C CA . ILE C 1 129 ? 13.389 -8.483 124.289 1.00 26.22 129 ILE C CA 1
ATOM 6146 C C . ILE C 1 129 ? 13.459 -8.847 122.803 1.00 27.43 129 ILE C C 1
ATOM 6147 O O . ILE C 1 129 ? 12.430 -9.194 122.203 1.00 23.88 129 ILE C O 1
ATOM 6152 N N . ILE C 1 130 ? 14.644 -8.771 122.199 1.00 26.95 130 ILE C N 1
ATOM 6153 C CA . ILE C 1 130 ? 14.763 -9.141 120.790 1.00 28.74 130 ILE C CA 1
ATOM 6154 C C . ILE C 1 130 ? 15.210 -10.586 120.745 1.00 26.99 130 ILE C C 1
ATOM 6155 O O . ILE C 1 130 ? 16.352 -10.891 121.052 1.00 30.11 130 ILE C O 1
ATOM 6160 N N . VAL C 1 131 ? 14.296 -11.476 120.369 1.00 27.47 131 VAL C N 1
ATOM 6161 C CA . VAL C 1 131 ? 14.566 -12.911 120.326 1.00 25.78 131 VAL C CA 1
ATOM 6162 C C . VAL C 1 131 ? 14.293 -13.510 118.944 1.00 25.85 131 VAL C C 1
ATOM 6163 O O . VAL C 1 131 ? 13.130 -13.688 118.566 1.00 25.45 131 VAL C O 1
ATOM 6167 N N . PRO C 1 132 ? 15.354 -13.841 118.181 1.00 25.79 132 PRO C N 1
ATOM 6168 C CA . PRO C 1 132 ? 15.173 -14.426 116.841 1.00 26.03 132 PRO C CA 1
ATOM 6169 C C . PRO C 1 132 ? 14.371 -15.725 116.978 1.00 26.12 132 PRO C C 1
ATOM 6170 O O . PRO C 1 132 ? 14.550 -16.471 117.943 1.00 25.82 132 PRO C O 1
ATOM 6174 N N . PRO C 1 133 ? 13.480 -16.013 116.011 1.00 27.70 133 PRO C N 1
ATOM 6175 C CA . PRO C 1 133 ? 12.630 -17.208 116.011 1.00 29.00 133 PRO C CA 1
ATOM 6176 C C . PRO C 1 133 ? 13.226 -18.552 116.407 1.00 29.18 133 PRO C C 1
ATOM 6177 O O . PRO C 1 133 ? 12.606 -19.301 117.160 1.00 30.32 133 PRO C O 1
ATOM 6181 N N . GLU C 1 134 ? 14.414 -18.864 115.910 1.00 29.96 134 GLU C N 1
ATOM 6182 C CA . GLU C 1 134 ? 15.045 -20.133 116.235 1.00 32.38 134 GLU C CA 1
ATOM 6183 C C . GLU C 1 134 ? 15.369 -20.156 117.723 1.00 31.57 134 GLU C C 1
ATOM 6184 O O . GLU C 1 134 ? 15.150 -21.155 118.401 1.00 30.90 134 GLU C O 1
ATOM 6190 N N . ARG C 1 135 ? 15.883 -19.043 118.228 1.00 31.78 135 ARG C N 1
ATOM 6191 C CA . ARG C 1 135 ? 16.220 -18.937 119.638 1.00 31.03 135 ARG C CA 1
ATOM 6192 C C . ARG C 1 135 ? 14.946 -18.895 120.485 1.00 31.21 135 ARG C C 1
ATOM 6193 O O . ARG C 1 135 ? 14.910 -19.428 121.594 1.00 29.33 135 ARG C O 1
ATOM 6201 N N . ALA C 1 136 ? 13.900 -18.267 119.954 1.00 31.39 136 ALA C N 1
ATOM 6202 C CA . ALA C 1 136 ? 12.638 -18.158 120.671 1.00 32.20 136 ALA C CA 1
ATOM 6203 C C . ALA C 1 136 ? 12.079 -19.544 120.968 1.00 33.24 136 ALA C C 1
ATOM 6204 O O . ALA C 1 136 ? 11.588 -19.805 122.064 1.00 32.59 136 ALA C O 1
ATOM 6206 N N . LYS C 1 137 ? 12.159 -20.427 119.977 1.00 36.38 137 LYS C N 1
ATOM 6207 C CA . LYS C 1 137 ? 11.674 -21.801 120.110 1.00 38.39 137 LYS C CA 1
ATOM 6208 C C . LYS C 1 137 ? 12.467 -22.531 121.187 1.00 38.07 137 LYS C C 1
ATOM 6209 O O . LYS C 1 137 ? 11.917 -23.309 121.964 1.00 38.39 137 LYS C O 1
ATOM 6215 N N . GLU C 1 138 ? 13.766 -22.267 121.226 1.00 38.69 138 GLU C N 1
ATOM 6216 C CA . GLU C 1 138 ? 14.652 -22.890 122.199 1.00 40.46 138 GLU C CA 1
ATOM 6217 C C . GLU C 1 138 ? 14.343 -22.437 123.632 1.00 39.92 138 GLU C C 1
ATOM 6218 O O . GLU C 1 138 ? 14.289 -23.259 124.550 1.00 40.71 138 GLU C O 1
ATOM 6224 N N . LEU C 1 139 ? 14.133 -21.135 123.822 1.00 37.69 139 LEU C N 1
ATOM 6225 C CA . LEU C 1 139 ? 13.844 -20.595 125.152 1.00 35.96 139 LEU C CA 1
ATOM 6226 C C . LEU C 1 139 ? 12.533 -21.119 125.720 1.00 36.56 139 LEU C C 1
ATOM 6227 O O . LEU C 1 139 ? 12.420 -21.332 126.926 1.00 35.63 139 LEU C O 1
ATOM 6232 N N . VAL C 1 140 ? 11.550 -21.326 124.845 1.00 37.57 140 VAL C N 1
ATOM 6233 C CA . VAL C 1 140 ? 10.237 -21.830 125.243 1.00 41.42 140 VAL C CA 1
ATOM 6234 C C . VAL C 1 140 ? 10.312 -23.282 125.675 1.00 42.39 140 VAL C C 1
ATOM 6235 O O . VAL C 1 140 ? 9.748 -23.666 126.699 1.00 42.07 140 VAL C O 1
ATOM 6239 N N . ASN C 1 141 ? 10.989 -24.092 124.868 1.00 45.11 141 ASN C N 1
ATOM 6240 C CA . ASN C 1 141 ? 11.139 -25.506 125.172 1.00 47.37 141 ASN C CA 1
ATOM 6241 C C . ASN C 1 141 ? 11.937 -25.685 126.455 1.00 46.48 141 ASN C C 1
ATOM 6242 O O . ASN C 1 141 ? 11.616 -26.533 127.283 1.00 47.49 141 ASN C O 1
ATOM 6247 N N . LYS C 1 142 ? 12.968 -24.867 126.623 1.00 45.36 142 LYS C N 1
ATOM 6248 C CA . LYS C 1 142 ? 13.817 -24.952 127.801 1.00 44.52 142 LYS C CA 1
ATOM 6249 C C . LYS C 1 142 ? 13.217 -24.364 129.079 1.00 42.37 142 LYS C C 1
ATOM 6250 O O . LYS C 1 142 ? 13.174 -25.039 130.105 1.00 42.13 142 LYS C O 1
ATOM 6256 N N . THR C 1 143 ? 12.756 -23.116 129.019 1.00 38.81 143 THR C N 1
ATOM 6257 C CA . THR C 1 143 ? 12.205 -22.452 130.200 1.00 34.38 143 THR C CA 1
ATOM 6258 C C . THR C 1 143 ? 10.693 -22.248 130.220 1.00 32.71 143 THR C C 1
ATOM 6259 O O . THR C 1 143 ? 10.158 -21.698 131.188 1.00 31.74 143 THR C O 1
ATOM 6263 N N . ASN C 1 144 ? 10.008 -22.659 129.156 1.00 29.92 144 ASN C N 1
ATOM 6264 C CA . ASN C 1 144 ? 8.553 -22.521 129.084 1.00 28.38 144 ASN C CA 1
ATOM 6265 C C . ASN C 1 144 ? 8.095 -21.064 128.937 1.00 28.34 144 ASN C C 1
ATOM 6266 O O . ASN C 1 144 ? 6.922 -20.751 129.141 1.00 27.81 144 ASN C O 1
ATOM 6271 N N . PHE C 1 145 ? 9.020 -20.178 128.581 1.00 27.79 145 PHE C N 1
ATOM 6272 C CA . PHE C 1 145 ? 8.689 -18.766 128.431 1.00 26.52 145 PHE C CA 1
ATOM 6273 C C . PHE C 1 145 ? 9.509 -18.056 127.371 1.00 25.53 145 PHE C C 1
ATOM 6274 O O . PHE C 1 145 ? 10.707 -18.294 127.225 1.00 25.76 145 PHE C O 1
ATOM 6282 N N . VAL C 1 146 ? 8.851 -17.174 126.635 1.00 24.00 146 VAL C N 1
ATOM 6283 C CA . VAL C 1 146 ? 9.536 -16.371 125.644 1.00 24.65 146 VAL C CA 1
ATOM 6284 C C . VAL C 1 146 ? 8.679 -15.171 125.326 1.00 23.11 146 VAL C C 1
ATOM 6285 O O . VAL C 1 146 ? 7.450 -15.264 125.275 1.00 23.79 146 VAL C O 1
ATOM 6289 N N . PHE C 1 147 ? 9.339 -14.039 125.137 1.00 21.10 147 PHE C N 1
ATOM 6290 C CA . PHE C 1 147 ? 8.663 -12.799 124.808 1.00 21.49 147 PHE C CA 1
ATOM 6291 C C . PHE C 1 147 ? 8.847 -12.585 123.318 1.00 20.24 147 PHE C C 1
ATOM 6292 O O . PHE C 1 147 ? 9.963 -12.690 122.812 1.00 19.54 147 PHE C O 1
ATOM 6300 N N . LEU C 1 148 ? 7.758 -12.277 122.629 1.00 20.60 148 LEU C N 1
ATOM 6301 C CA . LEU C 1 148 ? 7.793 -12.040 121.186 1.00 20.71 148 LEU C CA 1
ATOM 6302 C C . LEU C 1 148 ? 7.504 -10.555 120.944 1.00 19.97 148 LEU C C 1
ATOM 6303 O O . LEU C 1 148 ? 6.347 -10.123 120.941 1.00 20.37 148 LEU C O 1
ATOM 6308 N N . PHE C 1 149 ? 8.581 -9.790 120.773 1.00 20.32 149 PHE C N 1
ATOM 6309 C CA . PHE C 1 149 ? 8.548 -8.343 120.561 1.00 19.56 149 PHE C CA 1
ATOM 6310 C C . PHE C 1 149 ? 7.857 -8.007 119.238 1.00 21.50 149 PHE C C 1
ATOM 6311 O O . PHE C 1 149 ? 8.356 -8.347 118.160 1.00 19.69 149 PHE C O 1
ATOM 6319 N N . ALA C 1 150 ? 6.712 -7.334 119.336 1.00 21.76 150 ALA C N 1
ATOM 6320 C CA . ALA C 1 150 ? 5.911 -6.954 118.175 1.00 22.77 150 ALA C CA 1
ATOM 6321 C C . ALA C 1 150 ? 6.670 -6.200 117.080 1.00 23.58 150 ALA C C 1
ATOM 6322 O O . ALA C 1 150 ? 6.449 -6.448 115.892 1.00 24.40 150 ALA C O 1
ATOM 6324 N N . GLN C 1 151 ? 7.559 -5.289 117.467 1.00 23.11 151 GLN C N 1
ATOM 6325 C CA . GLN C 1 151 ? 8.325 -4.515 116.487 1.00 25.98 151 GLN C CA 1
ATOM 6326 C C . GLN C 1 151 ? 9.356 -5.384 115.773 1.00 27.90 151 GLN C C 1
ATOM 6327 O O . GLN C 1 151 ? 10.055 -4.937 114.854 1.00 29.05 151 GLN C O 1
ATOM 6333 N N . TYR C 1 152 ? 9.441 -6.633 116.202 1.00 28.04 152 TYR C N 1
ATOM 6334 C CA . TYR C 1 152 ? 10.371 -7.577 115.625 1.00 25.82 152 TYR C CA 1
ATOM 6335 C C . TYR C 1 152 ? 9.626 -8.661 114.842 1.00 26.38 152 TYR C C 1
ATOM 6336 O O . TYR C 1 152 ? 10.035 -9.029 113.729 1.00 24.30 152 TYR C O 1
ATOM 6345 N N . TYR C 1 153 ? 8.532 -9.162 115.420 1.00 23.48 153 TYR C N 1
ATOM 6346 C CA . TYR C 1 153 ? 7.745 -10.220 114.786 1.00 23.17 153 TYR C CA 1
ATOM 6347 C C . TYR C 1 153 ? 6.705 -9.766 113.768 1.00 24.27 153 TYR C C 1
ATOM 6348 O O . TYR C 1 153 ? 6.162 -10.598 113.026 1.00 24.12 153 TYR C O 1
ATOM 6357 N N . HIS C 1 154 ? 6.433 -8.458 113.745 1.00 22.90 154 HIS C N 1
ATOM 6358 C CA . HIS C 1 154 ? 5.500 -7.833 112.799 1.00 23.50 154 HIS C CA 1
ATOM 6359 C C . HIS C 1 154 ? 6.264 -6.700 112.132 1.00 23.12 154 HIS C C 1
ATOM 6360 O O . HIS C 1 154 ? 5.868 -5.540 112.233 1.00 21.60 154 HIS C O 1
ATOM 6367 N N . PRO C 1 155 ? 7.379 -7.026 111.450 1.00 23.81 155 PRO C N 1
ATOM 6368 C CA . PRO C 1 155 ? 8.219 -6.042 110.765 1.00 25.33 155 PRO C CA 1
ATOM 6369 C C . PRO C 1 155 ? 7.524 -5.167 109.724 1.00 26.75 155 PRO C C 1
ATOM 6370 O O . PRO C 1 155 ? 7.892 -4.008 109.555 1.00 28.44 155 PRO C O 1
ATOM 6374 N N . ALA C 1 156 ? 6.517 -5.699 109.036 1.00 28.20 156 ALA C N 1
ATOM 6375 C CA . ALA C 1 156 ? 5.815 -4.903 108.030 1.00 27.75 156 ALA C CA 1
ATOM 6376 C C . ALA C 1 156 ? 5.014 -3.769 108.672 1.00 28.04 156 ALA C C 1
ATOM 6377 O O . ALA C 1 156 ? 4.683 -2.785 108.011 1.00 27.50 156 ALA C O 1
ATOM 6379 N N . MET C 1 157 ? 4.706 -3.904 109.961 1.00 28.52 157 MET C N 1
ATOM 6380 C CA . MET C 1 157 ? 3.951 -2.874 110.678 1.00 28.05 157 MET C CA 1
ATOM 6381 C C . MET C 1 157 ? 4.681 -1.527 110.780 1.00 28.07 157 MET C C 1
ATOM 6382 O O . MET C 1 157 ? 4.082 -0.521 111.153 1.00 29.67 157 MET C O 1
ATOM 6387 N N . LYS C 1 158 ? 5.968 -1.491 110.458 1.00 28.40 158 LYS C N 1
ATOM 6388 C CA . LYS C 1 158 ? 6.680 -0.223 110.517 1.00 32.21 158 LYS C CA 1
ATOM 6389 C C . LYS C 1 158 ? 6.161 0.704 109.409 1.00 32.78 158 LYS C C 1
ATOM 6390 O O . LYS C 1 158 ? 6.325 1.922 109.483 1.00 33.89 158 LYS C O 1
ATOM 6396 N N . ASN C 1 159 ? 5.524 0.125 108.395 1.00 32.21 159 ASN C N 1
ATOM 6397 C CA . ASN C 1 159 ? 4.977 0.902 107.287 1.00 33.41 159 ASN C CA 1
ATOM 6398 C C . ASN C 1 159 ? 3.786 1.741 107.725 1.00 33.41 159 ASN C C 1
ATOM 6399 O O . ASN C 1 159 ? 3.292 2.572 106.967 1.00 34.10 159 ASN C O 1
ATOM 6404 N N . VAL C 1 160 ? 3.321 1.514 108.946 1.00 32.12 160 VAL C N 1
ATOM 6405 C CA . VAL C 1 160 ? 2.184 2.253 109.460 1.00 31.58 160 VAL C CA 1
ATOM 6406 C C . VAL C 1 160 ? 2.562 3.028 110.721 1.00 30.77 160 VAL C C 1
ATOM 6407 O O . VAL C 1 160 ? 1.747 3.760 111.277 1.00 31.04 160 VAL C O 1
ATOM 6411 N N . ALA C 1 161 ? 3.806 2.868 111.163 1.00 31.85 161 ALA C N 1
ATOM 6412 C CA . ALA C 1 161 ? 4.291 3.525 112.379 1.00 30.26 161 ALA C CA 1
ATOM 6413 C C . ALA C 1 161 ? 4.211 5.060 112.358 1.00 30.07 161 ALA C C 1
ATOM 6414 O O . ALA C 1 161 ? 3.757 5.678 113.324 1.00 27.77 161 ALA C O 1
ATOM 6416 N N . ASN C 1 162 ? 4.647 5.671 111.261 1.00 29.16 162 ASN C N 1
ATOM 6417 C CA . ASN C 1 162 ? 4.623 7.128 111.159 1.00 30.95 162 ASN C CA 1
ATOM 6418 C C . ASN C 1 162 ? 3.208 7.687 111.306 1.00 30.22 162 ASN C C 1
ATOM 6419 O O . ASN C 1 162 ? 2.976 8.614 112.088 1.00 30.11 162 ASN C O 1
ATOM 6424 N N . VAL C 1 163 ? 2.269 7.116 110.555 1.00 29.75 163 VAL C N 1
ATOM 6425 C CA . VAL C 1 163 ? 0.879 7.553 110.595 1.00 29.72 163 VAL C CA 1
ATOM 6426 C C . VAL C 1 163 ? 0.319 7.408 111.999 1.00 28.56 163 VAL C C 1
ATOM 6427 O O . VAL C 1 163 ? -0.243 8.347 112.548 1.00 29.02 163 VAL C O 1
ATOM 6431 N N . ARG C 1 164 ? 0.484 6.231 112.589 1.00 29.77 164 ARG C N 1
ATOM 6432 C CA . ARG C 1 164 ? -0.024 5.990 113.939 1.00 30.51 164 ARG C CA 1
ATOM 6433 C C . ARG C 1 164 ? 0.564 6.932 114.985 1.00 29.45 164 ARG C C 1
ATOM 6434 O O . ARG C 1 164 ? -0.155 7.449 115.839 1.00 28.23 164 ARG C O 1
ATOM 6442 N N . LYS C 1 165 ? 1.870 7.152 114.920 1.00 30.91 165 LYS C N 1
ATOM 6443 C CA . LYS C 1 165 ? 2.519 8.040 115.875 1.00 33.83 165 LYS C CA 1
ATOM 6444 C C . LYS C 1 165 ? 2.017 9.464 115.689 1.00 33.54 165 LYS C C 1
ATOM 6445 O O . LYS C 1 165 ? 1.659 10.135 116.658 1.00 32.46 165 LYS C O 1
ATOM 6451 N N . THR C 1 166 ? 1.996 9.917 114.438 1.00 32.70 166 THR C N 1
ATOM 6452 C CA . THR C 1 166 ? 1.537 11.265 114.119 1.00 31.59 166 THR C CA 1
ATOM 6453 C C . THR C 1 166 ? 0.087 11.492 114.532 1.00 30.63 166 THR C C 1
ATOM 6454 O O . THR C 1 166 ? -0.257 12.562 115.020 1.00 31.18 166 THR C O 1
ATOM 6458 N N . LEU C 1 167 ? -0.767 10.491 114.348 1.00 31.39 167 LEU C N 1
ATOM 6459 C CA . LEU C 1 167 ? -2.165 10.657 114.729 1.00 31.90 167 LEU C CA 1
ATOM 6460 C C . LEU C 1 167 ? -2.328 10.943 116.209 1.00 31.16 167 LEU C C 1
ATOM 6461 O O . LEU C 1 167 ? -3.107 11.813 116.591 1.00 33.20 167 LEU C O 1
ATOM 6466 N N . GLY C 1 168 ? -1.603 10.212 117.048 1.00 31.53 168 GLY C N 1
ATOM 6467 C CA . GLY C 1 168 ? -1.708 10.437 118.478 1.00 30.51 168 GLY C CA 1
ATOM 6468 C C . GLY C 1 168 ? -3.056 10.035 119.048 1.00 32.42 168 GLY C C 1
ATOM 6469 O O . GLY C 1 168 ? -3.503 10.565 120.068 1.00 34.01 168 GLY C O 1
ATOM 6470 N N . ILE C 1 169 ? -3.726 9.107 118.378 1.00 31.56 169 ILE C N 1
ATOM 6471 C CA . ILE C 1 169 ? -5.015 8.618 118.846 1.00 31.11 169 ILE C CA 1
ATOM 6472 C C . ILE C 1 169 ? -5.042 7.117 118.613 1.00 30.53 169 ILE C C 1
ATOM 6473 O O . ILE C 1 169 ? -4.256 6.589 117.825 1.00 31.59 169 ILE C O 1
ATOM 6478 N N . ARG C 1 170 ? -5.952 6.435 119.294 1.00 29.42 170 ARG C N 1
ATOM 6479 C CA . ARG C 1 170 ? -6.085 5.003 119.141 1.00 29.81 170 ARG C CA 1
ATOM 6480 C C . ARG C 1 170 ? -6.839 4.710 117.845 1.00 28.82 170 ARG C C 1
ATOM 6481 O O . ARG C 1 170 ? -7.742 5.458 117.461 1.00 27.08 170 ARG C O 1
ATOM 6489 N N . THR C 1 171 ? -6.444 3.633 117.170 1.00 27.03 171 THR C N 1
ATOM 6490 C CA . THR C 1 171 ? -7.089 3.205 115.930 1.00 25.10 171 THR C CA 1
ATOM 6491 C C . THR C 1 171 ? -7.386 1.719 116.035 1.00 25.54 171 THR C C 1
ATOM 6492 O O . THR C 1 171 ? -7.191 1.105 117.093 1.00 23.43 171 THR C O 1
ATOM 6496 N N . ILE C 1 172 ? -7.846 1.135 114.934 1.00 24.27 172 ILE C N 1
ATOM 6497 C CA . ILE C 1 172 ? -8.175 -0.283 114.913 1.00 24.43 172 ILE C CA 1
ATOM 6498 C C . ILE C 1 172 ? -6.969 -1.161 115.298 1.00 25.78 172 ILE C C 1
ATOM 6499 O O . ILE C 1 172 ? -7.125 -2.205 115.931 1.00 24.70 172 ILE C O 1
ATOM 6504 N N . PHE C 1 173 ? -5.765 -0.735 114.925 1.00 25.49 173 PHE C N 1
ATOM 6505 C CA . PHE C 1 173 ? -4.575 -1.506 115.246 1.00 25.32 173 PHE C CA 1
ATOM 6506 C C . PHE C 1 173 ? -4.305 -1.678 116.741 1.00 26.84 173 PHE C C 1
ATOM 6507 O O . PHE C 1 173 ? -3.640 -2.635 117.143 1.00 25.32 173 PHE C O 1
ATOM 6515 N N . ASN C 1 174 ? -4.822 -0.758 117.555 1.00 28.19 174 ASN C N 1
ATOM 6516 C CA . ASN C 1 174 ? -4.617 -0.799 119.002 1.00 31.06 174 ASN C CA 1
ATOM 6517 C C . ASN C 1 174 ? -5.396 -1.905 119.706 1.00 31.46 174 ASN C C 1
ATOM 6518 O O . ASN C 1 174 ? -5.123 -2.206 120.864 1.00 33.56 174 ASN C O 1
ATOM 6523 N N . ILE C 1 175 ? -6.363 -2.513 119.026 1.00 31.19 175 ILE C N 1
ATOM 6524 C CA . ILE C 1 175 ? -7.115 -3.594 119.655 1.00 31.45 175 ILE C CA 1
ATOM 6525 C C . ILE C 1 175 ? -6.840 -4.934 118.987 1.00 30.08 175 ILE C C 1
ATOM 6526 O O . ILE C 1 175 ? -7.493 -5.936 119.287 1.00 29.98 175 ILE C O 1
ATOM 6531 N N . LEU C 1 176 ? -5.846 -4.953 118.105 1.00 29.15 176 LEU C N 1
ATOM 6532 C CA . LEU C 1 176 ? -5.497 -6.164 117.377 1.00 29.73 176 LEU C CA 1
ATOM 6533 C C . LEU C 1 176 ? -4.323 -6.934 117.961 1.00 29.86 176 LEU C C 1
ATOM 6534 O O . LEU C 1 176 ? -4.105 -8.089 117.611 1.00 32.05 176 LEU C O 1
ATOM 6539 N N . GLY C 1 177 ? -3.580 -6.308 118.867 1.00 31.25 177 GLY C N 1
ATOM 6540 C CA . GLY C 1 177 ? -2.427 -6.970 119.460 1.00 30.17 177 GLY C CA 1
ATOM 6541 C C . GLY C 1 177 ? -2.653 -8.359 120.043 1.00 30.91 177 GLY C C 1
ATOM 6542 O O . GLY C 1 177 ? -2.021 -9.335 119.620 1.00 30.58 177 GLY C O 1
ATOM 6543 N N . PRO C 1 178 ? -3.548 -8.486 121.028 1.00 29.59 178 PRO C N 1
ATOM 6544 C CA . PRO C 1 178 ? -3.784 -9.807 121.612 1.00 29.25 178 PRO C CA 1
ATOM 6545 C C . PRO C 1 178 ? -4.408 -10.814 120.650 1.00 28.29 178 PRO C C 1
ATOM 6546 O O . PRO C 1 178 ? -4.561 -11.989 120.996 1.00 27.14 178 PRO C O 1
ATOM 6550 N N . LEU C 1 179 ? -4.755 -10.358 119.445 1.00 26.01 179 LEU C N 1
ATOM 6551 C CA . LEU C 1 179 ? -5.354 -11.231 118.439 1.00 24.65 179 LEU C CA 1
ATOM 6552 C C . LEU C 1 179 ? -4.334 -11.630 117.378 1.00 23.81 179 LEU C C 1
ATOM 6553 O O . LEU C 1 179 ? -4.661 -12.359 116.442 1.00 22.98 179 LEU C O 1
ATOM 6558 N N . THR C 1 180 ? -3.096 -11.173 117.533 1.00 21.40 180 THR C N 1
ATOM 6559 C CA . THR C 1 180 ? -2.078 -11.469 116.536 1.00 23.08 180 THR C CA 1
ATOM 6560 C C . THR C 1 180 ? -0.794 -12.093 117.082 1.00 22.51 180 THR C C 1
ATOM 6561 O O . THR C 1 180 ? 0.297 -11.782 116.607 1.00 21.83 180 THR C O 1
ATOM 6565 N N . ASN C 1 181 ? -0.932 -12.987 118.058 1.00 22.58 181 ASN C N 1
ATOM 6566 C CA . ASN C 1 181 ? 0.214 -13.653 118.672 1.00 24.47 181 ASN C CA 1
ATOM 6567 C C . ASN C 1 181 ? 1.049 -14.342 117.592 1.00 24.90 181 ASN C C 1
ATOM 6568 O O . ASN C 1 181 ? 0.542 -15.180 116.858 1.00 27.07 181 ASN C O 1
ATOM 6573 N N . PRO C 1 182 ? 2.348 -14.007 117.492 1.00 25.66 182 PRO C N 1
ATOM 6574 C CA . PRO C 1 182 ? 3.230 -14.609 116.483 1.00 26.34 182 PRO C CA 1
ATOM 6575 C C . PRO C 1 182 ? 3.453 -16.110 116.627 1.00 26.82 182 PRO C C 1
ATOM 6576 O O . PRO C 1 182 ? 3.884 -16.769 115.680 1.00 24.08 182 PRO C O 1
ATOM 6580 N N . ALA C 1 183 ? 3.163 -16.645 117.808 1.00 26.78 183 ALA C N 1
ATOM 6581 C CA . ALA C 1 183 ? 3.340 -18.073 118.069 1.00 29.29 183 ALA C CA 1
ATOM 6582 C C . ALA C 1 183 ? 2.048 -18.833 117.816 1.00 30.84 183 ALA C C 1
ATOM 6583 O O . ALA C 1 183 ? 1.993 -20.061 117.962 1.00 31.16 183 ALA C O 1
ATOM 6585 N N . ASN C 1 184 ? 1.009 -18.094 117.444 1.00 30.58 184 ASN C N 1
ATOM 6586 C CA . ASN C 1 184 ? -0.297 -18.683 117.181 1.00 31.94 184 ASN C CA 1
ATOM 6587 C C . ASN C 1 184 ? -0.838 -19.380 118.435 1.00 31.11 184 ASN C C 1
ATOM 6588 O O . ASN C 1 184 ? -1.490 -20.425 118.353 1.00 30.43 184 ASN C O 1
ATOM 6593 N N . ALA C 1 185 ? -0.568 -18.785 119.598 1.00 29.74 185 ALA C N 1
ATOM 6594 C CA . ALA C 1 185 ? -1.035 -19.328 120.876 1.00 28.01 185 ALA C CA 1
ATOM 6595 C C . ALA C 1 185 ? -2.555 -19.479 120.843 1.00 28.32 185 ALA C C 1
ATOM 6596 O O . ALA C 1 185 ? -3.281 -18.529 120.531 1.00 26.91 185 ALA C O 1
ATOM 6598 N N . LYS C 1 186 ? -3.032 -20.672 121.179 1.00 27.23 186 LYS C N 1
ATOM 6599 C CA . LYS C 1 186 ? -4.462 -20.963 121.148 1.00 27.75 186 LYS C CA 1
ATOM 6600 C C . LYS C 1 186 ? -5.209 -20.609 122.434 1.00 27.82 186 LYS C C 1
ATOM 6601 O O . LYS C 1 186 ? -6.445 -20.612 122.460 1.00 28.40 186 LYS C O 1
ATOM 6607 N N . TYR C 1 187 ? -4.465 -20.322 123.499 1.00 27.10 187 TYR C N 1
ATOM 6608 C CA . TYR C 1 187 ? -5.065 -19.946 124.779 1.00 27.48 187 TYR C CA 1
ATOM 6609 C C . TYR C 1 187 ? -4.646 -18.510 125.044 1.00 26.87 187 TYR C C 1
ATOM 6610 O O . TYR C 1 187 ? -3.480 -18.161 124.899 1.00 27.68 187 TYR C O 1
ATOM 6619 N N . GLN C 1 188 ? -5.599 -17.678 125.438 1.00 26.24 188 GLN C N 1
ATOM 6620 C CA . GLN C 1 188 ? -5.306 -16.267 125.616 1.00 26.72 188 GLN C CA 1
ATOM 6621 C C . GLN C 1 188 ? -6.242 -15.538 126.561 1.00 26.21 188 GLN C C 1
ATOM 6622 O O . GLN C 1 188 ? -7.454 -15.735 126.517 1.00 27.22 188 GLN C O 1
ATOM 6628 N N . LEU C 1 189 ? -5.670 -14.698 127.416 1.00 27.13 189 LEU C N 1
ATOM 6629 C CA . LEU C 1 189 ? -6.461 -13.874 128.322 1.00 27.62 189 LEU C CA 1
ATOM 6630 C C . LEU C 1 189 ? -6.304 -12.513 127.653 1.00 29.22 189 LEU C C 1
ATOM 6631 O O . LEU C 1 189 ? -5.178 -12.047 127.436 1.00 30.00 189 LEU C O 1
ATOM 6636 N N . MET C 1 190 ? -7.426 -11.899 127.293 1.00 26.94 190 MET C N 1
ATOM 6637 C CA . MET C 1 190 ? -7.419 -10.610 126.615 1.00 27.15 190 MET C CA 1
ATOM 6638 C C . MET C 1 190 ? -8.262 -9.584 127.364 1.00 26.68 190 MET C C 1
ATOM 6639 O O . MET C 1 190 ? -9.384 -9.875 127.770 1.00 26.09 190 MET C O 1
ATOM 6644 N N . GLY C 1 191 ? -7.718 -8.386 127.545 1.00 27.51 191 GLY C N 1
ATOM 6645 C CA . GLY C 1 191 ? -8.447 -7.345 128.246 1.00 26.71 191 GLY C CA 1
ATOM 6646 C C . GLY C 1 191 ? -9.137 -6.349 127.333 1.00 28.06 191 GLY C C 1
ATOM 6647 O O . GLY C 1 191 ? -8.700 -6.114 126.209 1.00 28.91 191 GLY C O 1
ATOM 6648 N N . VAL C 1 192 ? -10.210 -5.751 127.834 1.00 28.15 192 VAL C N 1
ATOM 6649 C CA . VAL C 1 192 ? -11.002 -4.780 127.099 1.00 30.43 192 VAL C CA 1
ATOM 6650 C C . VAL C 1 192 ? -11.395 -3.593 127.997 1.00 31.90 192 VAL C C 1
ATOM 6651 O O . VAL C 1 192 ? -11.689 -3.773 129.181 1.00 29.88 192 VAL C O 1
ATOM 6655 N N . PHE C 1 193 ? -11.411 -2.386 127.425 1.00 33.53 193 PHE C N 1
ATOM 6656 C CA . PHE C 1 193 ? -11.739 -1.173 128.178 1.00 35.91 193 PHE C CA 1
ATOM 6657 C C . PHE C 1 193 ? -13.206 -0.794 128.292 1.00 36.59 193 PHE C C 1
ATOM 6658 O O . PHE C 1 193 ? -13.549 0.119 129.050 1.00 38.40 193 PHE C O 1
ATOM 6666 N N . SER C 1 194 ? -14.072 -1.473 127.549 1.00 36.39 194 SER C N 1
ATOM 6667 C CA . SER C 1 194 ? -15.501 -1.172 127.592 1.00 36.16 194 SER C CA 1
ATOM 6668 C C . SER C 1 194 ? -16.321 -2.430 127.340 1.00 36.18 194 SER C C 1
ATOM 6669 O O . SER C 1 194 ? -15.865 -3.341 126.652 1.00 32.73 194 SER C O 1
ATOM 6672 N N . LYS C 1 195 ? -17.532 -2.480 127.885 1.00 38.12 195 LYS C N 1
ATOM 6673 C CA . LYS C 1 195 ? -18.388 -3.648 127.678 1.00 41.35 195 LYS C CA 1
ATOM 6674 C C . LYS C 1 195 ? -18.736 -3.811 126.202 1.00 42.45 195 LYS C C 1
ATOM 6675 O O . LYS C 1 195 ? -18.925 -4.930 125.722 1.00 44.02 195 LYS C O 1
ATOM 6681 N N . ASP C 1 196 ? -18.818 -2.708 125.471 1.00 41.98 196 ASP C N 1
ATOM 6682 C CA . ASP C 1 196 ? -19.124 -2.823 124.056 1.00 43.44 196 ASP C CA 1
ATOM 6683 C C . ASP C 1 196 ? -17.984 -3.524 123.332 1.00 43.04 196 ASP C C 1
ATOM 6684 O O . ASP C 1 196 ? -18.216 -4.290 122.397 1.00 44.22 196 ASP C O 1
ATOM 6689 N N . HIS C 1 197 ? -16.751 -3.271 123.759 1.00 42.34 197 HIS C N 1
ATOM 6690 C CA . HIS C 1 197 ? -15.617 -3.943 123.141 1.00 42.46 197 HIS C CA 1
ATOM 6691 C C . HIS C 1 197 ? -15.630 -5.421 123.542 1.00 41.13 197 HIS C C 1
ATOM 6692 O O . HIS C 1 197 ? -15.024 -6.255 122.869 1.00 41.54 197 HIS C O 1
ATOM 6699 N N . LEU C 1 198 ? -16.320 -5.741 124.639 1.00 38.68 198 LEU C N 1
ATOM 6700 C CA . LEU C 1 198 ? -16.418 -7.127 125.105 1.00 36.26 198 LEU C CA 1
ATOM 6701 C C . LEU C 1 198 ? -17.249 -7.925 124.108 1.00 35.47 198 LEU C C 1
ATOM 6702 O O . LEU C 1 198 ? -16.879 -9.022 123.709 1.00 33.88 198 LEU C O 1
ATOM 6707 N N . ASP C 1 199 ? -18.386 -7.362 123.719 1.00 35.48 199 ASP C N 1
ATOM 6708 C CA . ASP C 1 199 ? -19.271 -8.014 122.765 1.00 36.81 199 ASP C CA 1
ATOM 6709 C C . ASP C 1 199 ? -18.630 -8.059 121.371 1.00 35.67 199 ASP C C 1
ATOM 6710 O O . ASP C 1 199 ? -18.584 -9.112 120.731 1.00 35.34 199 ASP C O 1
ATOM 6715 N N . LEU C 1 200 ? -18.124 -6.912 120.922 1.00 32.91 200 LEU C N 1
ATOM 6716 C CA . LEU C 1 200 ? -17.488 -6.794 119.615 1.00 30.82 200 LEU C CA 1
ATOM 6717 C C . LEU C 1 200 ? -16.278 -7.701 119.431 1.00 28.82 200 LEU C C 1
ATOM 6718 O O . LEU C 1 200 ? -16.159 -8.404 118.423 1.00 26.90 200 LEU C O 1
ATOM 6723 N N . LEU C 1 201 ? -15.370 -7.663 120.398 1.00 26.56 201 LEU C N 1
ATOM 6724 C CA . LEU C 1 201 ? -14.153 -8.451 120.300 1.00 25.88 201 LEU C CA 1
ATOM 6725 C C . LEU C 1 201 ? -14.317 -9.933 120.584 1.00 23.93 201 LEU C C 1
ATOM 6726 O O . LEU C 1 201 ? -13.538 -10.735 120.086 1.00 22.81 201 LEU C O 1
ATOM 6731 N N . SER C 1 202 ? -15.315 -10.310 121.375 1.00 22.96 202 SER C N 1
ATOM 6732 C CA . SER C 1 202 ? -15.521 -11.727 121.646 1.00 24.25 202 SER C CA 1
ATOM 6733 C C . SER C 1 202 ? -16.083 -12.367 120.365 1.00 24.89 202 SER C C 1
ATOM 6734 O O . SER C 1 202 ? -15.677 -13.463 119.965 1.00 24.63 202 SER C O 1
ATOM 6737 N N . LYS C 1 203 ? -17.010 -11.675 119.712 1.00 24.93 203 LYS C N 1
ATOM 6738 C CA . LYS C 1 203 ? -17.574 -12.188 118.468 1.00 26.37 203 LYS C CA 1
ATOM 6739 C C . LYS C 1 203 ? -16.480 -12.244 117.408 1.00 25.37 203 LYS C C 1
ATOM 6740 O O . LYS C 1 203 ? -16.469 -13.140 116.570 1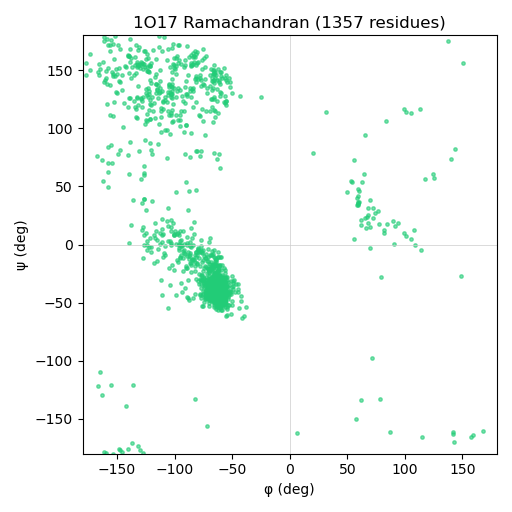.00 26.21 203 LYS C O 1
ATOM 6746 N N . SER C 1 204 ? -15.548 -11.296 117.455 1.00 25.07 204 SER C N 1
ATOM 6747 C CA . SER C 1 204 ? -14.446 -11.279 116.499 1.00 24.10 204 SER C CA 1
ATOM 6748 C C . SER C 1 204 ? -13.495 -12.449 116.769 1.00 24.48 204 SER C C 1
ATOM 6749 O O . SER C 1 204 ? -13.090 -13.167 115.843 1.00 22.34 204 SER C O 1
ATOM 6752 N N . ALA C 1 205 ? -13.154 -12.639 118.041 1.00 22.31 205 ALA C N 1
ATOM 6753 C CA . ALA C 1 205 ? -12.259 -13.711 118.462 1.00 23.69 205 ALA C CA 1
ATOM 6754 C C . ALA C 1 205 ? -12.833 -15.072 118.086 1.00 24.89 205 ALA C C 1
ATOM 6755 O O . ALA C 1 205 ? -12.096 -15.995 117.731 1.00 25.99 205 ALA C O 1
ATOM 6757 N N . TYR C 1 206 ? -14.152 -15.192 118.180 1.00 25.78 206 TYR C N 1
ATOM 6758 C CA . TYR C 1 206 ? -14.848 -16.431 117.853 1.00 28.27 206 TYR C CA 1
ATOM 6759 C C . TYR C 1 206 ? -14.530 -16.912 116.434 1.00 28.50 206 TYR C C 1
ATOM 6760 O O . TYR C 1 206 ? -14.566 -18.111 116.148 1.00 29.27 206 TYR C O 1
ATOM 6769 N N . GLU C 1 207 ? -14.215 -15.973 115.550 1.00 29.32 207 GLU C N 1
ATOM 6770 C CA . GLU C 1 207 ? -13.897 -16.311 114.170 1.00 30.09 207 GLU C CA 1
ATOM 6771 C C . GLU C 1 207 ? -12.394 -16.266 113.879 1.00 30.42 207 GLU C C 1
ATOM 6772 O O . GLU C 1 207 ? -11.978 -16.261 112.715 1.00 29.23 207 GLU C O 1
ATOM 6778 N N . LEU C 1 208 ? -11.582 -16.238 114.932 1.00 30.15 208 LEU C N 1
ATOM 6779 C CA . LEU C 1 208 ? -10.132 -16.175 114.758 1.00 31.05 208 LEU C CA 1
ATOM 6780 C C . LEU C 1 208 ? -9.383 -17.443 115.163 1.00 31.05 208 LEU C C 1
ATOM 6781 O O . LEU C 1 208 ? -8.190 -17.401 115.470 1.00 30.81 208 LEU C O 1
ATOM 6786 N N . ASP C 1 209 ? -10.105 -18.561 115.184 1.00 31.97 209 ASP C N 1
ATOM 6787 C CA . ASP C 1 209 ? -9.534 -19.876 115.466 1.00 32.32 209 ASP C CA 1
ATOM 6788 C C . ASP C 1 209 ? -8.723 -20.078 116.750 1.00 32.91 209 ASP C C 1
ATOM 6789 O O . ASP C 1 209 ? -7.577 -20.529 116.701 1.00 32.83 209 ASP C O 1
ATOM 6794 N N . PHE C 1 210 ? -9.307 -19.743 117.896 1.00 30.08 210 PHE C N 1
ATOM 6795 C CA . PHE C 1 210 ? -8.632 -19.951 119.173 1.00 27.95 210 PHE C CA 1
ATOM 6796 C C . PHE C 1 210 ? -9.212 -21.222 119.784 1.00 27.98 210 PHE C C 1
ATOM 6797 O O . PHE C 1 210 ? -10.289 -21.672 119.392 1.00 27.02 210 PHE C O 1
ATOM 6805 N N . ASN C 1 211 ? -8.497 -21.817 120.727 1.00 28.19 211 ASN C N 1
ATOM 6806 C CA . ASN C 1 211 ? -9.028 -22.993 121.396 1.00 29.31 211 ASN C CA 1
ATOM 6807 C C . ASN C 1 211 ? -9.803 -22.430 122.585 1.00 28.55 211 ASN C C 1
ATOM 6808 O O . ASN C 1 211 ? -10.942 -22.818 122.854 1.00 28.66 211 ASN C O 1
ATOM 6813 N N . LYS C 1 212 ? -9.186 -21.480 123.276 1.00 28.04 212 LYS C N 1
ATOM 6814 C CA . LYS C 1 212 ? -9.815 -20.861 124.434 1.00 28.39 212 LYS C CA 1
ATOM 6815 C C . LYS C 1 212 ? -9.293 -19.448 124.677 1.00 25.46 212 LYS C C 1
ATOM 6816 O O . LYS C 1 212 ? -8.135 -19.264 125.041 1.00 25.65 212 LYS C O 1
ATOM 6822 N N . ILE C 1 213 ? -10.135 -18.448 124.455 1.00 24.58 213 ILE C N 1
ATOM 6823 C CA . ILE C 1 213 ? -9.722 -17.072 124.704 1.00 24.39 213 ILE C CA 1
ATOM 6824 C C . ILE C 1 213 ? -10.749 -16.404 125.602 1.00 22.36 213 ILE C C 1
ATOM 6825 O O . ILE C 1 213 ? -11.949 -16.422 125.320 1.00 22.33 213 ILE C O 1
ATOM 6830 N N . ILE C 1 214 ? -10.273 -15.823 126.693 1.00 21.09 214 ILE C N 1
ATOM 6831 C CA . ILE C 1 214 ? -11.156 -15.156 127.633 1.00 22.93 214 ILE C CA 1
ATOM 6832 C C . ILE C 1 214 ? -10.930 -13.663 127.579 1.00 22.01 214 ILE C C 1
ATOM 6833 O O . ILE C 1 214 ? -9.813 -13.192 127.772 1.00 25.56 214 ILE C O 1
ATOM 6838 N N . LEU C 1 215 ? -11.988 -12.918 127.291 1.00 21.64 215 LEU C N 1
ATOM 6839 C CA . LEU C 1 215 ? -11.897 -11.471 127.231 1.00 21.35 215 LEU C CA 1
ATOM 6840 C C . LEU C 1 215 ? -12.476 -10.913 128.510 1.00 22.79 215 LEU C C 1
ATOM 6841 O O . LEU C 1 215 ? -13.590 -11.273 128.898 1.00 23.83 215 LEU C O 1
ATOM 6846 N N . VAL C 1 216 ? -11.739 -10.029 129.172 1.00 22.15 216 VAL C N 1
ATOM 6847 C CA . VAL C 1 216 ? -12.246 -9.465 130.414 1.00 23.27 216 VAL C CA 1
ATOM 6848 C C . VAL C 1 216 ? -12.323 -7.959 130.452 1.00 23.54 216 VAL C C 1
ATOM 6849 O O . VAL C 1 216 ? -11.540 -7.246 129.806 1.00 22.54 216 VAL C O 1
ATOM 6853 N N . TYR C 1 217 ? -13.305 -7.491 131.210 1.00 21.54 217 TYR C N 1
ATOM 6854 C CA . TYR C 1 217 ? -13.532 -6.081 131.430 1.00 23.60 217 TYR C CA 1
ATOM 6855 C C . TYR C 1 217 ? -13.792 -5.942 132.932 1.00 23.59 217 TYR C C 1
ATOM 6856 O O . TYR C 1 217 ? -14.700 -6.584 133.458 1.00 23.61 217 TYR C O 1
ATOM 6865 N N . GLY C 1 218 ? -13.010 -5.117 133.623 1.00 22.08 218 GLY C N 1
ATOM 6866 C CA . GLY C 1 218 ? -13.231 -4.954 135.051 1.00 22.37 218 GLY C CA 1
ATOM 6867 C C . GLY C 1 218 ? -13.500 -3.522 135.499 1.00 23.09 218 GLY C C 1
ATOM 6868 O O . GLY C 1 218 ? -13.007 -2.557 134.900 1.00 21.46 218 GLY C O 1
ATOM 6869 N N . GLU C 1 219 ? -14.298 -3.370 136.550 1.00 21.06 219 GLU C N 1
ATOM 6870 C CA . GLU C 1 219 ? -14.568 -2.035 137.070 1.00 21.48 219 GLU C CA 1
ATOM 6871 C C . GLU C 1 219 ? -13.233 -1.520 137.625 1.00 20.35 219 GLU C C 1
ATOM 6872 O O . GLU C 1 219 ? -12.406 -2.302 138.085 1.00 18.92 219 GLU C O 1
ATOM 6878 N N . PRO C 1 220 ? -13.001 -0.196 137.596 1.00 21.64 220 PRO C N 1
ATOM 6879 C CA . PRO C 1 220 ? -13.870 0.872 137.104 1.00 23.14 220 PRO C CA 1
ATOM 6880 C C . PRO C 1 220 ? -13.714 1.187 135.619 1.00 25.07 220 PRO C C 1
ATOM 6881 O O . PRO C 1 220 ? -13.934 2.319 135.200 1.00 26.12 220 PRO C O 1
ATOM 6885 N N . GLY C 1 221 ? -13.343 0.190 134.824 1.00 27.40 221 GLY C N 1
ATOM 6886 C CA . GLY C 1 221 ? -13.179 0.411 133.395 1.00 26.86 221 GLY C CA 1
ATOM 6887 C C . GLY C 1 221 ? -11.745 0.171 132.967 1.00 26.83 221 GLY C C 1
ATOM 6888 O O . GLY C 1 221 ? -11.100 1.042 132.388 1.00 26.76 221 GLY C O 1
ATOM 6889 N N . ILE C 1 222 ? -11.244 -1.022 133.257 1.00 24.03 222 ILE C N 1
ATOM 6890 C CA . ILE C 1 222 ? -9.880 -1.381 132.904 1.00 21.22 222 ILE C CA 1
ATOM 6891 C C . ILE C 1 222 ? -9.886 -2.709 132.150 1.00 20.84 222 ILE C C 1
ATOM 6892 O O . ILE C 1 222 ? -10.812 -3.512 132.295 1.00 18.69 222 ILE C O 1
ATOM 6897 N N . ASP C 1 223 ? -8.844 -2.936 131.359 1.00 19.23 223 ASP C N 1
ATOM 6898 C CA . ASP C 1 223 ? -8.723 -4.155 130.572 1.00 21.65 223 ASP C CA 1
ATOM 6899 C C . ASP C 1 223 ? -8.049 -5.298 131.326 1.00 21.83 223 ASP C C 1
ATOM 6900 O O . ASP C 1 223 ? -7.156 -5.963 130.806 1.00 20.04 223 ASP C O 1
ATOM 6905 N N . GLU C 1 224 ? -8.478 -5.510 132.564 1.00 21.93 224 GLU C N 1
ATOM 6906 C CA . GLU C 1 224 ? -7.961 -6.606 133.372 1.00 23.24 224 GLU C CA 1
ATOM 6907 C C . GLU C 1 224 ? -8.957 -6.943 134.465 1.00 22.26 224 GLU C C 1
ATOM 6908 O O . GLU C 1 224 ? -9.957 -6.243 134.627 1.00 19.97 224 GLU C O 1
ATOM 6914 N N . VAL C 1 225 ? -8.709 -8.031 135.189 1.00 19.44 225 VAL C N 1
ATOM 6915 C CA . VAL C 1 225 ? -9.622 -8.427 136.249 1.00 20.11 225 VAL C CA 1
ATOM 6916 C C . VAL C 1 225 ? -9.689 -7.297 137.274 1.00 19.57 225 VAL C C 1
ATOM 6917 O O . VAL C 1 225 ? -8.661 -6.766 137.700 1.00 20.52 225 VAL C O 1
ATOM 6921 N N . SER C 1 226 ? -10.907 -6.920 137.645 1.00 18.86 226 SER C N 1
ATOM 6922 C CA . SER C 1 226 ? -11.117 -5.833 138.590 1.00 20.60 226 SER C CA 1
ATOM 6923 C C . SER C 1 226 ? -10.616 -6.076 139.999 1.00 20.59 226 SER C C 1
ATOM 6924 O O . SER C 1 226 ? -10.967 -7.068 140.644 1.00 20.40 226 SER C O 1
ATOM 6927 N N . PRO C 1 227 ? -9.779 -5.161 140.500 1.00 21.38 227 PRO C N 1
ATOM 6928 C CA . PRO C 1 227 ? -9.276 -5.345 141.860 1.00 21.38 227 PRO C CA 1
ATOM 6929 C C . PRO C 1 227 ? -10.241 -4.747 142.882 1.00 20.76 227 PRO C C 1
ATOM 6930 O O . PRO C 1 227 ? -10.167 -5.054 144.071 1.00 20.10 227 PRO C O 1
ATOM 6934 N N . ILE C 1 228 ? -11.162 -3.907 142.420 1.00 20.16 228 ILE C N 1
ATOM 6935 C CA . ILE C 1 228 ? -12.088 -3.259 143.347 1.00 21.08 228 ILE C CA 1
ATOM 6936 C C . ILE C 1 228 ? -13.494 -3.792 143.373 1.00 20.71 228 ILE C C 1
ATOM 6937 O O . ILE C 1 228 ? -14.223 -3.562 144.346 1.00 21.00 228 ILE C O 1
ATOM 6942 N N . GLY C 1 229 ? -13.886 -4.487 142.310 1.00 19.56 229 GLY C N 1
ATOM 6943 C CA . GLY C 1 229 ? -15.235 -4.999 142.248 1.00 21.30 229 GLY C CA 1
ATOM 6944 C C . GLY C 1 229 ? -15.544 -6.034 141.181 1.00 21.39 229 GLY C C 1
ATOM 6945 O O . GLY C 1 229 ? -14.922 -7.092 141.127 1.00 22.14 229 GLY C O 1
ATOM 6946 N N . ASN C 1 230 ? -16.504 -5.709 140.322 1.00 21.45 230 ASN C N 1
ATOM 6947 C CA . ASN C 1 230 ? -16.971 -6.620 139.280 1.00 20.99 230 ASN C CA 1
ATOM 6948 C C . ASN C 1 230 ? -16.155 -6.708 138.006 1.00 20.95 230 ASN C C 1
ATOM 6949 O O . ASN C 1 230 ? -15.690 -5.701 137.473 1.00 20.83 230 ASN C O 1
ATOM 6954 N N . THR C 1 231 ? -16.028 -7.937 137.522 1.00 19.83 231 THR C N 1
ATOM 6955 C CA . THR C 1 231 ? -15.312 -8.260 136.296 1.00 21.36 231 THR C CA 1
ATOM 6956 C C . THR C 1 231 ? -16.340 -8.983 135.416 1.00 22.20 231 THR C C 1
ATOM 6957 O O . THR C 1 231 ? -17.109 -9.825 135.909 1.00 20.53 231 THR C O 1
ATOM 6961 N N . PHE C 1 232 ? -16.400 -8.610 134.139 1.00 22.38 232 PHE C N 1
ATOM 6962 C CA . PHE C 1 232 ? -17.302 -9.252 133.186 1.00 21.72 232 PHE C CA 1
ATOM 6963 C C . PHE C 1 232 ? -16.397 -9.918 132.158 1.00 24.04 232 PHE C C 1
ATOM 6964 O O . PHE C 1 232 ? -15.379 -9.347 131.751 1.00 24.57 232 PHE C O 1
ATOM 6972 N N . MET C 1 233 ? -16.746 -11.131 131.753 1.00 24.87 233 MET C N 1
ATOM 6973 C CA . MET C 1 233 ? -15.920 -11.850 130.796 1.00 25.75 233 MET C CA 1
ATOM 6974 C C . MET C 1 233 ? -16.719 -12.602 129.768 1.00 24.33 233 MET C C 1
ATOM 6975 O O . MET C 1 233 ? -17.909 -12.863 129.942 1.00 23.15 233 MET C O 1
ATOM 6980 N N . LYS C 1 234 ? -16.026 -12.946 128.692 1.00 23.42 234 LYS C N 1
ATOM 6981 C CA . LYS C 1 234 ? -16.583 -13.715 127.603 1.00 24.30 234 LYS C CA 1
ATOM 6982 C C . LYS C 1 234 ? -15.587 -14.845 127.424 1.00 25.27 234 LYS C C 1
ATOM 6983 O O . LYS C 1 234 ? -14.393 -14.604 127.231 1.00 24.87 234 LYS C O 1
ATOM 6989 N N . ILE C 1 235 ? -16.071 -16.074 127.517 1.00 25.76 235 ILE C N 1
ATOM 6990 C CA . ILE C 1 235 ? -15.218 -17.228 127.322 1.00 25.92 235 ILE C CA 1
ATOM 6991 C C . ILE C 1 235 ? -15.562 -17.702 125.918 1.00 26.20 235 ILE C C 1
ATOM 6992 O O . ILE C 1 235 ? -16.689 -18.129 125.642 1.00 25.71 235 ILE C O 1
ATOM 6997 N N . VAL C 1 236 ? -14.588 -17.573 125.025 1.00 26.38 236 VAL C N 1
ATOM 6998 C CA . VAL C 1 236 ? -14.756 -17.943 123.632 1.00 25.67 236 VAL C CA 1
ATOM 6999 C C . VAL C 1 236 ? -14.032 -19.248 123.300 1.00 27.09 236 VAL C C 1
ATOM 7000 O O . VAL C 1 236 ? -12.852 -19.424 123.636 1.00 25.04 236 VAL C O 1
ATOM 7004 N N . SER C 1 237 ? -14.748 -20.156 122.639 1.00 28.23 237 SER C N 1
ATOM 7005 C CA . SER C 1 237 ? -14.201 -21.453 122.249 1.00 31.96 237 SER C CA 1
ATOM 7006 C C . SER C 1 237 ? -14.837 -21.907 120.939 1.00 33.97 237 SER C C 1
ATOM 7007 O O . SER C 1 237 ? -15.628 -21.181 120.340 1.00 33.95 237 SER C O 1
ATOM 7010 N N . LYS C 1 238 ? -14.483 -23.108 120.495 1.00 36.51 238 LYS C N 1
ATOM 7011 C CA . LYS C 1 238 ? -15.039 -23.654 119.261 1.00 39.34 238 LYS C CA 1
ATOM 7012 C C . LYS C 1 238 ? -16.563 -23.730 119.340 1.00 40.41 238 LYS C C 1
ATOM 7013 O O . LYS C 1 238 ? -17.257 -23.424 118.374 1.00 42.05 238 LYS C O 1
ATOM 7019 N N . ARG C 1 239 ? -17.087 -24.131 120.493 1.00 41.98 239 ARG C N 1
ATOM 7020 C CA . ARG C 1 239 ? -18.531 -24.265 120.629 1.00 44.44 239 ARG C CA 1
ATOM 7021 C C . ARG C 1 239 ? -19.354 -22.997 120.808 1.00 43.22 239 ARG C C 1
ATOM 7022 O O . ARG C 1 239 ? -20.534 -22.975 120.446 1.00 45.17 239 ARG C O 1
ATOM 7030 N N . GLY C 1 240 ? -18.759 -21.941 121.347 1.00 39.44 240 GLY C N 1
ATOM 7031 C CA . GLY C 1 240 ? -19.531 -20.725 121.511 1.00 34.67 240 GLY C CA 1
ATOM 7032 C C . GLY C 1 240 ? -18.903 -19.655 122.374 1.00 32.50 240 GLY C C 1
ATOM 7033 O O . GLY C 1 240 ? -17.697 -19.642 122.605 1.00 30.80 240 GLY C O 1
ATOM 7034 N N . ILE C 1 241 ? -19.751 -18.750 122.846 1.00 30.73 241 ILE C N 1
ATOM 7035 C CA . ILE C 1 241 ? -19.335 -17.639 123.681 1.00 29.59 241 ILE C CA 1
ATOM 7036 C C . ILE C 1 241 ? -20.125 -17.671 124.981 1.00 29.04 241 ILE C C 1
ATOM 7037 O O . ILE C 1 241 ? -21.325 -17.447 124.984 1.00 28.93 241 ILE C O 1
ATOM 7042 N N . GLU C 1 242 ? -19.448 -17.949 126.085 1.00 30.00 242 GLU C N 1
ATOM 7043 C CA . GLU C 1 242 ? -20.106 -18.010 127.382 1.00 32.15 242 GLU C CA 1
ATOM 7044 C C . GLU C 1 242 ? -19.871 -16.718 128.160 1.00 32.28 242 GLU C C 1
ATOM 7045 O O . GLU C 1 242 ? -18.751 -16.222 128.215 1.00 32.55 242 GLU C O 1
ATOM 7051 N N . GLU C 1 243 ? -20.923 -16.184 128.769 1.00 33.16 243 GLU C N 1
ATOM 7052 C CA . GLU C 1 243 ? -20.813 -14.952 129.544 1.00 34.40 243 GLU C CA 1
ATOM 7053 C C . GLU C 1 243 ? -20.605 -15.274 131.023 1.00 34.11 243 GLU C C 1
ATOM 7054 O O . GLU C 1 243 ? -21.308 -16.112 131.585 1.00 32.90 243 GLU C O 1
ATOM 7060 N N . VAL C 1 244 ? -19.643 -14.608 131.651 1.00 32.00 244 VAL C N 1
ATOM 7061 C CA . VAL C 1 244 ? -19.368 -14.831 133.065 1.00 31.52 244 VAL C CA 1
ATOM 7062 C C . VAL C 1 244 ? -19.267 -13.496 133.779 1.00 31.46 244 VAL C C 1
ATOM 7063 O O . VAL C 1 244 ? -18.658 -12.564 133.258 1.00 31.33 244 VAL C O 1
ATOM 7067 N N . LYS C 1 245 ? -19.886 -13.411 134.957 1.00 31.42 245 LYS C N 1
ATOM 7068 C CA . LYS C 1 245 ? -19.899 -12.201 135.791 1.00 31.66 245 LYS C CA 1
ATOM 7069 C C . LYS C 1 245 ? -19.271 -12.573 137.124 1.00 32.67 245 LYS C C 1
ATOM 7070 O O . LYS C 1 245 ? -19.567 -13.638 137.673 1.00 32.49 245 LYS C O 1
ATOM 7076 N N . LEU C 1 246 ? -18.442 -11.681 137.660 1.00 31.73 246 LEU C N 1
ATOM 7077 C CA . LEU C 1 246 ? -17.722 -11.965 138.892 1.00 31.91 246 LEU C CA 1
ATOM 7078 C C . LEU C 1 246 ? -17.391 -10.727 139.747 1.00 30.56 246 LEU C C 1
ATOM 7079 O O . LEU C 1 246 ? -17.233 -9.631 139.217 1.00 30.50 246 LEU C O 1
ATOM 7084 N N . ASN C 1 247 ? -17.295 -10.897 141.066 1.00 26.89 247 ASN C N 1
ATOM 7085 C CA . ASN C 1 247 ? -16.899 -9.778 141.926 1.00 26.34 247 ASN C CA 1
ATOM 7086 C C . ASN C 1 247 ? -15.572 -10.160 142.577 1.00 25.11 247 ASN C C 1
ATOM 7087 O O . ASN C 1 247 ? -15.330 -11.332 142.858 1.00 26.44 247 ASN C O 1
ATOM 7092 N N . VAL C 1 248 ? -14.708 -9.179 142.809 1.00 23.00 248 VAL C N 1
ATOM 7093 C CA . VAL C 1 248 ? -13.406 -9.455 143.390 1.00 22.42 248 VAL C CA 1
ATOM 7094 C C . VAL C 1 248 ? -13.466 -10.330 144.652 1.00 24.54 248 VAL C C 1
ATOM 7095 O O . VAL C 1 248 ? -12.582 -11.163 144.865 1.00 25.18 248 VAL C O 1
ATOM 7099 N N . THR C 1 249 ? -14.497 -10.171 145.481 1.00 23.48 249 THR C N 1
ATOM 7100 C CA . THR C 1 249 ? -14.575 -10.994 146.691 1.00 27.51 249 THR C CA 1
ATOM 7101 C C . THR C 1 249 ? -14.795 -12.484 146.416 1.00 27.87 249 THR C C 1
ATOM 7102 O O . THR C 1 249 ? -14.557 -13.310 147.288 1.00 30.30 249 THR C O 1
ATOM 7106 N N . ASP C 1 250 ? -15.239 -12.833 145.211 1.00 28.64 250 ASP C N 1
ATOM 7107 C CA . ASP C 1 250 ? -15.452 -14.239 144.872 1.00 28.86 250 ASP C CA 1
ATOM 7108 C C . ASP C 1 250 ? -14.137 -15.001 144.811 1.00 28.81 250 ASP C C 1
ATOM 7109 O O . ASP C 1 250 ? -14.123 -16.225 144.879 1.00 29.54 250 ASP C O 1
ATOM 7114 N N . PHE C 1 251 ? -13.034 -14.276 144.669 1.00 27.69 251 PHE C N 1
ATOM 7115 C CA . PHE C 1 251 ? -11.716 -14.896 144.626 1.00 29.45 251 PHE C CA 1
ATOM 7116 C C . PHE C 1 251 ? -11.301 -15.265 146.046 1.00 30.97 251 PHE C C 1
ATOM 7117 O O . PHE C 1 251 ? -10.255 -15.886 146.253 1.00 32.04 251 PHE C O 1
ATOM 7125 N N . GLY C 1 252 ? -12.114 -14.869 147.021 1.00 31.25 252 GLY C N 1
ATOM 7126 C CA . GLY C 1 252 ? -11.804 -15.167 148.409 1.00 32.69 252 GLY C CA 1
ATOM 7127 C C . GLY C 1 252 ? -11.003 -14.090 149.128 1.00 32.36 252 GLY C C 1
ATOM 7128 O O . GLY C 1 252 ? -10.435 -14.346 150.189 1.00 32.92 252 GLY C O 1
ATOM 7129 N N . ILE C 1 253 ? -10.952 -12.885 148.561 1.00 31.18 253 ILE C N 1
ATOM 7130 C CA . ILE C 1 253 ? -10.207 -11.780 149.170 1.00 29.22 253 ILE C CA 1
ATOM 7131 C C . ILE C 1 253 ? -11.051 -10.516 149.219 1.00 29.44 253 ILE C C 1
ATOM 7132 O O . ILE C 1 253 ? -12.098 -10.427 148.568 1.00 28.15 253 ILE C O 1
ATOM 7137 N N . SER C 1 254 ? -10.571 -9.541 149.984 1.00 27.15 254 SER C N 1
ATOM 7138 C CA . SER C 1 254 ? -11.222 -8.241 150.100 1.00 29.14 254 SER C CA 1
ATOM 7139 C C . SER C 1 254 ? -10.768 -7.396 148.898 1.00 28.54 254 SER C C 1
ATOM 7140 O O . SER C 1 254 ? -9.722 -7.662 148.303 1.00 28.88 254 SER C O 1
ATOM 7143 N N . PRO C 1 255 ? -11.559 -6.379 148.525 1.00 26.48 255 PRO C N 1
ATOM 7144 C CA . PRO C 1 255 ? -11.223 -5.504 147.403 1.00 24.83 255 PRO C CA 1
ATOM 7145 C C . PRO C 1 255 ? -9.842 -4.899 147.618 1.00 25.25 255 PRO C C 1
ATOM 7146 O O . PRO C 1 255 ? -9.488 -4.540 148.739 1.00 27.17 255 PRO C O 1
ATOM 7150 N N . ILE C 1 256 ? -9.071 -4.780 146.547 1.00 23.93 256 ILE C N 1
ATOM 7151 C CA . ILE C 1 256 ? -7.732 -4.209 146.627 1.00 25.25 256 ILE C CA 1
ATOM 7152 C C . ILE C 1 256 ? -7.792 -2.684 146.419 1.00 25.83 256 ILE C C 1
ATOM 7153 O O . ILE C 1 256 ? -8.413 -2.207 145.472 1.00 25.19 256 ILE C O 1
ATOM 7158 N N . PRO C 1 257 ? -7.179 -1.898 147.319 1.00 27.50 257 PRO C N 1
ATOM 7159 C CA . PRO C 1 257 ? -7.224 -0.441 147.115 1.00 29.48 257 PRO C CA 1
ATOM 7160 C C . PRO C 1 257 ? -6.432 -0.093 145.851 1.00 30.55 257 PRO C C 1
ATOM 7161 O O . PRO C 1 257 ? -5.218 -0.295 145.786 1.00 31.08 257 PRO C O 1
ATOM 7165 N N . ILE C 1 258 ? -7.139 0.423 144.853 1.00 30.63 258 ILE C N 1
ATOM 7166 C CA . ILE C 1 258 ? -6.560 0.774 143.562 1.00 32.51 258 ILE C CA 1
ATOM 7167 C C . ILE C 1 258 ? -5.290 1.630 143.582 1.00 32.40 258 ILE C C 1
ATOM 7168 O O . ILE C 1 258 ? -4.399 1.424 142.758 1.00 31.08 258 ILE C O 1
ATOM 7173 N N . GLU C 1 259 ? -5.201 2.572 144.517 1.00 32.51 259 GLU C N 1
ATOM 7174 C CA . GLU C 1 259 ? -4.033 3.448 144.610 1.00 34.42 259 GLU C CA 1
ATOM 7175 C C . GLU C 1 259 ? -2.738 2.682 144.845 1.00 34.50 259 GLU C C 1
ATOM 7176 O O . GLU C 1 259 ? -1.669 3.128 144.428 1.00 35.87 259 GLU C O 1
ATOM 7182 N N . LYS C 1 260 ? -2.833 1.544 145.532 1.00 33.95 260 LYS C N 1
ATOM 7183 C CA . LYS C 1 260 ? -1.663 0.726 145.833 1.00 33.52 260 LYS C CA 1
ATOM 7184 C C . LYS C 1 260 ? -1.198 -0.092 144.633 1.00 31.80 260 LYS C C 1
ATOM 7185 O O . LYS C 1 260 ? -0.213 -0.804 144.723 1.00 31.95 260 LYS C O 1
ATOM 7191 N N . LEU C 1 261 ? -1.896 0.017 143.510 1.00 30.98 261 LEU C N 1
ATOM 7192 C CA . LEU C 1 261 ? -1.532 -0.749 142.319 1.00 29.87 261 LEU C CA 1
ATOM 7193 C C . LEU C 1 261 ? -0.957 0.132 141.210 1.00 30.23 261 LEU C C 1
ATOM 7194 O O . LEU C 1 261 ? -0.469 -0.369 140.192 1.00 30.52 261 LEU C O 1
ATOM 7199 N N . ILE C 1 262 ? -1.008 1.442 141.423 1.00 29.79 262 ILE C N 1
ATOM 7200 C CA . ILE C 1 262 ? -0.514 2.417 140.453 1.00 30.17 262 ILE C CA 1
ATOM 7201 C C . ILE C 1 262 ? 1.020 2.481 140.376 1.00 29.76 262 ILE C C 1
ATOM 7202 O O . ILE C 1 262 ? 1.707 2.350 141.385 1.00 30.50 262 ILE C O 1
ATOM 7207 N N . VAL C 1 263 ? 1.549 2.671 139.170 1.00 28.71 263 VAL C N 1
ATOM 7208 C CA . VAL C 1 263 ? 2.993 2.781 138.952 1.00 29.50 263 VAL C CA 1
ATOM 7209 C C . VAL C 1 263 ? 3.256 3.971 138.024 1.00 29.59 263 VAL C C 1
ATOM 7210 O O . VAL C 1 263 ? 2.337 4.433 137.348 1.00 30.40 263 VAL C O 1
ATOM 7214 N N . ASN C 1 264 ? 4.491 4.475 137.995 1.00 31.24 264 ASN C N 1
ATOM 7215 C CA . ASN C 1 264 ? 4.814 5.609 137.125 1.00 33.74 264 ASN C CA 1
ATOM 7216 C C . ASN C 1 264 ? 5.933 5.379 136.121 1.00 33.43 264 ASN C C 1
ATOM 7217 O O . ASN C 1 264 ? 6.253 6.276 135.339 1.00 35.14 264 ASN C O 1
ATOM 7222 N N . SER C 1 265 ? 6.542 4.202 136.136 1.00 32.08 265 SER C N 1
ATOM 7223 C CA . SER C 1 265 ? 7.599 3.918 135.175 1.00 31.22 265 SER C CA 1
ATOM 7224 C C . SER C 1 265 ? 7.738 2.417 134.962 1.00 31.06 265 SER C C 1
ATOM 7225 O O . SER C 1 265 ? 7.181 1.619 135.719 1.00 28.54 265 SER C O 1
ATOM 7228 N N . ALA C 1 266 ? 8.469 2.042 133.917 1.00 30.84 266 ALA C N 1
ATOM 7229 C CA . ALA C 1 266 ? 8.682 0.634 133.609 1.00 32.36 266 ALA C CA 1
ATOM 7230 C C . ALA C 1 266 ? 9.363 -0.028 134.799 1.00 33.00 266 ALA C C 1
ATOM 7231 O O . ALA C 1 266 ? 8.928 -1.082 135.264 1.00 34.20 266 ALA C O 1
ATOM 7233 N N . GLU C 1 267 ? 10.422 0.605 135.297 1.00 33.30 267 GLU C N 1
ATOM 7234 C CA . GLU C 1 267 ? 11.157 0.077 136.437 1.00 35.33 267 GLU C CA 1
ATOM 7235 C C . GLU C 1 267 ? 10.299 0.040 137.693 1.00 35.60 267 GLU C C 1
ATOM 7236 O O . GLU C 1 267 ? 10.548 -0.753 138.597 1.00 35.11 267 GLU C O 1
ATOM 7242 N N . ASP C 1 268 ? 9.298 0.912 137.748 1.00 37.08 268 ASP C N 1
ATOM 7243 C CA . ASP C 1 268 ? 8.396 0.973 138.890 1.00 35.91 268 ASP C CA 1
ATOM 7244 C C . ASP C 1 268 ? 7.594 -0.316 138.958 1.00 34.18 268 ASP C C 1
ATOM 7245 O O . ASP C 1 268 ? 7.470 -0.927 140.024 1.00 31.79 268 ASP C O 1
ATOM 7250 N N . SER C 1 269 ? 7.042 -0.718 137.811 1.00 31.11 269 SER C N 1
ATOM 7251 C CA . SER C 1 269 ? 6.274 -1.953 137.724 1.00 29.78 269 SER C CA 1
ATOM 7252 C C . SER C 1 269 ? 7.210 -3.106 138.064 1.00 28.14 269 SER C C 1
ATOM 7253 O O . SER C 1 269 ? 6.864 -3.987 138.848 1.00 27.12 269 SER C O 1
ATOM 7256 N N . ALA C 1 270 ? 8.398 -3.084 137.461 1.00 26.03 270 ALA C N 1
ATOM 7257 C CA . ALA C 1 270 ? 9.407 -4.110 137.696 1.00 26.79 270 ALA C CA 1
ATOM 7258 C C . ALA C 1 270 ? 9.611 -4.301 139.201 1.00 25.37 270 ALA C C 1
ATOM 7259 O O . ALA C 1 270 ? 9.540 -5.415 139.714 1.00 26.61 270 ALA C O 1
ATOM 7261 N N . ILE C 1 271 ? 9.855 -3.203 139.902 1.00 25.20 271 ILE C N 1
ATOM 7262 C CA . ILE C 1 271 ? 10.065 -3.259 141.336 1.00 26.56 271 ILE C CA 1
ATOM 7263 C C . ILE C 1 271 ? 8.822 -3.774 142.053 1.00 27.06 271 ILE C C 1
ATOM 7264 O O . ILE C 1 271 ? 8.922 -4.620 142.939 1.00 28.86 271 ILE C O 1
ATOM 7269 N N . LYS C 1 272 ? 7.655 -3.272 141.667 1.00 27.15 272 LYS C N 1
ATOM 7270 C CA . LYS C 1 272 ? 6.409 -3.692 142.294 1.00 28.47 272 LYS C CA 1
ATOM 7271 C C . LYS C 1 272 ? 6.172 -5.181 142.143 1.00 28.47 272 LYS C C 1
ATOM 7272 O O . LYS C 1 272 ? 5.730 -5.847 143.079 1.00 26.70 272 LYS C O 1
ATOM 7278 N N . ILE C 1 273 ? 6.465 -5.706 140.957 1.00 27.29 273 ILE C N 1
ATOM 7279 C CA . ILE C 1 273 ? 6.274 -7.122 140.702 1.00 25.11 273 ILE C CA 1
ATOM 7280 C C . ILE C 1 273 ? 7.235 -7.972 141.539 1.00 24.50 273 ILE C C 1
ATOM 7281 O O . ILE C 1 273 ? 6.830 -8.967 142.132 1.00 23.42 273 ILE C O 1
ATOM 7286 N N . VAL C 1 274 ? 8.504 -7.579 141.585 1.00 24.32 274 VAL C N 1
ATOM 7287 C CA . VAL C 1 274 ? 9.491 -8.326 142.360 1.00 26.45 274 VAL C CA 1
ATOM 7288 C C . VAL C 1 274 ? 9.156 -8.325 143.850 1.00 26.92 274 VAL C C 1
ATOM 7289 O O . VAL C 1 274 ? 9.311 -9.350 144.522 1.00 25.52 274 VAL C O 1
ATOM 7293 N N . ARG C 1 275 ? 8.690 -7.186 144.368 1.00 29.25 275 ARG C N 1
ATOM 7294 C CA . ARG C 1 275 ? 8.311 -7.108 145.781 1.00 30.79 275 ARG C CA 1
ATOM 7295 C C . ARG C 1 275 ? 7.160 -8.077 146.030 1.00 31.02 275 ARG C C 1
ATOM 7296 O O . ARG C 1 275 ? 7.115 -8.748 147.063 1.00 30.39 275 ARG C O 1
ATOM 7304 N N . ALA C 1 276 ? 6.226 -8.145 145.082 1.00 29.30 276 ALA C N 1
ATOM 7305 C CA . ALA C 1 276 ? 5.086 -9.051 145.212 1.00 28.70 276 ALA C CA 1
ATOM 7306 C C . ALA C 1 276 ? 5.576 -10.496 145.228 1.00 27.46 276 ALA C C 1
ATOM 7307 O O . ALA C 1 276 ? 5.009 -11.341 145.916 1.00 28.96 276 ALA C O 1
ATOM 7309 N N . PHE C 1 277 ? 6.628 -10.774 144.464 1.00 27.51 277 PHE C N 1
ATOM 7310 C CA . PHE C 1 277 ? 7.206 -12.113 144.411 1.00 27.83 277 PHE C CA 1
ATOM 7311 C C . PHE C 1 277 ? 7.988 -12.380 145.708 1.00 29.35 277 PHE C C 1
ATOM 7312 O O . PHE C 1 277 ? 8.122 -13.526 146.130 1.00 29.99 277 PHE C O 1
ATOM 7320 N N . LEU C 1 278 ? 8.508 -11.319 146.322 1.00 29.93 278 LEU C N 1
ATOM 7321 C CA . LEU C 1 278 ? 9.270 -11.435 147.569 1.00 31.96 278 LEU C CA 1
ATOM 7322 C C . LEU C 1 278 ? 8.351 -11.434 148.790 1.00 33.97 278 LEU C C 1
ATOM 7323 O O . LEU C 1 278 ? 8.814 -11.562 149.926 1.00 35.13 278 LEU C O 1
ATOM 7328 N N . GLY C 1 279 ? 7.051 -11.286 148.552 1.00 34.46 279 GLY C N 1
ATOM 7329 C CA . GLY C 1 279 ? 6.097 -11.275 149.646 1.00 34.74 279 GLY C CA 1
ATOM 7330 C C . GLY C 1 279 ? 6.084 -9.956 150.388 1.00 35.01 279 GLY C C 1
ATOM 7331 O O . GLY C 1 279 ? 5.582 -9.875 151.508 1.00 37.78 279 GLY C O 1
ATOM 7332 N N . LYS C 1 280 ? 6.621 -8.916 149.761 1.00 34.49 280 LYS C N 1
ATOM 7333 C CA . LYS C 1 280 ? 6.688 -7.597 150.378 1.00 34.63 280 LYS C CA 1
ATOM 7334 C C . LYS C 1 280 ? 5.618 -6.596 149.916 1.00 35.42 280 LYS C C 1
ATOM 7335 O O . LYS C 1 280 ? 5.686 -5.407 150.241 1.00 33.87 280 LYS C O 1
ATOM 7341 N N . ASP C 1 281 ? 4.642 -7.069 149.145 1.00 35.71 281 ASP C N 1
ATOM 7342 C CA . ASP C 1 281 ? 3.552 -6.211 148.677 1.00 35.20 281 ASP C CA 1
ATOM 7343 C C . ASP C 1 281 ? 2.355 -7.076 148.317 1.00 35.20 281 ASP C C 1
ATOM 7344 O O . ASP C 1 281 ? 2.156 -7.430 147.154 1.00 34.22 281 ASP C O 1
ATOM 7349 N N . GLU C 1 282 ? 1.563 -7.412 149.329 1.00 34.75 282 GLU C N 1
ATOM 7350 C CA . GLU C 1 282 ? 0.390 -8.254 149.143 1.00 36.02 282 GLU C CA 1
ATOM 7351 C C . GLU C 1 282 ? -0.679 -7.715 148.195 1.00 33.01 282 GLU C C 1
ATOM 7352 O O . GLU C 1 282 ? -1.337 -8.495 147.522 1.00 33.42 282 GLU C O 1
ATOM 7358 N N . HIS C 1 283 ? -0.867 -6.401 148.145 1.00 32.21 283 HIS C N 1
ATOM 7359 C CA . HIS C 1 283 ? -1.872 -5.843 147.244 1.00 33.05 283 HIS C CA 1
ATOM 7360 C C . HIS C 1 283 ? -1.538 -6.169 145.793 1.00 31.46 283 HIS C C 1
ATOM 7361 O O . HIS C 1 283 ? -2.416 -6.563 145.032 1.00 32.95 283 HIS C O 1
ATOM 7368 N N . VAL C 1 284 ? -0.274 -6.005 145.411 1.00 29.73 284 VAL C N 1
ATOM 7369 C CA . VAL C 1 284 ? 0.147 -6.323 144.050 1.00 28.58 284 VAL C CA 1
ATOM 7370 C C . VAL C 1 284 ? 0.072 -7.834 143.861 1.00 28.06 284 VAL C C 1
ATOM 7371 O O . VAL C 1 284 ? -0.324 -8.324 142.805 1.00 27.21 284 VAL C O 1
ATOM 7375 N N . ALA C 1 285 ? 0.434 -8.577 144.901 1.00 27.66 285 ALA C N 1
ATOM 7376 C CA . ALA C 1 285 ? 0.398 -10.027 144.820 1.00 25.64 285 ALA C CA 1
ATOM 7377 C C . ALA C 1 285 ? -1.032 -10.506 144.574 1.00 25.37 285 ALA C C 1
ATOM 7378 O O . ALA C 1 285 ? -1.261 -11.365 143.728 1.00 23.91 285 ALA C O 1
ATOM 7380 N N . GLU C 1 286 ? -1.994 -9.952 145.308 1.00 25.76 286 GLU C N 1
ATOM 7381 C CA . GLU C 1 286 ? -3.398 -10.339 145.127 1.00 26.79 286 GLU C CA 1
ATOM 7382 C C . GLU C 1 286 ? -3.859 -9.976 143.707 1.00 24.37 286 GLU C C 1
ATOM 7383 O O . GLU C 1 286 ? -4.577 -10.734 143.055 1.00 24.68 286 GLU C O 1
ATOM 7389 N N . PHE C 1 287 ? -3.437 -8.810 143.232 1.00 22.84 287 PHE C N 1
ATOM 7390 C CA . PHE C 1 287 ? -3.811 -8.370 141.896 1.00 22.50 287 PHE C CA 1
ATOM 7391 C C . PHE C 1 287 ? -3.276 -9.366 140.858 1.00 22.11 287 PHE C C 1
ATOM 7392 O O . PHE C 1 287 ? -4.004 -9.789 139.958 1.00 20.60 287 PHE C O 1
ATOM 7400 N N . ILE C 1 288 ? -2.007 -9.748 141.000 1.00 22.47 288 ILE C N 1
ATOM 7401 C CA . ILE C 1 288 ? -1.383 -10.709 140.098 1.00 22.03 288 ILE C CA 1
ATOM 7402 C C . ILE C 1 288 ? -2.157 -12.034 140.157 1.00 24.04 288 ILE C C 1
ATOM 7403 O O . ILE C 1 288 ? -2.460 -12.661 139.128 1.00 22.46 288 ILE C O 1
ATOM 7408 N N . LYS C 1 289 ? -2.500 -12.441 141.375 1.00 24.13 289 LYS C N 1
ATOM 7409 C CA . LYS C 1 289 ? -3.204 -13.691 141.588 1.00 23.39 289 LYS C CA 1
ATOM 7410 C C . LYS C 1 289 ? -4.623 -13.805 141.030 1.00 21.04 289 LYS C C 1
ATOM 7411 O O . LYS C 1 289 ? -4.990 -14.860 140.529 1.00 19.39 289 LYS C O 1
ATOM 7417 N N . ILE C 1 290 ? -5.427 -12.745 141.106 1.00 22.77 290 ILE C N 1
ATOM 7418 C CA . ILE C 1 290 ? -6.791 -12.838 140.584 1.00 22.92 290 ILE C CA 1
ATOM 7419 C C . ILE C 1 290 ? -6.768 -12.860 139.059 1.00 23.64 290 ILE C C 1
ATOM 7420 O O . ILE C 1 290 ? -7.600 -13.499 138.430 1.00 23.91 290 ILE C O 1
ATOM 7425 N N . ASN C 1 291 ? -5.806 -12.158 138.471 1.00 23.31 291 ASN C N 1
ATOM 7426 C CA . ASN C 1 291 ? -5.658 -12.127 137.020 1.00 23.53 291 ASN C CA 1
ATOM 7427 C C . ASN C 1 291 ? -5.147 -13.491 136.546 1.00 23.09 291 ASN C C 1
ATOM 7428 O O . ASN C 1 291 ? -5.655 -14.059 135.575 1.00 22.04 291 ASN C O 1
ATOM 7433 N N . THR C 1 292 ? -4.144 -14.014 137.247 1.00 21.60 292 THR C N 1
ATOM 7434 C CA . THR C 1 292 ? -3.574 -15.310 136.903 1.00 23.59 292 THR C CA 1
ATOM 7435 C C . THR C 1 292 ? -4.627 -16.413 137.046 1.00 23.92 292 THR C C 1
ATOM 7436 O O . THR C 1 292 ? -4.619 -17.399 136.307 1.00 21.42 292 THR C O 1
ATOM 7440 N N . ALA C 1 293 ? -5.540 -16.225 137.995 1.00 23.64 293 ALA C N 1
ATOM 7441 C CA . ALA C 1 293 ? -6.609 -17.186 138.231 1.00 25.21 293 ALA C CA 1
ATOM 7442 C C . ALA C 1 293 ? -7.485 -17.364 136.987 1.00 26.28 293 ALA C C 1
ATOM 7443 O O . ALA C 1 293 ? -7.856 -18.485 136.643 1.00 27.17 293 ALA C O 1
ATOM 7445 N N . VAL C 1 294 ? -7.816 -16.262 136.314 1.00 25.06 294 VAL C N 1
ATOM 7446 C CA . VAL C 1 294 ? -8.659 -16.348 135.130 1.00 24.06 294 VAL C CA 1
ATOM 7447 C C . VAL C 1 294 ? -7.930 -17.086 134.019 1.00 24.27 294 VAL C C 1
ATOM 7448 O O . VAL C 1 294 ? -8.526 -17.901 133.315 1.00 25.53 294 VAL C O 1
ATOM 7452 N N . ALA C 1 295 ? -6.638 -16.813 133.871 1.00 24.48 295 ALA C N 1
ATOM 7453 C CA . ALA C 1 295 ? -5.832 -17.472 132.845 1.00 25.72 295 ALA C CA 1
ATOM 7454 C C . ALA C 1 295 ? -5.754 -18.966 133.129 1.00 26.20 295 ALA C C 1
ATOM 7455 O O . ALA C 1 295 ? -5.795 -19.788 132.213 1.00 26.38 295 ALA C O 1
ATOM 7457 N N . LEU C 1 296 ? -5.623 -19.303 134.407 1.00 27.42 296 LEU C N 1
ATOM 7458 C CA . LEU C 1 296 ? -5.542 -20.697 134.833 1.00 29.45 296 LEU C CA 1
ATOM 7459 C C . LEU C 1 296 ? -6.837 -21.373 134.423 1.00 29.72 296 LEU C C 1
ATOM 7460 O O . LEU C 1 296 ? -6.840 -22.525 133.978 1.00 33.34 296 LEU C O 1
ATOM 7465 N N . PHE C 1 297 ? -7.938 -20.645 134.573 1.00 29.50 297 PHE C N 1
ATOM 7466 C CA . PHE C 1 297 ? -9.251 -21.156 134.204 1.00 30.68 297 PHE C CA 1
ATOM 7467 C C . PHE C 1 297 ? -9.301 -21.395 132.690 1.00 30.99 297 PHE C C 1
ATOM 7468 O O . PHE C 1 297 ? -9.918 -22.347 132.220 1.00 32.72 297 PHE C O 1
ATOM 7476 N N . ALA C 1 298 ? -8.637 -20.527 131.932 1.00 30.05 298 ALA C N 1
ATOM 7477 C CA . ALA C 1 298 ? -8.604 -20.640 130.479 1.00 29.13 298 ALA C CA 1
ATOM 7478 C C . ALA C 1 298 ? -7.892 -21.917 130.029 1.00 29.27 298 ALA C C 1
ATOM 7479 O O . ALA C 1 298 ? -8.249 -22.510 129.013 1.00 28.55 298 ALA C O 1
ATOM 7481 N N . LEU C 1 299 ? -6.873 -22.327 130.776 1.00 29.54 299 LEU C N 1
ATOM 7482 C CA . LEU C 1 299 ? -6.127 -23.536 130.441 1.00 31.30 299 LEU C CA 1
ATOM 7483 C C . LEU C 1 299 ? -6.879 -24.768 130.926 1.00 35.15 299 LEU C C 1
ATOM 7484 O O . LEU C 1 299 ? -6.511 -25.898 130.605 1.00 36.07 299 LEU C O 1
ATOM 7489 N N . ASP C 1 300 ? -7.933 -24.533 131.701 1.00 37.85 300 ASP C N 1
ATOM 7490 C CA . ASP C 1 300 ? -8.754 -25.608 132.242 1.00 40.88 300 ASP C CA 1
ATOM 7491 C C . ASP C 1 300 ? -7.991 -26.406 133.307 1.00 40.10 300 ASP C C 1
ATOM 7492 O O . ASP C 1 300 ? -8.114 -27.628 133.381 1.00 38.49 300 ASP C O 1
ATOM 7497 N N . ARG C 1 301 ? -7.206 -25.698 134.124 1.00 40.52 301 ARG C N 1
ATOM 7498 C CA . ARG C 1 301 ? -6.417 -26.310 135.196 1.00 41.90 301 ARG C CA 1
ATOM 7499 C C . ARG C 1 301 ? -7.151 -26.215 136.521 1.00 41.44 301 ARG C C 1
ATOM 7500 O O . ARG C 1 301 ? -6.779 -26.870 137.492 1.00 42.93 301 ARG C O 1
ATOM 7508 N N . VAL C 1 302 ? -8.175 -25.370 136.565 1.00 40.07 302 VAL C N 1
ATOM 7509 C CA . VAL C 1 302 ? -8.981 -25.198 137.769 1.00 38.82 302 VAL C CA 1
ATOM 7510 C C . VAL C 1 302 ? -10.441 -25.267 137.355 1.00 38.26 302 VAL C C 1
ATOM 7511 O O . VAL C 1 302 ? -10.779 -24.973 136.205 1.00 36.82 302 VAL C O 1
ATOM 7515 N N . GLY C 1 303 ? -11.302 -25.662 138.289 1.00 37.43 303 GLY C N 1
ATOM 7516 C CA . GLY C 1 303 ? -12.716 -25.780 137.987 1.00 37.29 303 GLY C CA 1
ATOM 7517 C C . GLY C 1 303 ? -13.498 -24.511 138.250 1.00 37.76 303 GLY C C 1
ATOM 7518 O O . GLY C 1 303 ? -14.608 -24.346 137.752 1.00 36.97 303 GLY C O 1
ATOM 7519 N N . ASP C 1 304 ? -12.925 -23.621 139.052 1.00 38.75 304 ASP C N 1
ATOM 7520 C CA . ASP C 1 304 ? -13.565 -22.354 139.367 1.00 39.30 304 ASP C CA 1
ATOM 7521 C C . ASP C 1 304 ? -12.479 -21.315 139.613 1.00 38.92 304 ASP C C 1
ATOM 7522 O O . ASP C 1 304 ? -11.295 -21.657 139.695 1.00 37.99 304 ASP C O 1
ATOM 7527 N N . PHE C 1 305 ? -12.884 -20.055 139.745 1.00 37.87 305 PHE C N 1
ATOM 7528 C CA . PHE C 1 305 ? -11.941 -18.959 139.935 1.00 36.78 305 PHE C CA 1
ATOM 7529 C C . PHE C 1 305 ? -11.269 -18.871 141.299 1.00 36.65 305 PHE C C 1
ATOM 7530 O O . PHE C 1 305 ? -10.131 -18.420 141.393 1.00 36.41 305 PHE C O 1
ATOM 7538 N N . ARG C 1 306 ? -11.956 -19.287 142.358 1.00 37.67 306 ARG C N 1
ATOM 7539 C CA . ARG C 1 306 ? -11.350 -19.257 143.689 1.00 37.97 306 ARG C CA 1
ATOM 7540 C C . ARG C 1 306 ? -10.220 -20.294 143.736 1.00 37.08 306 ARG C C 1
ATOM 7541 O O . ARG C 1 306 ? -9.180 -20.086 144.361 1.00 36.74 306 ARG C O 1
ATOM 7549 N N . GLU C 1 307 ? -10.441 -21.412 143.059 1.00 37.19 307 GLU C N 1
ATOM 7550 C CA . GLU C 1 307 ? -9.462 -22.484 142.980 1.00 36.98 307 GLU C CA 1
ATOM 7551 C C . GLU C 1 307 ? -8.277 -21.940 142.180 1.00 34.46 307 GLU C C 1
ATOM 7552 O O . GLU C 1 307 ? -7.121 -22.159 142.529 1.00 34.89 307 GLU C O 1
ATOM 7558 N N . GLY C 1 308 ? -8.580 -21.228 141.099 1.00 33.48 308 GLY C N 1
ATOM 7559 C CA . GLY C 1 308 ? -7.527 -20.631 140.295 1.00 30.16 308 GLY C CA 1
ATOM 7560 C C . GLY C 1 308 ? -6.704 -19.710 141.179 1.00 28.31 308 GLY C C 1
ATOM 7561 O O . GLY C 1 308 ? -5.478 -19.683 141.106 1.00 26.13 308 GLY C O 1
ATOM 7562 N N . TYR C 1 309 ? -7.385 -18.957 142.037 1.00 27.89 309 TYR C N 1
ATOM 7563 C CA . TYR C 1 309 ? -6.694 -18.051 142.937 1.00 29.33 309 TYR C CA 1
ATOM 7564 C C . TYR C 1 309 ? -5.780 -18.809 143.906 1.00 31.12 309 TYR C C 1
ATOM 7565 O O . TYR C 1 309 ? -4.630 -18.418 144.133 1.00 30.11 309 TYR C O 1
ATOM 7574 N N . GLU C 1 310 ? -6.305 -19.885 144.486 1.00 31.62 310 GLU C N 1
ATOM 7575 C CA . GLU C 1 310 ? -5.538 -20.676 145.441 1.00 34.33 310 GLU C CA 1
ATOM 7576 C C . GLU C 1 310 ? -4.307 -21.250 144.755 1.00 32.25 310 GLU C C 1
ATOM 7577 O O . GLU C 1 310 ? -3.204 -21.207 145.287 1.00 31.00 310 GLU C O 1
ATOM 7583 N N . TYR C 1 311 ? -4.503 -21.763 143.553 1.00 31.65 311 TYR C N 1
ATOM 7584 C CA . TYR C 1 311 ? -3.404 -22.333 142.799 1.00 31.59 311 TYR C CA 1
ATOM 7585 C C . TYR C 1 311 ? -2.342 -21.263 142.521 1.00 31.57 311 TYR C C 1
ATOM 7586 O O . TYR C 1 311 ? -1.142 -21.517 142.655 1.00 31.76 311 TYR C O 1
ATOM 7595 N N . ALA C 1 312 ? -2.783 -20.064 142.150 1.00 30.15 312 ALA C N 1
ATOM 7596 C CA . ALA C 1 312 ? -1.851 -18.979 141.859 1.00 29.66 312 ALA C CA 1
ATOM 7597 C C . ALA C 1 312 ? -1.101 -18.563 143.119 1.00 29.77 312 ALA C C 1
ATOM 7598 O O . ALA C 1 312 ? 0.044 -18.128 143.057 1.00 26.75 312 ALA C O 1
ATOM 7600 N N . ASP C 1 313 ? -1.755 -18.697 144.264 1.00 32.53 313 ASP C N 1
ATOM 7601 C CA . ASP C 1 313 ? -1.133 -18.332 145.531 1.00 36.71 313 ASP C CA 1
ATOM 7602 C C . ASP C 1 313 ? 0.120 -19.191 145.760 1.00 37.26 313 ASP C C 1
ATOM 7603 O O . ASP C 1 313 ? 1.058 -18.769 146.441 1.00 37.04 313 ASP C O 1
ATOM 7608 N N . HIS C 1 314 ? 0.130 -20.398 145.196 1.00 37.18 314 HIS C N 1
ATOM 7609 C CA . HIS C 1 314 ? 1.276 -21.292 145.341 1.00 38.18 314 HIS C CA 1
ATOM 7610 C C . HIS C 1 314 ? 2.342 -20.963 144.309 1.00 36.77 314 HIS C C 1
ATOM 7611 O O . HIS C 1 314 ? 3.528 -20.882 144.628 1.00 37.30 314 HIS C O 1
ATOM 7618 N N . LEU C 1 315 ? 1.911 -20.776 143.067 1.00 34.59 315 LEU C N 1
ATOM 7619 C CA . LEU C 1 315 ? 2.825 -20.465 141.977 1.00 32.35 315 LEU C CA 1
ATOM 7620 C C . LEU C 1 315 ? 3.651 -19.205 142.216 1.00 31.32 315 LEU C C 1
ATOM 7621 O O . LEU C 1 315 ? 4.833 -19.154 141.870 1.00 31.37 315 LEU C O 1
ATOM 7626 N N . ILE C 1 316 ? 3.042 -18.187 142.815 1.00 31.12 316 ILE C N 1
ATOM 7627 C CA . ILE C 1 316 ? 3.760 -16.945 143.050 1.00 32.19 316 ILE C CA 1
ATOM 7628 C C . ILE C 1 316 ? 4.973 -17.156 143.961 1.00 34.19 316 ILE C C 1
ATOM 7629 O O . ILE C 1 316 ? 5.954 -16.414 143.885 1.00 33.82 316 ILE C O 1
ATOM 7634 N N . GLU C 1 317 ? 4.920 -18.181 144.805 1.00 36.11 317 GLU C N 1
ATOM 7635 C CA . GLU C 1 317 ? 6.029 -18.462 145.712 1.00 38.24 317 GLU C CA 1
ATOM 7636 C C . GLU C 1 317 ? 7.264 -18.988 144.985 1.00 37.04 317 GLU C C 1
ATOM 7637 O O . GLU C 1 317 ? 8.380 -18.908 145.501 1.00 36.67 317 GLU C O 1
ATOM 7643 N N . LYS C 1 318 ? 7.060 -19.532 143.792 1.00 35.09 318 LYS C N 1
ATOM 7644 C CA . LYS C 1 318 ? 8.161 -20.059 142.997 1.00 34.62 318 LYS C CA 1
ATOM 7645 C C . LYS C 1 318 ? 8.472 -19.128 141.832 1.00 33.90 318 LYS C C 1
ATOM 7646 O O . LYS C 1 318 ? 9.355 -19.410 141.013 1.00 32.88 318 LYS C O 1
ATOM 7652 N N . SER C 1 319 ? 7.762 -18.006 141.770 1.00 31.86 319 SER C N 1
ATOM 7653 C CA . SER C 1 319 ? 7.936 -17.074 140.667 1.00 31.26 319 SER C CA 1
ATOM 7654 C C . SER C 1 319 ? 9.235 -16.305 140.558 1.00 32.03 319 SER C C 1
ATOM 7655 O O . SER C 1 319 ? 9.771 -16.178 139.452 1.00 31.52 319 SER C O 1
ATOM 7658 N N . LEU C 1 320 ? 9.750 -15.778 141.666 1.00 31.80 320 LEU C N 1
ATOM 7659 C CA . LEU C 1 320 ? 11.008 -15.042 141.573 1.00 31.93 320 LEU C CA 1
ATOM 7660 C C . LEU C 1 320 ? 12.076 -15.979 141.013 1.00 31.66 320 LEU C C 1
ATOM 7661 O O . LEU C 1 320 ? 12.811 -15.610 140.098 1.00 32.37 320 LEU C O 1
ATOM 7666 N N . ASP C 1 321 ? 12.149 -17.197 141.547 1.00 31.86 321 ASP C N 1
ATOM 7667 C CA . ASP C 1 321 ? 13.122 -18.174 141.057 1.00 32.37 321 ASP C CA 1
ATOM 7668 C C . ASP C 1 321 ? 12.956 -18.378 139.548 1.00 30.50 321 ASP C C 1
ATOM 7669 O O . ASP C 1 321 ? 13.935 -18.417 138.806 1.00 28.58 321 ASP C O 1
ATOM 7674 N N . LYS C 1 322 ? 11.711 -18.499 139.104 1.00 30.31 322 LYS C N 1
ATOM 7675 C CA . LYS C 1 322 ? 11.424 -18.705 137.687 1.00 31.08 322 LYS C CA 1
ATOM 7676 C C . LYS C 1 322 ? 11.906 -17.521 136.870 1.00 29.28 322 LYS C C 1
ATOM 7677 O O . LYS C 1 322 ? 12.556 -17.685 135.837 1.00 31.00 322 LYS C O 1
ATOM 7683 N N . LEU C 1 323 ? 11.578 -16.324 137.335 1.00 28.50 323 LEU C N 1
ATOM 7684 C CA . LEU C 1 323 ? 11.990 -15.110 136.653 1.00 27.97 323 LEU C CA 1
ATOM 7685 C C . LEU C 1 323 ? 13.517 -15.126 136.521 1.00 28.91 323 LEU C C 1
ATOM 7686 O O . LEU C 1 323 ? 14.073 -14.727 135.501 1.00 27.42 323 LEU C O 1
ATOM 7691 N N . ASN C 1 324 ? 14.195 -15.605 137.556 1.00 31.06 324 ASN C N 1
ATOM 7692 C CA . ASN C 1 324 ? 15.649 -15.668 137.518 1.00 31.38 324 ASN C CA 1
ATOM 7693 C C . ASN C 1 324 ? 16.154 -16.663 136.469 1.00 30.77 324 ASN C C 1
ATOM 7694 O O . ASN C 1 324 ? 17.121 -16.379 135.769 1.00 28.60 324 ASN C O 1
ATOM 7699 N N . GLU C 1 325 ? 15.509 -17.820 136.342 1.00 31.55 325 GLU C N 1
ATOM 7700 C CA . GLU C 1 325 ? 15.965 -18.786 135.347 1.00 33.75 325 GLU C CA 1
ATOM 7701 C C . GLU C 1 325 ? 15.673 -18.251 133.942 1.00 33.53 325 GLU C C 1
ATOM 7702 O O . GLU C 1 325 ? 16.467 -18.443 133.021 1.00 31.75 325 GLU C O 1
ATOM 7708 N N . ILE C 1 326 ? 14.541 -17.566 133.788 1.00 32.58 326 ILE C N 1
ATOM 7709 C CA . ILE C 1 326 ? 14.154 -16.996 132.495 1.00 30.05 326 ILE C CA 1
ATOM 7710 C C . ILE C 1 326 ? 15.167 -15.950 132.042 1.00 30.80 326 ILE C C 1
ATOM 7711 O O . ILE C 1 326 ? 15.613 -15.955 130.893 1.00 30.90 326 ILE C O 1
ATOM 7716 N N . ILE C 1 327 ? 15.532 -15.051 132.949 1.00 30.64 327 ILE C N 1
ATOM 7717 C CA . ILE C 1 327 ? 16.481 -14.001 132.616 1.00 30.27 327 ILE C CA 1
ATOM 7718 C C . ILE C 1 327 ? 17.923 -14.505 132.443 1.00 31.26 327 ILE C C 1
ATOM 7719 O O . ILE C 1 327 ? 18.674 -13.972 131.618 1.00 28.73 327 ILE C O 1
ATOM 7724 N N . SER C 1 328 ? 18.303 -15.530 133.206 1.00 30.54 328 SER C N 1
ATOM 7725 C CA . SER C 1 328 ? 19.650 -16.097 133.096 1.00 32.30 328 SER C CA 1
ATOM 7726 C C . SER C 1 328 ? 19.909 -16.615 131.686 1.00 32.35 328 SER C C 1
ATOM 7727 O O . SER C 1 328 ? 21.014 -16.482 131.165 1.00 30.87 328 SER C O 1
ATOM 7730 N N . MET C 1 329 ? 18.888 -17.210 131.074 1.00 32.23 329 MET C N 1
ATOM 7731 C CA . MET C 1 329 ? 19.049 -17.770 129.742 1.00 33.99 329 MET C CA 1
ATOM 7732 C C . MET C 1 329 ? 18.868 -16.772 128.603 1.00 34.31 329 MET C C 1
ATOM 7733 O O . MET C 1 329 ? 19.213 -17.073 127.453 1.00 34.48 329 MET C O 1
ATOM 7738 N N . ASN C 1 330 ? 18.330 -15.592 128.907 1.00 32.48 330 ASN C N 1
ATOM 7739 C CA . ASN C 1 330 ? 18.122 -14.581 127.874 1.00 32.93 330 ASN C CA 1
ATOM 7740 C C . ASN C 1 330 ? 18.032 -13.175 128.465 1.00 34.06 330 ASN C C 1
ATOM 7741 O O . ASN C 1 330 ? 16.967 -12.556 128.474 1.00 35.15 330 ASN C O 1
ATOM 7746 N N . GLY C 1 331 ? 19.158 -12.675 128.960 1.00 33.47 331 GLY C N 1
ATOM 7747 C CA . GLY C 1 331 ? 19.168 -11.353 129.543 1.00 34.08 331 GLY C CA 1
ATOM 7748 C C . GLY C 1 331 ? 20.334 -11.134 130.481 1.00 34.74 331 GLY C C 1
ATOM 7749 O O . GLY C 1 331 ? 21.300 -11.888 130.466 1.00 35.43 331 GLY C O 1
ATOM 7750 N N . ASP C 1 332 ? 20.231 -10.094 131.301 1.00 35.70 332 ASP C N 1
ATOM 7751 C CA . ASP C 1 332 ? 21.271 -9.737 132.252 1.00 36.72 332 ASP C CA 1
ATOM 7752 C C . ASP C 1 332 ? 20.762 -9.927 133.684 1.00 37.30 332 ASP C C 1
ATOM 7753 O O . ASP C 1 332 ? 19.995 -9.113 134.188 1.00 36.59 332 ASP C O 1
ATOM 7758 N N . VAL C 1 333 ? 21.194 -11.004 134.332 1.00 39.46 333 VAL C N 1
ATOM 7759 C CA . VAL C 1 333 ? 20.777 -11.302 135.697 1.00 42.46 333 VAL C CA 1
ATOM 7760 C C . VAL C 1 333 ? 21.232 -10.231 136.690 1.00 44.20 333 VAL C C 1
ATOM 7761 O O . VAL C 1 333 ? 20.654 -10.088 137.767 1.00 44.85 333 VAL C O 1
ATOM 7765 N N . THR C 1 334 ? 22.269 -9.483 136.330 1.00 44.83 334 THR C N 1
ATOM 7766 C CA . THR C 1 334 ? 22.763 -8.433 137.209 1.00 46.89 334 THR C CA 1
ATOM 7767 C C . THR C 1 334 ? 21.687 -7.369 137.328 1.00 47.18 334 THR C C 1
ATOM 7768 O O . THR C 1 334 ? 21.379 -6.898 138.422 1.00 48.53 334 THR C O 1
ATOM 7772 N N . LYS C 1 335 ? 21.115 -6.995 136.189 1.00 46.89 335 LYS C N 1
ATOM 7773 C CA . LYS C 1 335 ? 20.069 -5.984 136.162 1.00 45.97 335 LYS C CA 1
ATOM 7774 C C . LYS C 1 335 ? 18.911 -6.439 137.048 1.00 44.25 335 LYS C C 1
ATOM 7775 O O . LYS C 1 335 ? 18.306 -5.640 137.765 1.00 44.97 335 LYS C O 1
ATOM 7781 N N . LEU C 1 336 ? 18.617 -7.733 137.010 1.00 41.23 336 LEU C N 1
ATOM 7782 C CA . LEU C 1 336 ? 17.534 -8.278 137.814 1.00 40.47 336 LEU C CA 1
ATOM 7783 C C . LEU C 1 336 ? 17.829 -8.193 139.315 1.00 42.35 336 LEU C C 1
ATOM 7784 O O . LEU C 1 336 ? 16.941 -7.893 140.118 1.00 40.56 336 LEU C O 1
ATOM 7789 N N . LYS C 1 337 ? 19.075 -8.459 139.696 1.00 43.40 337 LYS C N 1
ATOM 7790 C CA . LYS C 1 337 ? 19.443 -8.417 141.106 1.00 44.58 337 LYS C CA 1
ATOM 7791 C C . LYS C 1 337 ? 19.467 -7.011 141.688 1.00 43.89 337 LYS C C 1
ATOM 7792 O O . LYS C 1 337 ? 19.224 -6.833 142.881 1.00 44.60 337 LYS C O 1
ATOM 7798 N N . THR C 1 338 ? 19.748 -6.008 140.861 1.00 43.19 338 THR C N 1
ATOM 7799 C CA . THR C 1 338 ? 19.751 -4.641 141.363 1.00 43.69 338 THR C CA 1
ATOM 7800 C C . THR C 1 338 ? 18.300 -4.292 141.649 1.00 43.83 338 THR C C 1
ATOM 7801 O O . THR C 1 338 ? 18.003 -3.560 142.594 1.00 44.16 338 THR C O 1
ATOM 7805 N N . ILE C 1 339 ? 17.402 -4.812 140.811 1.00 42.69 339 ILE C N 1
ATOM 7806 C CA . ILE C 1 339 ? 15.971 -4.579 140.969 1.00 40.35 339 ILE C CA 1
ATOM 7807 C C . ILE C 1 339 ? 15.530 -5.267 142.242 1.00 39.63 339 ILE C C 1
ATOM 7808 O O . ILE C 1 339 ? 14.727 -4.729 142.997 1.00 39.48 339 ILE C O 1
ATOM 7813 N N . VAL C 1 340 ? 16.055 -6.467 142.465 1.00 39.10 340 VAL C N 1
ATOM 7814 C CA . VAL C 1 340 ? 15.729 -7.228 143.659 1.00 40.32 340 VAL C CA 1
ATOM 7815 C C . VAL C 1 340 ? 16.161 -6.414 144.876 1.00 42.41 340 VAL C C 1
ATOM 7816 O O . VAL C 1 340 ? 15.519 -6.449 145.925 1.00 42.61 340 VAL C O 1
ATOM 7820 N N . VAL C 1 341 ? 17.252 -5.671 144.721 1.00 44.26 341 VAL C N 1
ATOM 7821 C CA . VAL C 1 341 ? 17.763 -4.844 145.802 1.00 46.19 341 VAL C CA 1
ATOM 7822 C C . VAL C 1 341 ? 16.808 -3.683 146.029 1.00 47.60 341 VAL C C 1
ATOM 7823 O O . VAL C 1 341 ? 16.385 -3.438 147.156 1.00 47.42 341 VAL C O 1
ATOM 7827 N N . LYS C 1 342 ? 16.462 -2.910 144.961 1.00 48.97 342 LYS C N 1
ATOM 7828 C CA . LYS C 1 342 ? 15.554 -1.771 145.084 1.00 51.00 342 LYS C CA 1
ATOM 7829 C C . LYS C 1 342 ? 14.196 -2.217 145.697 1.00 52.81 342 LYS C C 1
ATOM 7830 O O . LYS C 1 342 ? 13.438 -1.363 146.182 1.00 54.02 342 LYS C O 1
ATOM 7836 N N . SER C 1 343 ? 13.869 -3.533 145.591 1.00 53.99 343 SER C N 1
ATOM 7837 C CA . SER C 1 343 ? 12.562 -4.135 146.050 1.00 57.45 343 SER C CA 1
ATOM 7838 C C . SER C 1 343 ? 12.663 -4.896 147.354 1.00 58.10 343 SER C C 1
ATOM 7839 O O . SER C 1 343 ? 11.847 -5.741 147.725 1.00 58.50 343 SER C O 1
ATOM 7842 N N . SER C 1 344 ? 13.749 -4.451 147.954 1.00 60.50 344 SER C N 1
ATOM 7843 C CA . SER C 1 344 ? 14.431 -4.835 149.151 1.00 63.07 344 SER C CA 1
ATOM 7844 C C . SER C 1 344 ? 15.234 -6.124 148.749 1.00 64.84 344 SER C C 1
ATOM 7845 O O . SER C 1 344 ? 15.885 -6.061 147.696 1.00 66.83 344 SER C O 1
ATOM 7848 N N . GLY C 1 345 ? 15.254 -7.276 149.477 1.00 66.12 345 GLY C N 1
ATOM 7849 C CA . GLY C 1 345 ? 16.054 -8.418 149.017 1.00 67.06 345 GLY C CA 1
ATOM 7850 C C . GLY C 1 345 ? 15.392 -9.795 149.226 1.00 67.29 345 GLY C C 1
ATOM 7851 O O . GLY C 1 345 ? 15.889 -10.808 148.748 1.00 67.71 345 GLY C O 1
ATOM 7852 N N . MET D 1 1 ? 9.886 -36.328 36.847 1.00 51.33 1 MET D N 1
ATOM 7853 C CA . MET D 1 1 ? 10.404 -35.589 38.040 1.00 50.66 1 MET D CA 1
ATOM 7854 C C . MET D 1 1 ? 11.010 -34.247 37.658 1.00 48.07 1 MET D C 1
ATOM 7855 O O . MET D 1 1 ? 12.200 -34.154 37.357 1.00 49.16 1 MET D O 1
ATOM 7860 N N . ASN D 1 2 ? 10.178 -33.210 37.652 1.00 45.09 2 ASN D N 1
ATOM 7861 C CA . ASN D 1 2 ? 10.639 -31.861 37.346 1.00 40.73 2 ASN D CA 1
ATOM 7862 C C . ASN D 1 2 ? 10.357 -31.002 38.581 1.00 37.87 2 ASN D C 1
ATOM 7863 O O . ASN D 1 2 ? 9.204 -30.785 38.944 1.00 35.81 2 ASN D O 1
ATOM 7868 N N . ILE D 1 3 ? 11.418 -30.514 39.217 1.00 36.73 3 ILE D N 1
ATOM 7869 C CA . ILE D 1 3 ? 11.298 -29.721 40.434 1.00 34.81 3 ILE D CA 1
ATOM 7870 C C . ILE D 1 3 ? 10.329 -28.546 40.353 1.00 34.06 3 ILE D C 1
ATOM 7871 O O . ILE D 1 3 ? 9.590 -28.295 41.300 1.00 32.58 3 ILE D O 1
ATOM 7876 N N . ASN D 1 4 ? 10.327 -27.826 39.233 1.00 31.88 4 ASN D N 1
ATOM 7877 C CA . ASN D 1 4 ? 9.427 -26.689 39.083 1.00 32.06 4 ASN D CA 1
ATOM 7878 C C . ASN D 1 4 ? 7.968 -27.150 39.067 1.00 30.30 4 ASN D C 1
ATOM 7879 O O . ASN D 1 4 ? 7.107 -26.506 39.660 1.00 29.45 4 ASN D O 1
ATOM 7884 N N . GLU D 1 5 ? 7.689 -28.262 38.394 1.00 29.04 5 GLU D N 1
ATOM 7885 C CA . GLU D 1 5 ? 6.326 -28.805 38.347 1.00 29.28 5 GLU D CA 1
ATOM 7886 C C . GLU D 1 5 ? 5.897 -29.211 39.762 1.00 27.51 5 GLU D C 1
ATOM 7887 O O . GLU D 1 5 ? 4.769 -28.954 40.182 1.00 26.22 5 GLU D O 1
ATOM 7893 N N . ILE D 1 6 ? 6.803 -29.854 40.490 1.00 26.29 6 ILE D N 1
ATOM 7894 C CA . ILE D 1 6 ? 6.508 -30.273 41.855 1.00 26.17 6 ILE D CA 1
ATOM 7895 C C . ILE D 1 6 ? 6.186 -29.053 42.730 1.00 25.48 6 ILE D C 1
ATOM 7896 O O . ILE D 1 6 ? 5.180 -29.039 43.447 1.00 24.26 6 ILE D O 1
ATOM 7901 N N . LEU D 1 7 ? 7.025 -28.021 42.662 1.00 26.30 7 LEU D N 1
ATOM 7902 C CA . LEU D 1 7 ? 6.792 -26.824 43.467 1.00 26.57 7 LEU D CA 1
ATOM 7903 C C . LEU D 1 7 ? 5.435 -26.206 43.172 1.00 27.50 7 LEU D C 1
ATOM 7904 O O . LEU D 1 7 ? 4.734 -25.795 44.089 1.00 26.87 7 LEU D O 1
ATOM 7909 N N . LYS D 1 8 ? 5.065 -26.143 41.894 1.00 27.62 8 LYS D N 1
ATOM 7910 C CA . LYS D 1 8 ? 3.779 -25.571 41.504 1.00 28.47 8 LYS D CA 1
ATOM 7911 C C . LYS D 1 8 ? 2.649 -26.371 42.136 1.00 28.08 8 LYS D C 1
ATOM 7912 O O . LYS D 1 8 ? 1.701 -25.813 42.686 1.00 28.36 8 LYS D O 1
ATOM 7918 N N . LYS D 1 9 ? 2.764 -27.689 42.046 1.00 28.34 9 LYS D N 1
ATOM 7919 C CA . LYS D 1 9 ? 1.780 -28.605 42.613 1.00 29.45 9 LYS D CA 1
ATOM 7920 C C . LYS D 1 9 ? 1.618 -28.366 44.121 1.00 28.98 9 LYS D C 1
ATOM 7921 O O . LYS D 1 9 ? 0.498 -28.298 44.645 1.00 27.70 9 LYS D O 1
ATOM 7927 N N . LEU D 1 10 ? 2.746 -28.231 44.810 1.00 27.95 10 LEU D N 1
ATOM 7928 C CA . LEU D 1 10 ? 2.731 -28.009 46.247 1.00 27.35 10 LEU D CA 1
ATOM 7929 C C . LEU D 1 10 ? 2.145 -26.648 46.581 1.00 27.33 10 LEU D C 1
ATOM 7930 O O . LEU D 1 10 ? 1.358 -26.532 47.514 1.00 28.56 10 LEU D O 1
ATOM 7935 N N . ILE D 1 11 ? 2.518 -25.622 45.820 1.00 28.02 11 ILE D N 1
ATOM 7936 C CA . ILE D 1 11 ? 1.992 -24.279 46.048 1.00 28.62 11 ILE D CA 1
ATOM 7937 C C . ILE D 1 11 ? 0.468 -24.344 45.927 1.00 28.99 11 ILE D C 1
ATOM 7938 O O . ILE D 1 11 ? -0.257 -23.640 46.632 1.00 26.46 11 ILE D O 1
ATOM 7943 N N . ASN D 1 12 ? -0.011 -25.211 45.039 1.00 27.63 12 ASN D N 1
ATOM 7944 C CA . ASN D 1 12 ? -1.446 -25.375 44.833 1.00 28.37 12 ASN D CA 1
ATOM 7945 C C . ASN D 1 12 ? -2.067 -26.320 45.852 1.00 27.90 12 ASN D C 1
ATOM 7946 O O . ASN D 1 12 ? -3.228 -26.710 45.732 1.00 26.42 12 ASN D O 1
ATOM 7951 N N . LYS D 1 13 ? -1.274 -26.690 46.851 1.00 27.50 13 LYS D N 1
ATOM 7952 C CA . LYS D 1 13 ? -1.714 -27.573 47.914 1.00 28.01 13 LYS D CA 1
ATOM 7953 C C . LYS D 1 13 ? -2.191 -28.940 47.460 1.00 27.46 13 LYS D C 1
ATOM 7954 O O . LYS D 1 13 ? -3.111 -29.500 48.041 1.00 27.79 13 LYS D O 1
ATOM 7960 N N . SER D 1 14 ? -1.558 -29.479 46.423 1.00 27.71 14 SER D N 1
ATOM 7961 C CA . SER D 1 14 ? -1.899 -30.809 45.934 1.00 28.83 14 SER D CA 1
ATOM 7962 C C . SER D 1 14 ? -0.910 -31.777 46.560 1.00 29.66 14 SER D C 1
ATOM 7963 O O . SER D 1 14 ? 0.292 -31.502 46.572 1.00 30.34 14 SER D O 1
ATOM 7966 N N . ASP D 1 15 ? -1.391 -32.906 47.075 1.00 31.06 15 ASP D N 1
ATOM 7967 C CA . ASP D 1 15 ? -0.485 -33.890 47.662 1.00 30.23 15 ASP D CA 1
ATOM 7968 C C . ASP D 1 15 ? 0.271 -34.598 46.546 1.00 30.50 15 ASP D C 1
ATOM 7969 O O . ASP D 1 15 ? -0.219 -34.706 45.416 1.00 29.44 15 ASP D O 1
ATOM 7974 N N . LEU D 1 16 ? 1.468 -35.076 46.862 1.00 29.73 16 LEU D N 1
ATOM 7975 C CA . LEU D 1 16 ? 2.269 -35.784 45.883 1.00 30.14 16 LEU D CA 1
ATOM 7976 C C . LEU D 1 16 ? 1.961 -37.274 45.970 1.00 31.57 16 LEU D C 1
ATOM 7977 O O . LEU D 1 16 ? 1.457 -37.755 46.986 1.00 31.51 16 LEU D O 1
ATOM 7982 N N . GLU D 1 17 ? 2.251 -37.993 44.889 1.00 33.31 17 GLU D N 1
ATOM 7983 C CA . GLU D 1 17 ? 2.079 -39.441 44.852 1.00 35.32 17 GLU D CA 1
ATOM 7984 C C . GLU D 1 17 ? 3.339 -39.976 45.542 1.00 33.83 17 GLU D C 1
ATOM 7985 O O . GLU D 1 17 ? 4.320 -39.240 45.680 1.00 34.00 17 GLU D O 1
ATOM 7991 N N . ILE D 1 18 ? 3.329 -41.241 45.958 1.00 31.95 18 ILE D N 1
ATOM 7992 C CA . ILE D 1 18 ? 4.494 -41.819 46.626 1.00 31.52 18 ILE D CA 1
ATOM 7993 C C . ILE D 1 18 ? 5.751 -41.828 45.752 1.00 31.42 18 ILE D C 1
ATOM 7994 O O . ILE D 1 18 ? 6.815 -41.402 46.197 1.00 30.92 18 ILE D O 1
ATOM 7999 N N . ASN D 1 19 ? 5.633 -42.300 44.513 1.00 31.88 19 ASN D N 1
ATOM 8000 C CA . ASN D 1 19 ? 6.791 -42.366 43.614 1.00 33.74 19 ASN D CA 1
ATOM 8001 C C . ASN D 1 19 ? 7.319 -40.968 43.350 1.00 32.04 19 ASN D C 1
ATOM 8002 O O . ASN D 1 19 ? 8.521 -40.729 43.245 1.00 29.81 19 ASN D O 1
ATOM 8007 N N . GLU D 1 20 ? 6.375 -40.052 43.235 1.00 31.77 20 GLU D N 1
ATOM 8008 C CA . GLU D 1 20 ? 6.629 -38.651 42.995 1.00 29.61 20 GLU D CA 1
ATOM 8009 C C . GLU D 1 20 ? 7.454 -38.108 44.180 1.00 29.37 20 GLU D C 1
ATOM 8010 O O . GLU D 1 20 ? 8.497 -37.471 44.001 1.00 25.49 20 GLU D O 1
ATOM 8016 N N . ALA D 1 21 ? 6.979 -38.386 45.389 1.00 27.14 21 ALA D N 1
ATOM 8017 C CA . ALA D 1 21 ? 7.644 -37.939 46.610 1.00 26.96 21 ALA D CA 1
ATOM 8018 C C . ALA D 1 21 ? 9.024 -38.587 46.781 1.00 26.76 21 ALA D C 1
ATOM 8019 O O . ALA D 1 21 ? 9.978 -37.922 47.194 1.00 24.83 21 ALA D O 1
ATOM 8021 N N . GLU D 1 22 ? 9.121 -39.878 46.462 1.00 27.75 22 GLU D N 1
ATOM 8022 C CA . GLU D 1 22 ? 10.381 -40.615 46.570 1.00 28.94 22 GLU D CA 1
ATOM 8023 C C . GLU D 1 22 ? 11.445 -40.004 45.672 1.00 28.13 22 GLU D C 1
ATOM 8024 O O . GLU D 1 22 ? 12.576 -39.771 46.094 1.00 26.78 22 GLU D O 1
ATOM 8030 N N . GLU D 1 23 ? 11.074 -39.771 44.419 1.00 27.22 23 GLU D N 1
ATOM 8031 C CA . GLU D 1 23 ? 11.985 -39.188 43.447 1.00 27.82 23 GLU D CA 1
ATOM 8032 C C . GLU D 1 23 ? 12.396 -37.793 43.880 1.00 27.24 23 GLU D C 1
ATOM 8033 O O . GLU D 1 23 ? 13.544 -37.404 43.715 1.00 25.22 23 GLU D O 1
ATOM 8039 N N . LEU D 1 24 ? 11.445 -37.037 44.418 1.00 26.89 24 LEU D N 1
ATOM 8040 C CA . LEU D 1 24 ? 11.725 -35.684 44.886 1.00 25.67 24 LEU D CA 1
ATOM 8041 C C . LEU D 1 24 ? 12.783 -35.727 45.992 1.00 24.65 24 LEU D C 1
ATOM 8042 O O . LEU D 1 24 ? 13.802 -35.049 45.915 1.00 21.81 24 LEU D O 1
ATOM 8047 N N . ALA D 1 25 ? 12.527 -36.533 47.018 1.00 24.99 25 ALA D N 1
ATOM 8048 C CA . ALA D 1 25 ? 13.454 -36.661 48.136 1.00 25.05 25 ALA D CA 1
ATOM 8049 C C . ALA D 1 25 ? 14.837 -37.122 47.664 1.00 25.49 25 ALA D C 1
ATOM 8050 O O . ALA D 1 25 ? 15.849 -36.559 48.075 1.00 26.59 25 ALA D O 1
ATOM 8052 N N . LYS D 1 26 ? 14.883 -38.124 46.787 1.00 26.58 26 LYS D N 1
ATOM 8053 C CA . LYS D 1 26 ? 16.165 -38.613 46.274 1.00 28.39 26 LYS D CA 1
ATOM 8054 C C . LYS D 1 26 ? 16.982 -37.474 45.683 1.00 27.19 26 LYS D C 1
ATOM 8055 O O . LYS D 1 26 ? 18.149 -37.287 46.038 1.00 29.14 26 LYS D O 1
ATOM 8061 N N . ALA D 1 27 ? 16.367 -36.711 44.782 1.00 25.99 27 ALA D N 1
ATOM 8062 C CA . ALA D 1 27 ? 17.052 -35.591 44.148 1.00 23.79 27 ALA D CA 1
ATOM 8063 C C . ALA D 1 27 ? 17.549 -34.624 45.212 1.00 23.16 27 ALA D C 1
ATOM 8064 O O . ALA D 1 27 ? 18.698 -34.185 45.188 1.00 23.50 27 ALA D O 1
ATOM 8066 N N . ILE D 1 28 ? 16.681 -34.297 46.159 1.00 23.00 28 ILE D N 1
ATOM 8067 C CA . ILE D 1 28 ? 17.056 -33.381 47.221 1.00 22.36 28 ILE D CA 1
ATOM 8068 C C . ILE D 1 28 ? 18.230 -33.914 48.033 1.00 23.06 28 ILE D C 1
ATOM 8069 O O . ILE D 1 28 ? 19.245 -33.240 48.196 1.00 24.81 28 ILE D O 1
ATOM 8074 N N . ILE D 1 29 ? 18.094 -35.131 48.542 1.00 24.91 29 ILE D N 1
ATOM 8075 C CA . ILE D 1 29 ? 19.154 -35.716 49.356 1.00 27.58 29 ILE D CA 1
ATOM 8076 C C . ILE D 1 29 ? 20.473 -35.895 48.605 1.00 27.64 29 ILE D C 1
ATOM 8077 O O . ILE D 1 29 ? 21.545 -35.755 49.190 1.00 28.07 29 ILE D O 1
ATOM 8082 N N . ARG D 1 30 ? 20.394 -36.195 47.310 1.00 27.32 30 ARG D N 1
ATOM 8083 C CA . ARG D 1 30 ? 21.594 -36.373 46.504 1.00 26.73 30 ARG D CA 1
ATOM 8084 C C . ARG D 1 30 ? 22.225 -35.024 46.163 1.00 27.38 30 ARG D C 1
ATOM 8085 O O . ARG D 1 30 ? 23.307 -34.971 45.593 1.00 28.45 30 ARG D O 1
ATOM 8093 N N . GLY D 1 31 ? 21.545 -33.936 46.515 1.00 26.84 31 GLY D N 1
ATOM 8094 C CA . GLY D 1 31 ? 22.079 -32.609 46.243 1.00 26.17 31 GLY D CA 1
ATOM 8095 C C . GLY D 1 31 ? 21.951 -32.159 44.797 1.00 25.32 31 GLY D C 1
ATOM 8096 O O . GLY D 1 31 ? 22.753 -31.363 44.306 1.00 24.81 31 GLY D O 1
ATOM 8097 N N . GLU D 1 32 ? 20.928 -32.652 44.113 1.00 24.34 32 GLU D N 1
ATOM 8098 C CA . GLU D 1 32 ? 20.716 -32.297 42.721 1.00 26.78 32 GLU D CA 1
ATOM 8099 C C . GLU D 1 32 ? 19.808 -31.083 42.548 1.00 26.60 32 GLU D C 1
ATOM 8100 O O . GLU D 1 32 ? 19.619 -30.604 41.428 1.00 26.07 32 GLU D O 1
ATOM 8106 N N . VAL D 1 33 ? 19.265 -30.577 43.656 1.00 24.85 33 VAL D N 1
ATOM 8107 C CA . VAL D 1 33 ? 18.347 -29.440 43.603 1.00 23.99 33 VAL D CA 1
ATOM 8108 C C . VAL D 1 33 ? 18.920 -28.159 44.198 1.00 24.49 33 VAL D C 1
ATOM 8109 O O . VAL D 1 33 ? 19.463 -28.172 45.303 1.00 26.69 33 VAL D O 1
ATOM 8113 N N . PRO D 1 34 ? 18.791 -27.027 43.476 1.00 22.92 34 PRO D N 1
ATOM 8114 C CA . PRO D 1 34 ? 19.300 -25.732 43.954 1.00 22.31 34 PRO D CA 1
ATOM 8115 C C . PRO D 1 34 ? 18.775 -25.474 45.378 1.00 22.11 34 PRO D C 1
ATOM 8116 O O . PRO D 1 34 ? 17.617 -25.755 45.658 1.00 20.43 34 PRO D O 1
ATOM 8120 N N . GLU D 1 35 ? 19.613 -24.938 46.262 1.00 22.56 35 GLU D N 1
ATOM 8121 C CA . GLU D 1 35 ? 19.184 -24.685 47.636 1.00 25.45 35 GLU D CA 1
ATOM 8122 C C . GLU D 1 35 ? 17.924 -23.846 47.698 1.00 25.25 35 GLU D C 1
ATOM 8123 O O . GLU D 1 35 ? 17.075 -24.058 48.559 1.00 25.83 35 GLU D O 1
ATOM 8129 N N . ILE D 1 36 ? 17.798 -22.903 46.772 1.00 24.92 36 ILE D N 1
ATOM 8130 C CA . ILE D 1 36 ? 16.622 -22.049 46.730 1.00 23.31 36 ILE D CA 1
ATOM 8131 C C . ILE D 1 36 ? 15.342 -22.864 46.577 1.00 22.75 36 ILE D C 1
ATOM 8132 O O . ILE D 1 36 ? 14.337 -22.579 47.227 1.00 20.64 36 ILE D O 1
ATOM 8137 N N . LEU D 1 37 ? 15.383 -23.884 45.721 1.00 22.75 37 LEU D N 1
ATOM 8138 C CA . LEU D 1 37 ? 14.209 -24.718 45.491 1.00 21.12 37 LEU D CA 1
ATOM 8139 C C . LEU D 1 37 ? 13.982 -25.711 46.624 1.00 19.96 37 LEU D C 1
ATOM 8140 O O . LEU D 1 37 ? 12.837 -26.022 46.937 1.00 18.89 37 LEU D O 1
ATOM 8145 N N . VAL D 1 38 ? 15.058 -26.204 47.237 1.00 19.27 38 VAL D N 1
ATOM 8146 C CA . VAL D 1 38 ? 14.906 -27.141 48.352 1.00 21.42 38 VAL D CA 1
ATOM 8147 C C . VAL D 1 38 ? 14.161 -26.410 49.470 1.00 22.09 38 VAL D C 1
ATOM 8148 O O . VAL D 1 38 ? 13.229 -26.945 50.078 1.00 23.45 38 VAL D O 1
ATOM 8152 N N . SER D 1 39 ? 14.575 -25.176 49.725 1.00 22.88 39 SER D N 1
ATOM 8153 C CA . SER D 1 39 ? 13.949 -24.357 50.759 1.00 24.85 39 SER D CA 1
ATOM 8154 C C . SER D 1 39 ? 12.464 -24.143 50.461 1.00 25.25 39 SER D C 1
ATOM 8155 O O . SER D 1 39 ? 11.610 -24.302 51.339 1.00 23.77 39 SER D O 1
ATOM 8158 N N . ALA D 1 40 ? 12.161 -23.793 49.213 1.00 24.17 40 ALA D N 1
ATOM 8159 C CA . ALA D 1 40 ? 10.784 -23.549 48.814 1.00 23.06 40 ALA D CA 1
ATOM 8160 C C . ALA D 1 40 ? 9.913 -24.793 48.983 1.00 22.14 40 ALA D C 1
ATOM 8161 O O . ALA D 1 40 ? 8.791 -24.705 49.483 1.00 21.47 40 ALA D O 1
ATOM 8163 N N . ILE D 1 41 ? 10.435 -25.941 48.556 1.00 23.07 41 ILE D N 1
ATOM 8164 C CA . ILE D 1 41 ? 9.710 -27.202 48.644 1.00 23.94 41 ILE D CA 1
ATOM 8165 C C . ILE D 1 41 ? 9.437 -27.626 50.090 1.00 22.84 41 ILE D C 1
ATOM 8166 O O . ILE D 1 41 ? 8.332 -28.067 50.404 1.00 23.75 41 ILE D O 1
ATOM 8171 N N . LEU D 1 42 ? 10.432 -27.490 50.962 1.00 21.35 42 LEU D N 1
ATOM 8172 C CA . LEU D 1 42 ? 10.270 -27.856 52.373 1.00 22.22 42 LEU D CA 1
ATOM 8173 C C . LEU D 1 42 ? 9.242 -26.947 53.054 1.00 21.98 42 LEU D C 1
ATOM 8174 O O . LEU D 1 42 ? 8.432 -27.410 53.855 1.00 21.85 42 LEU D O 1
ATOM 8179 N N . VAL D 1 43 ? 9.272 -25.656 52.724 1.00 20.39 43 VAL D N 1
ATOM 8180 C CA . VAL D 1 43 ? 8.333 -24.698 53.300 1.00 21.54 43 VAL D CA 1
ATOM 8181 C C . VAL D 1 43 ? 6.933 -25.004 52.779 1.00 22.86 43 VAL D C 1
ATOM 8182 O O . VAL D 1 43 ? 5.966 -25.048 53.548 1.00 22.47 43 VAL D O 1
ATOM 8186 N N . ALA D 1 44 ? 6.842 -25.248 51.471 1.00 22.89 44 ALA D N 1
ATOM 8187 C CA . ALA D 1 44 ? 5.571 -25.557 50.820 1.00 21.67 44 ALA D CA 1
ATOM 8188 C C . ALA D 1 44 ? 4.940 -26.824 51.404 1.00 22.26 44 ALA D C 1
ATOM 8189 O O . ALA D 1 44 ? 3.736 -26.854 51.672 1.00 20.70 44 ALA D O 1
ATOM 8191 N N . LEU D 1 45 ? 5.754 -27.864 51.593 1.00 22.95 45 LEU D N 1
ATOM 8192 C CA . LEU D 1 45 ? 5.278 -29.132 52.162 1.00 24.80 45 LEU D CA 1
ATOM 8193 C C . LEU D 1 45 ? 4.675 -28.889 53.544 1.00 24.81 45 LEU D C 1
ATOM 8194 O O . LEU D 1 45 ? 3.554 -29.308 53.844 1.00 23.31 45 LEU D O 1
ATOM 8199 N N . ARG D 1 46 ? 5.432 -28.214 54.396 1.00 25.21 46 ARG D N 1
ATOM 8200 C CA . ARG D 1 46 ? 4.951 -27.952 55.737 1.00 25.31 46 ARG D CA 1
ATOM 8201 C C . ARG D 1 46 ? 3.651 -27.151 55.777 1.00 25.55 46 ARG D C 1
ATOM 8202 O O . ARG D 1 46 ? 2.725 -27.493 56.515 1.00 25.58 46 ARG D O 1
ATOM 8210 N N . MET D 1 47 ? 3.570 -26.094 54.979 1.00 25.55 47 MET D N 1
ATOM 8211 C CA . MET D 1 47 ? 2.368 -25.273 54.981 1.00 27.11 47 MET D CA 1
ATOM 8212 C C . MET D 1 47 ? 1.169 -25.957 54.360 1.00 27.92 47 MET D C 1
ATOM 8213 O O . MET D 1 47 ? 0.035 -25.701 54.753 1.00 27.08 47 MET D O 1
ATOM 8218 N N . LYS D 1 48 ? 1.415 -26.832 53.393 1.00 27.70 48 LYS D N 1
ATOM 8219 C CA . LYS D 1 48 ? 0.327 -27.583 52.788 1.00 27.10 48 LYS D CA 1
ATOM 8220 C C . LYS D 1 48 ? -0.126 -28.596 53.842 1.00 27.07 48 LYS D C 1
ATOM 8221 O O . LYS D 1 48 ? -1.323 -28.841 54.021 1.00 25.27 48 LYS D O 1
ATOM 8227 N N . GLY D 1 49 ? 0.859 -29.153 54.545 1.00 26.47 49 GLY D N 1
ATOM 8228 C CA . GLY D 1 49 ? 0.616 -30.174 55.548 1.00 26.84 49 GLY D CA 1
ATOM 8229 C C . GLY D 1 49 ? 1.070 -31.448 54.866 1.00 28.14 49 GLY D C 1
ATOM 8230 O O . GLY D 1 49 ? 0.456 -31.857 53.880 1.00 29.95 49 GLY D O 1
ATOM 8231 N N . GLU D 1 50 ? 2.143 -32.078 55.337 1.00 28.49 50 GLU D N 1
ATOM 8232 C CA . GLU D 1 50 ? 2.598 -33.282 54.652 1.00 27.42 50 GLU D CA 1
ATOM 8233 C C . GLU D 1 50 ? 1.598 -34.428 54.765 1.00 26.83 50 GLU D C 1
ATOM 8234 O O . GLU D 1 50 ? 0.889 -34.564 55.767 1.00 26.07 50 GLU D O 1
ATOM 8240 N N . SER D 1 51 ? 1.535 -35.233 53.708 1.00 24.06 51 SER D N 1
ATOM 8241 C CA . SER D 1 51 ? 0.619 -36.359 53.641 1.00 24.53 51 SER D CA 1
ATOM 8242 C C . SER D 1 51 ? 1.306 -37.694 53.898 1.00 24.80 51 SER D C 1
ATOM 8243 O O . SER D 1 51 ? 2.535 -37.793 53.922 1.00 26.18 51 SER D O 1
ATOM 8246 N N . LYS D 1 52 ? 0.499 -38.729 54.079 1.00 24.72 52 LYS D N 1
ATOM 8247 C CA . LYS D 1 52 ? 1.029 -40.060 54.318 1.00 26.33 52 LYS D CA 1
ATOM 8248 C C . LYS D 1 52 ? 1.952 -40.490 53.180 1.00 26.87 52 LYS D C 1
ATOM 8249 O O . LYS D 1 52 ? 3.046 -41.004 53.414 1.00 24.93 52 LYS D O 1
ATOM 8255 N N . ASN D 1 53 ? 1.503 -40.295 51.945 1.00 26.12 53 ASN D N 1
ATOM 8256 C CA . ASN D 1 53 ? 2.313 -40.691 50.798 1.00 28.10 53 ASN D CA 1
ATOM 8257 C C . ASN D 1 53 ? 3.643 -39.945 50.720 1.00 25.86 53 ASN D C 1
ATOM 8258 O O . ASN D 1 53 ? 4.647 -40.496 50.269 1.00 25.23 53 ASN D O 1
ATOM 8263 N N . GLU D 1 54 ? 3.660 -38.700 51.174 1.00 25.38 54 GLU D N 1
ATOM 8264 C CA . GLU D 1 54 ? 4.891 -37.921 51.150 1.00 23.88 54 GLU D CA 1
ATOM 8265 C C . GLU D 1 54 ? 5.870 -38.435 52.219 1.00 22.87 54 GLU D C 1
ATOM 8266 O O . GLU D 1 54 ? 7.052 -38.638 51.937 1.00 21.89 54 GLU D O 1
ATOM 8272 N N . ILE D 1 55 ? 5.373 -38.673 53.430 1.00 22.08 55 ILE D N 1
ATOM 8273 C CA . ILE D 1 55 ? 6.219 -39.194 54.508 1.00 21.67 55 ILE D CA 1
ATOM 8274 C C . ILE D 1 55 ? 6.800 -40.540 54.064 1.00 22.50 55 ILE D C 1
ATOM 8275 O O . ILE D 1 55 ? 7.996 -40.808 54.223 1.00 21.62 55 ILE D O 1
ATOM 8280 N N . VAL D 1 56 ? 5.946 -41.381 53.488 1.00 24.15 56 VAL D N 1
ATOM 8281 C CA . VAL D 1 56 ? 6.374 -42.695 53.028 1.00 25.27 56 VAL D CA 1
ATOM 8282 C C . VAL D 1 56 ? 7.420 -42.583 51.921 1.00 25.96 56 VAL D C 1
ATOM 8283 O O . VAL D 1 56 ? 8.435 -43.279 51.942 1.00 28.52 56 VAL D O 1
ATOM 8287 N N . GLY D 1 57 ? 7.174 -41.700 50.960 1.00 25.68 57 GLY D N 1
ATOM 8288 C CA . GLY D 1 57 ? 8.119 -41.519 49.874 1.00 22.61 57 GLY D CA 1
ATOM 8289 C C . GLY D 1 57 ? 9.459 -41.019 50.370 1.00 22.31 57 GLY D C 1
ATOM 8290 O O . GLY D 1 57 ? 10.497 -41.557 49.999 1.00 22.90 57 GLY D O 1
ATOM 8291 N N . PHE D 1 58 ? 9.451 -39.988 51.208 1.00 21.54 58 PHE D N 1
ATOM 8292 C CA . PHE D 1 58 ? 10.705 -39.458 51.732 1.00 23.32 58 PHE D CA 1
ATOM 8293 C C . PHE D 1 58 ? 11.432 -40.497 52.586 1.00 24.13 58 PHE D C 1
ATOM 8294 O O . PHE D 1 58 ? 12.653 -40.632 52.505 1.00 26.22 58 PHE D O 1
ATOM 8302 N N . ALA D 1 59 ? 10.683 -41.227 53.404 1.00 24.34 59 ALA D N 1
ATOM 8303 C CA . ALA D 1 59 ? 11.282 -42.241 54.270 1.00 24.02 59 ALA D CA 1
ATOM 8304 C C . ALA D 1 59 ? 12.005 -43.287 53.455 1.00 25.01 59 ALA D C 1
ATOM 8305 O O . ALA D 1 59 ? 13.129 -43.669 53.776 1.00 24.36 59 ALA D O 1
ATOM 8307 N N . ARG D 1 60 ? 11.367 -43.752 52.387 1.00 26.25 60 ARG D N 1
ATOM 8308 C CA . ARG D 1 60 ? 11.995 -44.763 51.553 1.00 27.01 60 ARG D CA 1
ATOM 8309 C C . ARG D 1 60 ? 13.239 -44.227 50.851 1.00 25.79 60 ARG D C 1
ATOM 8310 O O . ARG D 1 60 ? 14.235 -44.943 50.712 1.00 24.33 60 ARG D O 1
ATOM 8318 N N . ALA D 1 61 ? 13.184 -42.972 50.409 1.00 25.52 61 ALA D N 1
ATOM 8319 C CA . ALA D 1 61 ? 14.334 -42.373 49.737 1.00 25.03 61 ALA D CA 1
ATOM 8320 C C . ALA D 1 61 ? 15.546 -42.342 50.684 1.00 25.62 61 ALA D C 1
ATOM 8321 O O . ALA D 1 61 ? 16.662 -42.675 50.281 1.00 23.81 61 ALA D O 1
ATOM 8323 N N . MET D 1 62 ? 15.326 -41.946 51.940 1.00 24.19 62 MET D N 1
ATOM 8324 C CA . MET D 1 62 ? 16.421 -41.894 52.903 1.00 24.69 62 MET D CA 1
ATOM 8325 C C . MET D 1 62 ? 16.983 -43.284 53.187 1.00 23.91 62 MET D C 1
ATOM 8326 O O . MET D 1 62 ? 18.195 -43.484 53.175 1.00 24.27 62 MET D O 1
ATOM 8331 N N . ARG D 1 63 ? 16.101 -44.242 53.444 1.00 24.36 63 ARG D N 1
ATOM 8332 C CA . ARG D 1 63 ? 16.529 -45.608 53.725 1.00 23.33 63 ARG D CA 1
ATOM 8333 C C . ARG D 1 63 ? 17.358 -46.151 52.566 1.00 23.52 63 ARG D C 1
ATOM 8334 O O . ARG D 1 63 ? 18.396 -46.771 52.773 1.00 21.37 63 ARG D O 1
ATOM 8342 N N . GLU D 1 64 ? 16.910 -45.894 51.341 1.00 23.66 64 GLU D N 1
ATOM 8343 C CA . GLU D 1 64 ? 17.619 -46.387 50.169 1.00 27.33 64 GLU D CA 1
ATOM 8344 C C . GLU D 1 64 ? 19.054 -45.869 50.071 1.00 27.32 64 GLU D C 1
ATOM 8345 O O . GLU D 1 64 ? 19.937 -46.571 49.576 1.00 28.10 64 GLU D O 1
ATOM 8351 N N . LEU D 1 65 ? 19.282 -44.649 50.553 1.00 27.85 65 LEU D N 1
ATOM 8352 C CA . LEU D 1 65 ? 20.603 -44.018 50.510 1.00 26.85 65 LEU D CA 1
ATOM 8353 C C . LEU D 1 65 ? 21.414 -44.181 51.799 1.00 27.23 65 LEU D C 1
ATOM 8354 O O . LEU D 1 65 ? 22.573 -43.769 51.864 1.00 25.67 65 LEU D O 1
ATOM 8359 N N . ALA D 1 66 ? 20.809 -44.771 52.823 1.00 24.48 66 ALA D N 1
ATOM 8360 C CA . ALA D 1 66 ? 21.501 -44.948 54.088 1.00 22.98 66 ALA D CA 1
ATOM 8361 C C . ALA D 1 66 ? 22.518 -46.084 54.079 1.00 24.38 66 ALA D C 1
ATOM 8362 O O . ALA D 1 66 ? 22.471 -46.979 53.234 1.00 22.47 66 ALA D O 1
ATOM 8364 N N . ILE D 1 67 ? 23.453 -46.004 55.020 1.00 25.27 67 ILE D N 1
ATOM 8365 C CA . ILE D 1 67 ? 24.452 -47.041 55.226 1.00 30.26 67 ILE D CA 1
ATOM 8366 C C . ILE D 1 67 ? 23.655 -47.996 56.114 1.00 31.88 67 ILE D C 1
ATOM 8367 O O . ILE D 1 67 ? 22.990 -47.551 57.047 1.00 31.31 67 ILE D O 1
ATOM 8372 N N . LYS D 1 68 ? 23.706 -49.289 55.832 1.00 32.63 68 LYS D N 1
ATOM 8373 C CA . LYS D 1 68 ? 22.931 -50.241 56.612 1.00 34.95 68 LYS D CA 1
ATOM 8374 C C . LYS D 1 68 ? 23.696 -51.369 57.295 1.00 36.85 68 LYS D C 1
ATOM 8375 O O . LYS D 1 68 ? 24.741 -51.807 56.819 1.00 37.74 68 LYS D O 1
ATOM 8381 N N . ILE D 1 69 ? 23.166 -51.816 58.431 1.00 36.86 69 ILE D N 1
ATOM 8382 C CA . ILE D 1 69 ? 23.723 -52.952 59.156 1.00 37.96 69 ILE D CA 1
ATOM 8383 C C . ILE D 1 69 ? 22.494 -53.816 59.394 1.00 38.12 69 ILE D C 1
ATOM 8384 O O . ILE D 1 69 ? 21.383 -53.296 59.471 1.00 37.63 69 ILE D O 1
ATOM 8389 N N . ASP D 1 70 ? 22.678 -55.124 59.503 1.00 40.31 70 ASP D N 1
ATOM 8390 C CA . ASP D 1 70 ? 21.540 -56.020 59.667 1.00 42.32 70 ASP D CA 1
ATOM 8391 C C . ASP D 1 70 ? 21.192 -56.449 61.090 1.00 42.04 70 ASP D C 1
ATOM 8392 O O . ASP D 1 70 ? 21.908 -57.244 61.697 1.00 43.30 70 ASP D O 1
ATOM 8397 N N . VAL D 1 71 ? 20.094 -55.911 61.617 1.00 40.01 71 VAL D N 1
ATOM 8398 C CA . VAL D 1 71 ? 19.623 -56.267 62.958 1.00 39.50 71 VAL D CA 1
ATOM 8399 C C . VAL D 1 71 ? 18.120 -55.960 63.070 1.00 40.10 71 VAL D C 1
ATOM 8400 O O . VAL D 1 71 ? 17.705 -55.129 63.882 1.00 39.73 71 VAL D O 1
ATOM 8404 N N . PRO D 1 72 ? 17.284 -56.629 62.253 1.00 39.70 72 PRO D N 1
ATOM 8405 C CA . PRO D 1 72 ? 15.831 -56.411 62.274 1.00 39.29 72 PRO D CA 1
ATOM 8406 C C . PRO D 1 72 ? 15.138 -56.788 63.582 1.00 38.35 72 PRO D C 1
ATOM 8407 O O . PRO D 1 72 ? 14.013 -56.373 63.838 1.00 37.62 72 PRO D O 1
ATOM 8411 N N . ASN D 1 73 ? 15.814 -57.580 64.403 1.00 38.99 73 ASN D N 1
ATOM 8412 C CA . ASN D 1 73 ? 15.268 -58.017 65.685 1.00 37.62 73 ASN D CA 1
ATOM 8413 C C . ASN D 1 73 ? 15.476 -56.957 66.761 1.00 35.89 73 ASN D C 1
ATOM 8414 O O . ASN D 1 73 ? 14.958 -57.074 67.871 1.00 35.39 73 ASN D O 1
ATOM 8419 N N . ALA D 1 74 ? 16.247 -55.927 66.432 1.00 33.19 74 ALA D N 1
ATOM 8420 C CA . ALA D 1 74 ? 16.522 -54.855 67.381 1.00 31.50 74 ALA D CA 1
ATOM 8421 C C . ALA D 1 74 ? 15.305 -53.961 67.588 1.00 29.55 74 ALA D C 1
ATOM 8422 O O . ALA D 1 74 ? 14.362 -53.972 66.794 1.00 29.31 74 ALA D O 1
ATOM 8424 N N . ILE D 1 75 ? 15.323 -53.203 68.677 1.00 28.70 75 ILE D N 1
ATOM 8425 C CA . ILE D 1 75 ? 14.258 -52.256 68.957 1.00 28.68 75 ILE D CA 1
ATOM 8426 C C . ILE D 1 75 ? 14.948 -50.889 69.055 1.00 28.45 75 ILE D C 1
ATOM 8427 O O . ILE D 1 75 ? 16.146 -50.814 69.356 1.00 27.32 75 ILE D O 1
ATOM 8432 N N . ASP D 1 76 ? 14.206 -49.822 68.771 1.00 28.36 76 ASP D N 1
ATOM 8433 C CA . ASP D 1 76 ? 14.735 -48.458 68.830 1.00 26.76 76 ASP D CA 1
ATOM 8434 C C . ASP D 1 76 ? 13.710 -47.641 69.602 1.00 27.24 76 ASP D C 1
ATOM 8435 O O . ASP D 1 76 ? 12.542 -48.014 69.659 1.00 24.60 76 ASP D O 1
ATOM 8440 N N . THR D 1 77 ? 14.146 -46.534 70.195 1.00 29.50 77 THR D N 1
ATOM 8441 C CA . THR D 1 77 ? 13.259 -45.665 70.964 1.00 32.09 77 THR D CA 1
ATOM 8442 C C . THR D 1 77 ? 13.310 -44.217 70.457 1.00 33.65 77 THR D C 1
ATOM 8443 O O . THR D 1 77 ? 13.099 -43.287 71.220 1.00 35.46 77 THR D O 1
ATOM 8447 N N . ALA D 1 78 ? 13.583 -44.026 69.170 1.00 38.83 78 ALA D N 1
ATOM 8448 C CA . ALA D 1 78 ? 13.653 -42.679 68.606 1.00 40.73 78 ALA D CA 1
ATOM 8449 C C . ALA D 1 78 ? 12.303 -41.971 68.617 1.00 41.57 78 ALA D C 1
ATOM 8450 O O . ALA D 1 78 ? 11.256 -42.598 68.444 1.00 44.46 78 ALA D O 1
ATOM 8452 N N . GLY D 1 79 ? 12.345 -40.657 68.801 1.00 40.57 79 GLY D N 1
ATOM 8453 C CA . GLY D 1 79 ? 11.134 -39.856 68.799 1.00 39.97 79 GLY D CA 1
ATOM 8454 C C . GLY D 1 79 ? 11.351 -38.745 67.785 1.00 39.80 79 GLY D C 1
ATOM 8455 O O . GLY D 1 79 ? 12.480 -38.527 67.360 1.00 39.08 79 GLY D O 1
ATOM 8456 N N . THR D 1 80 ? 10.297 -38.039 67.392 1.00 39.73 80 THR D N 1
ATOM 8457 C CA . THR D 1 80 ? 10.440 -36.971 66.402 1.00 38.95 80 THR D CA 1
ATOM 8458 C C . THR D 1 80 ? 11.050 -35.701 66.989 1.00 39.84 80 THR D C 1
ATOM 8459 O O . THR D 1 80 ? 11.683 -34.920 66.279 1.00 38.24 80 THR D O 1
ATOM 8463 N N . GLY D 1 81 ? 10.863 -35.502 68.289 1.00 41.58 81 GLY D N 1
ATOM 8464 C CA . GLY D 1 81 ? 11.370 -34.300 68.922 1.00 44.24 81 GLY D CA 1
ATOM 8465 C C . GLY D 1 81 ? 10.309 -33.227 68.766 1.00 46.78 81 GLY D C 1
ATOM 8466 O O . GLY D 1 81 ? 9.152 -33.545 68.498 1.00 47.25 81 GLY D O 1
ATOM 8467 N N . GLY D 1 82 ? 10.685 -31.962 68.917 1.00 48.92 82 GLY D N 1
ATOM 8468 C CA . GLY D 1 82 ? 9.708 -30.894 68.778 1.00 51.67 82 GLY D CA 1
ATOM 8469 C C . GLY D 1 82 ? 10.038 -29.684 69.630 1.00 54.53 82 GLY D C 1
ATOM 8470 O O . GLY D 1 82 ? 10.735 -29.796 70.637 1.00 54.71 82 GLY D O 1
ATOM 8471 N N . ASP D 1 83 ? 9.536 -28.520 69.231 1.00 57.72 83 ASP D N 1
ATOM 8472 C CA . ASP D 1 83 ? 9.794 -27.291 69.970 1.00 60.83 83 ASP D CA 1
ATOM 8473 C C . ASP D 1 83 ? 8.869 -27.166 71.175 1.00 61.48 83 ASP D C 1
ATOM 8474 O O . ASP D 1 83 ? 7.860 -26.462 71.127 1.00 63.07 83 ASP D O 1
ATOM 8479 N N . GLY D 1 84 ? 9.221 -27.857 72.255 1.00 60.81 84 GLY D N 1
ATOM 8480 C CA . GLY D 1 84 ? 8.413 -27.812 73.458 1.00 59.50 84 GLY D CA 1
ATOM 8481 C C . GLY D 1 84 ? 9.243 -27.810 74.728 1.00 58.85 84 GLY D C 1
ATOM 8482 O O . GLY D 1 84 ? 10.278 -27.147 74.813 1.00 59.27 84 GLY D O 1
ATOM 8483 N N . LEU D 1 85 ? 8.783 -28.567 75.717 1.00 57.54 85 LEU D N 1
ATOM 8484 C CA . LEU D 1 85 ? 9.447 -28.671 77.010 1.00 56.61 85 LEU D CA 1
ATOM 8485 C C . LEU D 1 85 ? 10.774 -29.423 76.903 1.00 55.73 85 LEU D C 1
ATOM 8486 O O . LEU D 1 85 ? 10.855 -30.450 76.232 1.00 56.77 85 LEU D O 1
ATOM 8491 N N . GLY D 1 86 ? 11.806 -28.906 77.567 1.00 54.61 86 GLY D N 1
ATOM 8492 C CA . GLY D 1 86 ? 13.116 -29.538 77.532 1.00 51.51 86 GLY D CA 1
ATOM 8493 C C . GLY D 1 86 ? 13.258 -30.616 78.590 1.00 50.34 86 GLY D C 1
ATOM 8494 O O . GLY D 1 86 ? 13.922 -30.417 79.609 1.00 50.83 86 GLY D O 1
ATOM 8495 N N . THR D 1 87 ? 12.632 -31.762 78.336 1.00 47.39 87 THR D N 1
ATOM 8496 C CA . THR D 1 87 ? 12.640 -32.904 79.247 1.00 44.53 87 THR D CA 1
ATOM 8497 C C . THR D 1 87 ? 13.920 -33.739 79.164 1.00 42.33 87 THR D C 1
ATOM 8498 O O . THR D 1 87 ? 14.619 -33.713 78.154 1.00 41.58 87 THR D O 1
ATOM 8502 N N . VAL D 1 88 ? 14.216 -34.469 80.241 1.00 39.66 88 VAL D N 1
ATOM 8503 C CA . VAL D 1 88 ? 15.388 -35.343 80.302 1.00 37.38 88 VAL D CA 1
ATOM 8504 C C . VAL D 1 88 ? 15.273 -36.409 79.208 1.00 34.48 88 VAL D C 1
ATOM 8505 O O . VAL D 1 88 ? 14.200 -36.961 78.990 1.00 32.22 88 VAL D O 1
ATOM 8509 N N . ASN D 1 89 ? 16.384 -36.693 78.536 1.00 33.57 89 ASN D N 1
ATOM 8510 C CA . ASN D 1 89 ? 16.415 -37.665 77.439 1.00 32.00 89 ASN D CA 1
ATOM 8511 C C . ASN D 1 89 ? 16.076 -39.086 77.878 1.00 30.06 89 ASN D C 1
ATOM 8512 O O . ASN D 1 89 ? 16.944 -39.954 77.935 1.00 27.88 89 ASN D O 1
ATOM 8517 N N . VAL D 1 90 ? 14.800 -39.325 78.152 1.00 29.43 90 VAL D N 1
ATOM 8518 C CA . VAL D 1 90 ? 14.345 -40.623 78.617 1.00 28.83 90 VAL D CA 1
ATOM 8519 C C . VAL D 1 90 ? 14.487 -41.769 77.607 1.00 27.88 90 VAL D C 1
ATOM 8520 O O . VAL D 1 90 ? 14.595 -42.931 78.004 1.00 26.90 90 VAL D O 1
ATOM 8524 N N . SER D 1 91 ? 14.504 -41.446 76.314 1.00 26.55 91 SER D N 1
ATOM 8525 C CA . SER D 1 91 ? 14.627 -42.473 75.286 1.00 26.66 91 SER D CA 1
ATOM 8526 C C . SER D 1 91 ? 16.021 -43.087 75.298 1.00 25.53 91 SER D C 1
ATOM 8527 O O . SER D 1 91 ? 16.203 -44.221 74.873 1.00 25.57 91 SER D O 1
ATOM 8530 N N . THR D 1 92 ? 17.004 -42.345 75.792 1.00 26.23 92 THR D N 1
ATOM 8531 C CA . THR D 1 92 ? 18.365 -42.870 75.889 1.00 26.85 92 THR D CA 1
ATOM 8532 C C . THR D 1 92 ? 18.448 -43.805 77.100 1.00 26.68 92 THR D C 1
ATOM 8533 O O . THR D 1 92 ? 19.040 -44.877 77.033 1.00 25.87 92 THR D O 1
ATOM 8537 N N . ALA D 1 93 ? 17.845 -43.386 78.209 1.00 26.52 93 ALA D N 1
ATOM 8538 C CA . ALA D 1 93 ? 17.837 -44.181 79.434 1.00 26.48 93 ALA D CA 1
ATOM 8539 C C . ALA D 1 93 ? 17.026 -45.460 79.222 1.00 26.30 93 ALA D C 1
ATOM 8540 O O . ALA D 1 93 ? 17.438 -46.548 79.624 1.00 25.85 93 ALA D O 1
ATOM 8542 N N . SER D 1 94 ? 15.866 -45.313 78.590 1.00 26.32 94 SER D N 1
ATOM 8543 C CA . SER D 1 94 ? 14.996 -46.437 78.304 1.00 25.69 94 SER D CA 1
ATOM 8544 C C . SER D 1 94 ? 15.730 -47.441 77.416 1.00 25.93 94 SER D C 1
ATOM 8545 O O . SER D 1 94 ? 15.588 -48.658 77.583 1.00 25.25 94 SER D O 1
ATOM 8548 N N . ALA D 1 95 ? 16.521 -46.928 76.477 1.00 23.94 95 ALA D N 1
ATOM 8549 C CA . ALA D 1 95 ? 17.277 -47.792 75.578 1.00 23.47 95 ALA D CA 1
ATOM 8550 C C . ALA D 1 95 ? 18.267 -48.644 76.372 1.00 23.77 95 ALA D C 1
ATOM 8551 O O . ALA D 1 95 ? 18.536 -49.796 76.013 1.00 22.45 95 ALA D O 1
ATOM 8553 N N . ILE D 1 96 ? 18.804 -48.092 77.456 1.00 22.30 96 ILE D N 1
ATOM 8554 C CA . ILE D 1 96 ? 19.749 -48.858 78.264 1.00 24.89 96 ILE D CA 1
ATOM 8555 C C . ILE D 1 96 ? 19.047 -50.040 78.939 1.00 24.15 96 ILE D C 1
ATOM 8556 O O . ILE D 1 96 ? 19.554 -51.161 78.907 1.00 25.05 96 ILE D O 1
ATOM 8561 N N . LEU D 1 97 ? 17.875 -49.805 79.525 1.00 25.68 97 LEU D N 1
ATOM 8562 C CA . LEU D 1 97 ? 17.139 -50.888 80.169 1.00 26.02 97 LEU D CA 1
ATOM 8563 C C . LEU D 1 97 ? 16.822 -51.972 79.137 1.00 27.02 97 LEU D C 1
ATOM 8564 O O . LEU D 1 97 ? 17.073 -53.163 79.369 1.00 26.52 97 LEU D O 1
ATOM 8569 N N . LEU D 1 98 ? 16.275 -51.552 77.995 1.00 24.02 98 LEU D N 1
ATOM 8570 C CA . LEU D 1 98 ? 15.902 -52.477 76.932 1.00 24.07 98 LEU D CA 1
ATOM 8571 C C . LEU D 1 98 ? 17.033 -53.393 76.489 1.00 24.06 98 LEU D C 1
ATOM 8572 O O . LEU D 1 98 ? 16.799 -54.566 76.185 1.00 25.13 98 LEU D O 1
ATOM 8577 N N . SER D 1 99 ? 18.258 -52.871 76.461 1.00 24.48 99 SER D N 1
ATOM 8578 C CA . SER D 1 99 ? 19.401 -53.679 76.038 1.00 26.08 99 SER D CA 1
ATOM 8579 C C . SER D 1 99 ? 19.579 -54.864 76.975 1.00 27.39 99 SER D C 1
ATOM 8580 O O . SER D 1 99 ? 20.251 -55.833 76.633 1.00 25.78 99 SER D O 1
ATOM 8583 N N . LEU D 1 100 ? 18.986 -54.772 78.165 1.00 27.84 100 LEU D N 1
ATOM 8584 C CA . LEU D 1 100 ? 19.071 -55.854 79.146 1.00 31.12 100 LEU D CA 1
ATOM 8585 C C . LEU D 1 100 ? 18.196 -57.042 78.729 1.00 31.37 100 LEU D C 1
ATOM 8586 O O . LEU D 1 100 ? 18.387 -58.161 79.203 1.00 32.70 100 LEU D O 1
ATOM 8591 N N . VAL D 1 101 ? 17.243 -56.799 77.833 1.00 31.15 101 VAL D N 1
ATOM 8592 C CA . VAL D 1 101 ? 16.344 -57.858 77.393 1.00 30.49 101 VAL D CA 1
ATOM 8593 C C . VAL D 1 101 ? 16.257 -58.045 75.877 1.00 31.56 101 VAL D C 1
ATOM 8594 O O . VAL D 1 101 ? 15.707 -59.041 75.408 1.00 33.15 101 VAL D O 1
ATOM 8598 N N . ASN D 1 102 ? 16.797 -57.106 75.104 1.00 30.81 102 ASN D N 1
ATOM 8599 C CA . ASN D 1 102 ? 16.714 -57.210 73.644 1.00 30.04 102 ASN D CA 1
ATOM 8600 C C . ASN D 1 102 ? 17.784 -56.354 72.981 1.00 28.23 102 ASN D C 1
ATOM 8601 O O . ASN D 1 102 ? 18.202 -55.335 73.528 1.00 27.51 102 ASN D O 1
ATOM 8606 N N . PRO D 1 103 ? 18.264 -56.781 71.803 1.00 25.25 103 PRO D N 1
ATOM 8607 C CA . PRO D 1 103 ? 19.282 -55.972 71.139 1.00 24.97 103 PRO D CA 1
ATOM 8608 C C . PRO D 1 103 ? 18.655 -54.620 70.853 1.00 23.72 103 PRO D C 1
ATOM 8609 O O . PRO D 1 103 ? 17.481 -54.535 70.485 1.00 23.35 103 PRO D O 1
ATOM 8613 N N . VAL D 1 104 ? 19.432 -53.566 71.044 1.00 22.81 104 VAL D N 1
ATOM 8614 C CA . VAL D 1 104 ? 18.944 -52.217 70.817 1.00 22.29 104 VAL D CA 1
ATOM 8615 C C . VAL D 1 104 ? 19.789 -51.486 69.776 1.00 23.23 104 VAL D C 1
ATOM 8616 O O . VAL D 1 104 ? 21.009 -51.386 69.913 1.00 23.71 104 VAL D O 1
ATOM 8620 N N . ALA D 1 105 ? 19.137 -50.992 68.726 1.00 22.55 105 ALA D N 1
ATOM 8621 C CA . ALA D 1 105 ? 19.829 -50.246 67.681 1.00 22.23 105 ALA D CA 1
ATOM 8622 C C . ALA D 1 105 ? 19.274 -48.824 67.768 1.00 23.14 105 ALA D C 1
ATOM 8623 O O . ALA D 1 105 ? 18.295 -48.470 67.102 1.00 21.89 105 ALA D O 1
ATOM 8625 N N . LYS D 1 106 ? 19.903 -48.031 68.634 1.00 23.51 106 LYS D N 1
ATOM 8626 C CA . LYS D 1 106 ? 19.522 -46.648 68.899 1.00 24.02 106 LYS D CA 1
ATOM 8627 C C . LYS D 1 106 ? 19.956 -45.698 67.781 1.00 22.87 106 LYS D C 1
ATOM 8628 O O . LYS D 1 106 ? 21.146 -45.530 67.530 1.00 23.49 106 LYS D O 1
ATOM 8634 N N . HIS D 1 107 ? 18.978 -45.089 67.119 1.00 23.39 107 HIS D N 1
ATOM 8635 C CA . HIS D 1 107 ? 19.221 -44.151 66.021 1.00 24.89 107 HIS D CA 1
ATOM 8636 C C . HIS D 1 107 ? 19.047 -42.723 66.543 1.00 26.35 107 HIS D C 1
ATOM 8637 O O . HIS D 1 107 ? 17.945 -42.330 66.932 1.00 29.47 107 HIS D O 1
ATOM 8644 N N . GLY D 1 108 ? 20.121 -41.940 66.548 1.00 25.45 108 GLY D N 1
ATOM 8645 C CA . GLY D 1 108 ? 20.002 -40.585 67.060 1.00 25.53 108 GLY D CA 1
ATOM 8646 C C . GLY D 1 108 ? 20.899 -39.535 66.440 1.00 26.29 108 GLY D C 1
ATOM 8647 O O . GLY D 1 108 ? 21.646 -39.808 65.501 1.00 25.93 108 GLY D O 1
ATOM 8648 N N . ASN D 1 109 ? 20.832 -38.325 66.985 1.00 27.74 109 ASN D N 1
ATOM 8649 C CA . ASN D 1 109 ? 21.616 -37.208 66.471 1.00 29.33 109 ASN D CA 1
ATOM 8650 C C . ASN D 1 109 ? 21.929 -36.200 67.584 1.00 30.64 109 ASN D C 1
ATOM 8651 O O . ASN D 1 109 ? 21.539 -36.384 68.750 1.00 25.67 109 ASN D O 1
ATOM 8656 N N . ARG D 1 110 ? 22.654 -35.146 67.213 1.00 31.91 110 ARG D N 1
ATOM 8657 C CA . ARG D 1 110 ? 22.977 -34.071 68.144 1.00 36.16 110 ARG D CA 1
ATOM 8658 C C . ARG D 1 110 ? 21.809 -33.106 67.995 1.00 37.30 110 ARG D C 1
ATOM 8659 O O . ARG D 1 110 ? 20.987 -33.273 67.101 1.00 37.01 110 ARG D O 1
ATOM 8667 N N . ALA D 1 111 ? 21.730 -32.101 68.855 1.00 41.91 111 ALA D N 1
ATOM 8668 C CA . ALA D 1 111 ? 20.631 -31.152 68.776 1.00 47.53 111 ALA D CA 1
ATOM 8669 C C . ALA D 1 111 ? 21.101 -29.708 68.719 1.00 52.26 111 ALA D C 1
ATOM 8670 O O . ALA D 1 111 ? 22.200 -29.380 69.175 1.00 52.84 111 ALA D O 1
ATOM 8672 N N . VAL D 1 112 ? 20.257 -28.852 68.147 1.00 57.41 112 VAL D N 1
ATOM 8673 C CA . VAL D 1 112 ? 20.542 -27.424 68.031 1.00 61.36 112 VAL D CA 1
ATOM 8674 C C . VAL D 1 112 ? 20.162 -26.778 69.357 1.00 62.93 112 VAL D C 1
ATOM 8675 O O . VAL D 1 112 ? 20.882 -25.927 69.884 1.00 63.18 112 VAL D O 1
ATOM 8679 N N . SER D 1 113 ? 19.015 -27.202 69.882 1.00 64.57 113 SER D N 1
ATOM 8680 C CA . SER D 1 113 ? 18.487 -26.706 71.149 1.00 66.27 113 SER D CA 1
ATOM 8681 C C . SER D 1 113 ? 19.459 -27.019 72.288 1.00 67.25 113 SER D C 1
ATOM 8682 O O . SER D 1 113 ? 19.235 -27.947 73.067 1.00 67.70 113 SER D O 1
ATOM 8685 N N . GLY D 1 114 ? 20.528 -26.236 72.387 1.00 67.82 114 GLY D N 1
ATOM 8686 C CA . GLY D 1 114 ? 21.511 -26.464 73.426 1.00 67.78 114 GLY D CA 1
ATOM 8687 C C . GLY D 1 114 ? 22.321 -27.713 73.157 1.00 67.57 114 GLY D C 1
ATOM 8688 O O . GLY D 1 114 ? 23.286 -27.697 72.384 1.00 67.77 114 GLY D O 1
ATOM 8689 N N . LYS D 1 115 ? 21.915 -28.803 73.800 1.00 67.24 115 LYS D N 1
ATOM 8690 C CA . LYS D 1 115 ? 22.577 -30.095 73.655 1.00 65.11 115 LYS D CA 1
ATOM 8691 C C . LYS D 1 115 ? 21.576 -31.111 74.198 1.00 62.77 115 LYS D C 1
ATOM 8692 O O . LYS D 1 115 ? 21.736 -31.663 75.290 1.00 63.05 115 LYS D O 1
ATOM 8698 N N . SER D 1 116 ? 20.519 -31.333 73.423 1.00 59.37 116 SER D N 1
ATOM 8699 C CA . SER D 1 116 ? 19.458 -32.239 73.815 1.00 54.44 116 SER D CA 1
ATOM 8700 C C . SER D 1 116 ? 19.264 -33.468 72.937 1.00 49.53 116 SER D C 1
ATOM 8701 O O . SER D 1 116 ? 18.261 -34.161 73.064 1.00 50.10 116 SER D O 1
ATOM 8704 N N . GLY D 1 117 ? 20.210 -33.746 72.049 1.00 45.33 117 GLY D N 1
ATOM 8705 C CA . GLY D 1 117 ? 20.066 -34.922 71.211 1.00 40.68 117 GLY D CA 1
ATOM 8706 C C . GLY D 1 117 ? 20.587 -36.135 71.959 1.00 37.51 117 GLY D C 1
ATOM 8707 O O . GLY D 1 117 ? 21.422 -35.984 72.844 1.00 36.41 117 GLY D O 1
ATOM 8708 N N . SER D 1 118 ? 20.103 -37.330 71.626 1.00 34.42 118 SER D N 1
ATOM 8709 C CA . SER D 1 118 ? 20.574 -38.536 72.300 1.00 32.22 118 SER D CA 1
ATOM 8710 C C . SER D 1 118 ? 22.083 -38.697 72.093 1.00 30.13 118 SER D C 1
ATOM 8711 O O . SER D 1 118 ? 22.788 -39.178 72.978 1.00 29.78 118 SER D O 1
ATOM 8714 N N . ALA D 1 119 ? 22.580 -38.283 70.931 1.00 28.18 119 ALA D N 1
ATOM 8715 C CA . ALA D 1 119 ? 24.011 -38.368 70.645 1.00 28.02 119 ALA D CA 1
ATOM 8716 C C . ALA D 1 119 ? 24.799 -37.525 71.649 1.00 28.65 119 ALA D C 1
ATOM 8717 O O . ALA D 1 119 ? 25.898 -37.896 72.059 1.00 27.18 119 ALA D O 1
ATOM 8719 N N . ASP D 1 120 ? 24.230 -36.387 72.036 1.00 28.50 120 ASP D N 1
ATOM 8720 C CA . ASP D 1 120 ? 24.889 -35.485 72.980 1.00 29.46 120 ASP D CA 1
ATOM 8721 C C . ASP D 1 120 ? 24.931 -36.057 74.393 1.00 29.98 120 ASP D C 1
ATOM 8722 O O . ASP D 1 120 ? 25.953 -35.962 75.077 1.00 32.39 120 ASP D O 1
ATOM 8727 N N . VAL D 1 121 ? 23.821 -36.643 74.829 1.00 27.51 121 VAL D N 1
ATOM 8728 C CA . VAL D 1 121 ? 23.750 -37.222 76.159 1.00 26.99 121 VAL D CA 1
ATOM 8729 C C . VAL D 1 121 ? 24.684 -38.436 76.270 1.00 26.87 121 VAL D C 1
ATOM 8730 O O . VAL D 1 121 ? 25.348 -38.606 77.286 1.00 27.76 121 VAL D O 1
ATOM 8734 N N . LEU D 1 122 ? 24.756 -39.262 75.225 1.00 26.70 122 LEU D N 1
ATOM 8735 C CA . LEU D 1 122 ? 25.636 -40.437 75.248 1.00 26.54 122 LEU D CA 1
ATOM 8736 C C . LEU D 1 122 ? 27.099 -40.005 75.256 1.00 28.21 122 LEU D C 1
ATOM 8737 O O . LEU D 1 122 ? 27.927 -40.586 75.963 1.00 28.70 122 LEU D O 1
ATOM 8742 N N . GLU D 1 123 ? 27.419 -38.977 74.480 1.00 30.52 123 GLU D N 1
ATOM 8743 C CA . GLU D 1 123 ? 28.788 -38.489 74.429 1.00 31.43 123 GLU D CA 1
ATOM 8744 C C . GLU D 1 123 ? 29.172 -37.981 75.820 1.00 31.60 123 GLU D C 1
ATOM 8745 O O . GLU D 1 123 ? 30.295 -38.177 76.271 1.00 31.32 123 GLU D O 1
ATOM 8751 N N . ALA D 1 124 ? 28.227 -37.340 76.501 1.00 32.02 124 ALA D N 1
ATOM 8752 C CA . ALA D 1 124 ? 28.468 -36.817 77.848 1.00 33.50 124 ALA D CA 1
ATOM 8753 C C . ALA D 1 124 ? 28.687 -37.967 78.820 1.00 34.96 124 ALA D C 1
ATOM 8754 O O . ALA D 1 124 ? 29.338 -37.814 79.862 1.00 36.96 124 ALA D O 1
ATOM 8756 N N . LEU D 1 125 ? 28.121 -39.119 78.481 1.00 34.06 125 LEU D N 1
ATOM 8757 C CA . LEU D 1 125 ? 28.239 -40.311 79.305 1.00 31.61 125 LEU D CA 1
ATOM 8758 C C . LEU D 1 125 ? 29.579 -40.983 79.051 1.00 29.76 125 LEU D C 1
ATOM 8759 O O . LEU D 1 125 ? 30.016 -41.831 79.831 1.00 31.60 125 LEU D O 1
ATOM 8764 N N . GLY D 1 126 ? 30.224 -40.596 77.956 1.00 27.68 126 GLY D N 1
ATOM 8765 C CA . GLY D 1 126 ? 31.507 -41.172 77.604 1.00 26.37 126 GLY D CA 1
ATOM 8766 C C . GLY D 1 126 ? 31.442 -42.094 76.395 1.00 27.21 126 GLY D C 1
ATOM 8767 O O . GLY D 1 126 ? 32.464 -42.641 75.967 1.00 26.86 126 GLY D O 1
ATOM 8768 N N . TYR D 1 127 ? 30.246 -42.263 75.837 1.00 26.08 127 TYR D N 1
ATOM 8769 C CA . TYR D 1 127 ? 30.048 -43.130 74.673 1.00 24.62 127 TYR D CA 1
ATOM 8770 C C . TYR D 1 127 ? 30.727 -42.554 73.432 1.00 23.94 127 TYR D C 1
ATOM 8771 O O . TYR D 1 127 ? 30.719 -41.346 73.213 1.00 22.91 127 TYR D O 1
ATOM 8780 N N . ASN D 1 128 ? 31.321 -43.424 72.625 1.00 24.23 128 ASN D N 1
ATOM 8781 C CA . ASN D 1 128 ? 31.950 -42.996 71.383 1.00 25.92 128 ASN D CA 1
ATOM 8782 C C . ASN D 1 128 ? 30.820 -43.102 70.348 1.00 25.16 128 ASN D C 1
ATOM 8783 O O . ASN D 1 128 ? 30.484 -44.202 69.897 1.00 25.54 128 ASN D O 1
ATOM 8788 N N . ILE D 1 129 ? 30.232 -41.963 69.985 1.00 23.33 129 ILE D N 1
ATOM 8789 C CA . ILE D 1 129 ? 29.097 -41.954 69.060 1.00 24.92 129 ILE D CA 1
ATOM 8790 C C . ILE D 1 129 ? 29.345 -42.285 67.587 1.00 25.53 129 ILE D C 1
ATOM 8791 O O . ILE D 1 129 ? 28.392 -42.479 66.831 1.00 27.31 129 ILE D O 1
ATOM 8796 N N . ILE D 1 130 ? 30.601 -42.352 67.162 1.00 26.93 130 ILE D N 1
ATOM 8797 C CA . ILE D 1 130 ? 30.876 -42.691 65.765 1.00 27.80 130 ILE D CA 1
ATOM 8798 C C . ILE D 1 130 ? 31.308 -44.148 65.718 1.00 27.17 130 ILE D C 1
ATOM 8799 O O . ILE D 1 130 ? 32.424 -44.502 66.119 1.00 26.96 130 ILE D O 1
ATOM 8804 N N . VAL D 1 131 ? 30.402 -44.994 65.244 1.00 25.35 131 VAL D N 1
ATOM 8805 C CA . VAL D 1 131 ? 30.655 -46.419 65.170 1.00 24.97 131 VAL D CA 1
ATOM 8806 C C . VAL D 1 131 ? 30.548 -46.965 63.754 1.00 25.52 131 VAL D C 1
ATOM 8807 O O . VAL D 1 131 ? 29.448 -47.071 63.202 1.00 24.62 131 VAL D O 1
ATOM 8811 N N . PRO D 1 132 ? 31.693 -47.314 63.141 1.00 26.36 132 PRO D N 1
ATOM 8812 C CA . PRO D 1 132 ? 31.660 -47.859 61.776 1.00 27.08 132 PRO D CA 1
ATOM 8813 C C . PRO D 1 132 ? 30.814 -49.140 61.806 1.00 27.66 132 PRO D C 1
ATOM 8814 O O . PRO D 1 132 ? 30.825 -49.882 62.795 1.00 27.98 132 PRO D O 1
ATOM 8818 N N . PRO D 1 133 ? 30.062 -49.409 60.728 1.00 27.23 133 PRO D N 1
ATOM 8819 C CA . PRO D 1 133 ? 29.195 -50.587 60.625 1.00 28.38 133 PRO D CA 1
ATOM 8820 C C . PRO D 1 133 ? 29.748 -51.939 61.070 1.00 30.22 133 PRO D C 1
ATOM 8821 O O . PRO D 1 133 ? 29.041 -52.719 61.707 1.00 29.20 133 PRO D O 1
ATOM 8825 N N . GLU D 1 134 ? 30.999 -52.225 60.741 1.00 31.41 134 GLU D N 1
ATOM 8826 C CA . GLU D 1 134 ? 31.587 -53.494 61.139 1.00 32.90 134 GLU D CA 1
ATOM 8827 C C . GLU D 1 134 ? 31.592 -53.598 62.668 1.00 31.39 134 GLU D C 1
ATOM 8828 O O . GLU D 1 134 ? 31.133 -54.597 63.233 1.00 30.14 134 GLU D O 1
ATOM 8834 N N . ARG D 1 135 ? 32.094 -52.564 63.336 1.00 30.74 135 ARG D N 1
ATOM 8835 C CA . ARG D 1 135 ? 32.146 -52.577 64.789 1.00 32.82 135 ARG D CA 1
ATOM 8836 C C . ARG D 1 135 ? 30.763 -52.515 65.420 1.00 33.38 135 ARG D C 1
ATOM 8837 O O . ARG D 1 135 ? 30.538 -53.106 66.479 1.00 32.95 135 ARG D O 1
ATOM 8845 N N . ALA D 1 136 ? 29.839 -51.805 64.773 1.00 33.13 136 ALA D N 1
ATOM 8846 C CA . ALA D 1 136 ? 28.478 -51.686 65.288 1.00 34.63 136 ALA D CA 1
ATOM 8847 C C . ALA D 1 136 ? 27.863 -53.071 65.481 1.00 36.03 136 ALA D C 1
ATOM 8848 O O . ALA D 1 136 ? 27.287 -53.362 66.526 1.00 34.12 136 ALA D O 1
ATOM 8850 N N . LYS D 1 137 ? 27.992 -53.918 64.462 1.00 38.01 137 LYS D N 1
ATOM 8851 C CA . LYS D 1 137 ? 27.456 -55.278 64.501 1.00 39.46 137 LYS D CA 1
ATOM 8852 C C . LYS D 1 137 ? 28.119 -56.047 65.642 1.00 39.07 137 LYS D C 1
ATOM 8853 O O . LYS D 1 137 ? 27.496 -56.877 66.295 1.00 38.93 137 LYS D O 1
ATOM 8859 N N . GLU D 1 138 ? 29.389 -55.746 65.876 1.00 39.27 138 GLU D N 1
ATOM 8860 C CA . GLU D 1 138 ? 30.164 -56.370 66.941 1.00 40.78 138 GLU D CA 1
ATOM 8861 C C . GLU D 1 138 ? 29.566 -56.001 68.304 1.00 39.73 138 GLU D C 1
ATOM 8862 O O . GLU D 1 138 ? 29.218 -56.874 69.102 1.00 39.19 138 GLU D O 1
ATOM 8868 N N . LEU D 1 139 ? 29.453 -54.696 68.550 1.00 37.87 139 LEU D N 1
ATOM 8869 C CA . LEU D 1 139 ? 28.922 -54.164 69.803 1.00 36.54 139 LEU D CA 1
ATOM 8870 C C . LEU D 1 139 ? 27.537 -54.652 70.184 1.00 36.63 139 LEU D C 1
ATOM 8871 O O . LEU D 1 139 ? 27.283 -54.918 71.352 1.00 36.05 139 LEU D O 1
ATOM 8876 N N . VAL D 1 140 ? 26.636 -54.766 69.217 1.00 38.18 140 VAL D N 1
ATOM 8877 C CA . VAL D 1 140 ? 25.291 -55.228 69.534 1.00 41.44 140 VAL D CA 1
ATOM 8878 C C . VAL D 1 140 ? 25.346 -56.688 69.964 1.00 42.20 140 VAL D C 1
ATOM 8879 O O . VAL D 1 140 ? 24.636 -57.104 70.871 1.00 42.60 140 VAL D O 1
ATOM 8883 N N . ASN D 1 141 ? 26.200 -57.462 69.304 1.00 45.05 141 ASN D N 1
ATOM 8884 C CA . ASN D 1 141 ? 26.343 -58.879 69.617 1.00 45.86 141 ASN D CA 1
ATOM 8885 C C . ASN D 1 141 ? 26.905 -59.105 71.018 1.00 45.56 141 ASN D C 1
ATOM 8886 O O . ASN D 1 141 ? 26.509 -60.044 71.707 1.00 46.74 141 ASN D O 1
ATOM 8891 N N . LYS D 1 142 ? 27.821 -58.244 71.445 1.00 44.42 142 LYS D N 1
ATOM 8892 C CA . LYS D 1 142 ? 28.421 -58.390 72.764 1.00 43.46 142 LYS D CA 1
ATOM 8893 C C . LYS D 1 142 ? 27.657 -57.692 73.892 1.00 41.49 142 LYS D C 1
ATOM 8894 O O . LYS D 1 142 ? 27.671 -58.165 75.032 1.00 39.18 142 LYS D O 1
ATOM 8900 N N . THR D 1 143 ? 26.983 -56.583 73.589 1.00 38.01 143 THR D N 1
ATOM 8901 C CA . THR D 1 143 ? 26.260 -55.866 74.635 1.00 35.47 143 THR D CA 1
ATOM 8902 C C . THR D 1 143 ? 24.780 -55.636 74.378 1.00 34.34 143 THR D C 1
ATOM 8903 O O . THR D 1 143 ? 24.074 -55.118 75.246 1.00 32.97 143 THR D O 1
ATOM 8907 N N . ASN D 1 144 ? 24.306 -56.021 73.196 1.00 33.24 144 ASN D N 1
ATOM 8908 C CA . ASN D 1 144 ? 22.898 -55.832 72.843 1.00 31.00 144 ASN D CA 1
ATOM 8909 C C . ASN D 1 144 ? 22.562 -54.341 72.685 1.00 28.98 144 ASN D C 1
ATOM 8910 O O . ASN D 1 144 ? 21.399 -53.951 72.742 1.00 28.06 144 ASN D O 1
ATOM 8915 N N . PHE D 1 145 ? 23.584 -53.509 72.505 1.00 27.21 145 PHE D N 1
ATOM 8916 C CA . PHE D 1 145 ? 23.366 -52.075 72.326 1.00 26.70 145 PHE D CA 1
ATOM 8917 C C . PHE D 1 145 ? 24.387 -51.424 71.405 1.00 25.68 145 PHE D C 1
ATOM 8918 O O . PHE D 1 145 ? 25.579 -51.724 71.463 1.00 27.59 145 PHE D O 1
ATOM 8926 N N . VAL D 1 146 ? 23.908 -50.511 70.569 1.00 24.66 146 VAL D N 1
ATOM 8927 C CA . VAL D 1 146 ? 24.781 -49.770 69.673 1.00 24.17 146 VAL D CA 1
ATOM 8928 C C . VAL D 1 146 ? 24.072 -48.481 69.258 1.00 24.27 146 VAL D C 1
ATOM 8929 O O . VAL D 1 146 ? 22.859 -48.474 69.004 1.00 23.28 146 VAL D O 1
ATOM 8933 N N . PHE D 1 147 ? 24.816 -47.384 69.226 1.00 22.87 147 PHE D N 1
ATOM 8934 C CA . PHE D 1 147 ? 24.232 -46.112 68.816 1.00 23.69 147 PHE D CA 1
ATOM 8935 C C . PHE D 1 147 ? 24.587 -45.871 67.352 1.00 23.16 147 PHE D C 1
ATOM 8936 O O . PHE D 1 147 ? 25.757 -45.938 66.969 1.00 19.50 147 PHE D O 1
ATOM 8944 N N . LEU D 1 148 ? 23.568 -45.603 66.540 1.00 22.94 148 LEU D N 1
ATOM 8945 C CA . LEU D 1 148 ? 23.762 -45.353 65.115 1.00 21.36 148 LEU D CA 1
ATOM 8946 C C . LEU D 1 148 ? 23.565 -43.848 64.882 1.00 21.42 148 LEU D C 1
ATOM 8947 O O . LEU D 1 148 ? 22.433 -43.356 64.817 1.00 21.34 148 LEU D O 1
ATOM 8952 N N . PHE D 1 149 ? 24.684 -43.125 64.804 1.00 19.93 149 PHE D N 1
ATOM 8953 C CA . PHE D 1 149 ? 24.702 -41.672 64.615 1.00 18.91 149 PHE D CA 1
ATOM 8954 C C . PHE D 1 149 ? 24.210 -41.283 63.206 1.00 19.57 149 PHE D C 1
ATOM 8955 O O . PHE D 1 149 ? 24.865 -41.587 62.204 1.00 20.31 149 PHE D O 1
ATOM 8963 N N . ALA D 1 150 ? 23.075 -40.595 63.143 1.00 16.88 150 ALA D N 1
ATOM 8964 C CA . ALA D 1 150 ? 22.480 -40.179 61.872 1.00 21.34 150 ALA D CA 1
ATOM 8965 C C . ALA D 1 150 ? 23.432 -39.452 60.920 1.00 20.92 150 ALA D C 1
ATOM 8966 O O . ALA D 1 150 ? 23.434 -39.720 59.719 1.00 23.06 150 ALA D O 1
ATOM 8968 N N . GLN D 1 151 ? 24.239 -38.541 61.446 1.00 21.01 151 GLN D N 1
ATOM 8969 C CA . GLN D 1 151 ? 25.172 -37.798 60.608 1.00 24.30 151 GLN D CA 1
ATOM 8970 C C . GLN D 1 151 ? 26.207 -38.722 59.980 1.00 23.94 151 GLN D C 1
ATOM 8971 O O . GLN D 1 151 ? 26.823 -38.386 58.968 1.00 26.54 151 GLN D O 1
ATOM 8977 N N . TYR D 1 152 ? 26.380 -39.898 60.571 1.00 24.85 152 TYR D N 1
ATOM 8978 C CA . TYR D 1 152 ? 27.337 -40.874 60.067 1.00 24.78 152 TYR D CA 1
ATOM 8979 C C . TYR D 1 152 ? 26.654 -41.940 59.211 1.00 24.25 152 TYR D C 1
ATOM 8980 O O . TYR D 1 152 ? 27.162 -42.314 58.155 1.00 26.38 152 TYR D O 1
ATOM 8989 N N . TYR D 1 153 ? 25.504 -42.439 59.655 1.00 23.08 153 TYR D N 1
ATOM 8990 C CA . TYR D 1 153 ? 24.809 -43.465 58.881 1.00 22.52 153 TYR D CA 1
ATOM 8991 C C . TYR D 1 153 ? 23.962 -42.968 57.711 1.00 22.66 153 TYR D C 1
ATOM 8992 O O . TYR D 1 153 ? 23.491 -43.775 56.904 1.00 20.97 153 TYR D O 1
ATOM 9001 N N . HIS D 1 154 ? 23.760 -41.654 57.631 1.00 21.55 154 HIS D N 1
ATOM 9002 C CA . HIS D 1 154 ? 23.004 -41.038 56.534 1.00 24.59 154 HIS D CA 1
ATOM 9003 C C . HIS D 1 154 ? 23.922 -39.965 55.953 1.00 23.74 154 HIS D C 1
ATOM 9004 O O . HIS D 1 154 ? 23.642 -38.773 56.054 1.00 26.28 154 HIS D O 1
ATOM 9011 N N . PRO D 1 155 ? 25.032 -40.380 55.328 1.00 23.84 155 PRO D N 1
ATOM 9012 C CA . PRO D 1 155 ? 25.971 -39.413 54.755 1.00 23.47 155 PRO D CA 1
ATOM 9013 C C . PRO D 1 155 ? 25.429 -38.462 53.694 1.00 26.02 155 PRO D C 1
ATOM 9014 O O . PRO D 1 155 ? 25.862 -37.313 53.628 1.00 26.99 155 PRO D O 1
ATOM 9018 N N . ALA D 1 156 ? 24.481 -38.917 52.878 1.00 26.04 156 ALA D N 1
ATOM 9019 C CA . ALA D 1 156 ? 23.924 -38.049 51.839 1.00 26.36 156 ALA D CA 1
ATOM 9020 C C . ALA D 1 156 ? 23.159 -36.864 52.433 1.00 26.47 156 ALA D C 1
ATOM 9021 O O . ALA D 1 156 ? 23.026 -35.813 51.796 1.00 25.67 156 ALA D O 1
ATOM 9023 N N . MET D 1 157 ? 22.667 -37.025 53.658 1.00 25.77 157 MET D N 1
ATOM 9024 C CA . MET D 1 157 ? 21.909 -35.961 54.309 1.00 24.83 157 MET D CA 1
ATOM 9025 C C . MET D 1 157 ? 22.660 -34.647 54.514 1.00 26.42 157 MET D C 1
ATOM 9026 O O . MET D 1 157 ? 22.036 -33.608 54.745 1.00 26.06 157 MET D O 1
ATOM 9031 N N . LYS D 1 158 ? 23.987 -34.675 54.436 1.00 26.05 158 LYS D N 1
ATOM 9032 C CA . LYS D 1 158 ? 24.751 -33.443 54.590 1.00 28.36 158 LYS D CA 1
ATOM 9033 C C . LYS D 1 158 ? 24.422 -32.505 53.418 1.00 29.41 158 LYS D C 1
ATOM 9034 O O . LYS D 1 158 ? 24.688 -31.299 53.485 1.00 26.83 158 LYS D O 1
ATOM 9040 N N . ASN D 1 159 ? 23.844 -33.057 52.349 1.00 28.79 159 ASN D N 1
ATOM 9041 C CA . ASN D 1 159 ? 23.484 -32.247 51.180 1.00 29.78 159 ASN D CA 1
ATOM 9042 C C . ASN D 1 159 ? 22.301 -31.312 51.467 1.00 29.10 159 ASN D C 1
ATOM 9043 O O . ASN D 1 159 ? 22.035 -30.382 50.703 1.00 28.43 159 ASN D O 1
ATOM 9048 N N . VAL D 1 160 ? 21.597 -31.558 52.568 1.00 26.45 160 VAL D N 1
ATOM 9049 C CA . VAL D 1 160 ? 20.448 -30.735 52.931 1.00 26.78 160 VAL D CA 1
ATOM 9050 C C . VAL D 1 160 ? 20.702 -29.954 54.220 1.00 26.26 160 VAL D C 1
ATOM 9051 O O . VAL D 1 160 ? 19.865 -29.153 54.648 1.00 24.33 160 VAL D O 1
ATOM 9055 N N . ALA D 1 161 ? 21.856 -30.197 54.836 1.00 26.70 161 ALA 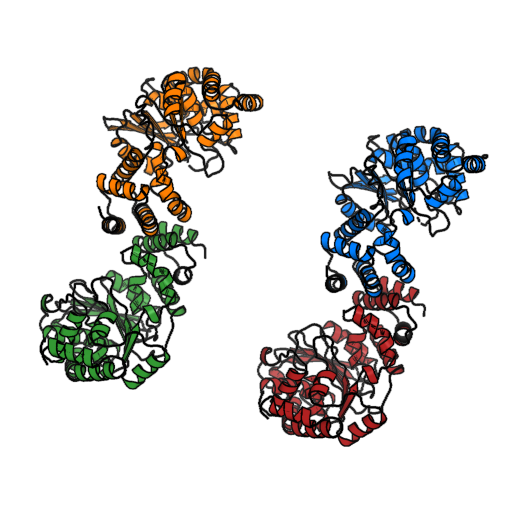D N 1
ATOM 9056 C CA . ALA D 1 161 ? 22.216 -29.555 56.106 1.00 27.52 161 ALA D CA 1
ATOM 9057 C C . ALA D 1 161 ? 22.226 -28.031 56.100 1.00 26.73 161 ALA D C 1
ATOM 9058 O O . ALA D 1 161 ? 21.702 -27.396 57.011 1.00 28.18 161 ALA D O 1
ATOM 9060 N N . ASN D 1 162 ? 22.828 -27.433 55.085 1.00 26.83 162 ASN D N 1
ATOM 9061 C CA . ASN D 1 162 ? 22.887 -25.979 55.044 1.00 26.76 162 ASN D CA 1
ATOM 9062 C C . ASN D 1 162 ? 21.502 -25.353 54.964 1.00 26.31 162 ASN D C 1
ATOM 9063 O O . ASN D 1 162 ? 21.231 -24.361 55.639 1.00 26.19 162 ASN D O 1
ATOM 9068 N N . VAL D 1 163 ? 20.630 -25.916 54.131 1.00 25.54 163 VAL D N 1
ATOM 9069 C CA . VAL D 1 163 ? 19.279 -25.381 53.999 1.00 25.32 163 VAL D CA 1
ATOM 9070 C C . VAL D 1 163 ? 18.517 -25.600 55.299 1.00 25.99 163 VAL D C 1
ATOM 9071 O O . VAL D 1 163 ? 17.878 -24.681 55.818 1.00 24.65 163 VAL D O 1
ATOM 9075 N N . ARG D 1 164 ? 18.586 -26.819 55.829 1.00 25.08 164 ARG D N 1
ATOM 9076 C CA . ARG D 1 164 ? 17.884 -27.114 57.069 1.00 26.80 164 ARG D CA 1
ATOM 9077 C C . ARG D 1 164 ? 18.301 -26.179 58.200 1.00 25.10 164 ARG D C 1
ATOM 9078 O O . ARG D 1 164 ? 17.454 -25.684 58.940 1.00 24.89 164 ARG D O 1
ATOM 9086 N N . LYS D 1 165 ? 19.602 -25.933 58.322 1.00 25.50 165 LYS D N 1
ATOM 9087 C CA . LYS D 1 165 ? 20.104 -25.056 59.373 1.00 27.26 165 LYS D CA 1
ATOM 9088 C C . LYS D 1 165 ? 19.745 -23.597 59.125 1.00 26.96 165 LYS D C 1
ATOM 9089 O O . LYS D 1 165 ? 19.323 -22.887 60.040 1.00 23.21 165 LYS D O 1
ATOM 9095 N N . THR D 1 166 ? 19.916 -23.145 57.886 1.00 26.57 166 THR D N 1
ATOM 9096 C CA . THR D 1 166 ? 19.614 -21.762 57.564 1.00 25.41 166 THR D CA 1
ATOM 9097 C C . THR D 1 166 ? 18.134 -21.496 57.790 1.00 27.79 166 THR D C 1
ATOM 9098 O O . THR D 1 166 ? 17.764 -20.461 58.355 1.00 27.75 166 THR D O 1
ATOM 9102 N N . LEU D 1 167 ? 17.288 -22.428 57.355 1.00 27.74 167 LEU D N 1
ATOM 9103 C CA . LEU D 1 167 ? 15.848 -22.293 57.541 1.00 28.71 167 LEU D CA 1
ATOM 9104 C C . LEU D 1 167 ? 15.512 -22.106 59.016 1.00 30.13 167 LEU D C 1
ATOM 9105 O O . LEU D 1 167 ? 14.728 -21.227 59.374 1.00 29.96 167 LEU D O 1
ATOM 9110 N N . GLY D 1 168 ? 16.098 -22.944 59.867 1.00 30.97 168 GLY D N 1
ATOM 9111 C CA . GLY D 1 168 ? 15.851 -22.832 61.295 1.00 31.52 168 GLY D CA 1
ATOM 9112 C C . GLY D 1 168 ? 14.435 -23.156 61.743 1.00 32.24 168 GLY D C 1
ATOM 9113 O O . GLY D 1 168 ? 13.983 -22.676 62.783 1.00 35.98 168 GLY D O 1
ATOM 9114 N N . ILE D 1 169 ? 13.719 -23.946 60.956 1.00 30.29 169 ILE D N 1
ATOM 9115 C CA . ILE D 1 169 ? 12.362 -24.346 61.310 1.00 29.17 169 ILE D CA 1
ATOM 9116 C C . ILE D 1 169 ? 12.257 -25.840 61.043 1.00 29.22 169 ILE D C 1
ATOM 9117 O O . ILE D 1 169 ? 12.996 -26.381 60.214 1.00 29.11 169 ILE D O 1
ATOM 9122 N N . ARG D 1 170 ? 11.345 -26.505 61.744 1.00 27.58 170 ARG D N 1
ATOM 9123 C CA . ARG D 1 170 ? 11.153 -27.935 61.558 1.00 28.13 170 ARG D CA 1
ATOM 9124 C C . ARG D 1 170 ? 10.542 -28.179 60.176 1.00 26.19 170 ARG D C 1
ATOM 9125 O O . ARG D 1 170 ? 9.746 -27.372 59.679 1.00 26.11 170 ARG D O 1
ATOM 9133 N N . THR D 1 171 ? 10.916 -29.289 59.557 1.00 24.14 171 THR D N 1
ATOM 9134 C CA . THR D 1 171 ? 10.389 -29.636 58.242 1.00 24.35 171 THR D CA 1
ATOM 9135 C C . THR D 1 171 ? 10.059 -31.114 58.234 1.00 23.73 171 THR D C 1
ATOM 9136 O O . THR D 1 171 ? 10.095 -31.764 59.281 1.00 22.83 171 THR D O 1
ATOM 9140 N N . ILE D 1 172 ? 9.750 -31.648 57.056 1.00 22.28 172 ILE D N 1
ATOM 9141 C CA . ILE D 1 172 ? 9.419 -33.062 56.929 1.00 20.74 172 ILE D CA 1
ATOM 9142 C C . ILE D 1 172 ? 10.560 -33.968 57.424 1.00 21.68 172 ILE D C 1
ATOM 9143 O O . ILE D 1 172 ? 10.319 -35.032 57.994 1.00 19.40 172 ILE D O 1
ATOM 9148 N N . PHE D 1 173 ? 11.800 -33.544 57.212 1.00 20.17 173 PHE D N 1
ATOM 9149 C CA . PHE D 1 173 ? 12.940 -34.339 57.648 1.00 22.89 173 PHE D CA 1
ATOM 9150 C C . PHE D 1 173 ? 12.986 -34.562 59.170 1.00 23.84 173 PHE D C 1
ATOM 9151 O O . PHE D 1 173 ? 13.462 -35.600 59.634 1.00 22.93 173 PHE D O 1
ATOM 9159 N N . ASN D 1 174 ? 12.471 -33.608 59.939 1.00 24.18 174 ASN D N 1
ATOM 9160 C CA . ASN D 1 174 ? 12.463 -33.743 61.394 1.00 27.58 174 ASN D CA 1
ATOM 9161 C C . ASN D 1 174 ? 11.563 -34.847 61.940 1.00 27.64 174 ASN D C 1
ATOM 9162 O O . ASN D 1 174 ? 11.785 -35.314 63.051 1.00 31.99 174 ASN D O 1
ATOM 9167 N N . ILE D 1 175 ? 10.547 -35.268 61.189 1.00 28.97 175 ILE D N 1
ATOM 9168 C CA . ILE D 1 175 ? 9.669 -36.336 61.681 1.00 30.55 175 ILE D CA 1
ATOM 9169 C C . ILE D 1 175 ? 9.972 -37.685 61.032 1.00 31.78 175 ILE D C 1
ATOM 9170 O O . ILE D 1 175 ? 9.344 -38.705 61.341 1.00 30.29 175 ILE D O 1
ATOM 9175 N N . LEU D 1 176 ? 10.956 -37.686 60.141 1.00 33.20 176 LEU D N 1
ATOM 9176 C CA . LEU D 1 176 ? 11.355 -38.900 59.443 1.00 35.04 176 LEU D CA 1
ATOM 9177 C C . LEU D 1 176 ? 12.452 -39.653 60.198 1.00 34.74 176 LEU D C 1
ATOM 9178 O O . LEU D 1 176 ? 12.644 -40.856 59.997 1.00 34.64 176 LEU D O 1
ATOM 9183 N N . GLY D 1 177 ? 13.154 -38.940 61.076 1.00 33.87 177 GLY D N 1
ATOM 9184 C CA . GLY D 1 177 ? 14.229 -39.541 61.856 1.00 34.34 177 GLY D CA 1
ATOM 9185 C C . GLY D 1 177 ? 13.986 -40.945 62.382 1.00 33.37 177 GLY D C 1
ATOM 9186 O O . GLY D 1 177 ? 14.721 -41.865 62.033 1.00 36.67 177 GLY D O 1
ATOM 9187 N N . PRO D 1 178 ? 12.968 -41.151 63.229 1.00 32.11 178 PRO D N 1
ATOM 9188 C CA . PRO D 1 178 ? 12.696 -42.488 63.761 1.00 29.25 178 PRO D CA 1
ATOM 9189 C C . PRO D 1 178 ? 12.200 -43.517 62.744 1.00 27.53 178 PRO D C 1
ATOM 9190 O O . PRO D 1 178 ? 12.120 -44.712 63.036 1.00 25.76 178 PRO D O 1
ATOM 9194 N N . LEU D 1 179 ? 11.882 -43.062 61.541 1.00 26.06 179 LEU D N 1
ATOM 9195 C CA . LEU D 1 179 ? 11.392 -43.970 60.510 1.00 24.76 179 LEU D CA 1
ATOM 9196 C C . LEU D 1 179 ? 12.518 -44.428 59.602 1.00 23.23 179 LEU D C 1
ATOM 9197 O O . LEU D 1 179 ? 12.294 -45.174 58.657 1.00 23.89 179 LEU D O 1
ATOM 9202 N N . THR D 1 180 ? 13.739 -44.007 59.899 1.00 22.26 180 THR D N 1
ATOM 9203 C CA . THR D 1 180 ? 14.858 -44.381 59.049 1.00 22.31 180 THR D CA 1
ATOM 9204 C C . THR D 1 180 ? 16.028 -45.041 59.775 1.00 22.34 180 THR D C 1
ATOM 9205 O O . THR D 1 180 ? 17.192 -44.797 59.440 1.00 21.54 180 THR D O 1
ATOM 9209 N N . ASN D 1 181 ? 15.713 -45.890 60.750 1.00 20.75 181 ASN D N 1
ATOM 9210 C CA . ASN D 1 181 ? 16.732 -46.603 61.527 1.00 22.72 181 ASN D CA 1
ATOM 9211 C C . ASN D 1 181 ? 17.650 -47.389 60.576 1.00 23.56 181 ASN D C 1
ATOM 9212 O O . ASN D 1 181 ? 17.180 -48.212 59.791 1.00 24.20 181 ASN D O 1
ATOM 9217 N N . PRO D 1 182 ? 18.972 -47.141 60.635 1.00 23.87 182 PRO D N 1
ATOM 9218 C CA . PRO D 1 182 ? 19.969 -47.812 59.784 1.00 24.52 182 PRO D CA 1
ATOM 9219 C C . PRO D 1 182 ? 20.083 -49.330 59.931 1.00 26.34 182 PRO D C 1
ATOM 9220 O O . PRO D 1 182 ? 20.564 -50.005 59.015 1.00 26.44 182 PRO D O 1
ATOM 9224 N N . ALA D 1 183 ? 19.648 -49.866 61.069 1.00 25.05 183 ALA D N 1
ATOM 9225 C CA . ALA D 1 183 ? 19.692 -51.311 61.297 1.00 25.97 183 ALA D CA 1
ATOM 9226 C C . ALA D 1 183 ? 18.385 -51.971 60.872 1.00 25.66 183 ALA D C 1
ATOM 9227 O O . ALA D 1 183 ? 18.216 -53.177 61.011 1.00 24.91 183 ALA D O 1
ATOM 9229 N N . ASN D 1 184 ? 17.455 -51.166 60.372 1.00 27.23 184 ASN D N 1
ATOM 9230 C CA . ASN D 1 184 ? 16.164 -51.664 59.916 1.00 28.56 184 ASN D CA 1
ATOM 9231 C C . ASN D 1 184 ? 15.410 -52.385 61.033 1.00 27.50 184 ASN D C 1
ATOM 9232 O O . ASN D 1 184 ? 14.775 -53.408 60.806 1.00 26.64 184 ASN D O 1
ATOM 9237 N N . ALA D 1 185 ? 15.484 -51.835 62.242 1.00 27.68 185 ALA D N 1
ATOM 9238 C CA . ALA D 1 185 ? 14.815 -52.425 63.393 1.00 27.36 185 ALA D CA 1
ATOM 9239 C C . ALA D 1 185 ? 13.309 -52.497 63.143 1.00 27.83 185 ALA D C 1
ATOM 9240 O O . ALA D 1 185 ? 12.679 -51.516 62.737 1.00 27.37 185 ALA D O 1
ATOM 9242 N N . LYS D 1 186 ? 12.734 -53.668 63.387 1.00 28.06 186 LYS D N 1
ATOM 9243 C CA . LYS D 1 186 ? 11.313 -53.875 63.158 1.00 28.70 186 LYS D CA 1
ATOM 9244 C C . LYS D 1 186 ? 10.457 -53.530 64.370 1.00 28.68 186 LYS D C 1
ATOM 9245 O O . LYS D 1 186 ? 9.231 -53.461 64.277 1.00 26.01 186 LYS D O 1
ATOM 9251 N N . TYR D 1 187 ? 11.112 -53.301 65.503 1.00 28.51 187 TYR D N 1
ATOM 9252 C CA . TYR D 1 187 ? 10.404 -52.942 66.723 1.00 29.03 187 TYR D CA 1
ATOM 9253 C C . TYR D 1 187 ? 10.782 -51.525 67.126 1.00 28.09 187 TYR D C 1
ATOM 9254 O O . TYR D 1 187 ? 11.949 -51.147 67.076 1.00 27.66 187 TYR D O 1
ATOM 9263 N N . GLN D 1 188 ? 9.796 -50.736 67.530 1.00 29.49 188 GLN D N 1
ATOM 9264 C CA . GLN D 1 188 ? 10.092 -49.367 67.905 1.00 31.28 188 GLN D CA 1
ATOM 9265 C C . GLN D 1 188 ? 9.024 -48.618 68.671 1.00 30.38 188 GLN D C 1
ATOM 9266 O O . GLN D 1 188 ? 7.825 -48.813 68.455 1.00 31.12 188 GLN D O 1
ATOM 9272 N N . LEU D 1 189 ? 9.482 -47.756 69.573 1.00 28.22 189 LEU D N 1
ATOM 9273 C CA . LEU D 1 189 ? 8.595 -46.891 70.337 1.00 28.78 189 LEU D CA 1
ATOM 9274 C C . LEU D 1 189 ? 8.960 -45.521 69.782 1.00 27.49 189 LEU D C 1
ATOM 9275 O O . LEU D 1 189 ? 10.058 -45.025 70.022 1.00 25.90 189 LEU D O 1
ATOM 9280 N N . MET D 1 190 ? 8.044 -44.926 69.023 1.00 27.04 190 MET D N 1
ATOM 9281 C CA . MET D 1 190 ? 8.287 -43.637 68.385 1.00 25.34 190 MET D CA 1
ATOM 9282 C C . MET D 1 190 ? 7.451 -42.506 68.949 1.00 25.63 190 MET D C 1
ATOM 9283 O O . MET D 1 190 ? 6.236 -42.501 68.809 1.00 22.89 190 MET D O 1
ATOM 9288 N N . GLY D 1 191 ? 8.115 -41.539 69.574 1.00 27.57 191 GLY D N 1
ATOM 9289 C CA . GLY D 1 191 ? 7.417 -40.404 70.149 1.00 28.52 191 GLY D CA 1
ATOM 9290 C C . GLY D 1 191 ? 7.078 -39.348 69.115 1.00 31.84 191 GLY D C 1
ATOM 9291 O O . GLY D 1 191 ? 7.858 -39.090 68.187 1.00 31.76 191 GLY D O 1
ATOM 9292 N N . VAL D 1 192 ? 5.913 -38.731 69.283 1.00 32.02 192 VAL D N 1
ATOM 9293 C CA . VAL D 1 192 ? 5.436 -37.702 68.373 1.00 34.19 192 VAL D CA 1
ATOM 9294 C C . VAL D 1 192 ? 4.997 -36.473 69.171 1.00 36.63 192 VAL D C 1
ATOM 9295 O O . VAL D 1 192 ? 4.636 -36.587 70.336 1.00 37.56 192 VAL D O 1
ATOM 9299 N N . PHE D 1 193 ? 5.008 -35.303 68.543 1.00 39.06 193 PHE D N 1
ATOM 9300 C CA . PHE D 1 193 ? 4.642 -34.072 69.238 1.00 42.42 193 PHE D CA 1
ATOM 9301 C C . PHE D 1 193 ? 3.216 -33.531 69.086 1.00 42.59 193 PHE D C 1
ATOM 9302 O O . PHE D 1 193 ? 2.933 -32.415 69.526 1.00 42.91 193 PHE D O 1
ATOM 9310 N N . SER D 1 194 ? 2.315 -34.296 68.479 1.00 43.20 194 SER D N 1
ATOM 9311 C CA . SER D 1 194 ? 0.940 -33.821 68.327 1.00 43.37 194 SER D CA 1
ATOM 9312 C C . SER D 1 194 ? -0.028 -34.922 67.936 1.00 43.70 194 SER D C 1
ATOM 9313 O O . SER D 1 194 ? 0.358 -35.929 67.338 1.00 44.53 194 SER D O 1
ATOM 9316 N N . LYS D 1 195 ? -1.297 -34.714 68.268 1.00 43.26 195 LYS D N 1
ATOM 9317 C CA . LYS D 1 195 ? -2.334 -35.685 67.962 1.00 44.31 195 LYS D CA 1
ATOM 9318 C C . LYS D 1 195 ? -2.462 -35.963 66.476 1.00 44.23 195 LYS D C 1
ATOM 9319 O O . LYS D 1 195 ? -2.714 -37.099 66.071 1.00 43.14 195 LYS D O 1
ATOM 9325 N N . ASP D 1 196 ? -2.295 -34.928 65.660 1.00 43.57 196 ASP D N 1
ATOM 9326 C CA . ASP D 1 196 ? -2.400 -35.102 64.224 1.00 44.12 196 ASP D CA 1
ATOM 9327 C C . ASP D 1 196 ? -1.233 -35.905 63.682 1.00 43.22 196 ASP D C 1
ATOM 9328 O O . ASP D 1 196 ? -1.411 -36.771 62.822 1.00 43.56 196 ASP D O 1
ATOM 9333 N N . HIS D 1 197 ? -0.035 -35.624 64.179 1.00 41.96 197 HIS D N 1
ATOM 9334 C CA . HIS D 1 197 ? 1.119 -36.365 63.711 1.00 41.35 197 HIS D CA 1
ATOM 9335 C C . HIS D 1 197 ? 0.979 -37.821 64.128 1.00 39.65 197 HIS D C 1
ATOM 9336 O O . HIS D 1 197 ? 1.540 -38.703 63.488 1.00 37.55 197 HIS D O 1
ATOM 9343 N N . LEU D 1 198 ? 0.211 -38.065 65.190 1.00 38.85 198 LEU D N 1
ATOM 9344 C CA . LEU D 1 198 ? -0.023 -39.425 65.675 1.00 37.21 198 LEU D CA 1
ATOM 9345 C C . LEU D 1 198 ? -0.755 -40.206 64.592 1.00 37.10 198 LEU D C 1
ATOM 9346 O O . LEU D 1 198 ? -0.423 -41.350 64.298 1.00 36.30 198 LEU D O 1
ATOM 9351 N N . ASP D 1 199 ? -1.756 -39.568 63.996 1.00 38.15 199 ASP D N 1
ATOM 9352 C CA . ASP D 1 199 ? -2.544 -40.203 62.951 1.00 39.39 199 ASP D CA 1
ATOM 9353 C C . ASP D 1 199 ? -1.756 -40.303 61.649 1.00 37.93 199 ASP D C 1
ATOM 9354 O O . ASP D 1 199 ? -1.713 -41.355 61.012 1.00 36.03 199 ASP D O 1
ATOM 9359 N N . LEU D 1 200 ? -1.126 -39.199 61.266 1.00 36.96 200 LEU D N 1
ATOM 9360 C CA . LEU D 1 200 ? -0.348 -39.146 60.034 1.00 34.76 200 LEU D CA 1
ATOM 9361 C C . LEU D 1 200 ? 0.801 -40.142 60.034 1.00 32.68 200 LEU D C 1
ATOM 9362 O O . LEU D 1 200 ? 0.994 -40.898 59.083 1.00 32.06 200 LEU D O 1
ATOM 9367 N N . LEU D 1 201 ? 1.562 -40.142 61.116 1.00 30.61 201 LEU D N 1
ATOM 9368 C CA . LEU D 1 201 ? 2.706 -41.018 61.210 1.00 29.30 201 LEU D CA 1
ATOM 9369 C C . LEU D 1 201 ? 2.379 -42.491 61.415 1.00 29.12 201 LEU D C 1
ATOM 9370 O O . LEU D 1 201 ? 3.162 -43.351 61.014 1.00 28.39 201 LEU D O 1
ATOM 9375 N N . SER D 1 202 ? 1.240 -42.803 62.030 1.00 27.83 202 SER D N 1
ATOM 9376 C CA . SER D 1 202 ? 0.913 -44.212 62.207 1.00 28.98 202 SER D CA 1
ATOM 9377 C C . SER D 1 202 ? 0.494 -44.806 60.860 1.00 28.01 202 SER D C 1
ATOM 9378 O O . SER D 1 202 ? 0.870 -45.927 60.530 1.00 28.59 202 SER D O 1
ATOM 9381 N N . LYS D 1 203 ? -0.271 -44.051 60.075 1.00 28.54 203 LYS D N 1
ATOM 9382 C CA . LYS D 1 203 ? -0.693 -44.526 58.764 1.00 28.05 203 LYS D CA 1
ATOM 9383 C C . LYS D 1 203 ? 0.529 -44.633 57.854 1.00 27.75 203 LYS D C 1
ATOM 9384 O O . LYS D 1 203 ? 0.611 -45.528 57.015 1.00 26.57 203 LYS D O 1
ATOM 9390 N N . SER D 1 204 ? 1.486 -43.724 58.034 1.00 28.01 204 SER D N 1
ATOM 9391 C CA . SER D 1 204 ? 2.709 -43.753 57.238 1.00 27.25 204 SER D CA 1
ATOM 9392 C C . SER D 1 204 ? 3.496 -44.989 57.664 1.00 27.00 204 SER D C 1
ATOM 9393 O O . SER D 1 204 ? 3.956 -45.763 56.831 1.00 26.51 204 SER D O 1
ATOM 9396 N N . ALA D 1 205 ? 3.622 -45.174 58.973 1.00 25.76 205 ALA D N 1
ATOM 9397 C CA . ALA D 1 205 ? 4.351 -46.307 59.533 1.00 28.21 205 ALA D CA 1
ATOM 9398 C C . ALA D 1 205 ? 3.780 -47.645 59.079 1.00 28.47 205 ALA D C 1
ATOM 9399 O O . ALA D 1 205 ? 4.524 -48.597 58.830 1.00 28.06 205 ALA D O 1
ATOM 9401 N N . TYR D 1 206 ? 2.458 -47.713 58.974 1.00 30.41 206 TYR D N 1
ATOM 9402 C CA . TYR D 1 206 ? 1.789 -48.941 58.562 1.00 32.76 206 TYR D CA 1
ATOM 9403 C C . TYR D 1 206 ? 2.296 -49.449 57.208 1.00 33.34 206 TYR D C 1
ATOM 9404 O O . TYR D 1 206 ? 2.285 -50.651 56.939 1.00 33.91 206 TYR D O 1
ATOM 9413 N N . GLU D 1 207 ? 2.741 -48.536 56.353 1.00 33.87 207 GLU D N 1
ATOM 9414 C CA . GLU D 1 207 ? 3.248 -48.932 55.043 1.00 33.61 207 GLU D CA 1
ATOM 9415 C C . GLU D 1 207 ? 4.773 -48.972 55.002 1.00 33.62 207 GLU D C 1
ATOM 9416 O O . GLU D 1 207 ? 5.365 -49.142 53.935 1.00 34.04 207 GLU D O 1
ATOM 9422 N N . LEU D 1 208 ? 5.408 -48.833 56.160 1.00 32.61 208 LEU D N 1
ATOM 9423 C CA . LEU D 1 208 ? 6.868 -48.824 56.214 1.00 34.35 208 LEU D CA 1
ATOM 9424 C C . LEU D 1 208 ? 7.540 -50.122 56.672 1.00 34.15 208 LEU D C 1
ATOM 9425 O O . LEU D 1 208 ? 8.700 -50.117 57.096 1.00 34.66 208 LEU D O 1
ATOM 9430 N N . ASP D 1 209 ? 6.801 -51.225 56.603 1.00 34.59 209 ASP D N 1
ATOM 9431 C CA . ASP D 1 209 ? 7.329 -52.550 56.931 1.00 34.23 209 ASP D CA 1
ATOM 9432 C C . ASP D 1 209 ? 7.900 -52.814 58.334 1.00 32.32 209 ASP D C 1
ATOM 9433 O O . ASP D 1 209 ? 8.985 -53.375 58.472 1.00 32.07 209 ASP D O 1
ATOM 9438 N N . PHE D 1 210 ? 7.180 -52.419 59.374 1.00 29.47 210 PHE D N 1
ATOM 9439 C CA . PHE D 1 210 ? 7.639 -52.688 60.733 1.00 29.70 210 PHE D CA 1
ATOM 9440 C C . PHE D 1 210 ? 6.904 -53.933 61.241 1.00 30.42 210 PHE D C 1
ATOM 9441 O O . PHE D 1 210 ? 5.866 -54.308 60.697 1.00 29.76 210 PHE D O 1
ATOM 9449 N N . ASN D 1 211 ? 7.448 -54.577 62.270 1.00 29.43 211 ASN D N 1
ATOM 9450 C CA . ASN D 1 211 ? 6.784 -55.730 62.859 1.00 31.37 211 ASN D CA 1
ATOM 9451 C C . ASN D 1 211 ? 5.838 -55.142 63.899 1.00 31.58 211 ASN D C 1
ATOM 9452 O O . ASN D 1 211 ? 4.665 -55.490 63.956 1.00 32.76 211 ASN D O 1
ATOM 9457 N N . LYS D 1 212 ? 6.359 -54.229 64.709 1.00 31.95 212 LYS D N 1
ATOM 9458 C CA . LYS D 1 212 ? 5.558 -53.578 65.733 1.00 32.14 212 LYS D CA 1
ATOM 9459 C C . LYS D 1 212 ? 6.146 -52.218 66.120 1.00 30.92 212 LYS D C 1
ATOM 9460 O O . LYS D 1 212 ? 7.226 -52.133 66.702 1.00 32.23 212 LYS D O 1
ATOM 9466 N N . ILE D 1 213 ? 5.444 -51.148 65.780 1.00 30.17 213 ILE D N 1
ATOM 9467 C CA . ILE D 1 213 ? 5.912 -49.824 66.141 1.00 29.41 213 ILE D CA 1
ATOM 9468 C C . ILE D 1 213 ? 4.756 -49.121 66.822 1.00 29.90 213 ILE D C 1
ATOM 9469 O O . ILE D 1 213 ? 3.648 -49.062 66.289 1.00 30.57 213 ILE D O 1
ATOM 9474 N N . ILE D 1 214 ? 5.018 -48.631 68.028 1.00 29.51 214 ILE D N 1
ATOM 9475 C CA . ILE D 1 214 ? 4.019 -47.930 68.814 1.00 29.73 214 ILE D CA 1
ATOM 9476 C C . ILE D 1 214 ? 4.394 -46.467 68.832 1.00 29.02 214 ILE D C 1
ATOM 9477 O O . ILE D 1 214 ? 5.509 -46.124 69.224 1.00 28.71 214 ILE D O 1
ATOM 9482 N N . LEU D 1 215 ? 3.476 -45.607 68.403 1.00 28.82 215 LEU D N 1
ATOM 9483 C CA . LEU D 1 215 ? 3.739 -44.174 68.414 1.00 27.48 215 LEU D CA 1
ATOM 9484 C C . LEU D 1 215 ? 3.013 -43.567 69.605 1.00 29.34 215 LEU D C 1
ATOM 9485 O O . LEU D 1 215 ? 1.899 -43.984 69.936 1.00 30.42 215 LEU D O 1
ATOM 9490 N N . VAL D 1 216 ? 3.641 -42.590 70.253 1.00 29.92 216 VAL D N 1
ATOM 9491 C CA . VAL D 1 216 ? 3.032 -41.956 71.416 1.00 33.07 216 VAL D CA 1
ATOM 9492 C C . VAL D 1 216 ? 3.167 -40.437 71.442 1.00 35.24 216 VAL D C 1
ATOM 9493 O O . VAL D 1 216 ? 4.104 -39.858 70.875 1.00 34.34 216 VAL D O 1
ATOM 9497 N N . TYR D 1 217 ? 2.208 -39.809 72.111 1.00 37.64 217 TYR D N 1
ATOM 9498 C CA . TYR D 1 217 ? 2.176 -38.365 72.284 1.00 41.14 217 TYR D CA 1
ATOM 9499 C C . TYR D 1 217 ? 1.878 -38.133 73.761 1.00 42.43 217 TYR D C 1
ATOM 9500 O O . TYR D 1 217 ? 0.770 -38.386 74.221 1.00 42.67 217 TYR D O 1
ATOM 9509 N N . GLY D 1 218 ? 2.872 -37.651 74.489 1.00 43.27 218 GLY D N 1
ATOM 9510 C CA . GLY D 1 218 ? 2.686 -37.420 75.899 1.00 45.33 218 GLY D CA 1
ATOM 9511 C C . GLY D 1 218 ? 1.953 -36.139 76.197 1.00 46.45 218 GLY D C 1
ATOM 9512 O O . GLY D 1 218 ? 2.152 -35.100 75.551 1.00 45.19 218 GLY D O 1
ATOM 9513 N N . GLU D 1 219 ? 1.105 -36.202 77.210 1.00 49.66 219 GLU D N 1
ATOM 9514 C CA . GLU D 1 219 ? 0.310 -35.061 77.626 1.00 52.03 219 GLU D CA 1
ATOM 9515 C C . GLU D 1 219 ? 1.032 -34.251 78.700 1.00 51.54 219 GLU D C 1
ATOM 9516 O O . GLU D 1 219 ? 1.342 -34.743 79.784 1.00 53.50 219 GLU D O 1
ATOM 9522 N N . PRO D 1 220 ? 1.256 -32.971 78.398 1.00 50.08 220 PRO D N 1
ATOM 9523 C CA . PRO D 1 220 ? 1.611 -31.558 78.314 1.00 47.74 220 PRO D CA 1
ATOM 9524 C C . PRO D 1 220 ? 1.927 -31.165 76.869 1.00 46.31 220 PRO D C 1
ATOM 9525 O O . PRO D 1 220 ? 1.762 -30.004 76.491 1.00 46.18 220 PRO D O 1
ATOM 9529 N N . GLY D 1 221 ? 2.374 -32.143 76.080 1.00 44.64 221 GLY D N 1
ATOM 9530 C CA . GLY D 1 221 ? 2.758 -31.923 74.701 1.00 42.96 221 GLY D CA 1
ATOM 9531 C C . GLY D 1 221 ? 4.178 -32.427 74.493 1.00 40.55 221 GLY D C 1
ATOM 9532 O O . GLY D 1 221 ? 5.062 -31.669 74.082 1.00 40.42 221 GLY D O 1
ATOM 9533 N N . ILE D 1 222 ? 4.388 -33.710 74.787 1.00 39.15 222 ILE D N 1
ATOM 9534 C CA . ILE D 1 222 ? 5.694 -34.374 74.688 1.00 38.76 222 ILE D CA 1
ATOM 9535 C C . ILE D 1 222 ? 5.680 -35.579 73.743 1.00 36.19 222 ILE D C 1
ATOM 9536 O O . ILE D 1 222 ? 4.650 -36.209 73.545 1.00 35.61 222 ILE D O 1
ATOM 9541 N N . ASP D 1 223 ? 6.833 -35.899 73.167 1.00 34.67 223 ASP D N 1
ATOM 9542 C CA . ASP D 1 223 ? 6.939 -37.054 72.281 1.00 33.09 223 ASP D CA 1
ATOM 9543 C C . ASP D 1 223 ? 7.516 -38.208 73.104 1.00 33.14 223 ASP D C 1
ATOM 9544 O O . ASP D 1 223 ? 8.425 -38.926 72.675 1.00 31.59 223 ASP D O 1
ATOM 9549 N N . GLU D 1 224 ? 6.966 -38.361 74.307 1.00 32.10 224 GLU D N 1
ATOM 9550 C CA . GLU D 1 224 ? 7.362 -39.405 75.248 1.00 32.30 224 GLU D CA 1
ATOM 9551 C C . GLU D 1 224 ? 6.098 -39.774 76.022 1.00 32.28 224 GLU D C 1
ATOM 9552 O O . GLU D 1 224 ? 5.090 -39.067 75.934 1.00 29.69 224 GLU D O 1
ATOM 9558 N N . VAL D 1 225 ? 6.139 -40.875 76.770 1.00 32.91 225 VAL D N 1
ATOM 9559 C CA . VAL D 1 225 ? 4.977 -41.281 77.563 1.00 34.18 225 VAL D CA 1
ATOM 9560 C C . VAL D 1 225 ? 4.753 -40.171 78.591 1.00 35.53 225 VAL D C 1
ATOM 9561 O O . VAL D 1 225 ? 5.697 -39.692 79.219 1.00 34.91 225 VAL D O 1
ATOM 9565 N N . SER D 1 226 ? 3.506 -39.748 78.746 1.00 38.29 226 SER D N 1
ATOM 9566 C CA . SER D 1 226 ? 3.179 -38.667 79.675 1.00 40.05 226 SER D CA 1
ATOM 9567 C C . SER D 1 226 ? 3.405 -39.002 81.151 1.00 39.61 226 SER D C 1
ATOM 9568 O O . SER D 1 226 ? 2.897 -40.003 81.655 1.00 38.83 226 SER D O 1
ATOM 9571 N N . PRO D 1 227 ? 4.171 -38.155 81.860 1.00 40.95 227 PRO D N 1
ATOM 9572 C CA . PRO D 1 227 ? 4.473 -38.339 83.281 1.00 42.71 227 PRO D CA 1
ATOM 9573 C C . PRO D 1 227 ? 3.380 -37.737 84.167 1.00 44.30 227 PRO D C 1
ATOM 9574 O O . PRO D 1 227 ? 3.211 -38.144 85.316 1.00 44.31 227 PRO D O 1
ATOM 9578 N N . ILE D 1 228 ? 2.637 -36.773 83.627 1.00 45.61 228 ILE D N 1
ATOM 9579 C CA . ILE D 1 228 ? 1.592 -36.106 84.395 1.00 46.49 228 ILE D CA 1
ATOM 9580 C C . ILE D 1 228 ? 0.155 -36.510 84.081 1.00 47.40 228 ILE D C 1
ATOM 9581 O O . ILE D 1 228 ? -0.686 -36.543 84.980 1.00 48.96 228 ILE D O 1
ATOM 9586 N N . GLY D 1 229 ? -0.139 -36.816 82.821 1.00 47.59 229 GLY D N 1
ATOM 9587 C CA . GLY D 1 229 ? -1.505 -37.175 82.478 1.00 45.38 229 GLY D CA 1
ATOM 9588 C C . GLY D 1 229 ? -1.714 -38.366 81.568 1.00 44.97 229 GLY D C 1
ATOM 9589 O O . GLY D 1 229 ? -1.307 -39.484 81.877 1.00 44.45 229 GLY D O 1
ATOM 9590 N N . ASN D 1 230 ? -2.364 -38.126 80.436 1.00 44.29 230 ASN D N 1
ATOM 9591 C CA . ASN D 1 230 ? -2.645 -39.194 79.491 1.00 44.20 230 ASN D CA 1
ATOM 9592 C C . ASN D 1 230 ? -1.619 -39.292 78.379 1.00 43.15 230 ASN D C 1
ATOM 9593 O O . ASN D 1 230 ? -0.911 -38.338 78.074 1.00 43.28 230 ASN D O 1
ATOM 9598 N N . THR D 1 231 ? -1.556 -40.466 77.772 1.00 41.36 231 THR D N 1
ATOM 9599 C CA . THR D 1 231 ? -0.655 -40.714 76.666 1.00 39.86 231 THR D CA 1
ATOM 9600 C C . THR D 1 231 ? -1.511 -41.308 75.561 1.00 39.52 231 THR D C 1
ATOM 9601 O O . THR D 1 231 ? -2.131 -42.352 75.740 1.00 38.94 231 THR D O 1
ATOM 9605 N N . PHE D 1 232 ? -1.569 -40.615 74.431 1.00 40.18 232 PHE D N 1
ATOM 9606 C CA . PHE D 1 232 ? -2.346 -41.082 73.293 1.00 39.22 232 PHE D CA 1
ATOM 9607 C C . PHE D 1 232 ? -1.411 -41.961 72.474 1.00 38.67 232 PHE D C 1
ATOM 9608 O O . PHE D 1 232 ? -0.301 -41.565 72.110 1.00 37.00 232 PHE D O 1
ATOM 9616 N N . MET D 1 233 ? -1.882 -43.165 72.186 1.00 37.55 233 MET D N 1
ATOM 9617 C CA . MET D 1 233 ? -1.066 -44.159 71.519 1.00 38.24 233 MET D CA 1
ATOM 9618 C C . MET D 1 233 ? -1.662 -44.832 70.278 1.00 37.66 233 MET D C 1
ATOM 9619 O O . MET D 1 233 ? -2.878 -44.903 70.111 1.00 38.40 233 MET D O 1
ATOM 9624 N N . LYS D 1 234 ? -0.783 -45.315 69.406 1.00 35.93 234 LYS D N 1
ATOM 9625 C CA . LYS D 1 234 ? -1.197 -46.044 68.216 1.00 34.26 234 LYS D CA 1
ATOM 9626 C C . LYS D 1 234 ? -0.229 -47.201 68.013 1.00 33.64 234 LYS D C 1
ATOM 9627 O O . LYS D 1 234 ? 0.969 -47.009 67.845 1.00 32.59 234 LYS D O 1
ATOM 9633 N N . ILE D 1 235 ? -0.762 -48.412 68.067 1.00 33.63 235 ILE D N 1
ATOM 9634 C CA . ILE D 1 235 ? 0.040 -49.613 67.907 1.00 33.64 235 ILE D CA 1
ATOM 9635 C C . ILE D 1 235 ? -0.149 -50.145 66.500 1.00 33.00 235 ILE D C 1
ATOM 9636 O O . ILE D 1 235 ? -1.189 -50.708 66.184 1.00 34.71 235 ILE D O 1
ATOM 9641 N N . VAL D 1 236 ? 0.852 -49.970 65.649 1.00 34.33 236 VAL D N 1
ATOM 9642 C CA . VAL D 1 236 ? 0.730 -50.459 64.285 1.00 33.98 236 VAL D CA 1
ATOM 9643 C C . VAL D 1 236 ? 1.552 -51.715 64.069 1.00 34.20 236 VAL D C 1
ATOM 9644 O O . VAL D 1 236 ? 2.690 -51.836 64.538 1.00 33.14 236 VAL D O 1
ATOM 9648 N N . SER D 1 237 ? 0.934 -52.663 63.374 1.00 36.63 237 SER D N 1
ATOM 9649 C CA . SER D 1 237 ? 1.540 -53.946 63.065 1.00 38.79 237 SER D CA 1
ATOM 9650 C C . SER D 1 237 ? 1.146 -54.317 61.649 1.00 41.51 237 SER D C 1
ATOM 9651 O O . SER D 1 237 ? 0.488 -53.544 60.958 1.00 42.21 237 SER D O 1
ATOM 9654 N N . LYS D 1 238 ? 1.545 -55.503 61.217 1.00 44.97 238 LYS D N 1
ATOM 9655 C CA . LYS D 1 238 ? 1.217 -55.954 59.875 1.00 47.97 238 LYS D CA 1
ATOM 9656 C C . LYS D 1 238 ? -0.279 -56.195 59.718 1.00 50.00 238 LYS D C 1
ATOM 9657 O O . LYS D 1 238 ? -0.751 -56.475 58.620 1.00 51.66 238 LYS D O 1
ATOM 9663 N N . ARG D 1 239 ? -1.029 -56.080 60.810 1.00 52.33 239 ARG D N 1
ATOM 9664 C CA . ARG D 1 239 ? -2.468 -56.301 60.748 1.00 53.68 239 ARG D CA 1
ATOM 9665 C C . ARG D 1 239 ? -3.335 -55.070 60.991 1.00 52.67 239 ARG D C 1
ATOM 9666 O O . ARG D 1 239 ? -4.562 -55.166 60.971 1.00 53.75 239 ARG D O 1
ATOM 9674 N N . GLY D 1 240 ? -2.713 -53.918 61.217 1.00 50.12 240 GLY D N 1
ATOM 9675 C CA . GLY D 1 240 ? -3.497 -52.718 61.435 1.00 47.12 240 GLY D CA 1
ATOM 9676 C C . GLY D 1 240 ? -2.953 -51.750 62.467 1.00 45.86 240 GLY D C 1
ATOM 9677 O O . GLY D 1 240 ? -1.831 -51.892 62.950 1.00 45.75 240 GLY D O 1
ATOM 9678 N N . ILE D 1 241 ? -3.774 -50.763 62.807 1.00 43.39 241 ILE D N 1
ATOM 9679 C CA . ILE D 1 241 ? -3.406 -49.738 63.768 1.00 42.99 241 ILE D CA 1
ATOM 9680 C C . ILE D 1 241 ? -4.401 -49.719 64.927 1.00 44.23 241 ILE D C 1
ATOM 9681 O O . ILE D 1 241 ? -5.579 -49.409 64.746 1.00 43.79 241 ILE D O 1
ATOM 9686 N N . GLU D 1 242 ? -3.910 -50.044 66.116 1.00 45.14 242 GLU D N 1
ATOM 9687 C CA . GLU D 1 242 ? -4.732 -50.091 67.318 1.00 47.09 242 GLU D CA 1
ATOM 9688 C C . GLU D 1 242 ? -4.673 -48.761 68.064 1.00 48.67 242 GLU D C 1
ATOM 9689 O O . GLU D 1 242 ? -3.590 -48.260 68.350 1.00 48.90 242 GLU D O 1
ATOM 9695 N N . GLU D 1 243 ? -5.831 -48.187 68.377 1.00 50.42 243 GLU D N 1
ATOM 9696 C CA . GLU D 1 243 ? -5.868 -46.923 69.108 1.00 53.43 243 GLU D CA 1
ATOM 9697 C C . GLU D 1 243 ? -5.818 -47.254 70.597 1.00 53.58 243 GLU D C 1
ATOM 9698 O O . GLU D 1 243 ? -6.515 -48.157 71.059 1.00 53.84 243 GLU D O 1
ATOM 9704 N N . VAL D 1 244 ? -4.991 -46.536 71.348 1.00 53.57 244 VAL D N 1
ATOM 9705 C CA . VAL D 1 244 ? -4.874 -46.792 72.778 1.00 54.14 244 VAL D CA 1
ATOM 9706 C C . VAL D 1 244 ? -4.658 -45.522 73.590 1.00 54.90 244 VAL D C 1
ATOM 9707 O O . VAL D 1 244 ? -3.702 -44.783 73.361 1.00 55.12 244 VAL D O 1
ATOM 9711 N N . LYS D 1 245 ? -5.560 -45.266 74.534 1.00 56.41 245 LYS D N 1
ATOM 9712 C CA . LYS D 1 245 ? -5.440 -44.102 75.402 1.00 57.09 245 LYS D CA 1
ATOM 9713 C C . LYS D 1 245 ? -4.870 -44.629 76.711 1.00 57.23 245 LYS D C 1
ATOM 9714 O O . LYS D 1 245 ? -5.079 -45.792 77.061 1.00 57.47 245 LYS D O 1
ATOM 9720 N N . LEU D 1 246 ? -4.150 -43.782 77.436 1.00 56.99 246 LEU D N 1
ATOM 9721 C CA . LEU D 1 246 ? -3.528 -44.222 78.672 1.00 56.73 246 LEU D CA 1
ATOM 9722 C C . LEU D 1 246 ? -3.226 -43.061 79.603 1.00 56.18 246 LEU D C 1
ATOM 9723 O O . LEU D 1 246 ? -3.006 -41.941 79.149 1.00 56.45 246 LEU D O 1
ATOM 9728 N N . ASN D 1 247 ? -3.218 -43.338 80.904 1.00 54.93 247 ASN D N 1
ATOM 9729 C CA . ASN D 1 247 ? -2.929 -42.323 81.910 1.00 53.89 247 ASN D CA 1
ATOM 9730 C C . ASN D 1 247 ? -1.733 -42.800 82.723 1.00 53.28 247 ASN D C 1
ATOM 9731 O O . ASN D 1 247 ? -1.489 -44.002 82.819 1.00 51.67 247 ASN D O 1
ATOM 9736 N N . VAL D 1 248 ? -0.993 -41.865 83.312 1.00 53.69 248 VAL D N 1
ATOM 9737 C CA . VAL D 1 248 ? 0.180 -42.214 84.107 1.00 54.45 248 VAL D CA 1
ATOM 9738 C C . VAL D 1 248 ? -0.190 -43.171 85.233 1.00 54.79 248 VAL D C 1
ATOM 9739 O O . VAL D 1 248 ? 0.603 -44.036 85.610 1.00 54.77 248 VAL D O 1
ATOM 9743 N N . THR D 1 249 ? -1.398 -43.015 85.765 1.00 54.52 249 THR D N 1
ATOM 9744 C CA . THR D 1 249 ? -1.859 -43.858 86.862 1.00 54.56 249 THR D CA 1
ATOM 9745 C C . THR D 1 249 ? -2.045 -45.325 86.494 1.00 54.59 249 THR D C 1
ATOM 9746 O O . THR D 1 249 ? -1.996 -46.190 87.367 1.00 54.78 249 THR D O 1
ATOM 9750 N N . ASP D 1 250 ? -2.249 -45.613 85.211 1.00 55.10 250 ASP D N 1
ATOM 9751 C CA . ASP D 1 250 ? -2.439 -46.996 84.778 1.00 56.14 250 ASP D CA 1
ATOM 9752 C C . ASP D 1 250 ? -1.144 -47.788 84.880 1.00 56.37 250 ASP D C 1
ATOM 9753 O O . ASP D 1 250 ? -1.090 -48.959 84.507 1.00 56.10 250 ASP D O 1
ATOM 9758 N N . PHE D 1 251 ? -0.097 -47.138 85.374 1.00 56.44 251 PHE D N 1
ATOM 9759 C CA . PHE D 1 251 ? 1.196 -47.783 85.540 1.00 56.58 251 PHE D CA 1
ATOM 9760 C C . PHE D 1 251 ? 1.371 -48.175 87.002 1.00 57.57 251 PHE D C 1
ATOM 9761 O O . PHE D 1 251 ? 2.155 -49.071 87.330 1.00 57.80 251 PHE D O 1
ATOM 9769 N N . GLY D 1 252 ? 0.623 -47.498 87.871 1.00 58.12 252 GLY D N 1
ATOM 9770 C CA . GLY D 1 252 ? 0.695 -47.760 89.297 1.00 58.91 252 GLY D CA 1
ATOM 9771 C C . GLY D 1 252 ? 1.388 -46.624 90.027 1.00 60.06 252 GLY D C 1
ATOM 9772 O O . GLY D 1 252 ? 1.749 -46.756 91.198 1.00 60.07 252 GLY D O 1
ATOM 9773 N N . ILE D 1 253 ? 1.564 -45.503 89.332 1.00 60.42 253 ILE D N 1
ATOM 9774 C CA . ILE D 1 253 ? 2.229 -44.329 89.893 1.00 61.62 253 ILE D CA 1
ATOM 9775 C C . ILE D 1 253 ? 1.276 -43.156 90.058 1.00 61.40 253 ILE D C 1
ATOM 9776 O O . ILE D 1 253 ? 0.150 -43.171 89.566 1.00 61.39 253 ILE D O 1
ATOM 9781 N N . SER D 1 254 ? 1.759 -42.130 90.746 1.00 61.20 254 SER D N 1
ATOM 9782 C CA . SER D 1 254 ? 1.006 -40.910 90.957 1.00 61.68 254 SER D CA 1
ATOM 9783 C C . SER D 1 254 ? 1.638 -39.911 89.988 1.00 61.74 254 SER D C 1
ATOM 9784 O O . SER D 1 254 ? 2.811 -40.042 89.634 1.00 61.38 254 SER D O 1
ATOM 9787 N N . PRO D 1 255 ? 0.874 -38.909 89.536 1.00 61.15 255 PRO D N 1
ATOM 9788 C CA . PRO D 1 255 ? 1.432 -37.924 88.606 1.00 61.64 255 PRO D CA 1
ATOM 9789 C C . PRO D 1 255 ? 2.843 -37.470 88.992 1.00 61.91 255 PRO D C 1
ATOM 9790 O O . PRO D 1 255 ? 3.094 -37.068 90.130 1.00 61.67 255 PRO D O 1
ATOM 9794 N N . ILE D 1 256 ? 3.761 -37.546 88.034 1.00 61.43 256 ILE D N 1
ATOM 9795 C CA . ILE D 1 256 ? 5.145 -37.157 88.266 1.00 60.83 256 ILE D CA 1
ATOM 9796 C C . ILE D 1 256 ? 5.329 -35.659 88.030 1.00 61.70 256 ILE D C 1
ATOM 9797 O O . ILE D 1 256 ? 4.874 -35.117 87.024 1.00 61.07 256 ILE D O 1
ATOM 9802 N N . PRO D 1 257 ? 5.996 -34.970 88.968 1.00 62.58 257 PRO D N 1
ATOM 9803 C CA . PRO D 1 257 ? 6.257 -33.528 88.890 1.00 62.92 257 PRO D CA 1
ATOM 9804 C C . PRO D 1 257 ? 7.170 -33.131 87.731 1.00 63.46 257 PRO D C 1
ATOM 9805 O O . PRO D 1 257 ? 8.367 -33.410 87.751 1.00 63.56 257 PRO D O 1
ATOM 9809 N N . ILE D 1 258 ? 6.601 -32.464 86.735 1.00 64.31 258 ILE D N 1
ATOM 9810 C CA . ILE D 1 258 ? 7.354 -32.026 85.565 1.00 65.85 258 ILE D CA 1
ATOM 9811 C C . ILE D 1 258 ? 8.674 -31.319 85.880 1.00 66.47 258 ILE D C 1
ATOM 9812 O O . ILE D 1 258 ? 9.676 -31.543 85.196 1.00 66.32 258 ILE D O 1
ATOM 9817 N N . GLU D 1 259 ? 8.679 -30.465 86.901 1.00 66.56 259 GLU D N 1
ATOM 9818 C CA . GLU D 1 259 ? 9.887 -29.723 87.262 1.00 66.22 259 GLU D CA 1
ATOM 9819 C C . GLU D 1 259 ? 11.072 -30.648 87.517 1.00 65.45 259 GLU D C 1
ATOM 9820 O O . GLU D 1 259 ? 12.210 -30.318 87.181 1.00 65.97 259 GLU D O 1
ATOM 9826 N N . LYS D 1 260 ? 10.802 -31.805 88.115 1.00 64.12 260 LYS D N 1
ATOM 9827 C CA . LYS D 1 260 ? 11.856 -32.762 88.425 1.00 62.41 260 LYS D CA 1
ATOM 9828 C C . LYS D 1 260 ? 12.302 -33.552 87.203 1.00 60.04 260 LYS D C 1
ATOM 9829 O O . LYS D 1 260 ? 13.264 -34.315 87.270 1.00 60.06 260 LYS D O 1
ATOM 9835 N N . LEU D 1 261 ? 11.606 -33.364 86.087 1.00 56.95 261 LEU D N 1
ATOM 9836 C CA . LEU D 1 261 ? 11.941 -34.073 84.858 1.00 54.26 261 LEU D CA 1
ATOM 9837 C C . LEU D 1 261 ? 12.511 -33.147 83.786 1.00 52.60 261 LEU D C 1
ATOM 9838 O O . LEU D 1 261 ? 12.708 -33.561 82.644 1.00 53.12 261 LEU D O 1
ATOM 9843 N N . ILE D 1 262 ? 12.786 -31.899 84.156 1.00 49.91 262 ILE D N 1
ATOM 9844 C CA . ILE D 1 262 ? 13.320 -30.932 83.206 1.00 47.66 262 ILE D CA 1
ATOM 9845 C C . ILE D 1 262 ? 14.837 -30.769 83.296 1.00 45.69 262 ILE D C 1
ATOM 9846 O O . ILE D 1 262 ? 15.426 -30.879 84.370 1.00 43.68 262 ILE D O 1
ATOM 9851 N N . VAL D 1 263 ? 15.453 -30.500 82.148 1.00 43.51 263 VAL D N 1
ATOM 9852 C CA . VAL D 1 263 ? 16.897 -30.352 82.040 1.00 42.51 263 VAL D CA 1
ATOM 9853 C C . VAL D 1 263 ? 17.265 -29.175 81.139 1.00 41.75 263 VAL D C 1
ATOM 9854 O O . VAL D 1 263 ? 16.454 -28.729 80.332 1.00 41.89 263 VAL D O 1
ATOM 9858 N N . ASN D 1 264 ? 18.495 -28.686 81.269 1.00 41.23 264 ASN D N 1
ATOM 9859 C CA . ASN D 1 264 ? 18.963 -27.557 80.469 1.00 40.66 264 ASN D CA 1
ATOM 9860 C C . ASN D 1 264 ? 20.273 -27.822 79.737 1.00 40.01 264 ASN D C 1
ATOM 9861 O O . ASN D 1 264 ? 20.919 -26.888 79.267 1.00 40.91 264 ASN D O 1
ATOM 9866 N N . SER D 1 265 ? 20.665 -29.090 79.642 1.00 39.22 265 SER D N 1
ATOM 9867 C CA . SER D 1 265 ? 21.899 -29.459 78.952 1.00 37.13 265 SER D CA 1
ATOM 9868 C C . SER D 1 265 ? 22.046 -30.973 78.846 1.00 35.19 265 SER D C 1
ATOM 9869 O O . SER D 1 265 ? 21.373 -31.726 79.546 1.00 33.21 265 SER D O 1
ATOM 9872 N N . ALA D 1 266 ? 22.942 -31.409 77.969 1.00 35.56 266 ALA D N 1
ATOM 9873 C CA . ALA D 1 266 ? 23.174 -32.829 77.770 1.00 36.33 266 ALA D CA 1
ATOM 9874 C C . ALA D 1 266 ? 23.698 -33.471 79.048 1.00 36.09 266 ALA D C 1
ATOM 9875 O O . ALA D 1 266 ? 23.230 -34.533 79.453 1.00 34.69 266 ALA D O 1
ATOM 9877 N N . GLU D 1 267 ? 24.665 -32.823 79.690 1.00 38.91 267 GLU D N 1
ATOM 9878 C CA . GLU D 1 267 ? 25.234 -33.367 80.917 1.00 39.61 267 GLU D CA 1
ATOM 9879 C C . GLU D 1 267 ? 24.231 -33.451 82.057 1.00 39.00 267 GLU D C 1
ATOM 9880 O O . GLU D 1 267 ? 24.334 -34.337 82.901 1.00 39.87 267 GLU D O 1
ATOM 9886 N N . ASP D 1 268 ? 23.268 -32.538 82.100 1.00 39.48 268 ASP D N 1
ATOM 9887 C CA . ASP D 1 268 ? 22.268 -32.590 83.163 1.00 40.38 268 ASP D CA 1
ATOM 9888 C C . ASP D 1 268 ? 21.386 -33.805 82.937 1.00 39.01 268 ASP D C 1
ATOM 9889 O O . ASP D 1 268 ? 20.909 -34.435 83.885 1.00 39.29 268 ASP D O 1
ATOM 9894 N N . SER D 1 269 ? 21.163 -34.125 81.666 1.00 37.05 269 SER D N 1
ATOM 9895 C CA . SER D 1 269 ? 20.374 -35.290 81.314 1.00 35.39 269 SER D CA 1
ATOM 9896 C C . SER D 1 269 ? 21.174 -36.503 81.779 1.00 33.65 269 SER D C 1
ATOM 9897 O O . SER D 1 269 ? 20.648 -37.375 82.464 1.00 32.92 269 SER D O 1
ATOM 9900 N N . ALA D 1 270 ? 22.455 -36.531 81.416 1.00 32.88 270 ALA D N 1
ATOM 9901 C CA . ALA D 1 270 ? 23.346 -37.631 81.786 1.00 34.74 270 ALA D CA 1
ATOM 9902 C C . ALA D 1 270 ? 23.375 -37.830 83.295 1.00 35.50 270 ALA D C 1
ATOM 9903 O O . ALA D 1 270 ? 23.227 -38.949 83.791 1.00 35.86 270 ALA D O 1
ATOM 9905 N N . ILE D 1 271 ? 23.571 -36.737 84.024 1.00 36.69 271 ILE D N 1
ATOM 9906 C CA . ILE D 1 271 ? 23.609 -36.792 85.482 1.00 36.95 271 ILE D CA 1
ATOM 9907 C C . ILE D 1 271 ? 22.286 -37.300 86.054 1.00 36.07 271 ILE D C 1
ATOM 9908 O O . ILE D 1 271 ? 22.276 -38.137 86.951 1.00 37.03 271 ILE D O 1
ATOM 9913 N N . LYS D 1 272 ? 21.168 -36.812 85.529 1.00 36.54 272 LYS D N 1
ATOM 9914 C CA . LYS D 1 272 ? 19.869 -37.256 86.028 1.00 36.78 272 LYS D CA 1
ATOM 9915 C C . LYS D 1 272 ? 19.581 -38.723 85.727 1.00 36.24 272 LYS D C 1
ATOM 9916 O O . LYS D 1 272 ? 19.026 -39.441 86.560 1.00 35.98 272 LYS D O 1
ATOM 9922 N N . ILE D 1 273 ? 19.954 -39.171 84.534 1.00 34.80 273 ILE D N 1
ATOM 9923 C CA . ILE D 1 273 ? 19.728 -40.560 84.169 1.00 33.85 273 ILE D CA 1
ATOM 9924 C C . ILE D 1 273 ? 20.497 -41.454 85.137 1.00 34.82 273 ILE D C 1
ATOM 9925 O O . ILE D 1 273 ? 19.970 -42.457 85.629 1.00 32.25 273 ILE D O 1
ATOM 9930 N N . VAL D 1 274 ? 21.744 -41.078 85.412 1.00 36.54 274 VAL D N 1
ATOM 9931 C CA . VAL D 1 274 ? 22.585 -41.849 86.320 1.00 38.74 274 VAL D CA 1
ATOM 9932 C C . VAL D 1 274 ? 22.029 -41.803 87.744 1.00 40.12 274 VAL D C 1
ATOM 9933 O O . VAL D 1 274 ? 22.018 -42.814 88.441 1.00 40.02 274 VAL D O 1
ATOM 9937 N N . ARG D 1 275 ? 21.567 -40.633 88.174 1.00 41.91 275 ARG D N 1
ATOM 9938 C CA . ARG D 1 275 ? 21.001 -40.501 89.512 1.00 44.11 275 ARG D CA 1
ATOM 9939 C C . ARG D 1 275 ? 19.862 -41.490 89.695 1.00 44.08 275 ARG D C 1
ATOM 9940 O O . ARG D 1 275 ? 19.740 -42.116 90.744 1.00 45.30 275 ARG D O 1
ATOM 9948 N N . ALA D 1 276 ? 19.025 -41.622 88.669 1.00 43.60 276 ALA D N 1
ATOM 9949 C CA . ALA D 1 276 ? 17.890 -42.538 88.721 1.00 42.63 276 ALA D CA 1
ATOM 9950 C C . ALA D 1 276 ? 18.386 -43.968 88.804 1.00 42.48 276 ALA D C 1
ATOM 9951 O O . ALA D 1 276 ? 17.838 -44.777 89.556 1.00 43.63 276 ALA D O 1
ATOM 9953 N N . PHE D 1 277 ? 19.419 -44.281 88.023 1.00 41.40 277 PHE D N 1
ATOM 9954 C CA . PHE D 1 277 ? 20.003 -45.623 88.023 1.00 40.03 277 PHE D CA 1
ATOM 9955 C C . PHE D 1 277 ? 20.628 -45.919 89.393 1.00 41.16 277 PHE D C 1
ATOM 9956 O O . PHE D 1 277 ? 20.656 -47.065 89.838 1.00 40.88 277 PHE D O 1
ATOM 9964 N N . LEU D 1 278 ? 21.128 -44.874 90.049 1.00 42.25 278 LEU D N 1
ATOM 9965 C CA . LEU D 1 278 ? 21.747 -45.007 91.363 1.00 43.94 278 LEU D CA 1
ATOM 9966 C C . LEU D 1 278 ? 20.694 -45.061 92.458 1.00 45.59 278 LEU D C 1
ATOM 9967 O O . LEU D 1 278 ? 21.015 -45.295 93.623 1.00 47.79 278 LEU D O 1
ATOM 9972 N N . GLY D 1 279 ? 19.438 -44.843 92.079 1.00 47.67 279 GLY D N 1
ATOM 9973 C CA . GLY D 1 279 ? 18.351 -44.870 93.043 1.00 47.92 279 GLY D CA 1
ATOM 9974 C C . GLY D 1 279 ? 18.223 -43.558 93.794 1.00 49.45 279 GLY D C 1
ATOM 9975 O O . GLY D 1 279 ? 17.499 -43.469 94.789 1.00 49.76 279 GLY D O 1
ATOM 9976 N N . LYS D 1 280 ? 18.916 -42.533 93.308 1.00 50.19 280 LYS D N 1
ATOM 9977 C CA . LYS D 1 280 ? 18.900 -41.219 93.941 1.00 51.04 280 LYS D CA 1
ATOM 9978 C C . LYS D 1 280 ? 17.847 -40.258 93.395 1.00 51.68 280 LYS D C 1
ATOM 9979 O O . LYS D 1 280 ? 17.671 -39.162 93.923 1.00 52.30 280 LYS D O 1
ATOM 9985 N N . ASP D 1 281 ? 17.144 -40.655 92.342 1.00 51.99 281 ASP D N 1
ATOM 9986 C CA . ASP D 1 281 ? 16.120 -39.783 91.780 1.00 52.35 281 ASP D CA 1
ATOM 9987 C C . ASP D 1 281 ? 14.879 -40.583 91.410 1.00 52.34 281 ASP D C 1
ATOM 9988 O O . ASP D 1 281 ? 14.733 -41.066 90.287 1.00 52.20 281 ASP D O 1
ATOM 9993 N N . GLU D 1 282 ? 13.991 -40.715 92.387 1.00 52.34 282 GLU D N 1
ATOM 9994 C CA . GLU D 1 282 ? 12.752 -41.460 92.242 1.00 53.31 282 GLU D CA 1
ATOM 9995 C C . GLU D 1 282 ? 11.886 -40.995 91.075 1.00 51.28 282 GLU D C 1
ATOM 9996 O O . GLU D 1 282 ? 11.330 -41.815 90.354 1.00 49.99 282 GLU D O 1
ATOM 10002 N N . HIS D 1 283 ? 11.776 -39.685 90.886 1.00 50.07 283 HIS D N 1
ATOM 10003 C CA . HIS D 1 283 ? 10.945 -39.144 89.813 1.00 49.23 283 HIS D CA 1
ATOM 10004 C C . HIS D 1 283 ? 11.482 -39.404 88.413 1.00 46.88 283 HIS D C 1
ATOM 10005 O O . HIS D 1 283 ? 10.730 -39.793 87.521 1.00 45.51 283 HIS D O 1
ATOM 10012 N N . VAL D 1 284 ? 12.775 -39.182 88.213 1.00 45.14 284 VAL D N 1
ATOM 10013 C CA . VAL D 1 284 ? 13.366 -39.438 86.911 1.00 43.04 284 VAL D CA 1
ATOM 10014 C C . VAL D 1 284 ? 13.298 -40.940 86.650 1.00 41.52 284 VAL D C 1
ATOM 10015 O O . VAL D 1 284 ? 13.034 -41.372 85.530 1.00 40.65 284 VAL D O 1
ATOM 10019 N N . ALA D 1 285 ? 13.517 -41.737 87.692 1.00 39.75 285 ALA D N 1
ATOM 10020 C CA . ALA D 1 285 ? 13.471 -43.186 87.546 1.00 38.91 285 ALA D CA 1
ATOM 10021 C C . ALA D 1 285 ? 12.068 -43.639 87.144 1.00 38.91 285 ALA D C 1
ATOM 10022 O O . ALA D 1 285 ? 11.912 -44.542 86.324 1.00 38.48 285 ALA D O 1
ATOM 10024 N N . GLU D 1 286 ? 11.044 -43.016 87.716 1.00 38.23 286 GLU D N 1
ATOM 10025 C CA . GLU D 1 286 ? 9.678 -43.388 87.372 1.00 39.34 286 GLU D CA 1
ATOM 10026 C C . GLU D 1 286 ? 9.369 -43.009 85.918 1.00 37.14 286 GLU D C 1
ATOM 10027 O O . GLU D 1 286 ? 8.651 -43.722 85.220 1.00 34.74 286 GLU D O 1
ATOM 10033 N N . PHE D 1 287 ? 9.921 -41.884 85.476 1.00 35.98 287 PHE D N 1
ATOM 10034 C CA . PHE D 1 287 ? 9.728 -41.411 84.111 1.00 35.10 287 PHE D CA 1
ATOM 10035 C C . PHE D 1 287 ? 10.335 -42.453 83.165 1.00 34.13 287 PHE D C 1
ATOM 10036 O O . PHE D 1 287 ? 9.732 -42.817 82.161 1.00 33.43 287 PHE D O 1
ATOM 10044 N N . ILE D 1 288 ? 11.519 -42.947 83.509 1.00 32.10 288 ILE D N 1
ATOM 10045 C CA . ILE D 1 288 ? 12.187 -43.954 82.694 1.00 31.53 288 ILE D CA 1
ATOM 10046 C C . ILE D 1 288 ? 11.366 -45.243 82.656 1.00 31.32 288 ILE D C 1
ATOM 10047 O O . ILE D 1 288 ? 11.240 -45.888 81.614 1.00 30.45 288 ILE D O 1
ATOM 10052 N N . LYS D 1 289 ? 10.795 -45.599 83.802 1.00 32.51 289 LYS D N 1
ATOM 10053 C CA . LYS D 1 289 ? 9.982 -46.805 83.941 1.00 32.99 289 LYS D CA 1
ATOM 10054 C C . LYS D 1 289 ? 8.767 -46.882 83.019 1.00 31.90 289 LYS D C 1
ATOM 10055 O O . LYS D 1 289 ? 8.567 -47.882 82.333 1.00 31.92 289 LYS D O 1
ATOM 10061 N N . ILE D 1 290 ? 7.946 -45.835 83.022 1.00 31.53 290 ILE D N 1
ATOM 10062 C CA . ILE D 1 290 ? 6.740 -45.831 82.202 1.00 32.57 290 ILE D CA 1
ATOM 10063 C C . ILE D 1 290 ? 7.045 -45.865 80.704 1.00 32.14 290 ILE D C 1
ATOM 10064 O O . ILE D 1 290 ? 6.343 -46.520 79.934 1.00 32.43 290 ILE D O 1
ATOM 10069 N N . ASN D 1 291 ? 8.094 -45.165 80.291 1.00 30.41 291 ASN D N 1
ATOM 10070 C CA . ASN D 1 291 ? 8.471 -45.153 78.881 1.00 28.55 291 ASN D CA 1
ATOM 10071 C C . ASN D 1 291 ? 8.984 -46.534 78.460 1.00 28.00 291 ASN D C 1
ATOM 10072 O O . ASN D 1 291 ? 8.668 -47.016 77.370 1.00 27.72 291 ASN D O 1
ATOM 10077 N N . THR D 1 292 ? 9.745 -47.177 79.344 1.00 26.45 292 THR D N 1
ATOM 10078 C CA . THR D 1 292 ? 10.302 -48.503 79.088 1.00 27.36 292 THR D CA 1
ATOM 10079 C C . THR D 1 292 ? 9.208 -49.572 79.082 1.00 28.31 292 THR D C 1
ATOM 10080 O O . THR D 1 292 ? 9.288 -50.565 78.348 1.00 25.45 292 THR D O 1
ATOM 10084 N N . ALA D 1 293 ? 8.185 -49.364 79.906 1.00 28.40 293 ALA D N 1
ATOM 10085 C CA . ALA D 1 293 ? 7.083 -50.318 79.998 1.00 27.83 293 ALA D CA 1
ATOM 10086 C C . ALA D 1 293 ? 6.379 -50.448 78.652 1.00 27.43 293 ALA D C 1
ATOM 10087 O O . ALA D 1 293 ? 6.061 -51.548 78.209 1.00 27.78 293 ALA D O 1
ATOM 10089 N N . VAL D 1 294 ? 6.132 -49.318 78.002 1.00 28.93 294 VAL D N 1
ATOM 10090 C CA . VAL D 1 294 ? 5.473 -49.339 76.700 1.00 29.80 294 VAL D CA 1
ATOM 10091 C C . VAL D 1 294 ? 6.390 -49.994 75.668 1.00 29.58 294 VAL D C 1
ATOM 10092 O O . VAL D 1 294 ? 5.923 -50.720 74.788 1.00 30.71 294 VAL D O 1
ATOM 10096 N N . ALA D 1 295 ? 7.694 -49.750 75.787 1.00 28.93 295 ALA D N 1
ATOM 10097 C CA . ALA D 1 295 ? 8.663 -50.335 74.861 1.00 29.47 295 ALA D CA 1
ATOM 10098 C C . ALA D 1 295 ? 8.659 -51.862 74.968 1.00 29.78 295 ALA D C 1
ATOM 10099 O O . ALA D 1 295 ? 8.828 -52.569 73.968 1.00 29.42 295 ALA D O 1
ATOM 10101 N N . LEU D 1 296 ? 8.476 -52.363 76.189 1.00 30.92 296 LEU D N 1
ATOM 10102 C CA . LEU D 1 296 ? 8.429 -53.801 76.437 1.00 32.32 296 LEU D CA 1
ATOM 10103 C C . LEU D 1 296 ? 7.149 -54.387 75.849 1.00 31.80 296 LEU D C 1
ATOM 10104 O O . LEU D 1 296 ? 7.148 -55.501 75.330 1.00 31.48 296 LEU D O 1
ATOM 10109 N N . PHE D 1 297 ? 6.060 -53.631 75.947 1.00 31.98 297 PHE D N 1
ATOM 10110 C CA . PHE D 1 297 ? 4.785 -54.069 75.398 1.00 33.13 297 PHE D CA 1
ATOM 10111 C C . PHE D 1 297 ? 4.948 -54.213 73.884 1.00 33.67 297 PHE D C 1
ATOM 10112 O O . PHE D 1 297 ? 4.379 -55.115 73.265 1.00 33.37 297 PHE D O 1
ATOM 10120 N N . ALA D 1 298 ? 5.742 -53.322 73.291 1.00 34.49 298 ALA D N 1
ATOM 10121 C CA . ALA D 1 298 ? 5.985 -53.359 71.849 1.00 35.04 298 ALA D CA 1
ATOM 10122 C C . ALA D 1 298 ? 6.744 -54.630 71.459 1.00 35.68 298 ALA D C 1
ATOM 10123 O O . ALA D 1 298 ? 6.587 -55.143 70.346 1.00 35.46 298 ALA D O 1
ATOM 10125 N N . LEU D 1 299 ? 7.568 -55.131 72.376 1.00 35.71 299 LEU D N 1
ATOM 10126 C CA . LEU D 1 299 ? 8.329 -56.347 72.126 1.00 36.65 299 LEU D CA 1
ATOM 10127 C C . LEU D 1 299 ? 7.467 -57.565 72.444 1.00 39.51 299 LEU D C 1
ATOM 10128 O O . LEU D 1 299 ? 7.903 -58.704 72.292 1.00 37.87 299 LEU D O 1
ATOM 10133 N N . ASP D 1 300 ? 6.237 -57.313 72.885 1.00 43.15 300 ASP D N 1
ATOM 10134 C CA . ASP D 1 300 ? 5.307 -58.382 73.224 1.00 47.65 300 ASP D CA 1
ATOM 10135 C C . ASP D 1 300 ? 5.854 -59.223 74.376 1.00 49.19 300 ASP D C 1
ATOM 10136 O O . ASP D 1 300 ? 5.445 -60.365 74.569 1.00 49.45 300 ASP D O 1
ATOM 10141 N N . ARG D 1 301 ? 6.780 -58.658 75.144 1.00 50.68 301 ARG D N 1
ATOM 10142 C CA . ARG D 1 301 ? 7.371 -59.385 76.262 1.00 52.24 301 ARG D CA 1
ATOM 10143 C C . ARG D 1 301 ? 6.620 -59.214 77.569 1.00 51.10 301 ARG D C 1
ATOM 10144 O O . ARG D 1 301 ? 7.021 -59.750 78.601 1.00 50.81 301 ARG D O 1
ATOM 10152 N N . VAL D 1 302 ? 5.531 -58.463 77.516 1.00 50.30 302 VAL D N 1
ATOM 10153 C CA . VAL D 1 302 ? 4.706 -58.212 78.687 1.00 50.32 302 VAL D CA 1
ATOM 10154 C C . VAL D 1 302 ? 3.283 -58.025 78.175 1.00 51.26 302 VAL D C 1
ATOM 10155 O O . VAL D 1 302 ? 3.053 -57.261 77.245 1.00 51.63 302 VAL D O 1
ATOM 10159 N N . GLY D 1 303 ? 2.327 -58.728 78.773 1.00 52.27 303 GLY D N 1
ATOM 10160 C CA . GLY D 1 303 ? 0.956 -58.620 78.306 1.00 52.51 303 GLY D CA 1
ATOM 10161 C C . GLY D 1 303 ? 0.183 -57.421 78.813 1.00 52.82 303 GLY D C 1
ATOM 10162 O O . GLY D 1 303 ? -0.933 -57.159 78.361 1.00 52.15 303 GLY D O 1
ATOM 10163 N N . ASP D 1 304 ? 0.782 -56.673 79.731 1.00 53.82 304 ASP D N 1
ATOM 10164 C CA . ASP D 1 304 ? 0.111 -55.523 80.319 1.00 54.56 304 ASP D CA 1
ATOM 10165 C C . ASP D 1 304 ? 1.060 -54.350 80.588 1.00 54.02 304 ASP D C 1
ATOM 10166 O O . ASP D 1 304 ? 2.255 -54.541 80.780 1.00 54.72 304 ASP D O 1
ATOM 10171 N N . PHE D 1 305 ? 0.522 -53.135 80.592 1.00 53.36 305 PHE D N 1
ATOM 10172 C CA . PHE D 1 305 ? 1.329 -51.944 80.836 1.00 52.91 305 PHE D CA 1
ATOM 10173 C C . PHE D 1 305 ? 1.938 -51.872 82.232 1.00 52.94 305 PHE D C 1
ATOM 10174 O O . PHE D 1 305 ? 3.031 -51.337 82.398 1.00 52.29 305 PHE D O 1
ATOM 10182 N N . ARG D 1 306 ? 1.240 -52.389 83.240 1.00 54.03 306 ARG D N 1
ATOM 10183 C CA . ARG D 1 306 ? 1.782 -52.373 84.597 1.00 55.05 306 ARG D CA 1
ATOM 10184 C C . ARG D 1 306 ? 2.820 -53.469 84.785 1.00 53.78 306 ARG D C 1
ATOM 10185 O O . ARG D 1 306 ? 3.744 -53.326 85.583 1.00 53.57 306 ARG D O 1
ATOM 10193 N N . GLU D 1 307 ? 2.660 -54.565 84.051 1.00 52.39 307 GLU D N 1
ATOM 10194 C CA . GLU D 1 307 ? 3.608 -55.665 84.125 1.00 50.99 307 GLU D CA 1
ATOM 10195 C C . GLU D 1 307 ? 4.902 -55.162 83.487 1.00 48.89 307 GLU D C 1
ATOM 10196 O O . GLU D 1 307 ? 5.997 -55.562 83.872 1.00 47.99 307 GLU D O 1
ATOM 10202 N N . GLY D 1 308 ? 4.759 -54.274 82.507 1.00 47.24 308 GLY D N 1
ATOM 10203 C CA . GLY D 1 308 ? 5.918 -53.714 81.844 1.00 44.89 308 GLY D CA 1
ATOM 10204 C C . GLY D 1 308 ? 6.658 -52.827 82.821 1.00 44.73 308 GLY D C 1
ATOM 10205 O O . GLY D 1 308 ? 7.884 -52.869 82.904 1.00 42.89 308 GLY D O 1
ATOM 10206 N N . TYR D 1 309 ? 5.901 -52.023 83.563 1.00 44.46 309 TYR D N 1
ATOM 10207 C CA . TYR D 1 309 ? 6.469 -51.126 84.561 1.00 45.75 309 TYR D CA 1
ATOM 10208 C C . TYR D 1 309 ? 7.197 -51.945 85.624 1.00 46.98 309 TYR D C 1
ATOM 10209 O O . TYR D 1 309 ? 8.340 -51.654 85.980 1.00 48.11 309 TYR D O 1
ATOM 10218 N N . GLU D 1 310 ? 6.520 -52.969 86.131 1.00 48.01 310 GLU D N 1
ATOM 10219 C CA . GLU D 1 310 ? 7.092 -53.833 87.153 1.00 49.61 310 GLU D CA 1
ATOM 10220 C C . GLU D 1 310 ? 8.379 -54.489 86.654 1.00 48.63 310 GLU D C 1
ATOM 10221 O O . GLU D 1 310 ? 9.393 -54.512 87.353 1.00 46.90 310 GLU D O 1
ATOM 10227 N N . TYR D 1 311 ? 8.338 -55.015 85.436 1.00 48.19 311 TYR D N 1
ATOM 10228 C CA . TYR D 1 311 ? 9.513 -55.653 84.864 1.00 48.29 311 TYR D CA 1
ATOM 10229 C C . TYR D 1 311 ? 10.615 -54.620 84.660 1.00 48.39 311 TYR D C 1
ATOM 10230 O O . TYR D 1 311 ? 11.795 -54.911 84.864 1.00 48.66 311 TYR D O 1
ATOM 10239 N N . ALA D 1 312 ? 10.224 -53.412 84.260 1.00 46.80 312 ALA D N 1
ATOM 10240 C CA . ALA D 1 312 ? 11.181 -52.339 84.043 1.00 46.07 312 ALA D CA 1
ATOM 10241 C C . ALA D 1 312 ? 11.866 -51.999 85.361 1.00 46.02 312 ALA D C 1
ATOM 10242 O O . ALA D 1 312 ? 12.927 -51.387 85.374 1.00 43.95 312 ALA D O 1
ATOM 10244 N N . ASP D 1 313 ? 11.254 -52.405 86.472 1.00 47.56 313 ASP D N 1
ATOM 10245 C CA . ASP D 1 313 ? 11.818 -52.136 87.792 1.00 48.39 313 ASP D CA 1
ATOM 10246 C C . ASP D 1 313 ? 13.047 -53.008 88.049 1.00 48.41 313 ASP D C 1
ATOM 10247 O O . ASP D 1 313 ? 14.044 -52.542 88.604 1.00 48.71 313 ASP D O 1
ATOM 10252 N N . HIS D 1 314 ? 12.970 -54.276 87.654 1.00 48.41 314 HIS D N 1
ATOM 10253 C CA . HIS D 1 314 ? 14.099 -55.187 87.815 1.00 48.58 314 HIS D CA 1
ATOM 10254 C C . HIS D 1 314 ? 15.243 -54.609 86.994 1.00 47.12 314 HIS D C 1
ATOM 10255 O O . HIS D 1 314 ? 16.370 -54.459 87.465 1.00 47.41 314 HIS D O 1
ATOM 10262 N N . LEU D 1 315 ? 14.919 -54.281 85.749 1.00 43.89 315 LEU D N 1
ATOM 10263 C CA . LEU D 1 315 ? 15.885 -53.755 84.803 1.00 40.05 315 LEU D CA 1
ATOM 10264 C C . LEU D 1 315 ? 16.679 -52.536 85.243 1.00 38.34 315 LEU D C 1
ATOM 10265 O O . LEU D 1 315 ? 17.890 -52.512 85.082 1.00 39.59 315 LEU D O 1
ATOM 10270 N N . ILE D 1 316 ? 16.026 -51.524 85.799 1.00 37.26 316 ILE D N 1
ATOM 10271 C CA . ILE D 1 316 ? 16.765 -50.330 86.193 1.00 38.77 316 ILE D CA 1
ATOM 10272 C C . ILE D 1 316 ? 17.835 -50.611 87.248 1.00 41.08 316 ILE D C 1
ATOM 10273 O O . ILE D 1 316 ? 18.904 -49.995 87.241 1.00 40.20 316 ILE D O 1
ATOM 10278 N N . GLU D 1 317 ? 17.547 -51.553 88.139 1.00 43.07 317 GLU D N 1
ATOM 10279 C CA . GLU D 1 317 ? 18.471 -51.919 89.203 1.00 45.30 317 GLU D CA 1
ATOM 10280 C C . GLU D 1 317 ? 19.763 -52.526 88.657 1.00 44.73 317 GLU D C 1
ATOM 10281 O O . GLU D 1 317 ? 20.762 -52.630 89.368 1.00 44.11 317 GLU D O 1
ATOM 10287 N N . LYS D 1 318 ? 19.749 -52.912 87.387 1.00 43.31 318 LYS D N 1
ATOM 10288 C CA . LYS D 1 318 ? 20.934 -53.502 86.778 1.00 41.44 318 LYS D CA 1
ATOM 10289 C C . LYS D 1 318 ? 21.429 -52.648 85.621 1.00 38.97 318 LYS D C 1
ATOM 10290 O O . LYS D 1 318 ? 22.349 -53.034 84.904 1.00 38.27 318 LYS D O 1
ATOM 10296 N N . SER D 1 319 ? 20.834 -51.466 85.481 1.00 35.78 319 SER D N 1
ATOM 10297 C CA . SER D 1 319 ? 21.154 -50.545 84.397 1.00 34.10 319 SER D CA 1
ATOM 10298 C C . SER D 1 319 ? 22.470 -49.774 84.449 1.00 33.76 319 SER D C 1
ATOM 10299 O O . SER D 1 319 ? 23.084 -49.550 83.404 1.00 30.99 319 SER D O 1
ATOM 10302 N N . LEU D 1 320 ? 22.907 -49.350 85.633 1.00 32.02 320 LEU D N 1
ATOM 10303 C CA . LEU D 1 320 ? 24.168 -48.623 85.707 1.00 31.74 320 LEU D CA 1
ATOM 10304 C C . LEU D 1 320 ? 25.308 -49.547 85.312 1.00 32.67 320 LEU D C 1
ATOM 10305 O O . LEU D 1 320 ? 26.213 -49.142 84.578 1.00 34.57 320 LEU D O 1
ATOM 10310 N N . ASP D 1 321 ? 25.266 -50.790 85.786 1.00 31.91 321 ASP D N 1
ATOM 10311 C CA . ASP D 1 321 ? 26.302 -51.755 85.433 1.00 33.63 321 ASP D CA 1
ATOM 10312 C C . ASP D 1 321 ? 26.287 -51.992 83.922 1.00 32.81 321 ASP D C 1
ATOM 10313 O O . ASP D 1 321 ? 27.339 -52.100 83.296 1.00 32.35 321 ASP D O 1
ATOM 10318 N N . LYS D 1 322 ? 25.091 -52.078 83.343 1.00 31.33 322 LYS D N 1
ATOM 10319 C CA . LYS D 1 322 ? 24.967 -52.289 81.902 1.00 30.40 322 LYS D CA 1
ATOM 10320 C C . LYS D 1 322 ? 25.554 -51.078 81.175 1.00 28.88 322 LYS D C 1
ATOM 10321 O O . LYS D 1 322 ? 26.267 -51.220 80.172 1.00 28.88 322 LYS D O 1
ATOM 10327 N N . LEU D 1 323 ? 25.255 -49.887 81.685 1.00 27.48 323 LEU D N 1
ATOM 10328 C CA . LEU D 1 323 ? 25.768 -48.666 81.078 1.00 26.32 323 LEU D CA 1
ATOM 10329 C C . LEU D 1 323 ? 27.288 -48.709 81.163 1.00 26.96 323 LEU D C 1
ATOM 10330 O O . LEU D 1 323 ? 27.993 -48.360 80.214 1.00 27.15 323 LEU D O 1
ATOM 10335 N N . ASN D 1 324 ? 27.792 -49.170 82.300 1.00 27.40 324 ASN D N 1
ATOM 10336 C CA . ASN D 1 324 ? 29.231 -49.255 82.490 1.00 29.45 324 ASN D CA 1
ATOM 10337 C C . ASN D 1 324 ? 29.878 -50.201 81.474 1.00 28.02 324 ASN D C 1
ATOM 10338 O O . ASN D 1 324 ? 30.913 -49.879 80.889 1.00 26.97 324 ASN D O 1
ATOM 10343 N N . GLU D 1 325 ? 29.269 -51.361 81.247 1.00 28.60 325 GLU D N 1
ATOM 10344 C CA . GLU D 1 325 ? 29.838 -52.305 80.283 1.00 30.46 325 GLU D CA 1
ATOM 10345 C C . GLU D 1 325 ? 29.734 -51.745 78.855 1.00 28.45 325 GLU D C 1
ATOM 10346 O O . GLU D 1 325 ? 30.621 -51.971 78.020 1.00 26.94 325 GLU D O 1
ATOM 10352 N N . ILE D 1 326 ? 28.655 -51.014 78.578 1.00 27.08 326 ILE D N 1
ATOM 10353 C CA . ILE D 1 326 ? 28.451 -50.435 77.243 1.00 26.41 326 ILE D CA 1
ATOM 10354 C C . ILE D 1 326 ? 29.499 -49.380 76.925 1.00 25.50 326 ILE D C 1
ATOM 10355 O O . ILE D 1 326 ? 30.106 -49.379 75.847 1.00 27.24 326 ILE D O 1
ATOM 10360 N N . ILE D 1 327 ? 29.714 -48.476 77.866 1.00 25.81 327 ILE D N 1
ATOM 10361 C CA . ILE D 1 327 ? 30.690 -47.435 77.667 1.00 25.16 327 ILE D CA 1
ATOM 10362 C C . ILE D 1 327 ? 32.114 -47.973 77.614 1.00 25.77 327 ILE D C 1
ATOM 10363 O O . ILE D 1 327 ? 32.899 -47.552 76.760 1.00 24.19 327 ILE D O 1
ATOM 10368 N N . SER D 1 328 ? 32.459 -48.909 78.498 1.00 26.87 328 SER D N 1
ATOM 10369 C CA . SER D 1 328 ? 33.826 -49.426 78.478 1.00 29.10 328 SER D CA 1
ATOM 10370 C C . SER D 1 328 ? 34.213 -50.104 77.159 1.00 28.46 328 SER D C 1
ATOM 10371 O O . SER D 1 328 ? 35.359 -49.991 76.733 1.00 26.14 328 SER D O 1
ATOM 10374 N N . MET D 1 329 ? 33.269 -50.771 76.493 1.00 28.95 329 MET D N 1
ATOM 10375 C CA . MET D 1 329 ? 33.594 -51.430 75.227 1.00 29.83 329 MET D CA 1
ATOM 10376 C C . MET D 1 329 ? 33.579 -50.479 74.027 1.00 29.17 329 MET D C 1
ATOM 10377 O O . MET D 1 329 ? 34.087 -50.815 72.960 1.00 27.95 329 MET D O 1
ATOM 10382 N N . ASN D 1 330 ? 32.998 -49.297 74.201 1.00 26.77 330 ASN D N 1
ATOM 10383 C CA . ASN D 1 330 ? 32.951 -48.315 73.120 1.00 26.36 330 ASN D CA 1
ATOM 10384 C C . ASN D 1 330 ? 32.831 -46.927 73.724 1.00 26.75 330 ASN D C 1
ATOM 10385 O O . ASN D 1 330 ? 31.786 -46.279 73.625 1.00 26.87 330 ASN D O 1
ATOM 10390 N N . GLY D 1 331 ? 33.907 -46.472 74.357 1.00 28.01 331 GLY D N 1
ATOM 10391 C CA . GLY D 1 331 ? 33.878 -45.166 74.984 1.00 29.57 331 GLY D CA 1
ATOM 10392 C C . GLY D 1 331 ? 34.906 -44.978 76.086 1.00 31.46 331 GLY D C 1
ATOM 10393 O O . GLY D 1 331 ? 35.837 -45.765 76.231 1.00 33.44 331 GLY D O 1
ATOM 10394 N N . ASP D 1 332 ? 34.719 -43.929 76.876 1.00 33.28 332 ASP D N 1
ATOM 10395 C CA . ASP D 1 332 ? 35.633 -43.588 77.957 1.00 34.01 332 ASP D CA 1
ATOM 10396 C C . ASP D 1 332 ? 34.914 -43.686 79.301 1.00 34.75 332 ASP D C 1
ATOM 10397 O O . ASP D 1 332 ? 34.048 -42.869 79.610 1.00 33.85 332 ASP D O 1
ATOM 10402 N N . VAL D 1 333 ? 35.270 -44.700 80.087 1.00 35.60 333 VAL D N 1
ATOM 10403 C CA . VAL D 1 333 ? 34.658 -44.925 81.396 1.00 38.00 333 VAL D CA 1
ATOM 10404 C C . VAL D 1 333 ? 35.044 -43.879 82.437 1.00 38.79 333 VAL D C 1
ATOM 10405 O O . VAL D 1 333 ? 34.351 -43.702 83.439 1.00 37.69 333 VAL D O 1
ATOM 10409 N N . THR D 1 334 ? 36.156 -43.194 82.205 1.00 40.73 334 THR D N 1
ATOM 10410 C CA . THR D 1 334 ? 36.605 -42.168 83.136 1.00 42.90 334 THR D CA 1
ATOM 10411 C C . THR D 1 334 ? 35.526 -41.091 83.188 1.00 42.69 334 THR D C 1
ATOM 10412 O O . THR D 1 334 ? 35.125 -40.645 84.263 1.00 42.46 334 THR D O 1
ATOM 10416 N N . LYS D 1 335 ? 35.043 -40.698 82.015 1.00 42.45 335 LYS D N 1
ATOM 10417 C CA . LYS D 1 335 ? 33.999 -39.689 81.914 1.00 41.27 335 LYS D CA 1
ATOM 10418 C C . LYS D 1 335 ? 32.760 -40.190 82.656 1.00 39.92 335 LYS D C 1
ATOM 10419 O O . LYS D 1 335 ? 32.212 -39.507 83.520 1.00 40.24 335 LYS D O 1
ATOM 10425 N N . LEU D 1 336 ? 32.323 -41.398 82.329 1.00 38.77 336 LEU D N 1
ATOM 10426 C CA . LEU D 1 336 ? 31.159 -41.964 82.992 1.00 38.06 336 LEU D CA 1
ATOM 10427 C C . LEU D 1 336 ? 31.315 -41.921 84.515 1.00 39.84 336 LEU D C 1
ATOM 10428 O O . LEU D 1 336 ? 30.373 -41.607 85.242 1.00 38.01 336 LEU D O 1
ATOM 10433 N N . LYS D 1 337 ? 32.510 -42.243 84.995 1.00 41.38 337 LYS D N 1
ATOM 10434 C CA . LYS D 1 337 ? 32.760 -42.256 86.426 1.00 43.41 337 LYS D CA 1
ATOM 10435 C C . LYS D 1 337 ? 32.728 -40.872 87.063 1.00 43.51 337 LYS D C 1
ATOM 10436 O O . LYS D 1 337 ? 32.372 -40.737 88.232 1.00 44.07 337 LYS D O 1
ATOM 10442 N N . THR D 1 338 ? 33.083 -39.844 86.302 1.00 44.30 338 THR D N 1
ATOM 10443 C CA . THR D 1 338 ? 33.043 -38.492 86.843 1.00 46.73 338 THR D CA 1
ATOM 10444 C C . THR D 1 338 ? 31.580 -38.065 86.919 1.00 47.81 338 THR D C 1
ATOM 10445 O O . THR D 1 338 ? 31.198 -37.309 87.801 1.00 48.38 338 THR D O 1
ATOM 10449 N N . ILE D 1 339 ? 30.762 -38.537 85.982 1.00 48.64 339 ILE D N 1
ATOM 10450 C CA . ILE D 1 339 ? 29.346 -38.191 86.001 1.00 49.32 339 ILE D CA 1
ATOM 10451 C C . ILE D 1 339 ? 28.706 -38.917 87.175 1.00 49.76 339 ILE D C 1
ATOM 10452 O O . ILE D 1 339 ? 27.794 -38.392 87.809 1.00 49.50 339 ILE D O 1
ATOM 10457 N N . VAL D 1 340 ? 29.183 -40.127 87.461 1.00 50.90 340 VAL D N 1
ATOM 10458 C CA . VAL D 1 340 ? 28.657 -40.892 88.587 1.00 52.71 340 VAL D CA 1
ATOM 10459 C C . VAL D 1 340 ? 29.009 -40.114 89.845 1.00 54.92 340 VAL D C 1
ATOM 10460 O O . VAL D 1 340 ? 28.184 -39.956 90.743 1.00 54.70 340 VAL D O 1
ATOM 10464 N N . VAL D 1 341 ? 30.244 -39.625 89.894 1.00 57.68 341 VAL D N 1
ATOM 10465 C CA . VAL D 1 341 ? 30.721 -38.839 91.027 1.00 60.85 341 VAL D CA 1
ATOM 10466 C C . VAL D 1 341 ? 30.024 -37.483 91.116 1.00 62.79 341 VAL D C 1
ATOM 10467 O O . VAL D 1 341 ? 30.219 -36.725 92.071 1.00 63.51 341 VAL D O 1
ATOM 10471 N N . LYS D 1 342 ? 29.264 -37.174 90.066 1.00 64.74 342 LYS D N 1
ATOM 10472 C CA . LYS D 1 342 ? 28.588 -35.912 89.909 1.00 67.03 342 LYS D CA 1
ATOM 10473 C C . LYS D 1 342 ? 27.224 -35.962 90.481 1.00 69.58 342 LYS D C 1
ATOM 10474 O O . LYS D 1 342 ? 26.745 -34.985 91.060 1.00 71.00 342 LYS D O 1
ATOM 10480 N N . SER D 1 343 ? 26.578 -37.050 90.341 1.00 71.44 343 SER D N 1
ATOM 10481 C CA . SER D 1 343 ? 25.485 -36.922 91.237 1.00 74.09 343 SER D CA 1
ATOM 10482 C C . SER D 1 343 ? 25.819 -37.872 92.390 1.00 74.89 343 SER D C 1
ATOM 10483 O O . SER D 1 343 ? 25.252 -38.948 92.499 1.00 74.54 343 SER D O 1
ATOM 10486 N N . SER D 1 344 ? 26.779 -37.479 93.264 1.00 76.33 344 SER D N 1
ATOM 10487 C CA . SER D 1 344 ? 27.159 -38.379 94.310 1.00 77.40 344 SER D CA 1
ATOM 10488 C C . SER D 1 344 ? 26.970 -39.749 93.744 1.00 79.08 344 SER D C 1
ATOM 10489 O O . SER D 1 344 ? 25.837 -40.188 93.506 1.00 80.43 344 SER D O 1
ATOM 10492 N N . GLY D 1 345 ? 28.080 -40.463 93.584 1.00 79.53 345 GLY D N 1
ATOM 10493 C CA . GLY D 1 345 ? 28.048 -41.828 93.091 1.00 80.45 345 GLY D CA 1
ATOM 10494 C C . GLY D 1 345 ? 27.436 -42.776 94.109 1.00 81.02 345 GLY D C 1
ATOM 10495 O O . GLY D 1 345 ? 28.117 -43.669 94.611 1.00 81.03 345 GLY D O 1
#

Foldseek 3Di:
DDLVVVLVCLQVLHADALQRLQVVLLCQLQLVDDLVSVLSVQVSCVVSPPFLSNLLSNLVNLQVQFQADADQFAEEEAAVVQFQTLSLLLLLLCLVPAAHEYEWEADPQAGSTSLSLLVLLFFPQDDDRVVAVVLCVVQSYGYHHNCVRRVSCVSCVVSCVVVVDDGSVVVSRQLRRRNNHQFYEYFDQDPVCQVSVLSSSLPSRHQKYKFWAEPPTDGAQHLAFKIWMWIHHPVGIDTDMDTLCVLVDHRQDSVLRHDRHSLRSNLQSLCLLVVNRVSSVSRSLLRSLVSCVSSVVDVDSNVSSVVSVVSSPCSLVSSLVSSVVGGDCVSNVVSNPND/DDLVVVLVCLQVLHADAQCRLLVVLLCQLQLVDDLVSVLSNQVSCVVSDPALSNLLSNLVNQQVQWDAAADQFAEEEEAPAFLFQGLSLLLQLLVLVPTAHEYEWEADPRAGRTSLFLCVLQFFDQDDDNVVQVVLCVVQSYHYHYCCRRRVSCVSCVVSCVVSVDDGSVNPNRQSRRRRNHQFYEYFDQDPVCQVRVLSNSLPSRHQWYKFWAEPPGTGAHHLAFKIWIWIHHPVGIDTDIDTLCNLVDHRQPSVLRGHRHSLRSNLQSVLLLVVNRVSSVSRSLLRSLVSCVSSVVDDDSNVSSVVSVVSSPCSVVSSVVSSVSGGDRCNVVSVVVND/DDLVVLLVCLQVLHAAAQCRLLVVLLCQLQLVDDLVSVLSNQVSCPVSPPFLSNLLSNLVNQQVQWQAAADQFAEAEEAFPLFFTLRLLLQLLCLVPTQHEYEWEADPAFGRISLLLLVLLFFDQAAPRVRQVVLCVVQSYHYHYCVRGRVSNVSCVVSVVVVPDDGSVNQSRQLRRRNNHQFYEWFDQDVVCQVRVLSSSLPSRHAWYKFKADPPGGGFHALAFKMWIWIHHPVGTDIDIDTNCVLVDHRQDRVLRGHRHSLRSNLVSLLLLVVNRVSNVQRSLQRSLVSCVRSVVDPDSNRSSVSSVVSSPCRVVSSQVSCVSGGDSVSNVVSNVVNPD/DDLVVLLVCLLVLHADALCRLLVVLLCQLQLVDDLVSVLSNQVSCVVSDHFLSNLLSNLVNQLVQWAAAADQFAEEEEALDDPDFAFQPLRLLLQLLVLVPAQHEYEWEFDPQATRISLSLLVLLFFDQDDDRVVQVVLCVVQSYGYHYCVRRRVSNVSCVVSCVVVVDDGSVSGSRVLRRRNNHQFYEYFYQDPVVQVRVLSSVLPSRHAKYKFWAEPVGIRFDHQAFKIWMWIHHPVGIDTDIGTLCQQVDHRADRVLRHDRHSLRSNLSSLCLLVVNRPRNVSSSLQRSLVSCVRSVVDVGSNSSSVVSVVSSPCRLVSSQVSCVVGGDVVSNVVSCVVVPD

CATH classification: 1.20.970.10 (+1 more: 3.40.1030.10)